Protein AF-0000000075958775 (afdb_homodimer)

Organism: Ladona fulva (NCBI:txid123851)

Sequence (1322 aa):
MHKRRKSFLSCTVRHQRRIANELAESYQHDDDTLDGTEEIIENVEMEERESSTVAEATAFSVNCISDFDSEESDDNCGDSSESIEEPSNLMEDLREWASSGVTLTKVSQLLKLLRSHHCFSEWPADARTLLSTPRETPIKMIAGGSYHHIGLKFKINQHLDSYRQLQLVDNLKLQCCVDGLPLSRSTNSQLWPILVSFDEFNEIKPFAVGIYHGNCKPKSAEEYLGDFKAELLEVLNLGIQHNGKSYKVHISGFILDTPAYSFVTQTVSHTAYYSCRRCVCKGKYEDSNVAFNELHCELRTDESFRNQQQEEHHKGHSPFQELTNIDMVRSFPYDYMHLACLGVMRKMLFLFTIGPLLVRLPSSLLAGLSETLESIAEHIPMEFARKPRTVRDLKRWKATEFRQFLLYTGPFALRKIVSDDVYLHFLCFNFAMRCFVGSRYTNHQNIAGKLLLYFVENFKNIYGKKSVSHNVHALIHLHHDVSFHGCLERISAFKFEDELQRLKRLVRKKDKPLQQIIRRQREMGLKATGVTQCSDLVKKNIETLPMGLLEPEFSRVTVKNVKVSVMKPDNYVFLRDGTLCQVLHIATLNGECHIYGQPFKDITDFYAAPARSSKVGIYLASKLGDPRVWPINDIASKAVVIPLKRVHGIQEYYVTDLIHLMHKRRKSFLSCTVRHQRRIANELAESYQHDDDTLDGTEEIIENVEMEERESSTVAEATAFSVNCISDFDSEESDDNCGDSSESIEEPSNLMEDLREWASSGVTLTKVSQLLKLLRSHHCFSEWPADARTLLSTPRETPIKMIAGGSYHHIGLKFKINQHLDSYRQLQLVDNLKLQCCVDGLPLSRSTNSQLWPILVSFDEFNEIKPFAVGIYHGNCKPKSAEEYLGDFKAELLEVLNLGIQHNGKSYKVHISGFILDTPAYSFVTQTVSHTAYYSCRRCVCKGKYEDSNVAFNELHCELRTDESFRNQQQEEHHKGHSPFQELTNIDMVRSFPYDYMHLACLGVMRKMLFLFTIGPLLVRLPSSLLAGLSETLESIAEHIPMEFARKPRTVRDLKRWKATEFRQFLLYTGPFALRKIVSDDVYLHFLCFNFAMRCFVGSRYTNHQNIAGKLLLYFVENFKNIYGKKSVSHNVHALIHLHHDVSFHGCLERISAFKFEDELQRLKRLVRKKDKPLQQIIRRQREMGLKATGVTQCSDLVKKNIETLPMGLLEPEFSRVTVKNVKVSVMKPDNYVFLRDGTLCQVLHIATLNGECHIYGQPFKDITDFYAAPARSSKVGIYLASKLGDPRVWPINDIASKAVVIPLKRVHGIQEYYVTDLIHL

Structure (mmCIF, N/CA/C/O backbone):
data_AF-0000000075958775-model_v1
#
loop_
_entity.id
_entity.type
_entity.pdbx_description
1 polymer 'Transposase domain-containing protein'
#
loop_
_atom_site.group_PDB
_atom_site.id
_atom_site.type_symbol
_atom_site.label_atom_id
_atom_site.label_alt_id
_atom_site.label_comp_id
_atom_site.la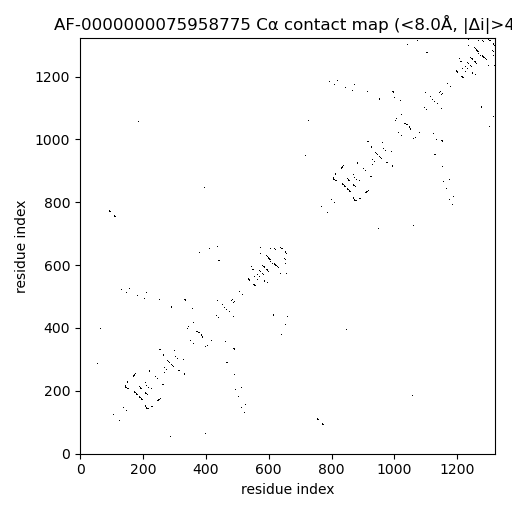bel_asym_id
_atom_site.label_entity_id
_atom_site.label_seq_id
_atom_site.pdbx_PDB_ins_code
_atom_site.Cartn_x
_atom_site.Cartn_y
_atom_site.Cartn_z
_atom_site.occupancy
_atom_site.B_iso_or_equiv
_atom_site.auth_seq_id
_atom_site.auth_comp_id
_atom_site.auth_asym_id
_atom_site.auth_atom_id
_atom_site.pdbx_PDB_model_num
ATOM 1 N N . MET A 1 1 ? -3.475 -25.641 -69.938 1 20.23 1 MET A N 1
ATOM 2 C CA . MET A 1 1 ? -2.705 -24.406 -69.812 1 20.23 1 MET A CA 1
ATOM 3 C C . MET A 1 1 ? -3.236 -23.562 -68.625 1 20.23 1 MET A C 1
ATOM 5 O O . MET A 1 1 ? -4.035 -22.656 -68.875 1 20.23 1 MET A O 1
ATOM 9 N N . HIS A 1 2 ? -3.539 -24.031 -67.5 1 20.39 2 HIS A N 1
ATOM 10 C CA . HIS A 1 2 ? -4.426 -23.781 -66.375 1 20.39 2 HIS A CA 1
ATOM 11 C C . HIS A 1 2 ? -3.906 -22.625 -65.562 1 20.39 2 HIS A C 1
ATOM 13 O O . HIS A 1 2 ? -2.756 -22.641 -65.125 1 20.39 2 HIS A O 1
ATOM 19 N N . LYS A 1 3 ? -4.418 -21.359 -65.875 1 24.48 3 LYS A N 1
ATOM 20 C CA . LYS A 1 3 ? -4.055 -20.016 -65.438 1 24.48 3 LYS A CA 1
ATOM 21 C C . LYS A 1 3 ? -3.912 -19.984 -63.906 1 24.48 3 LYS A C 1
ATOM 23 O O . LYS A 1 3 ? -4.867 -20.266 -63.188 1 24.48 3 LYS A O 1
ATOM 28 N N . ARG A 1 4 ? -2.691 -19.969 -63.438 1 24.16 4 ARG A N 1
ATOM 29 C CA . ARG A 1 4 ? -2.027 -20.016 -62.125 1 24.16 4 ARG A CA 1
ATOM 30 C C . ARG A 1 4 ? -2.5 -18.875 -61.219 1 24.16 4 ARG A C 1
ATOM 32 O O . ARG A 1 4 ? -2.85 -17.797 -61.719 1 24.16 4 ARG A O 1
ATOM 39 N N . ARG A 1 5 ? -2.777 -19.031 -59.875 1 26.8 5 ARG A N 1
ATOM 40 C CA . ARG A 1 5 ? -3.365 -18.516 -58.656 1 26.8 5 ARG A CA 1
ATOM 41 C C . ARG A 1 5 ? -2.676 -17.219 -58.219 1 26.8 5 ARG A C 1
ATOM 43 O O . ARG A 1 5 ? -1.506 -17.25 -57.812 1 26.8 5 ARG A O 1
ATOM 50 N N . LYS A 1 6 ? -2.85 -16.109 -58.938 1 30.03 6 LYS A N 1
ATOM 51 C CA . LYS A 1 6 ? -2.125 -14.875 -58.656 1 30.03 6 LYS A CA 1
ATOM 52 C C . LYS A 1 6 ? -2.291 -14.461 -57.188 1 30.03 6 LYS A C 1
ATOM 54 O O . LYS A 1 6 ? -3.41 -14.406 -56.688 1 30.03 6 LYS A O 1
ATOM 59 N N . SER A 1 7 ? -1.188 -14.594 -56.312 1 24.36 7 SER A N 1
ATOM 60 C CA . SER A 1 7 ? -1.054 -14.672 -54.844 1 24.36 7 SER A CA 1
ATOM 61 C C . SER A 1 7 ? -1.411 -13.344 -54.188 1 24.36 7 SER A C 1
ATOM 63 O O . SER A 1 7 ? -1.146 -12.273 -54.75 1 24.36 7 SER A O 1
ATOM 65 N N . PHE A 1 8 ? -2.387 -13.297 -53.25 1 29.2 8 PHE A N 1
ATOM 66 C CA . PHE A 1 8 ? -3.164 -12.273 -52.562 1 29.2 8 PHE A CA 1
ATOM 67 C C . PHE A 1 8 ? -2.248 -11.219 -51.938 1 29.2 8 PHE A C 1
ATOM 69 O O . PHE A 1 8 ? -2.719 -10.203 -51.438 1 29.2 8 PHE A O 1
ATOM 76 N N . LEU A 1 9 ? -0.92 -11.398 -51.938 1 31.73 9 LEU A N 1
ATOM 77 C CA . LEU A 1 9 ? 0.095 -10.508 -51.406 1 31.73 9 LEU A CA 1
ATOM 78 C C . LEU A 1 9 ? 0.124 -9.18 -52.125 1 31.73 9 LEU A C 1
ATOM 80 O O . LEU A 1 9 ? 0.795 -8.242 -51.719 1 31.73 9 LEU A O 1
ATOM 84 N N . SER A 1 10 ? -0.247 -9.148 -53.344 1 32.69 10 SER A N 1
ATOM 85 C CA . SER A 1 10 ? 0.036 -8.062 -54.281 1 32.69 10 SER A CA 1
ATOM 86 C C . SER A 1 10 ? -1.031 -6.973 -54.188 1 32.69 10 SER A C 1
ATOM 88 O O . SER A 1 10 ? -1.077 -6.074 -55.031 1 32.69 10 SER A O 1
ATOM 90 N N . CYS A 1 11 ? -2.219 -7.312 -53.5 1 29.8 11 CYS A N 1
ATOM 91 C CA . CYS A 1 11 ? -3.314 -6.371 -53.719 1 29.8 11 CYS A CA 1
ATOM 92 C C . CYS A 1 11 ? -3.098 -5.094 -52.906 1 29.8 11 CYS A C 1
ATOM 94 O O . CYS A 1 11 ? -2.465 -5.121 -51.844 1 29.8 11 CYS A O 1
ATOM 96 N N . THR A 1 12 ? -3.316 -3.918 -53.5 1 33.81 12 THR A N 1
ATOM 97 C CA . THR A 1 12 ? -3.051 -2.541 -53.094 1 33.81 12 THR A CA 1
ATOM 98 C C . THR A 1 12 ? -3.785 -2.207 -51.812 1 33.81 12 THR A C 1
ATOM 100 O O . THR A 1 12 ? -4.746 -2.883 -51.438 1 33.81 12 THR A O 1
ATOM 103 N N . VAL A 1 13 ? -3.299 -1.251 -51 1 35.41 13 VAL A N 1
ATOM 104 C CA . VAL A 1 13 ? -3.674 -0.783 -49.656 1 35.41 13 VAL A CA 1
ATOM 105 C C . VAL A 1 13 ? -5.172 -0.497 -49.625 1 35.41 13 VAL A C 1
ATOM 107 O O . VAL A 1 13 ? -5.848 -0.84 -48.656 1 35.41 13 VAL A O 1
ATOM 110 N N . ARG A 1 14 ? -5.652 0.161 -50.625 1 32.56 14 ARG A N 1
ATOM 111 C CA . ARG A 1 14 ? -7.008 0.683 -50.75 1 32.56 14 ARG A CA 1
ATOM 112 C C . ARG A 1 14 ? -8.031 -0.448 -50.812 1 32.56 14 ARG A C 1
ATOM 114 O O . ARG A 1 14 ? -9.102 -0.352 -50.219 1 32.56 14 ARG A O 1
ATOM 121 N N . HIS A 1 15 ? -7.719 -1.425 -51.625 1 33.19 15 HIS A N 1
ATOM 122 C CA . HIS A 1 15 ? -8.672 -2.473 -52 1 33.19 15 HIS A CA 1
ATOM 123 C C . HIS A 1 15 ? -8.969 -3.377 -50.812 1 33.19 15 HIS A C 1
ATOM 125 O O . HIS A 1 15 ? -10.094 -3.855 -50.656 1 33.19 15 HIS A O 1
ATOM 131 N N . GLN A 1 16 ? -7.91 -3.488 -49.938 1 32.62 16 GLN A N 1
ATOM 132 C CA . GLN A 1 16 ? -8.016 -4.406 -48.812 1 32.62 16 GLN A CA 1
ATOM 133 C C . GLN A 1 16 ? -9 -3.881 -47.75 1 32.62 16 GLN A C 1
ATOM 135 O O . GLN A 1 16 ? -9.734 -4.66 -47.125 1 32.62 16 GLN A O 1
ATOM 140 N N . ARG A 1 17 ? -9.18 -2.539 -47.625 1 34 17 ARG A N 1
ATOM 141 C CA . ARG A 1 17 ? -10.125 -1.869 -46.75 1 34 17 ARG A CA 1
ATOM 142 C C . ARG A 1 17 ? -11.562 -2.178 -47.156 1 34 17 ARG A C 1
ATOM 144 O O . ARG A 1 17 ? -12.43 -2.363 -46.281 1 34 17 ARG A O 1
ATOM 151 N N . ARG A 1 18 ? -11.859 -2.195 -48.438 1 33.78 18 ARG A N 1
ATOM 152 C CA . ARG A 1 18 ? -13.203 -2.305 -49.031 1 33.78 18 ARG A CA 1
ATOM 153 C C . ARG A 1 18 ? -13.828 -3.654 -48.688 1 33.78 18 ARG A C 1
ATOM 155 O O . ARG A 1 18 ? -15.016 -3.729 -48.375 1 33.78 18 ARG A O 1
ATOM 162 N N . ILE A 1 19 ? -12.992 -4.738 -48.75 1 33.62 19 ILE A N 1
ATOM 163 C CA . ILE A 1 19 ? -13.57 -6.074 -48.656 1 33.62 19 ILE A CA 1
ATOM 164 C C . ILE A 1 19 ? -14.039 -6.336 -47.25 1 33.62 19 ILE A C 1
ATOM 166 O O . ILE A 1 19 ? -15.094 -6.926 -47.031 1 33.62 19 ILE A O 1
ATOM 170 N N . ALA A 1 20 ? -13.312 -5.801 -46.188 1 29 20 ALA A N 1
ATOM 171 C CA . ALA A 1 20 ? -13.688 -6.07 -44.812 1 29 20 ALA A CA 1
ATOM 172 C C . ALA A 1 20 ? -15.047 -5.465 -44.5 1 29 20 ALA A C 1
ATOM 174 O O . ALA A 1 20 ? -15.852 -6.066 -43.781 1 29 20 ALA A O 1
ATOM 175 N N . ASN A 1 21 ? -15.477 -4.281 -45.031 1 29.56 21 ASN A N 1
ATOM 176 C CA . ASN A 1 21 ? -16.781 -3.639 -44.812 1 29.56 21 ASN A CA 1
ATOM 177 C C . ASN A 1 21 ? -17.922 -4.492 -45.375 1 29.56 21 ASN A C 1
ATOM 179 O O . ASN A 1 21 ? -19.016 -4.508 -44.812 1 29.56 21 ASN A O 1
ATOM 183 N N . GLU A 1 22 ? -17.703 -5.141 -46.5 1 30.78 22 GLU A N 1
ATOM 184 C CA . GLU A 1 22 ? -18.812 -5.77 -47.219 1 30.78 22 GLU A CA 1
ATOM 185 C C . GLU A 1 22 ? -19.344 -6.973 -46.438 1 30.78 22 GLU A C 1
ATOM 187 O O . GLU A 1 22 ? -20.547 -7.242 -46.469 1 30.78 22 GLU A O 1
ATOM 192 N N . LEU A 1 23 ? -18.422 -7.781 -45.812 1 27.94 23 LEU A N 1
ATOM 193 C CA . LEU A 1 23 ? -18.953 -9.047 -45.312 1 27.94 23 LEU A CA 1
ATOM 194 C C . LEU A 1 23 ? -19.828 -8.82 -44.094 1 27.94 23 LEU A C 1
ATOM 196 O O . LEU A 1 23 ? -20.609 -9.695 -43.688 1 27.94 23 LEU A O 1
ATOM 200 N N . ALA A 1 24 ? -19.734 -7.715 -43.25 1 24.86 24 ALA A N 1
ATOM 201 C CA . ALA A 1 24 ? -20.562 -7.398 -42.062 1 24.86 24 ALA A CA 1
ATOM 202 C C . ALA A 1 24 ? -22 -7.121 -42.5 1 24.86 24 ALA A C 1
ATOM 204 O O . ALA A 1 24 ? -22.891 -7.051 -41.625 1 24.86 24 ALA A O 1
ATOM 205 N N . GLU A 1 25 ? -22.344 -6.832 -43.781 1 24.83 25 GLU A N 1
ATOM 206 C CA . GLU A 1 25 ? -23.656 -6.383 -44.188 1 24.83 25 GLU A CA 1
ATOM 207 C C . GLU A 1 25 ? -24.688 -7.496 -44.031 1 24.83 25 GLU A C 1
ATOM 209 O O . GLU A 1 25 ? -25.891 -7.23 -43.938 1 24.83 25 GLU A O 1
ATOM 214 N N . SER A 1 26 ? -24.391 -8.758 -44.281 1 24.8 26 SER A N 1
ATOM 215 C CA . SER A 1 26 ? -25.531 -9.57 -44.688 1 24.8 26 SER A CA 1
ATOM 216 C C . SER A 1 26 ? -26.453 -9.852 -43.5 1 24.8 26 SER A C 1
ATOM 218 O O . SER A 1 26 ? -27.562 -10.344 -43.688 1 24.8 26 SER A O 1
ATOM 220 N N . TYR A 1 27 ? -26.078 -10.008 -42.219 1 20.88 27 TYR A N 1
ATOM 221 C CA . TYR A 1 27 ? -27.047 -10.703 -41.375 1 20.88 27 TYR A CA 1
ATOM 222 C C . TYR A 1 27 ? -28.141 -9.758 -40.906 1 20.88 27 TYR A C 1
ATOM 224 O O . TYR A 1 27 ? -28.188 -9.375 -39.75 1 20.88 27 TYR A O 1
ATOM 232 N N . GLN A 1 28 ? -28.516 -8.594 -41.625 1 21.55 28 GLN A N 1
ATOM 233 C CA . GLN A 1 28 ? -29.453 -7.559 -41.188 1 21.55 28 GLN A CA 1
ATOM 234 C C . GLN A 1 28 ? -30.891 -8.07 -41.219 1 21.55 28 GLN A C 1
ATOM 236 O O . GLN A 1 28 ? -31.812 -7.309 -41.5 1 21.55 28 GLN A O 1
ATOM 241 N N . HIS A 1 29 ? -31.203 -9.297 -41.406 1 20.41 29 HIS A N 1
ATOM 242 C CA . HIS A 1 29 ? -32.594 -9.383 -41.844 1 20.41 29 HIS A CA 1
ATOM 243 C C . HIS A 1 29 ? -33.562 -8.734 -40.875 1 20.41 29 HIS A C 1
ATOM 245 O O . HIS A 1 29 ? -34.375 -7.91 -41.25 1 20.41 29 HIS A O 1
ATOM 251 N N . ASP A 1 30 ? -34.219 -9.5 -39.938 1 20.3 30 ASP A N 1
ATOM 252 C CA . ASP A 1 30 ? -35.688 -9.531 -39.719 1 20.3 30 ASP A CA 1
ATOM 253 C C . ASP A 1 30 ? -36.125 -8.391 -38.812 1 20.3 30 ASP A C 1
ATOM 255 O O . ASP A 1 30 ? -35.625 -8.266 -37.688 1 20.3 30 ASP A O 1
ATOM 259 N N . ASP A 1 31 ? -36.781 -7.242 -39.281 1 20.11 31 ASP A N 1
ATOM 260 C CA . ASP A 1 31 ? -37.281 -5.875 -39.156 1 20.11 31 ASP A CA 1
ATOM 261 C C . ASP A 1 31 ? -38.469 -5.824 -38.188 1 20.11 31 ASP A C 1
ATOM 263 O O . ASP A 1 31 ? -39.219 -4.863 -38.188 1 20.11 31 ASP A O 1
ATOM 267 N N . ASP A 1 32 ? -38.875 -6.852 -37.375 1 20.48 32 ASP A N 1
ATOM 268 C CA . ASP A 1 32 ? -40.219 -6.586 -36.906 1 20.48 32 ASP A CA 1
ATOM 269 C C . ASP A 1 32 ? -40.312 -5.25 -36.188 1 20.48 32 ASP A C 1
ATOM 271 O O . ASP A 1 32 ? -39.312 -4.777 -35.625 1 20.48 32 ASP A O 1
ATOM 275 N N . THR A 1 33 ? -41.469 -4.469 -36.188 1 19.38 33 THR A N 1
ATOM 276 C CA . THR A 1 33 ? -42.125 -3.158 -36.094 1 19.38 33 THR A CA 1
ATOM 277 C C . THR A 1 33 ? -42.156 -2.689 -34.656 1 19.38 33 THR A C 1
ATOM 279 O O . THR A 1 33 ? -43.125 -2.979 -33.938 1 19.38 33 THR A O 1
ATOM 282 N N . LEU A 1 34 ? -41.031 -2.771 -33.844 1 17.69 34 LEU A N 1
ATOM 283 C CA . LEU A 1 34 ? -41.156 -2.23 -32.5 1 17.69 34 LEU A CA 1
ATOM 284 C C . LEU A 1 34 ? -41.562 -0.757 -32.531 1 17.69 34 LEU A C 1
ATOM 286 O O . LEU A 1 34 ? -40.812 0.068 -33.094 1 17.69 34 LEU A O 1
ATOM 290 N N . ASP A 1 35 ? -42.75 -0.312 -32.531 1 19.14 35 ASP A N 1
ATOM 291 C CA . ASP A 1 35 ? -43.406 0.993 -32.531 1 19.14 35 ASP A CA 1
ATOM 292 C C . ASP A 1 35 ? -42.938 1.83 -31.328 1 19.14 35 ASP A C 1
ATOM 294 O O . ASP A 1 35 ? -43.562 2.836 -30.984 1 19.14 35 ASP A O 1
ATOM 298 N N . GLY A 1 36 ? -41.812 1.421 -30.688 1 16.72 36 GLY A N 1
ATOM 299 C CA . GLY A 1 36 ? -41.594 2.139 -29.453 1 16.72 36 GLY A CA 1
ATOM 300 C C . GLY A 1 36 ? -41.531 3.645 -29.625 1 16.72 36 GLY A C 1
ATOM 301 O O . GLY A 1 36 ? -41.312 4.133 -30.75 1 16.72 36 GLY A O 1
ATOM 302 N N . THR A 1 37 ? -41.906 4.469 -28.625 1 18.47 37 THR A N 1
ATOM 303 C CA . THR A 1 37 ? -42.188 5.824 -28.172 1 18.47 37 THR A CA 1
ATOM 304 C C . THR A 1 37 ? -40.938 6.711 -28.266 1 18.47 37 THR A C 1
ATOM 306 O O . THR A 1 37 ? -39.812 6.23 -28.109 1 18.47 37 THR A O 1
ATOM 309 N N . GLU A 1 38 ? -40.938 8.008 -28.688 1 18.31 38 GLU A N 1
ATOM 310 C CA . GLU A 1 38 ? -40.25 9.172 -29.234 1 18.31 38 GLU A CA 1
ATOM 311 C C . GLU A 1 38 ? -39.344 9.805 -28.188 1 18.31 38 GLU A C 1
ATOM 313 O O . GLU A 1 38 ? -38.688 10.836 -28.453 1 18.31 38 GLU A O 1
ATOM 318 N N . GLU A 1 39 ? -39.031 9.227 -26.969 1 18.45 39 GLU A N 1
ATOM 319 C CA . GLU A 1 39 ? -38.625 10.258 -26.031 1 18.45 39 GLU A CA 1
ATOM 320 C C . GLU A 1 39 ? -37.344 10.93 -26.469 1 18.45 39 GLU A C 1
ATOM 322 O O . GLU A 1 39 ? -36.531 10.328 -27.172 1 18.45 39 GLU A O 1
ATOM 327 N N . ILE A 1 40 ? -37.062 12.266 -26.062 1 19.41 40 ILE A N 1
ATOM 328 C CA . ILE A 1 40 ? -36.281 13.461 -26.359 1 19.41 40 ILE A CA 1
ATOM 329 C C . ILE A 1 40 ? -34.812 13.188 -26.062 1 19.41 40 ILE A C 1
ATOM 331 O O . ILE A 1 40 ? -34.438 12.758 -24.953 1 19.41 40 ILE A O 1
ATOM 335 N N . ILE A 1 41 ? -33.875 13.117 -27.031 1 19.56 41 ILE A N 1
ATOM 336 C CA . ILE A 1 41 ? -32.469 12.852 -27.312 1 19.56 41 ILE A CA 1
ATOM 337 C C . ILE A 1 41 ? -31.594 13.953 -26.703 1 19.56 41 ILE A C 1
ATOM 339 O O . ILE A 1 41 ? -31.484 15.047 -27.266 1 19.56 41 ILE A O 1
ATOM 343 N N . GLU A 1 42 ? -31.828 14.32 -25.344 1 19.2 42 GLU A N 1
ATOM 344 C CA . GLU A 1 42 ? -31.047 15.492 -24.938 1 19.2 42 GLU A CA 1
ATOM 345 C C . GLU A 1 42 ? -29.562 15.32 -25.266 1 19.2 42 GLU A C 1
ATOM 347 O O . GLU A 1 42 ? -29.078 14.195 -25.375 1 19.2 42 GLU A O 1
ATOM 352 N N . ASN A 1 43 ? -28.812 16.516 -25.422 1 18.98 43 ASN A N 1
ATOM 353 C CA . ASN A 1 43 ? -27.531 16.984 -25.938 1 18.98 43 ASN A CA 1
ATOM 354 C C . ASN A 1 43 ? -26.359 16.375 -25.172 1 18.98 43 ASN A C 1
ATOM 356 O O . ASN A 1 43 ? -26.219 16.547 -23.969 1 18.98 43 ASN A O 1
ATOM 360 N N . VAL A 1 44 ? -25.828 15.211 -25.594 1 20.41 44 VAL A N 1
ATOM 361 C CA . VAL A 1 44 ? -24.719 14.391 -25.125 1 20.41 44 VAL A CA 1
ATOM 362 C C . VAL A 1 44 ? -23.422 15.188 -25.188 1 20.41 44 VAL A C 1
ATOM 364 O O . VAL A 1 44 ? -23 15.625 -26.266 1 20.41 44 VAL A O 1
ATOM 367 N N . GLU A 1 45 ? -23.141 16.062 -24.125 1 19.62 45 GLU A N 1
ATOM 368 C CA . GLU A 1 45 ? -21.906 16.812 -23.953 1 19.62 45 GLU A CA 1
ATOM 369 C C . GLU A 1 45 ? -20.688 15.977 -24.359 1 19.62 45 GLU A C 1
ATOM 371 O O . GLU A 1 45 ? -20.672 14.758 -24.125 1 19.62 45 GLU A O 1
ATOM 376 N N . MET A 1 46 ? -19.938 16.531 -25.344 1 19.2 46 MET A N 1
ATOM 377 C CA . MET A 1 46 ? -18.734 16.125 -26.062 1 19.2 46 MET A CA 1
ATOM 378 C C . MET A 1 46 ? -17.688 15.57 -25.109 1 19.2 46 MET A C 1
ATOM 380 O O . MET A 1 46 ? -17.297 16.234 -24.156 1 19.2 46 MET A O 1
ATOM 384 N N . GLU A 1 47 ? -17.562 14.289 -24.969 1 19.88 47 GLU A N 1
ATOM 385 C CA . GLU A 1 47 ? -16.609 13.398 -24.328 1 19.88 47 GLU A CA 1
ATOM 386 C C . GLU A 1 47 ? -15.18 13.734 -24.75 1 19.88 47 GLU A C 1
ATOM 388 O O . GLU A 1 47 ? -14.859 13.727 -25.938 1 19.88 47 GLU A O 1
ATOM 393 N N . GLU A 1 48 ? -14.523 14.758 -24.062 1 20.23 48 GLU A N 1
ATOM 394 C CA . GLU A 1 48 ? -13.109 15.125 -24.188 1 20.23 48 GLU A CA 1
ATOM 395 C C . GLU A 1 48 ? -12.234 13.891 -24.375 1 20.23 48 GLU A C 1
ATOM 397 O O . GLU A 1 48 ? -12.242 12.984 -23.531 1 20.23 48 GLU A O 1
ATOM 402 N N . ARG A 1 49 ? -11.992 13.508 -25.578 1 20.69 49 ARG A N 1
ATOM 403 C CA . ARG A 1 49 ? -11.195 12.422 -26.125 1 20.69 49 ARG A CA 1
ATOM 404 C C . ARG A 1 49 ? -9.758 12.477 -25.625 1 20.69 49 ARG A C 1
ATOM 406 O O . ARG A 1 49 ? -9.062 13.469 -25.859 1 20.69 49 ARG A O 1
ATOM 413 N N . GLU A 1 50 ? -9.492 11.883 -24.484 1 20.27 50 GLU A N 1
ATOM 414 C CA . GLU A 1 50 ? -8.227 11.617 -23.812 1 20.27 50 GLU A CA 1
ATOM 415 C C . GLU A 1 50 ? -7.227 10.961 -24.766 1 20.27 50 GLU A C 1
ATOM 417 O O . GLU A 1 50 ? -7.504 9.898 -25.328 1 20.27 50 GLU A O 1
ATOM 422 N N . SER A 1 51 ? -6.66 11.773 -25.734 1 19.75 51 SER A N 1
ATOM 423 C CA . SER A 1 51 ? -5.562 11.336 -26.594 1 19.75 51 SER A CA 1
ATOM 424 C C . SER A 1 51 ? -4.555 10.5 -25.812 1 19.75 51 SER A C 1
ATOM 426 O O . SER A 1 51 ? -4.125 10.891 -24.734 1 19.75 51 SER A O 1
ATOM 428 N N . SER A 1 52 ? -4.457 9.242 -26.109 1 20.31 52 SER A N 1
ATOM 429 C CA . SER A 1 52 ? -3.881 7.988 -25.641 1 20.31 52 SER A CA 1
ATOM 430 C C . SER A 1 52 ? -2.365 7.977 -25.812 1 20.31 52 SER A C 1
ATOM 432 O O . SER A 1 52 ? -1.743 6.91 -25.812 1 20.31 52 SER A O 1
ATOM 434 N N . THR A 1 53 ? -1.668 9.141 -26 1 19.98 53 THR A N 1
ATOM 435 C CA . THR A 1 53 ? -0.287 8.773 -26.297 1 19.98 53 THR A CA 1
ATOM 436 C C . THR A 1 53 ? 0.296 7.918 -25.172 1 19.98 53 THR A C 1
ATOM 438 O O . THR A 1 53 ? 0.191 8.273 -24 1 19.98 53 THR A O 1
ATOM 441 N N . VAL A 1 54 ? 0.409 6.688 -25.438 1 21.55 54 VAL A N 1
ATOM 442 C CA . VAL A 1 54 ? 0.976 5.578 -24.672 1 21.55 54 VAL A CA 1
ATOM 443 C C . VAL A 1 54 ? 2.432 5.879 -24.328 1 21.55 54 VAL A C 1
ATOM 445 O O . VAL A 1 54 ? 3.303 5.867 -25.203 1 21.55 54 VAL A O 1
ATOM 448 N N . ALA A 1 55 ? 2.816 7.055 -23.781 1 22.44 55 ALA A N 1
ATOM 449 C CA . ALA A 1 55 ? 4.195 7.172 -23.312 1 22.44 55 ALA A CA 1
ATOM 450 C C . ALA A 1 55 ? 4.66 5.875 -22.641 1 22.44 55 ALA A C 1
ATOM 452 O O . ALA A 1 55 ? 3.893 5.227 -21.938 1 22.44 55 ALA A O 1
ATOM 453 N N . GLU A 1 56 ? 5.707 5.285 -23.188 1 20.33 56 GLU A N 1
ATOM 454 C CA . GLU A 1 56 ? 6.41 4.07 -22.797 1 20.33 56 GLU A CA 1
ATOM 455 C C . GLU A 1 56 ? 6.715 4.066 -21.312 1 20.33 56 GLU A C 1
ATOM 457 O O . GLU A 1 56 ? 7.207 5.062 -20.766 1 20.33 56 GLU A O 1
ATOM 462 N N . ALA A 1 57 ? 6.012 3.301 -20.562 1 23.27 57 ALA A N 1
ATOM 463 C CA . ALA A 1 57 ? 6.168 2.863 -19.172 1 23.27 57 ALA A CA 1
ATOM 464 C C . ALA A 1 57 ? 7.633 2.615 -18.844 1 23.27 57 ALA A C 1
ATOM 466 O O . ALA A 1 57 ? 8.258 1.701 -19.391 1 23.27 57 ALA A O 1
ATOM 467 N N . THR A 1 58 ? 8.469 3.652 -18.797 1 22.42 58 THR A N 1
ATOM 468 C CA . THR A 1 58 ? 9.719 3.33 -18.125 1 22.42 58 THR A CA 1
ATOM 469 C C . THR A 1 58 ? 9.484 2.332 -16.984 1 22.42 58 THR A C 1
ATOM 471 O O . THR A 1 58 ? 8.523 2.463 -16.234 1 22.42 58 THR A O 1
ATOM 474 N N . ALA A 1 59 ? 10.102 1.235 -17.125 1 22.78 59 ALA A N 1
ATOM 475 C CA . ALA A 1 59 ? 10.141 0.046 -16.281 1 22.78 59 ALA A CA 1
ATOM 476 C C . ALA A 1 59 ? 10.367 0.421 -14.812 1 22.78 59 ALA A C 1
ATOM 478 O O . ALA A 1 59 ? 11.508 0.579 -14.375 1 22.78 59 ALA A O 1
ATOM 479 N N . PHE A 1 60 ? 9.891 1.569 -14.336 1 23.88 60 PHE A N 1
ATOM 480 C CA . PHE A 1 60 ? 9.992 1.395 -12.891 1 23.88 60 PHE A CA 1
ATOM 481 C C . PHE A 1 60 ? 9.602 -0.021 -12.492 1 23.88 60 PHE A C 1
ATOM 483 O O . PHE A 1 60 ? 8.727 -0.627 -13.109 1 23.88 60 PHE A O 1
ATOM 490 N N . SER A 1 61 ? 10.531 -0.773 -12.031 1 26.48 61 SER A N 1
ATOM 491 C CA . SER A 1 61 ? 10.203 -2.033 -11.367 1 26.48 61 SER A CA 1
ATOM 492 C C . SER A 1 61 ? 8.828 -1.975 -10.711 1 26.48 61 SER A C 1
ATOM 494 O O . SER A 1 61 ? 8.609 -1.189 -9.789 1 26.48 61 SER A O 1
ATOM 496 N N . VAL A 1 62 ? 7.824 -1.831 -11.531 1 28.69 62 VAL A N 1
ATOM 497 C CA . VAL A 1 62 ? 6.504 -2.133 -10.984 1 28.69 62 VAL A CA 1
ATOM 498 C C . VAL A 1 62 ? 6.629 -3.188 -9.883 1 28.69 62 VAL A C 1
ATOM 500 O O . VAL A 1 62 ? 7.074 -4.309 -10.141 1 28.69 62 VAL A O 1
ATOM 503 N N . ASN A 1 63 ? 7.031 -2.762 -8.805 1 29.39 63 ASN A N 1
ATOM 504 C CA . ASN A 1 63 ? 6.914 -3.65 -7.652 1 29.39 63 ASN A CA 1
ATOM 505 C C . ASN A 1 63 ? 5.691 -4.559 -7.766 1 29.39 63 ASN A C 1
ATOM 507 O O . ASN A 1 63 ? 4.562 -4.078 -7.871 1 29.39 63 ASN A O 1
ATOM 511 N N . CYS A 1 64 ? 5.875 -5.551 -8.539 1 29.17 64 CYS A N 1
ATOM 512 C CA . CYS A 1 64 ? 4.996 -6.711 -8.602 1 29.17 64 CYS A CA 1
ATOM 513 C C . CYS A 1 64 ? 4.262 -6.91 -7.281 1 29.17 64 CYS A C 1
ATOM 515 O O . CYS A 1 64 ? 4.879 -7.25 -6.27 1 29.17 64 CYS A O 1
ATOM 517 N N . ILE A 1 65 ? 3.363 -6.043 -7.113 1 33.44 65 ILE A N 1
ATOM 518 C CA . ILE A 1 65 ? 2.484 -6.32 -5.98 1 33.44 65 ILE A CA 1
ATOM 519 C C . ILE A 1 65 ? 1.972 -7.754 -6.066 1 33.44 65 ILE A C 1
ATOM 521 O O . ILE A 1 65 ? 1.229 -8.102 -6.988 1 33.44 65 ILE A O 1
ATOM 525 N N . SER A 1 66 ? 2.809 -8.633 -5.895 1 30.09 66 SER A N 1
ATOM 526 C CA . SER A 1 66 ? 2.387 -10.023 -5.742 1 30.09 66 SER A CA 1
ATOM 527 C C . SER A 1 66 ? 1.1 -10.117 -4.93 1 30.09 66 SER A C 1
ATOM 529 O O . SER A 1 66 ? 0.777 -9.219 -4.152 1 30.09 66 SER A O 1
ATOM 531 N N . ASP A 1 67 ? 0.227 -10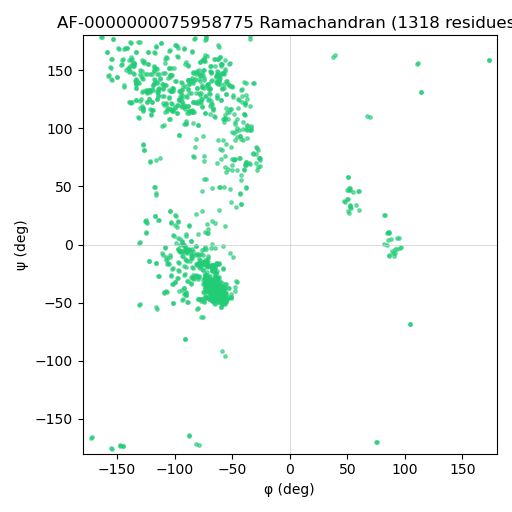.961 -5.34 1 32.19 67 ASP A N 1
ATOM 532 C CA . ASP A 1 67 ? -1.14 -11.383 -5.039 1 32.19 67 ASP A CA 1
ATOM 533 C C . ASP A 1 67 ? -1.328 -11.602 -3.541 1 32.19 67 ASP A C 1
ATOM 535 O O . ASP A 1 67 ? -2.447 -11.836 -3.078 1 32.19 67 ASP A O 1
ATOM 539 N N . PHE A 1 68 ? -0.274 -12.133 -2.854 1 28.16 68 PHE A N 1
ATOM 540 C CA . PHE A 1 68 ? -0.87 -12.984 -1.83 1 28.16 68 PHE A CA 1
ATOM 541 C C . PHE A 1 68 ? -1.506 -12.148 -0.729 1 28.16 68 PHE A C 1
ATOM 543 O O . PHE A 1 68 ? -0.803 -11.57 0.103 1 28.16 68 PHE A O 1
ATOM 550 N N . ASP A 1 69 ? -2.318 -11.375 -1.127 1 32.25 69 ASP A N 1
ATOM 551 C CA . ASP A 1 69 ? -3.137 -10.984 0.016 1 32.25 69 ASP A CA 1
ATOM 552 C C . ASP A 1 69 ? -3.609 -12.203 0.801 1 32.25 69 ASP A C 1
ATOM 554 O O . ASP A 1 69 ? -4.328 -13.055 0.267 1 32.25 69 ASP A O 1
ATOM 558 N N . SER A 1 70 ? -2.768 -12.828 1.502 1 30.47 70 SER A N 1
ATOM 559 C CA . SER A 1 70 ? -3.254 -13.938 2.314 1 30.47 70 SER A CA 1
ATOM 560 C C . SER A 1 70 ? -4.617 -13.625 2.92 1 30.47 70 SER A C 1
ATOM 562 O O . SER A 1 70 ? -4.742 -12.727 3.758 1 30.47 70 SER A O 1
ATOM 564 N N . GLU A 1 71 ? -5.613 -13.539 2.127 1 30.56 71 GLU A N 1
ATOM 565 C CA . GLU A 1 71 ? -6.883 -13.75 2.814 1 30.56 71 GLU A CA 1
ATOM 566 C C . GLU A 1 71 ? -6.789 -14.922 3.795 1 30.56 71 GLU A C 1
ATOM 568 O O . GLU A 1 71 ? -6.543 -16.062 3.389 1 30.56 71 GLU A O 1
ATOM 573 N N . GLU A 1 72 ? -6.195 -14.789 4.848 1 30.19 72 GLU A N 1
ATOM 574 C CA . GLU A 1 72 ? -6.57 -15.812 5.816 1 30.19 72 GLU A CA 1
ATOM 575 C C . GLU A 1 72 ? -8.039 -16.188 5.68 1 30.19 72 GLU A C 1
ATOM 577 O O . GLU A 1 72 ? -8.922 -15.367 5.898 1 30.19 72 GLU A O 1
ATOM 582 N N . SER A 1 73 ? -8.383 -16.844 4.598 1 29.59 73 SER A N 1
ATOM 583 C CA . SER A 1 73 ? -9.688 -17.5 4.648 1 29.59 73 SER A CA 1
ATOM 584 C C . SER A 1 73 ? -10.008 -18 6.051 1 29.59 73 SER A C 1
ATOM 586 O O . SER A 1 73 ? -9.188 -18.672 6.676 1 29.59 73 SER A O 1
ATOM 588 N N . ASP A 1 74 ? -10.742 -17.281 6.723 1 29.94 74 ASP A N 1
ATOM 589 C CA . ASP A 1 74 ? -11.438 -17.844 7.875 1 29.94 74 ASP A CA 1
ATOM 590 C C . ASP A 1 74 ? -12.008 -19.219 7.555 1 29.94 74 ASP A C 1
ATOM 592 O O . ASP A 1 74 ? -13.141 -19.328 7.078 1 29.94 74 ASP A O 1
ATOM 596 N N . ASP A 1 75 ? -11.352 -20.016 6.742 1 28.53 75 ASP A N 1
ATOM 597 C CA . ASP A 1 75 ? -11.922 -21.359 6.832 1 28.53 75 ASP A CA 1
ATOM 598 C C . ASP A 1 75 ? -12.203 -21.734 8.281 1 28.53 75 ASP A C 1
ATOM 600 O O . ASP A 1 75 ? -11.305 -21.703 9.125 1 28.53 75 ASP A O 1
ATOM 604 N N . ASN A 1 76 ? -13.383 -21.5 8.711 1 28.58 76 ASN A N 1
ATOM 605 C CA . ASN A 1 76 ? -13.961 -22.125 9.891 1 28.58 76 ASN A CA 1
ATOM 606 C C . ASN A 1 76 ? -13.547 -23.594 10 1 28.58 76 ASN A C 1
ATOM 608 O O . ASN A 1 76 ? -14.141 -24.453 9.352 1 28.58 76 ASN A O 1
ATOM 612 N N . CYS A 1 77 ? -12.336 -23.969 9.875 1 28.23 77 CYS A N 1
ATOM 613 C CA . CYS A 1 77 ? -12.039 -25.344 10.266 1 28.23 77 CYS A CA 1
ATOM 614 C C . CYS A 1 77 ? -12.852 -25.75 11.484 1 28.23 77 CYS A C 1
ATOM 616 O O . CYS A 1 77 ? -12.805 -25.078 12.516 1 28.23 77 CYS A O 1
ATOM 618 N N . GLY A 1 78 ? -13.945 -26.453 11.258 1 26.58 78 GLY A N 1
ATOM 619 C CA . GLY A 1 78 ? -14.773 -27.094 12.273 1 26.58 78 GLY A CA 1
ATOM 620 C C . GLY A 1 78 ? -13.969 -27.609 13.445 1 26.58 78 GLY A C 1
ATOM 621 O O . GLY A 1 78 ? -12.734 -27.641 13.406 1 26.58 78 GLY A O 1
ATOM 622 N N . ASP A 1 79 ? -14.742 -28.219 14.445 1 28.83 79 ASP A N 1
ATOM 623 C CA . ASP A 1 79 ? -14.508 -28.797 15.766 1 28.83 79 ASP A CA 1
ATOM 624 C C . ASP A 1 79 ? -13.453 -29.906 15.695 1 28.83 79 ASP A C 1
ATOM 626 O O . ASP A 1 79 ? -13.672 -30.938 15.062 1 28.83 79 ASP A O 1
ATOM 630 N N . SER A 1 80 ? -12.266 -29.688 15.414 1 28.8 80 SER A N 1
ATOM 631 C CA . SER A 1 80 ? -11.32 -30.781 15.602 1 28.8 80 SER A CA 1
ATOM 632 C C . SER A 1 80 ? -11.664 -31.594 16.844 1 28.8 80 SER A C 1
ATOM 634 O O . SER A 1 80 ? -12.227 -31.062 17.812 1 28.8 80 SER A O 1
ATOM 636 N N . SER A 1 81 ? -11.82 -32.906 16.672 1 29.67 81 SER A N 1
ATOM 637 C CA . SER A 1 81 ? -11.953 -33.906 17.719 1 29.67 81 SER A CA 1
ATOM 638 C C . SER A 1 81 ? -10.977 -33.656 18.859 1 29.67 81 SER A C 1
ATOM 640 O O . SER A 1 81 ? -9.898 -33.094 18.656 1 29.67 81 SER A O 1
ATOM 642 N N . GLU A 1 82 ? -11.477 -33.719 20.109 1 31.7 82 GLU A N 1
ATOM 643 C CA . GLU A 1 82 ? -10.93 -33.719 21.469 1 31.7 82 GLU A CA 1
ATOM 644 C C . GLU A 1 82 ? -9.711 -34.625 21.562 1 31.7 82 GLU A C 1
ATOM 646 O O . GLU A 1 82 ? -9.844 -35.844 21.734 1 31.7 82 GLU A O 1
ATOM 651 N N . SER A 1 83 ? -8.766 -34.656 20.703 1 32.09 83 SER A N 1
ATOM 652 C CA . SER A 1 83 ? -7.703 -35.562 21.141 1 32.09 83 SER A CA 1
ATOM 653 C C . SER A 1 83 ? -7.309 -35.25 22.594 1 32.09 83 SER A C 1
ATOM 655 O O . SER A 1 83 ? -7.406 -34.125 23.047 1 32.09 83 SER A O 1
ATOM 657 N N . ILE A 1 84 ? -7.277 -36.25 23.453 1 34.25 84 ILE A N 1
ATOM 658 C CA . ILE A 1 84 ? -6.82 -36.344 24.844 1 34.25 84 ILE A CA 1
ATOM 659 C C . ILE A 1 84 ? -5.508 -35.594 25.016 1 34.25 84 ILE A C 1
ATOM 661 O O . ILE A 1 84 ? -4.457 -36.031 24.531 1 34.25 84 ILE A O 1
ATOM 665 N N . GLU A 1 85 ? -5.465 -34.312 24.75 1 36.38 85 GLU A N 1
ATOM 666 C CA . GLU A 1 85 ? -4.258 -33.5 24.875 1 36.38 85 GLU A CA 1
ATOM 667 C C . GLU A 1 85 ? -3.66 -33.625 26.281 1 36.38 85 GLU A C 1
ATOM 669 O O . GLU A 1 85 ? -4.391 -33.688 27.266 1 36.38 85 GLU A O 1
ATOM 674 N N . GLU A 1 86 ? -2.529 -34.188 26.391 1 41.62 86 GLU A N 1
ATOM 675 C CA . GLU A 1 86 ? -1.643 -34.094 27.547 1 41.62 86 GLU A CA 1
ATOM 676 C C . GLU A 1 86 ? -1.772 -32.781 28.266 1 41.62 86 GLU A C 1
ATOM 678 O O . GLU A 1 86 ? -2.152 -31.766 27.656 1 41.62 86 GLU A O 1
ATOM 683 N N . PRO A 1 87 ? -1.787 -32.625 29.531 1 48.66 87 PRO A N 1
ATOM 684 C CA . PRO A 1 87 ? -1.878 -31.422 30.344 1 48.66 87 PRO A CA 1
ATOM 685 C C . PRO A 1 87 ? -1.087 -30.25 29.766 1 48.66 87 PRO A C 1
ATOM 687 O O . PRO A 1 87 ? 0.142 -30.312 29.688 1 48.66 87 PRO A O 1
ATOM 690 N N . SER A 1 88 ? -1.477 -29.656 28.703 1 56.31 88 SER A N 1
ATOM 691 C CA . SER A 1 88 ? -0.85 -28.641 27.875 1 56.31 88 SER A CA 1
ATOM 692 C C . SER A 1 88 ? -0.486 -27.406 28.688 1 56.31 88 SER A C 1
ATOM 694 O O . SER A 1 88 ? -1.248 -26.984 29.562 1 56.31 88 SER A O 1
ATOM 696 N N . ASN A 1 89 ? 0.856 -27.125 28.953 1 80.25 89 ASN A N 1
ATOM 697 C CA . ASN A 1 89 ? 1.431 -25.922 29.531 1 80.25 89 ASN A CA 1
ATOM 698 C C . ASN A 1 89 ? 0.901 -24.656 28.859 1 80.25 89 ASN A C 1
ATOM 700 O O . ASN A 1 89 ? 1.228 -24.375 27.703 1 80.25 89 ASN A O 1
ATOM 704 N N . LEU A 1 90 ? -0.13 -24.078 29.484 1 88 90 LEU A N 1
ATOM 705 C CA . LEU A 1 90 ? -0.822 -22.891 29 1 88 90 LEU A CA 1
ATOM 706 C C . LEU A 1 90 ? 0.174 -21.812 28.562 1 88 90 LEU A C 1
ATOM 708 O O . LEU A 1 90 ? -0.056 -21.109 27.578 1 88 90 LEU A O 1
ATOM 712 N N . MET A 1 91 ? 1.233 -21.844 29.266 1 88.31 91 MET A N 1
ATOM 713 C CA . MET A 1 91 ? 2.238 -20.828 28.953 1 88.31 91 MET A CA 1
ATOM 714 C C . MET A 1 91 ? 2.881 -21.109 27.594 1 88.31 91 MET A C 1
ATOM 716 O O . MET A 1 91 ? 3.119 -20.188 26.812 1 88.31 91 MET A O 1
ATOM 720 N N . GLU A 1 92 ? 3.109 -22.312 27.312 1 88.62 92 GLU A N 1
ATOM 721 C CA . GLU A 1 92 ? 3.697 -22.703 26.031 1 88.62 92 GLU A CA 1
ATOM 722 C C . GLU A 1 92 ? 2.721 -22.469 24.891 1 88.62 92 GLU A C 1
ATOM 724 O O . GLU A 1 92 ? 3.125 -22.047 23.797 1 88.62 92 GLU A O 1
ATOM 729 N N . ASP A 1 93 ? 1.513 -22.703 25.172 1 90.19 93 ASP A N 1
ATOM 730 C CA . ASP A 1 93 ? 0.493 -22.469 24.156 1 90.19 93 ASP A CA 1
ATOM 731 C C . ASP A 1 93 ? 0.332 -20.984 23.875 1 90.19 93 ASP A C 1
ATOM 733 O O . ASP A 1 93 ? 0.114 -20.578 22.734 1 90.19 93 ASP A O 1
ATOM 737 N N . LEU A 1 94 ? 0.4 -20.234 24.953 1 91.75 94 LEU A N 1
ATOM 738 C CA . LEU A 1 94 ? 0.305 -18.781 24.781 1 91.75 94 LEU A CA 1
ATOM 739 C C . LEU A 1 94 ? 1.503 -18.25 24.016 1 91.75 94 LEU A C 1
ATOM 741 O O . LEU A 1 94 ? 1.372 -17.297 23.25 1 91.75 94 LEU A O 1
ATOM 745 N N . ARG A 1 95 ? 2.623 -18.828 24.234 1 90 95 ARG A N 1
ATOM 746 C CA . ARG A 1 95 ? 3.824 -18.453 23.5 1 90 95 ARG A CA 1
ATOM 747 C C . ARG A 1 95 ? 3.645 -18.703 22 1 90 95 ARG A C 1
ATOM 749 O O . ARG A 1 95 ? 4.016 -17.859 21.188 1 90 95 ARG A O 1
ATOM 756 N N . GLU A 1 96 ? 3.105 -19.766 21.656 1 88 96 GLU A N 1
ATOM 757 C CA . GLU A 1 96 ? 2.85 -20.078 20.266 1 88 96 GLU A CA 1
ATOM 758 C C . GLU A 1 96 ? 1.836 -19.125 19.656 1 88 96 GLU A C 1
ATOM 760 O O . GLU A 1 96 ? 2.002 -18.688 18.516 1 88 96 GLU A O 1
ATOM 765 N N . TRP A 1 97 ? 0.86 -18.844 20.406 1 90.38 97 TRP A N 1
ATOM 766 C CA . TRP A 1 97 ? -0.161 -17.891 19.969 1 90.38 97 TRP A CA 1
ATOM 767 C C . TRP A 1 97 ? 0.448 -16.531 19.703 1 90.38 97 TRP A C 1
ATOM 769 O O . TRP A 1 97 ? 0.124 -15.875 18.719 1 90.38 97 TRP A O 1
ATOM 779 N N . ALA A 1 98 ? 1.322 -16.094 20.531 1 90.31 98 ALA A N 1
ATOM 780 C CA . ALA A 1 98 ? 1.897 -14.758 20.5 1 90.31 98 ALA A CA 1
ATOM 781 C C . ALA A 1 98 ? 2.969 -14.648 19.422 1 90.31 98 ALA A C 1
ATOM 783 O O . ALA A 1 98 ? 3.369 -13.547 19.047 1 90.31 98 ALA A O 1
ATOM 784 N N . SER A 1 99 ? 3.383 -15.727 18.906 1 84.19 99 SER A N 1
ATOM 785 C CA . SER A 1 99 ? 4.527 -15.75 18 1 84.19 99 SER A CA 1
ATOM 786 C C . SER A 1 99 ? 4.152 -15.203 16.625 1 84.19 99 SER A C 1
ATOM 788 O O . SER A 1 99 ? 5.031 -14.836 15.844 1 84.19 99 SER A O 1
ATOM 790 N N . SER A 1 100 ? 2.852 -15.117 16.359 1 81.5 100 SER A N 1
ATOM 791 C CA . SER A 1 100 ? 2.471 -14.617 15.031 1 81.5 100 SER A CA 1
ATOM 792 C C . SER A 1 100 ? 1.129 -13.898 15.086 1 81.5 100 SER A C 1
ATOM 794 O O . SER A 1 100 ? 0.241 -14.273 15.852 1 81.5 100 SER A O 1
ATOM 796 N N . GLY A 1 101 ? 1.081 -12.891 14.289 1 80.06 101 GLY A N 1
ATOM 797 C CA . GLY A 1 101 ? -0.213 -12.281 14.023 1 80.06 101 GLY A CA 1
ATOM 798 C C . GLY A 1 101 ? -0.604 -11.234 15.055 1 80.06 101 GLY A C 1
ATOM 799 O O . GLY A 1 101 ? -1.666 -10.617 14.945 1 80.06 101 GLY A O 1
ATOM 800 N N . VAL A 1 102 ? 0.083 -11.07 16.156 1 87.81 102 VAL A N 1
ATOM 801 C CA . VAL A 1 102 ? -0.217 -10.078 17.188 1 87.81 102 VAL A CA 1
ATOM 802 C C . VAL A 1 102 ? 1.031 -9.258 17.5 1 87.81 102 VAL A C 1
ATOM 804 O O . VAL A 1 102 ? 2.145 -9.789 17.516 1 87.81 102 VAL A O 1
ATOM 807 N N . THR A 1 103 ? 0.802 -8.031 17.75 1 87.44 103 THR A N 1
ATOM 808 C CA . THR A 1 103 ? 1.938 -7.16 18.016 1 87.44 103 THR A CA 1
ATOM 809 C C . THR A 1 103 ? 2.477 -7.402 19.422 1 87.44 103 THR A C 1
ATOM 811 O O . THR A 1 103 ? 1.749 -7.883 20.297 1 87.44 103 THR A O 1
ATOM 814 N N . LEU A 1 104 ? 3.768 -7.012 19.641 1 87.75 104 LEU A N 1
ATOM 815 C CA . LEU A 1 104 ? 4.391 -7.168 20.953 1 87.75 104 LEU A CA 1
ATOM 816 C C . LEU A 1 104 ? 3.691 -6.301 22 1 87.75 104 LEU A C 1
ATOM 818 O O . LEU A 1 104 ? 3.557 -6.703 23.156 1 87.75 104 LEU A O 1
ATOM 822 N N . THR A 1 105 ? 3.236 -5.176 21.562 1 88.62 105 THR A N 1
ATOM 823 C CA . THR A 1 105 ? 2.543 -4.262 22.469 1 88.62 105 THR A CA 1
ATOM 824 C C . THR A 1 105 ? 1.246 -4.887 22.969 1 88.62 105 THR A C 1
ATOM 826 O O . THR A 1 105 ? 0.955 -4.836 24.172 1 88.62 105 THR A O 1
ATOM 829 N N . LYS A 1 106 ? 0.482 -5.488 22.094 1 91.31 106 LYS A N 1
ATOM 830 C CA . LYS A 1 106 ? -0.788 -6.102 22.469 1 91.31 106 LYS A CA 1
ATOM 831 C C . LYS A 1 106 ? -0.566 -7.336 23.344 1 91.31 106 LYS A C 1
ATOM 833 O O . LYS A 1 106 ? -1.354 -7.617 24.25 1 91.31 106 LYS A O 1
ATOM 838 N N . VAL A 1 107 ? 0.537 -8.07 23 1 93.44 107 VAL A N 1
ATOM 839 C CA . VAL A 1 107 ? 0.856 -9.242 23.812 1 93.44 107 VAL A CA 1
ATOM 840 C C . VAL A 1 107 ? 1.243 -8.805 25.219 1 93.44 107 VAL A C 1
ATOM 842 O O . VAL A 1 107 ? 0.801 -9.398 26.203 1 93.44 107 VAL A O 1
ATOM 845 N N . SER A 1 108 ? 2.02 -7.785 25.328 1 93.25 108 SER A N 1
ATOM 846 C CA . SER A 1 108 ? 2.432 -7.281 26.625 1 93.25 108 SER A CA 1
ATOM 847 C C . SER A 1 108 ? 1.235 -6.77 27.422 1 93.25 108 SER A C 1
ATOM 849 O O . SER A 1 108 ? 1.153 -6.98 28.641 1 93.25 108 SER A O 1
ATOM 851 N N . GLN A 1 109 ? 0.316 -6.121 26.734 1 93 109 GLN A N 1
ATOM 852 C CA . GLN A 1 109 ? -0.901 -5.652 27.391 1 93 109 GLN A CA 1
ATOM 853 C C . GLN A 1 109 ? -1.725 -6.82 27.922 1 93 109 GLN A C 1
ATOM 855 O O . GLN A 1 109 ? -2.281 -6.746 29.016 1 93 109 GLN A O 1
ATOM 860 N N . LEU A 1 110 ? -1.798 -7.836 27.141 1 93.94 110 LEU A N 1
ATOM 861 C CA . LEU A 1 110 ? -2.537 -9.031 27.531 1 93.94 110 LEU A CA 1
ATOM 862 C C . LEU A 1 110 ? -1.898 -9.68 28.766 1 93.94 110 LEU A C 1
ATOM 864 O O . LEU A 1 110 ? -2.6 -10.078 29.688 1 93.94 110 LEU A O 1
ATOM 868 N N . LEU A 1 111 ? -0.565 -9.75 28.766 1 94.12 111 LEU A N 1
ATOM 869 C CA . LEU A 1 111 ? 0.15 -10.359 29.875 1 94.12 111 LEU A CA 1
ATOM 870 C C . LEU A 1 111 ? -0.08 -9.586 31.156 1 94.12 111 LEU A C 1
ATOM 872 O O . LEU A 1 111 ? -0.261 -10.18 32.219 1 94.12 111 LEU A O 1
ATOM 876 N N . LYS A 1 112 ? -0.065 -8.312 31.047 1 92.94 112 LYS A N 1
ATOM 877 C CA . LYS A 1 112 ? -0.336 -7.477 32.219 1 92.94 112 LYS A CA 1
ATOM 878 C C . LYS A 1 112 ? -1.75 -7.711 32.75 1 92.94 112 LYS A C 1
ATOM 880 O O . LYS A 1 112 ? -1.971 -7.738 33.938 1 92.94 112 LYS A O 1
ATOM 885 N N . LEU A 1 113 ? -2.688 -7.863 31.828 1 93.06 113 LEU A N 1
ATOM 886 C CA . LEU A 1 113 ? -4.066 -8.141 32.188 1 93.06 113 LEU A CA 1
ATOM 887 C C . LEU A 1 113 ? -4.18 -9.5 32.875 1 93.06 113 LEU A C 1
ATOM 889 O O . LEU A 1 113 ? -4.844 -9.625 33.906 1 93.06 113 LEU A O 1
ATOM 893 N N . LEU A 1 114 ? -3.541 -10.484 32.344 1 92.25 114 LEU A N 1
ATOM 894 C CA . LEU A 1 114 ? -3.615 -11.836 32.906 1 92.25 114 LEU A CA 1
ATOM 895 C C . LEU A 1 114 ? -2.926 -11.906 34.281 1 92.25 114 LEU A C 1
ATOM 897 O O . LEU A 1 114 ? -3.369 -12.641 35.156 1 92.25 114 LEU A O 1
ATOM 901 N N . ARG A 1 115 ? -1.928 -11.117 34.406 1 92.31 115 ARG A N 1
ATOM 902 C CA . ARG A 1 115 ? -1.164 -11.117 35.656 1 92.31 115 ARG A CA 1
ATOM 903 C C . ARG A 1 115 ? -2.004 -10.578 36.812 1 92.31 115 ARG A C 1
ATOM 905 O O . ARG A 1 115 ? -1.696 -10.836 37.969 1 92.31 115 ARG A O 1
ATOM 912 N N . SER A 1 116 ? -3 -9.836 36.469 1 90.75 116 SER A N 1
ATOM 913 C CA . SER A 1 116 ? -3.883 -9.328 37.5 1 90.75 116 SER A CA 1
ATOM 914 C C . SER A 1 116 ? -4.684 -10.453 38.156 1 90.75 116 SER A C 1
ATOM 916 O O . SER A 1 116 ? -5.203 -10.297 39.25 1 90.75 116 SER A O 1
ATOM 918 N N . HIS A 1 117 ? -4.809 -11.531 37.469 1 90.25 117 HIS A N 1
ATOM 919 C CA . HIS A 1 117 ? -5.453 -12.711 38 1 90.25 117 HIS A CA 1
ATOM 920 C C . HIS A 1 117 ? -4.488 -13.516 38.875 1 90.25 117 HIS A C 1
ATOM 922 O O . HIS A 1 117 ? -3.309 -13.641 38.531 1 90.25 117 HIS A O 1
ATOM 928 N N . HIS A 1 118 ? -4.965 -14.125 39.844 1 89.31 118 HIS A N 1
ATOM 929 C CA . HIS A 1 118 ? -4.137 -14.797 40.844 1 89.31 118 HIS A CA 1
ATOM 930 C C . HIS A 1 118 ? -3.43 -16 40.25 1 89.31 118 HIS A C 1
ATOM 932 O O . HIS A 1 118 ? -2.309 -16.344 40.625 1 89.31 118 HIS A O 1
ATOM 938 N N . CYS A 1 119 ? -3.994 -16.672 39.281 1 88.56 119 CYS A N 1
ATOM 939 C CA . CYS A 1 119 ? -3.416 -17.875 38.688 1 88.56 119 CYS A CA 1
ATOM 940 C C . CYS A 1 119 ? -2.209 -17.547 37.812 1 88.56 119 CYS A C 1
ATOM 942 O O . CYS A 1 119 ? -1.373 -18.406 37.531 1 88.56 119 CYS A O 1
ATOM 944 N N . PHE A 1 120 ? -2.105 -16.234 37.406 1 90.88 120 PHE A N 1
ATOM 945 C CA . PHE A 1 120 ? -1.094 -15.898 36.406 1 90.88 120 PHE A CA 1
ATOM 946 C C . PHE A 1 120 ? -0.196 -14.781 36.906 1 90.88 120 PHE A C 1
ATOM 948 O O . PHE A 1 120 ? 0.443 -14.086 36.125 1 90.88 120 PHE A O 1
ATOM 955 N N . SER A 1 121 ? -0.114 -14.555 38.062 1 90.31 121 SER A N 1
ATOM 956 C CA . SER A 1 121 ? 0.62 -13.453 38.688 1 90.31 121 SER A CA 1
ATOM 957 C C . SER A 1 121 ? 2.121 -13.594 38.438 1 90.31 121 SER A C 1
ATOM 959 O O . SER A 1 121 ? 2.842 -12.594 38.406 1 90.31 121 SER A O 1
ATOM 961 N N . GLU A 1 122 ? 2.609 -14.82 38.219 1 90.25 122 GLU A N 1
ATOM 962 C CA . GLU A 1 122 ? 4.043 -15.055 38.062 1 90.25 122 GLU A CA 1
ATOM 963 C C . GLU A 1 122 ? 4.438 -15.078 36.594 1 90.25 122 GLU A C 1
ATOM 965 O O . GLU A 1 122 ? 5.605 -15.289 36.25 1 90.25 122 GLU A O 1
ATOM 970 N N . TRP A 1 123 ? 3.488 -14.906 35.75 1 91.62 123 TRP A N 1
ATOM 971 C CA . TRP A 1 123 ? 3.783 -14.898 34.344 1 91.62 123 TRP A CA 1
ATOM 972 C C . TRP A 1 123 ? 4.605 -13.672 33.938 1 91.62 123 TRP A C 1
ATOM 974 O O . TRP A 1 123 ? 4.617 -12.672 34.688 1 91.62 123 TRP A O 1
ATOM 984 N N . PRO A 1 124 ? 5.387 -13.773 32.875 1 92.12 124 PRO A N 1
ATOM 985 C CA . PRO A 1 124 ? 6.133 -12.594 32.438 1 92.12 124 PRO A CA 1
ATOM 986 C C . PRO A 1 124 ? 5.227 -11.414 32.094 1 92.12 124 PRO A C 1
ATOM 988 O O . PRO A 1 124 ? 4.09 -11.602 31.656 1 92.12 124 PRO A O 1
ATOM 991 N N . ALA A 1 125 ? 5.66 -10.266 32.312 1 91 125 ALA A N 1
ATOM 992 C CA . ALA A 1 125 ? 4.895 -9.047 32.062 1 91 125 ALA A CA 1
ATOM 993 C C . ALA A 1 125 ? 5.145 -8.531 30.641 1 91 125 ALA A C 1
ATOM 995 O O . ALA A 1 125 ? 4.355 -7.742 30.109 1 91 125 ALA A O 1
ATOM 996 N N . ASP A 1 126 ? 6.289 -9.047 30.109 1 92.12 126 ASP A N 1
ATOM 997 C CA . ASP A 1 126 ? 6.711 -8.539 28.812 1 92.12 126 ASP A CA 1
ATOM 998 C C . ASP A 1 126 ? 6.676 -9.641 27.75 1 92.12 126 ASP A C 1
ATOM 1000 O O . ASP A 1 126 ? 7.047 -10.781 28.031 1 92.12 126 ASP A O 1
ATOM 1004 N N . ALA A 1 127 ? 6.215 -9.188 26.578 1 91.69 127 ALA A N 1
ATOM 1005 C CA . ALA A 1 127 ? 6.102 -10.133 25.469 1 91.69 127 ALA A CA 1
ATOM 1006 C C . ALA A 1 127 ? 7.461 -10.727 25.109 1 91.69 127 ALA A C 1
ATOM 1008 O O . ALA A 1 127 ? 7.551 -11.898 24.75 1 91.69 127 ALA A O 1
ATOM 1009 N N . ARG A 1 128 ? 8.617 -9.961 25.281 1 88.88 128 ARG A N 1
ATOM 1010 C CA . ARG A 1 128 ? 9.945 -10.422 24.906 1 88.88 128 ARG A CA 1
ATOM 1011 C C . ARG A 1 128 ? 10.398 -11.57 25.812 1 88.88 128 ARG A C 1
ATOM 1013 O O . ARG A 1 128 ? 11.07 -12.5 25.344 1 88.88 128 ARG A O 1
ATOM 1020 N N . THR A 1 129 ? 9.984 -11.461 26.969 1 90.12 129 THR A N 1
ATOM 1021 C CA . THR A 1 129 ? 10.336 -12.516 27.906 1 90.12 129 THR A CA 1
ATOM 1022 C C . THR A 1 129 ? 9.539 -13.789 27.625 1 90.12 129 THR A C 1
ATOM 1024 O O . THR A 1 129 ? 10.086 -14.891 27.656 1 90.12 129 THR A O 1
ATOM 1027 N N . LEU A 1 130 ? 8.281 -13.578 27.391 1 91 130 LEU A N 1
ATOM 1028 C CA . LEU A 1 130 ? 7.438 -14.719 27.062 1 91 130 LEU A CA 1
ATOM 1029 C C . LEU A 1 130 ? 7.977 -15.453 25.828 1 91 130 LEU A C 1
ATOM 1031 O O . LEU A 1 130 ? 8.031 -16.688 25.812 1 91 130 LEU A O 1
ATOM 1035 N N . LEU A 1 131 ? 8.43 -14.695 24.828 1 90.12 131 LEU A N 1
ATOM 1036 C CA . LEU A 1 131 ? 8.836 -15.242 23.547 1 90.12 131 LEU A CA 1
ATOM 1037 C C . LEU A 1 131 ? 10.328 -15.578 23.547 1 90.12 131 LEU A C 1
ATOM 1039 O O . LEU A 1 131 ? 10.844 -16.125 22.562 1 90.12 131 LEU A O 1
ATOM 1043 N N . SER A 1 132 ? 11.039 -15.289 24.594 1 86.56 132 SER A N 1
ATOM 1044 C CA . SER A 1 132 ? 12.484 -15.492 24.656 1 86.56 132 SER A CA 1
ATOM 1045 C C . SER A 1 132 ? 13.188 -14.852 23.469 1 86.56 132 SER A C 1
ATOM 1047 O O . SER A 1 132 ? 13.984 -15.508 22.797 1 86.56 132 SER A O 1
ATOM 1049 N N . THR A 1 133 ? 12.812 -13.586 23.234 1 87.12 133 THR A N 1
ATOM 1050 C CA . THR A 1 133 ? 13.367 -12.844 22.125 1 87.12 133 THR A CA 1
ATOM 1051 C C . THR A 1 133 ? 14.875 -12.656 22.297 1 87.12 133 THR A C 1
ATOM 1053 O O . THR A 1 133 ? 15.336 -12.227 23.344 1 87.12 133 THR A O 1
ATOM 1056 N N . PRO A 1 134 ? 15.625 -13.031 21.281 1 86.25 134 PRO A N 1
ATOM 1057 C CA . PRO A 1 134 ? 17.078 -12.859 21.375 1 86.25 134 PRO A CA 1
ATOM 1058 C C . PRO A 1 134 ? 17.484 -11.391 21.531 1 86.25 134 PRO A C 1
ATOM 1060 O O . PRO A 1 134 ? 16.875 -10.516 20.891 1 86.25 134 PRO A O 1
ATOM 1063 N N . ARG A 1 135 ? 18.391 -11.102 22.266 1 84.25 135 ARG A N 1
ATOM 1064 C CA . ARG A 1 135 ? 18.859 -9.734 22.516 1 84.25 135 ARG A CA 1
ATOM 1065 C C . ARG A 1 135 ? 19.875 -9.289 21.469 1 84.25 135 ARG A C 1
ATOM 1067 O O . ARG A 1 135 ? 19.953 -8.109 21.141 1 84.25 135 ARG A O 1
ATOM 1074 N N . GLU A 1 136 ? 20.578 -10.289 20.938 1 86.94 136 GLU A N 1
ATOM 1075 C CA . GLU A 1 136 ? 21.578 -9.961 19.938 1 86.94 136 GLU A CA 1
ATOM 1076 C C . GLU A 1 136 ? 21.203 -10.531 18.562 1 86.94 136 GLU A C 1
ATOM 1078 O O . GLU A 1 136 ? 20.719 -11.664 18.469 1 86.94 136 GLU A O 1
ATOM 1083 N N . THR A 1 137 ? 21.344 -9.688 17.609 1 89.88 137 THR A N 1
ATOM 1084 C CA . THR A 1 137 ? 21.078 -10.094 16.234 1 89.88 137 THR A CA 1
ATOM 1085 C C . THR A 1 137 ? 22.312 -9.914 15.375 1 89.88 137 THR A C 1
ATOM 1087 O O . THR A 1 137 ? 22.812 -8.797 15.203 1 89.88 137 THR A O 1
ATOM 1090 N N . PRO A 1 138 ? 22.875 -11.008 14.938 1 90.5 138 PRO A N 1
ATOM 1091 C CA . PRO A 1 138 ? 24.078 -10.93 14.109 1 90.5 138 PRO A CA 1
ATOM 1092 C C . PRO A 1 138 ? 23.828 -10.266 12.758 1 90.5 138 PRO A C 1
ATOM 1094 O O . PRO A 1 138 ? 23.141 -10.836 11.906 1 90.5 138 PRO A O 1
ATOM 1097 N N . ILE A 1 139 ? 24.375 -9.055 12.594 1 94.44 139 ILE A N 1
ATOM 1098 C CA . ILE A 1 139 ? 24.203 -8.297 11.352 1 94.44 139 ILE A CA 1
ATOM 1099 C C . ILE A 1 139 ? 25.562 -7.738 10.914 1 94.44 139 ILE A C 1
ATOM 1101 O O . ILE A 1 139 ? 26.391 -7.375 11.758 1 94.44 139 ILE A O 1
ATOM 1105 N N . LYS A 1 140 ? 25.859 -7.801 9.641 1 95.19 140 LYS A N 1
ATOM 1106 C CA . LYS A 1 140 ? 27.062 -7.18 9.086 1 95.19 140 LYS A CA 1
ATOM 1107 C C . LYS A 1 140 ? 26.703 -6.195 7.973 1 95.19 140 LYS A C 1
ATOM 1109 O O . LYS A 1 140 ? 25.656 -6.324 7.332 1 95.19 140 LYS A O 1
ATOM 1114 N N . MET A 1 141 ? 27.562 -5.242 7.738 1 95.25 141 MET A N 1
ATOM 1115 C CA . MET A 1 141 ? 27.359 -4.25 6.684 1 95.25 141 MET A CA 1
ATOM 1116 C C . MET A 1 141 ? 28.062 -4.688 5.398 1 95.25 141 MET A C 1
ATOM 1118 O O . MET A 1 141 ? 29.266 -4.934 5.391 1 95.25 141 MET A O 1
ATOM 1122 N N . ILE A 1 142 ? 27.234 -4.855 4.391 1 94.25 142 ILE A N 1
ATOM 1123 C CA . ILE A 1 142 ? 27.797 -5.223 3.096 1 94.25 142 ILE A CA 1
ATOM 1124 C C . ILE A 1 142 ? 27.078 -4.461 1.985 1 94.25 142 ILE A C 1
ATOM 1126 O O . ILE A 1 142 ? 25.875 -4.176 2.098 1 94.25 142 ILE A O 1
ATOM 1130 N N . ALA A 1 143 ? 27.812 -4.152 0.893 1 94 143 ALA A N 1
ATOM 1131 C CA . ALA A 1 143 ? 27.234 -3.65 -0.353 1 94 143 ALA A CA 1
ATOM 1132 C C . ALA A 1 143 ? 26.312 -2.465 -0.092 1 94 143 ALA A C 1
ATOM 1134 O O . ALA A 1 143 ? 25.25 -2.355 -0.704 1 94 143 ALA A O 1
ATOM 1135 N N . GLY A 1 144 ? 26.547 -1.759 0.921 1 91.69 144 GLY A N 1
ATOM 1136 C CA . GLY A 1 144 ? 25.812 -0.528 1.161 1 91.69 144 GLY A CA 1
ATOM 1137 C C . GLY A 1 144 ? 24.609 -0.717 2.07 1 91.69 144 GLY A C 1
ATOM 1138 O O . GLY A 1 144 ? 23.828 0.21 2.268 1 91.69 144 GLY A O 1
ATOM 1139 N N . GLY A 1 145 ? 24.422 -1.971 2.656 1 95.31 145 GLY A N 1
ATOM 1140 C CA . GLY A 1 145 ? 23.328 -2.264 3.559 1 95.31 145 GLY A CA 1
ATOM 1141 C C . GLY A 1 145 ? 23.672 -3.283 4.625 1 95.31 145 GLY A C 1
ATOM 1142 O O . GLY A 1 145 ? 24.859 -3.576 4.84 1 95.31 145 GLY A O 1
ATOM 1143 N N . SER A 1 146 ? 22.625 -3.662 5.359 1 97.06 146 SER A N 1
ATOM 1144 C CA . SER A 1 146 ? 22.797 -4.664 6.406 1 97.06 146 SER A CA 1
ATOM 1145 C C . SER A 1 146 ? 22.484 -6.062 5.887 1 97.06 146 SER A C 1
ATOM 1147 O O . SER A 1 146 ? 21.578 -6.238 5.07 1 97.06 146 SER A O 1
ATOM 1149 N N . TYR A 1 147 ? 23.297 -7.008 6.305 1 97.81 147 TYR A N 1
ATOM 1150 C CA . TYR A 1 147 ? 23.156 -8.375 5.828 1 97.81 147 TYR A CA 1
ATOM 1151 C C . TYR A 1 147 ? 23.219 -9.367 6.984 1 97.81 147 TYR A C 1
ATOM 1153 O O . TYR A 1 147 ? 24.016 -9.188 7.914 1 97.81 147 TYR A O 1
ATOM 1161 N N . HIS A 1 148 ? 22.328 -10.273 6.961 1 97.44 148 HIS A N 1
ATOM 1162 C CA . HIS A 1 148 ? 22.359 -11.398 7.887 1 97.44 148 HIS A CA 1
ATOM 1163 C C . HIS A 1 148 ? 22.453 -12.727 7.137 1 97.44 148 HIS A C 1
ATOM 1165 O O . HIS A 1 148 ? 21.547 -13.07 6.363 1 97.44 148 HIS A O 1
ATOM 1171 N N . HIS A 1 149 ? 23.531 -13.445 7.316 1 97.38 149 HIS A N 1
ATOM 1172 C CA . HIS A 1 149 ? 23.703 -14.758 6.719 1 97.38 149 HIS A CA 1
ATOM 1173 C C . HIS A 1 149 ? 23.188 -15.859 7.633 1 97.38 149 HIS A C 1
ATOM 1175 O O . HIS A 1 149 ? 23.797 -16.172 8.648 1 97.38 149 HIS A O 1
ATOM 1181 N N . ILE A 1 150 ? 22.094 -16.453 7.348 1 95.12 150 ILE A N 1
ATOM 1182 C CA . ILE A 1 150 ? 21.5 -17.531 8.133 1 95.12 150 ILE A CA 1
ATOM 1183 C C . ILE A 1 150 ? 22.297 -18.812 7.93 1 95.12 150 ILE A C 1
ATOM 1185 O O . ILE A 1 150 ? 22.672 -19.484 8.898 1 95.12 150 ILE A O 1
ATOM 1189 N N . GLY A 1 151 ? 22.594 -19.062 6.707 1 96.06 151 GLY A N 1
ATOM 1190 C CA . GLY A 1 151 ? 23.406 -20.219 6.395 1 96.06 151 GLY A CA 1
ATOM 1191 C C . GLY A 1 151 ? 22.656 -21.281 5.605 1 96.06 151 GLY A C 1
ATOM 1192 O O . GLY A 1 151 ? 21.562 -21.688 5.984 1 96.06 151 GLY A O 1
ATOM 1193 N N . LEU A 1 152 ? 23.25 -21.75 4.555 1 97.19 152 LEU A N 1
ATOM 1194 C CA . LEU A 1 152 ? 22.672 -22.781 3.707 1 97.19 152 LEU A CA 1
ATOM 1195 C C . LEU A 1 152 ? 22.75 -24.141 4.383 1 97.19 152 LEU A C 1
ATOM 1197 O O . LEU A 1 152 ? 21.75 -24.859 4.48 1 97.19 152 LEU A O 1
ATOM 1201 N N . LYS A 1 153 ? 23.922 -24.516 4.891 1 96.31 153 LYS A N 1
ATOM 1202 C CA . LYS A 1 153 ? 24.141 -25.797 5.555 1 96.31 153 LYS A CA 1
ATOM 1203 C C . LYS A 1 153 ? 23.25 -25.938 6.785 1 96.31 153 LYS A C 1
ATOM 1205 O O . LYS A 1 153 ? 22.641 -26.984 7.008 1 96.31 153 LYS A O 1
ATOM 1210 N N . PHE A 1 154 ? 23.203 -24.828 7.453 1 94.12 154 PHE A N 1
ATOM 1211 C CA . PHE A 1 154 ? 22.406 -24.812 8.672 1 94.12 154 PHE A CA 1
ATOM 1212 C C . PHE A 1 154 ? 20.938 -25.078 8.359 1 94.12 154 PHE A C 1
ATOM 1214 O O . PHE A 1 154 ? 20.297 -25.938 9 1 94.12 154 PHE A O 1
ATOM 1221 N N . LYS A 1 155 ? 20.391 -24.453 7.379 1 95.19 155 LYS A N 1
ATOM 1222 C CA . LYS A 1 155 ? 18.969 -24.578 7.035 1 95.19 155 LYS A CA 1
ATOM 1223 C C . LYS A 1 155 ? 18.656 -25.938 6.434 1 95.19 155 LYS A C 1
ATOM 1225 O O . LYS A 1 155 ? 17.594 -26.516 6.688 1 95.19 155 LYS A O 1
ATOM 1230 N N . ILE A 1 156 ? 19.547 -26.453 5.625 1 96.25 156 ILE A N 1
ATOM 1231 C CA . ILE A 1 156 ? 19.344 -27.781 5.051 1 96.25 156 ILE A CA 1
ATOM 1232 C C . ILE A 1 156 ? 19.281 -28.828 6.168 1 96.25 156 ILE A C 1
ATOM 1234 O O . ILE A 1 156 ? 18.391 -29.672 6.18 1 96.25 156 ILE A O 1
ATOM 1238 N N . ASN A 1 157 ? 20.219 -28.719 7.117 1 94.25 157 ASN A N 1
ATOM 1239 C CA . ASN A 1 157 ? 20.25 -29.656 8.234 1 94.25 157 ASN A CA 1
ATOM 1240 C C . ASN A 1 157 ? 18.969 -29.562 9.07 1 94.25 157 ASN A C 1
ATOM 1242 O O . ASN A 1 157 ? 18.438 -30.578 9.516 1 94.25 157 ASN A O 1
ATOM 1246 N N . GLN A 1 158 ? 18.547 -28.375 9.242 1 92.06 158 GLN A N 1
ATOM 1247 C CA . GLN A 1 158 ? 17.312 -28.156 9.984 1 92.06 158 GLN A CA 1
ATOM 1248 C C . GLN A 1 158 ? 16.125 -28.844 9.289 1 92.06 158 GLN A C 1
ATOM 1250 O O . GLN A 1 158 ? 15.273 -29.438 9.945 1 92.06 158 GLN A O 1
ATOM 1255 N N . HIS A 1 159 ? 16.062 -28.781 8 1 94 159 HIS A N 1
ATOM 1256 C CA . HIS A 1 159 ? 14.984 -29.391 7.238 1 94 159 HIS A CA 1
ATOM 1257 C C . HIS A 1 159 ? 15.109 -30.906 7.215 1 94 159 HIS A C 1
ATOM 1259 O O . HIS A 1 159 ? 14.109 -31.625 7.215 1 94 159 HIS A O 1
ATOM 1265 N N . LEU A 1 160 ? 16.359 -31.375 7.176 1 93.94 160 LEU A N 1
ATOM 1266 C CA . LEU A 1 160 ? 16.578 -32.812 7.23 1 93.94 160 LEU A CA 1
ATOM 1267 C C . LEU A 1 160 ? 16.109 -33.406 8.562 1 93.94 160 LEU A C 1
ATOM 1269 O O . LEU A 1 160 ? 15.602 -34.531 8.609 1 93.94 160 LEU A O 1
ATOM 1273 N N . ASP A 1 161 ? 16.172 -32.594 9.555 1 91.62 161 ASP A N 1
ATOM 1274 C CA . ASP A 1 161 ? 15.688 -33 10.867 1 91.62 161 ASP A CA 1
ATOM 1275 C C . ASP A 1 161 ? 14.156 -33 10.914 1 91.62 161 ASP A C 1
ATOM 1277 O O . ASP A 1 161 ? 13.555 -33.844 11.562 1 91.62 161 ASP A O 1
ATOM 1281 N N . SER A 1 162 ? 13.594 -32.094 10.203 1 89.19 162 SER A N 1
ATOM 1282 C CA . SER A 1 162 ? 12.164 -31.844 10.344 1 89.19 162 SER A CA 1
ATOM 1283 C C . SER A 1 162 ? 11.352 -32.688 9.367 1 89.19 162 SER A C 1
ATOM 1285 O O . SER A 1 162 ? 10.188 -33 9.625 1 89.19 162 SER A O 1
ATOM 1287 N N . TYR A 1 163 ? 11.984 -33.094 8.227 1 90.62 163 TYR A N 1
ATOM 1288 C CA . TYR A 1 163 ? 11.234 -33.781 7.188 1 90.62 163 TYR A CA 1
ATOM 1289 C C . TYR A 1 163 ? 11.82 -35.156 6.918 1 90.62 163 TYR A C 1
ATOM 1291 O O . TYR A 1 163 ? 12.883 -35.281 6.312 1 90.62 163 TYR A O 1
ATOM 1299 N N . ARG A 1 164 ? 11.039 -36.094 7.191 1 89.81 164 ARG A N 1
ATOM 1300 C CA . ARG A 1 164 ? 11.484 -37.469 7.039 1 89.81 164 ARG A CA 1
ATOM 1301 C C . ARG A 1 164 ? 11.664 -37.844 5.566 1 89.81 164 ARG A C 1
ATOM 1303 O O . ARG A 1 164 ? 12.539 -38.625 5.219 1 89.81 164 ARG A O 1
ATOM 1310 N N . GLN A 1 165 ? 10.906 -37.219 4.766 1 90.62 165 GLN A N 1
ATOM 1311 C CA . GLN A 1 165 ? 10.961 -37.531 3.342 1 90.62 165 GLN A CA 1
ATOM 1312 C C . GLN A 1 165 ? 12.32 -37.156 2.748 1 90.62 165 GLN A C 1
ATOM 1314 O O . GLN A 1 165 ? 12.781 -37.781 1.796 1 90.62 165 GLN A O 1
ATOM 1319 N N . LEU A 1 166 ? 12.945 -36.219 3.291 1 92.69 166 LEU A N 1
ATOM 1320 C CA . LEU A 1 166 ? 14.242 -35.781 2.807 1 92.69 166 LEU A CA 1
ATOM 1321 C C . LEU A 1 166 ? 15.336 -36.781 3.178 1 92.69 166 LEU A C 1
ATOM 1323 O O . LEU A 1 166 ? 16.344 -36.906 2.479 1 92.69 166 LEU A O 1
ATOM 1327 N N . GLN A 1 167 ? 15.102 -37.469 4.223 1 91.88 167 GLN A N 1
ATOM 1328 C CA . GLN A 1 167 ? 16.094 -38.406 4.719 1 91.88 167 GLN A CA 1
ATOM 1329 C C . GLN A 1 167 ? 16.125 -39.688 3.867 1 91.88 167 GLN A C 1
ATOM 1331 O O . GLN A 1 167 ? 17.094 -40.438 3.9 1 91.88 167 GLN A O 1
ATOM 1336 N N . LEU A 1 168 ? 15.102 -39.781 3.143 1 92 168 LEU A N 1
ATOM 1337 C CA . LEU A 1 168 ? 14.945 -41 2.365 1 92 168 LEU A CA 1
ATOM 1338 C C . LEU A 1 168 ? 15.688 -40.906 1.035 1 92 168 LEU A C 1
ATOM 1340 O O . LEU A 1 168 ? 15.906 -41.906 0.36 1 92 168 LEU A O 1
ATOM 1344 N N . VAL A 1 169 ? 16.172 -39.75 0.704 1 93.31 169 VAL A N 1
ATOM 1345 C CA . VAL A 1 169 ? 16.828 -39.562 -0.587 1 93.31 169 VAL A CA 1
ATOM 1346 C C . VAL A 1 169 ? 18.344 -39.438 -0.385 1 93.31 169 VAL A C 1
ATOM 1348 O O . VAL A 1 169 ? 18.797 -39.156 0.723 1 93.31 169 VAL A O 1
ATOM 1351 N N . ASP A 1 170 ? 19.031 -39.688 -1.543 1 93.31 170 ASP A N 1
ATOM 1352 C CA . ASP A 1 170 ? 20.484 -39.594 -1.488 1 93.31 170 ASP A CA 1
ATOM 1353 C C . ASP A 1 170 ? 20.969 -38.281 -2.111 1 93.31 170 ASP A C 1
ATOM 1355 O O . ASP A 1 170 ? 22.062 -37.781 -1.798 1 93.31 170 ASP A O 1
ATOM 1359 N N . ASN A 1 171 ? 20.156 -37.812 -3.004 1 95 171 ASN A N 1
ATOM 1360 C CA . ASN A 1 171 ? 20.484 -36.594 -3.717 1 95 171 ASN A CA 1
ATOM 1361 C C . ASN A 1 171 ? 19.5 -35.469 -3.412 1 95 171 ASN A C 1
ATOM 1363 O O . ASN A 1 171 ? 18.281 -35.656 -3.561 1 95 171 ASN A O 1
ATOM 1367 N N . LEU A 1 172 ? 20.047 -34.344 -2.967 1 95.81 172 LEU A N 1
ATOM 1368 C CA . LEU A 1 172 ? 19.219 -33.188 -2.721 1 95.81 172 LEU A CA 1
ATOM 1369 C C . LEU A 1 172 ? 19.328 -32.188 -3.865 1 95.81 172 LEU A C 1
ATOM 1371 O O . LEU A 1 172 ? 20.422 -31.672 -4.137 1 95.81 172 LEU A O 1
ATOM 1375 N N . LYS A 1 173 ? 18.266 -31.984 -4.539 1 95.94 173 LYS A N 1
ATOM 1376 C CA . LYS A 1 173 ? 18.219 -31 -5.609 1 95.94 173 LYS A CA 1
ATOM 1377 C C . LYS A 1 173 ? 17.656 -29.672 -5.109 1 95.94 173 LYS A C 1
ATOM 1379 O O . LYS A 1 173 ? 16.531 -29.609 -4.637 1 95.94 173 LYS A O 1
ATOM 1384 N N . LEU A 1 174 ? 18.438 -28.594 -5.305 1 96.62 174 LEU A N 1
ATOM 1385 C CA . LEU A 1 174 ? 18.047 -27.281 -4.762 1 96.62 174 LEU A CA 1
ATOM 1386 C C . LEU A 1 174 ? 17.766 -26.297 -5.879 1 96.62 174 LEU A C 1
ATOM 1388 O O . LEU A 1 174 ? 18.344 -26.375 -6.961 1 96.62 174 LEU A O 1
ATOM 1392 N N . GLN A 1 175 ? 16.859 -25.469 -5.617 1 97.38 175 GLN A N 1
ATOM 1393 C CA . GLN A 1 175 ? 16.594 -24.297 -6.434 1 97.38 175 GLN A CA 1
ATOM 1394 C C . GLN A 1 175 ? 16.828 -23.016 -5.645 1 97.38 175 GLN A C 1
ATOM 1396 O O . GLN A 1 175 ? 16.516 -22.938 -4.453 1 97.38 175 GLN A O 1
ATOM 1401 N N . CYS A 1 176 ? 17.391 -22.016 -6.312 1 97.62 176 CYS A N 1
ATOM 1402 C CA . CYS A 1 176 ? 17.719 -20.766 -5.641 1 97.62 176 CYS A CA 1
ATOM 1403 C C . CYS A 1 176 ? 16.984 -19.594 -6.277 1 97.62 176 CYS A C 1
ATOM 1405 O O . CYS A 1 176 ? 16.703 -19.609 -7.477 1 97.62 176 CYS A O 1
ATOM 1407 N N . CYS A 1 177 ? 16.641 -18.641 -5.461 1 97.94 177 CYS A N 1
ATOM 1408 C CA . CYS A 1 177 ? 15.945 -17.453 -5.941 1 97.94 177 CYS A CA 1
ATOM 1409 C C . CYS A 1 177 ? 16.406 -16.219 -5.176 1 97.94 177 CYS A C 1
ATOM 1411 O O . CYS A 1 177 ? 16.625 -16.266 -3.965 1 97.94 177 CYS A O 1
ATOM 1413 N N . VAL A 1 178 ? 16.656 -15.125 -5.875 1 96.75 178 VAL A N 1
ATOM 1414 C CA . VAL A 1 178 ? 16.953 -13.812 -5.305 1 96.75 178 VAL A CA 1
ATOM 1415 C C . VAL A 1 178 ? 15.953 -12.789 -5.828 1 96.75 178 VAL A C 1
ATOM 1417 O O . VAL A 1 178 ? 15.648 -12.758 -7.023 1 96.75 178 VAL A O 1
ATOM 1420 N N . ASP A 1 179 ? 15.43 -12.023 -4.922 1 94.12 179 ASP A N 1
ATOM 1421 C CA . ASP A 1 179 ? 14.461 -11.016 -5.359 1 94.12 179 ASP A CA 1
ATOM 1422 C C . ASP A 1 179 ? 14.391 -9.859 -4.367 1 94.12 179 ASP A C 1
ATOM 1424 O O . ASP A 1 179 ? 14.742 -10.016 -3.195 1 94.12 179 ASP A O 1
ATOM 1428 N N . GLY A 1 180 ? 14.016 -8.703 -4.914 1 93.69 180 GLY A N 1
ATOM 1429 C CA . GLY A 1 180 ? 13.797 -7.531 -4.078 1 93.69 180 GLY A CA 1
ATOM 1430 C C . GLY A 1 180 ? 12.383 -7.422 -3.553 1 93.69 180 GLY A C 1
ATOM 1431 O O . GLY A 1 180 ? 11.422 -7.738 -4.266 1 93.69 180 GLY A O 1
ATOM 1432 N N . LEU A 1 181 ? 12.266 -6.977 -2.277 1 93.56 181 LEU A N 1
ATOM 1433 C CA . LEU A 1 181 ? 10.969 -6.844 -1.613 1 93.56 181 LEU A CA 1
ATOM 1434 C C . LEU A 1 181 ? 10.844 -5.477 -0.945 1 93.56 181 LEU A C 1
ATOM 1436 O O . LEU A 1 181 ? 11.477 -5.223 0.082 1 93.56 181 LEU A O 1
ATOM 1440 N N . PRO A 1 182 ? 10.008 -4.59 -1.465 1 90.94 182 PRO A N 1
ATOM 1441 C CA . PRO A 1 182 ? 9.789 -3.307 -0.796 1 90.94 182 PRO A CA 1
ATOM 1442 C C . PRO A 1 182 ? 9.055 -3.449 0.533 1 90.94 182 PRO A C 1
ATOM 1444 O O . PRO A 1 182 ? 8.141 -4.266 0.649 1 90.94 182 PRO A O 1
ATOM 1447 N N . LEU A 1 183 ? 9.406 -2.734 1.506 1 89.19 183 LEU A N 1
ATOM 1448 C CA . LEU A 1 183 ? 8.82 -2.857 2.836 1 89.19 183 LEU A CA 1
ATOM 1449 C C . LEU A 1 183 ? 7.797 -1.753 3.084 1 89.19 183 LEU A C 1
ATOM 1451 O O . LEU A 1 183 ? 6.863 -1.931 3.873 1 89.19 183 LEU A O 1
ATOM 1455 N N . SER A 1 184 ? 8.039 -0.578 2.539 1 80.44 184 SER A N 1
ATOM 1456 C CA . SER A 1 184 ? 7.172 0.556 2.836 1 80.44 184 SER A CA 1
ATOM 1457 C C . SER A 1 184 ? 6.848 1.349 1.574 1 80.44 184 SER A C 1
ATOM 1459 O O . SER A 1 184 ? 7.594 1.297 0.593 1 80.44 184 SER A O 1
ATOM 1461 N N . ARG A 1 185 ? 5.738 1.969 1.688 1 72.81 185 ARG A N 1
ATOM 1462 C CA . ARG A 1 185 ? 5.352 2.852 0.591 1 72.81 185 ARG A CA 1
ATOM 1463 C C . ARG A 1 185 ? 5.996 4.227 0.742 1 72.81 185 ARG A C 1
ATOM 1465 O O . ARG A 1 185 ? 6.137 4.961 -0.237 1 72.81 185 ARG A O 1
ATOM 1472 N N . SER A 1 186 ? 6.398 4.492 1.952 1 75.56 186 SER A N 1
ATOM 1473 C CA . SER A 1 186 ? 6.828 5.852 2.262 1 75.56 186 SER A CA 1
ATOM 1474 C C . SER A 1 186 ? 8.344 5.988 2.164 1 75.56 186 SER A C 1
ATOM 1476 O O . SER A 1 186 ? 8.867 7.102 2.109 1 75.56 186 SER A O 1
ATOM 1478 N N . THR A 1 187 ? 9.031 4.848 2.148 1 78.75 187 THR A N 1
ATOM 1479 C CA . THR A 1 187 ? 10.492 4.863 2.051 1 78.75 187 THR A CA 1
ATOM 1480 C C . THR A 1 187 ? 10.969 3.861 1.005 1 78.75 187 THR A C 1
ATOM 1482 O O . THR A 1 187 ? 10.195 3.029 0.529 1 78.75 187 THR A O 1
ATOM 1485 N N . ASN A 1 188 ? 12.164 3.943 0.594 1 84.31 188 ASN A N 1
ATOM 1486 C CA . ASN A 1 188 ? 12.75 2.982 -0.33 1 84.31 188 ASN A CA 1
ATOM 1487 C C . ASN A 1 188 ? 13.352 1.791 0.41 1 84.31 188 ASN A C 1
ATOM 1489 O O . ASN A 1 188 ? 14.18 1.062 -0.145 1 84.31 188 ASN A O 1
ATOM 1493 N N . SER A 1 189 ? 12.953 1.656 1.658 1 89.88 189 SER A N 1
ATOM 1494 C CA . SER A 1 189 ? 13.398 0.51 2.443 1 89.88 189 SER A CA 1
ATOM 1495 C C . SER A 1 189 ? 12.961 -0.803 1.802 1 89.88 189 SER A C 1
ATOM 1497 O O . SER A 1 189 ? 11.789 -0.975 1.462 1 89.88 189 SER A O 1
ATOM 1499 N N . GLN A 1 190 ? 13.969 -1.716 1.523 1 93.69 190 GLN A N 1
ATOM 1500 C CA . GLN A 1 190 ? 13.625 -2.961 0.847 1 93.69 190 GLN A CA 1
ATOM 1501 C C . GLN A 1 190 ? 14.508 -4.109 1.33 1 93.69 190 GLN A C 1
ATOM 1503 O O . GLN A 1 190 ? 15.609 -3.887 1.832 1 93.69 190 GLN A O 1
ATOM 1508 N N . LEU A 1 191 ? 14.016 -5.289 1.209 1 96.12 191 LEU A N 1
ATOM 1509 C CA . LEU A 1 191 ? 14.734 -6.523 1.506 1 96.12 191 LEU A CA 1
ATOM 1510 C C . LEU A 1 191 ? 15.172 -7.219 0.222 1 96.12 191 LEU A C 1
ATOM 1512 O O . LEU A 1 191 ? 14.492 -7.129 -0.803 1 96.12 191 LEU A O 1
ATOM 1516 N N . TRP A 1 192 ? 16.312 -7.871 0.238 1 97.19 192 TRP A N 1
ATOM 1517 C CA . TRP A 1 192 ? 16.797 -8.766 -0.809 1 97.19 192 TRP A CA 1
ATOM 1518 C C . TRP A 1 192 ? 17.172 -10.125 -0.232 1 97.19 192 TRP A C 1
ATOM 1520 O O . TRP A 1 192 ? 18.344 -10.414 -0.002 1 97.19 192 TRP A O 1
ATOM 1530 N N . PRO A 1 193 ? 16.188 -10.953 -0.038 1 97.62 193 PRO A N 1
ATOM 1531 C CA . PRO A 1 193 ? 16.469 -12.281 0.511 1 97.62 193 PRO A CA 1
ATOM 1532 C C . PRO A 1 193 ? 17.016 -13.25 -0.533 1 97.62 193 PRO A C 1
ATOM 1534 O O . PRO A 1 193 ? 16.703 -13.125 -1.721 1 97.62 193 PRO A O 1
ATOM 1537 N N . ILE A 1 194 ? 17.875 -14.133 -0.116 1 98.38 194 ILE A N 1
ATOM 1538 C CA . ILE A 1 194 ? 18.297 -15.305 -0.875 1 98.38 194 ILE A CA 1
ATOM 1539 C C . ILE A 1 194 ? 17.516 -16.531 -0.426 1 98.38 194 ILE A C 1
ATOM 1541 O O . ILE A 1 194 ? 17.656 -17 0.708 1 98.38 194 ILE A O 1
ATOM 1545 N N . LEU A 1 195 ? 16.703 -17.031 -1.333 1 98.25 195 LEU A N 1
ATOM 1546 C CA . LEU A 1 195 ? 15.789 -18.109 -0.987 1 98.25 195 LEU A CA 1
ATOM 1547 C C . LEU A 1 195 ? 16.219 -19.422 -1.654 1 98.25 195 LEU A C 1
ATOM 1549 O O . LEU A 1 195 ? 16.797 -19.391 -2.744 1 98.25 195 LEU A O 1
ATOM 1553 N N . VAL A 1 196 ? 15.953 -20.484 -0.963 1 98.19 196 VAL A N 1
ATOM 1554 C CA . VAL A 1 196 ? 16.266 -21.812 -1.468 1 98.19 196 VAL A CA 1
ATOM 1555 C C . VAL A 1 196 ? 15.07 -22.734 -1.262 1 98.19 196 VAL A C 1
ATOM 1557 O O . VAL A 1 196 ? 14.305 -22.562 -0.312 1 98.19 196 VAL A O 1
ATOM 1560 N N . SER A 1 197 ? 14.836 -23.594 -2.207 1 97.5 197 SER A N 1
ATOM 1561 C CA . SER A 1 197 ? 13.781 -24.594 -2.111 1 97.5 197 SER A CA 1
ATOM 1562 C C . SER A 1 197 ? 14.266 -25.953 -2.578 1 97.5 197 SER A C 1
ATOM 1564 O O . SER A 1 197 ? 15.258 -26.062 -3.297 1 97.5 197 SER A O 1
ATOM 1566 N N . PHE A 1 198 ? 13.617 -26.984 -2.066 1 96.31 198 PHE A N 1
ATOM 1567 C CA . PHE A 1 198 ? 13.867 -28.328 -2.562 1 96.31 198 PHE A CA 1
ATOM 1568 C C . PHE A 1 198 ? 13.016 -28.625 -3.795 1 96.31 198 PHE A C 1
ATOM 1570 O O . PHE A 1 198 ? 11.781 -28.578 -3.729 1 96.31 198 PHE A O 1
ATOM 1577 N N . ASP A 1 199 ? 13.555 -28.828 -4.922 1 92.88 199 ASP A N 1
ATOM 1578 C CA . ASP A 1 199 ? 12.891 -28.969 -6.215 1 92.88 199 ASP A CA 1
ATOM 1579 C C . ASP A 1 199 ? 11.906 -30.141 -6.199 1 92.88 199 ASP A C 1
ATOM 1581 O O . ASP A 1 199 ? 10.812 -30.031 -6.762 1 92.88 199 ASP A O 1
ATOM 1585 N N . GLU A 1 200 ? 12.203 -31.266 -5.598 1 87.5 200 GLU A N 1
ATOM 1586 C CA . GLU A 1 200 ? 11.398 -32.5 -5.699 1 87.5 200 GLU A CA 1
ATOM 1587 C C . GLU A 1 200 ? 10.383 -32.562 -4.57 1 87.5 200 GLU A C 1
ATOM 1589 O O . GLU A 1 200 ? 9.562 -33.5 -4.531 1 87.5 200 GLU A O 1
ATOM 1594 N N . PHE A 1 201 ? 10.398 -31.578 -3.715 1 89.62 201 PHE A N 1
ATOM 1595 C CA . PHE A 1 201 ? 9.508 -31.594 -2.562 1 89.62 201 PHE A CA 1
ATOM 1596 C C . PHE A 1 201 ? 8.703 -30.312 -2.475 1 89.62 201 PHE A C 1
ATOM 1598 O O . PHE A 1 201 ? 9.023 -29.422 -1.683 1 89.62 201 PHE A O 1
ATOM 1605 N N . ASN A 1 202 ? 7.605 -30.297 -3.178 1 83.19 202 ASN A N 1
ATOM 1606 C CA . ASN A 1 202 ? 6.793 -29.078 -3.287 1 83.19 202 ASN A CA 1
ATOM 1607 C C . ASN A 1 202 ? 6.074 -28.766 -1.978 1 83.19 202 ASN A C 1
ATOM 1609 O O . ASN A 1 202 ? 5.625 -27.641 -1.766 1 83.19 202 ASN A O 1
ATOM 1613 N N . GLU A 1 203 ? 5.98 -29.719 -1.115 1 83.81 203 GLU A N 1
ATOM 1614 C CA . GLU A 1 203 ? 5.305 -29.516 0.163 1 83.81 203 GLU A CA 1
ATOM 1615 C C . GLU A 1 203 ? 6.172 -28.703 1.121 1 83.81 203 GLU A C 1
ATOM 1617 O O . GLU A 1 203 ? 5.668 -28.125 2.092 1 83.81 203 GLU A O 1
ATOM 1622 N N . ILE A 1 204 ? 7.461 -28.75 0.808 1 91.69 204 ILE A N 1
ATOM 1623 C CA . ILE A 1 204 ? 8.375 -27.984 1.655 1 91.69 204 ILE A CA 1
ATOM 1624 C C . ILE A 1 204 ? 8.508 -26.562 1.124 1 91.69 204 ILE A C 1
ATOM 1626 O O . ILE A 1 204 ? 8.93 -26.359 -0.018 1 91.69 204 ILE A O 1
ATOM 1630 N N . LYS A 1 205 ? 8.164 -25.625 1.87 1 92.38 205 LYS A N 1
ATOM 1631 C CA . LYS A 1 205 ? 8.203 -24.219 1.471 1 92.38 205 LYS A CA 1
ATOM 1632 C C . LYS A 1 205 ? 9.641 -23.734 1.326 1 92.38 205 LYS A C 1
ATOM 1634 O O . LYS A 1 205 ? 10.547 -24.219 2.008 1 92.38 205 LYS A O 1
ATOM 1639 N N . PRO A 1 206 ? 9.82 -22.781 0.425 1 96.62 206 PRO A N 1
ATOM 1640 C CA . PRO A 1 206 ? 11.148 -22.172 0.343 1 96.62 206 PRO A CA 1
ATOM 1641 C C . PRO A 1 206 ? 11.578 -21.516 1.65 1 96.62 206 PRO A C 1
ATOM 1643 O O . PRO A 1 206 ? 10.734 -21.172 2.484 1 96.62 206 PRO A O 1
ATOM 1646 N N . PHE A 1 207 ? 12.852 -21.406 1.827 1 95.81 207 PHE A N 1
ATOM 1647 C CA . PHE A 1 207 ? 13.383 -20.812 3.051 1 95.81 207 PHE A CA 1
ATOM 1648 C C . PHE A 1 207 ? 14.523 -19.844 2.742 1 95.81 207 PHE A C 1
ATOM 1650 O O . PHE A 1 207 ? 15.195 -19.984 1.723 1 95.81 207 PHE A O 1
ATOM 1657 N N . ALA A 1 208 ? 14.703 -18.906 3.619 1 96.69 208 ALA A N 1
ATOM 1658 C CA . ALA A 1 208 ? 15.734 -17.891 3.439 1 96.69 208 ALA A CA 1
ATOM 1659 C C . ALA A 1 208 ? 17.062 -18.359 4.008 1 96.69 208 ALA A C 1
ATOM 1661 O O . ALA A 1 208 ? 17.109 -18.969 5.074 1 96.69 208 ALA A O 1
ATOM 1662 N N . VAL A 1 209 ? 18.156 -18.094 3.291 1 97.88 209 VAL A N 1
ATOM 1663 C CA . VAL A 1 209 ? 19.484 -18.469 3.754 1 97.88 209 VAL A CA 1
ATOM 1664 C C . VAL A 1 209 ? 20.328 -17.203 3.984 1 97.88 209 VAL A C 1
ATOM 1666 O O . VAL A 1 209 ? 21.375 -17.266 4.629 1 97.88 209 VAL A O 1
ATOM 1669 N N . GLY A 1 210 ? 19.891 -16.172 3.467 1 97.56 210 GLY A N 1
ATOM 1670 C CA . GLY A 1 210 ? 20.469 -14.844 3.65 1 97.56 210 GLY A CA 1
ATOM 1671 C C . GLY A 1 210 ? 19.484 -13.727 3.373 1 97.56 210 GLY A C 1
ATOM 1672 O O . GLY A 1 210 ? 18.625 -13.852 2.494 1 97.56 210 GLY A O 1
ATOM 1673 N N . ILE A 1 211 ? 19.641 -12.656 4.152 1 97.75 211 ILE A N 1
ATOM 1674 C CA . ILE A 1 211 ? 18.719 -11.539 3.961 1 97.75 211 ILE A CA 1
ATOM 1675 C C . ILE A 1 211 ? 19.484 -10.227 3.998 1 97.75 211 ILE A C 1
ATOM 1677 O O . ILE A 1 211 ? 20.219 -9.953 4.957 1 97.75 211 ILE A O 1
ATOM 1681 N N . TYR A 1 212 ? 19.359 -9.484 2.926 1 98 212 TYR A N 1
ATOM 1682 C CA . TYR A 1 212 ? 19.938 -8.141 2.82 1 98 212 TYR A CA 1
ATOM 1683 C C . TYR A 1 212 ? 18.859 -7.082 3.02 1 98 212 TYR A C 1
ATOM 1685 O O . TYR A 1 212 ? 17.719 -7.238 2.549 1 98 212 TYR A O 1
ATOM 1693 N N . HIS A 1 213 ? 19.125 -6.047 3.812 1 97.19 213 HIS A N 1
ATOM 1694 C CA . HIS A 1 213 ? 18.234 -4.898 3.977 1 97.19 213 HIS A CA 1
ATOM 1695 C C . HIS A 1 213 ? 18.953 -3.596 3.646 1 97.19 213 HIS A C 1
ATOM 1697 O O . HIS A 1 213 ? 20.078 -3.377 4.086 1 97.19 213 HIS A O 1
ATOM 1703 N N . GLY A 1 214 ? 18.297 -2.807 2.824 1 94 214 GLY A N 1
ATOM 1704 C CA . GLY A 1 214 ? 18.828 -1.49 2.506 1 94 214 GLY A CA 1
ATOM 1705 C C . GLY A 1 214 ? 17.797 -0.568 1.883 1 94 214 GLY A C 1
ATOM 1706 O O . GLY A 1 214 ? 16.641 -0.954 1.7 1 94 214 GLY A O 1
ATOM 1707 N N . ASN A 1 215 ? 18.203 0.636 1.604 1 88.62 215 ASN A N 1
ATOM 1708 C CA . ASN A 1 215 ? 17.328 1.608 0.958 1 88.62 215 ASN A CA 1
ATOM 1709 C C . ASN A 1 215 ? 17.438 1.535 -0.563 1 88.62 215 ASN A C 1
ATOM 1711 O O . ASN A 1 215 ? 16.734 2.252 -1.274 1 88.62 215 ASN A O 1
ATOM 1715 N N . CYS A 1 216 ? 18.344 0.759 -1.029 1 88.75 216 CYS A N 1
ATOM 1716 C CA . CYS A 1 216 ? 18.516 0.461 -2.447 1 88.75 216 CYS A CA 1
ATOM 1717 C C . CYS A 1 216 ? 18.953 -0.982 -2.654 1 88.75 216 CYS A C 1
ATOM 1719 O O . CYS A 1 216 ? 19.234 -1.692 -1.688 1 88.75 216 CYS A O 1
ATOM 1721 N N . LYS A 1 217 ? 18.922 -1.436 -3.857 1 92.31 217 LYS A N 1
ATOM 1722 C CA . LYS A 1 217 ? 19.484 -2.744 -4.199 1 92.31 217 LYS A CA 1
ATOM 1723 C C . LYS A 1 217 ? 20.953 -2.834 -3.824 1 92.31 217 LYS A C 1
ATOM 1725 O O . LYS A 1 217 ? 21.656 -1.823 -3.82 1 92.31 217 LYS A O 1
ATOM 1730 N N . PRO A 1 218 ? 21.406 -4.078 -3.426 1 95.62 218 PRO A N 1
ATOM 1731 C CA . PRO A 1 218 ? 22.828 -4.199 -3.115 1 95.62 218 PRO A CA 1
ATOM 1732 C C . PRO A 1 218 ? 23.734 -3.637 -4.219 1 95.62 218 PRO A C 1
ATOM 1734 O O . PRO A 1 218 ? 23.5 -3.906 -5.398 1 95.62 218 PRO A O 1
ATOM 1737 N N . LYS A 1 219 ? 24.719 -2.916 -3.861 1 93.88 219 LYS A N 1
ATOM 1738 C CA . LYS A 1 219 ? 25.578 -2.223 -4.812 1 93.88 219 LYS A CA 1
ATOM 1739 C C . LYS A 1 219 ? 26.5 -3.201 -5.531 1 93.88 219 LYS A C 1
ATOM 1741 O O . LYS A 1 219 ? 26.922 -2.945 -6.66 1 93.88 219 LYS A O 1
ATOM 1746 N N . SER A 1 220 ? 26.781 -4.32 -4.855 1 96.06 220 SER A N 1
ATOM 1747 C CA . SER A 1 220 ? 27.703 -5.301 -5.414 1 96.06 220 SER A CA 1
ATOM 1748 C C . SER A 1 220 ? 27.141 -6.715 -5.301 1 96.06 220 SER A C 1
ATOM 1750 O O . SER A 1 220 ? 26.891 -7.203 -4.199 1 96.06 220 SER A O 1
ATOM 1752 N N . ALA A 1 221 ? 27.062 -7.383 -6.492 1 96.44 221 ALA A N 1
ATOM 1753 C CA . ALA A 1 221 ? 26.594 -8.766 -6.496 1 96.44 221 ALA A CA 1
ATOM 1754 C C . ALA A 1 221 ? 27.594 -9.688 -5.805 1 96.44 221 ALA A C 1
ATOM 1756 O O . ALA A 1 221 ? 27.219 -10.633 -5.117 1 96.44 221 ALA A O 1
ATOM 1757 N N . GLU A 1 222 ? 28.859 -9.367 -5.941 1 96.25 222 GLU A N 1
ATOM 1758 C CA . GLU A 1 222 ? 29.922 -10.172 -5.367 1 96.25 222 GLU A CA 1
ATOM 1759 C C . GLU A 1 222 ? 29.891 -10.141 -3.842 1 96.25 222 GLU A C 1
ATOM 1761 O O . GLU A 1 222 ? 30 -11.188 -3.193 1 96.25 222 GLU A O 1
ATOM 1766 N N . GLU A 1 223 ? 29.688 -8.992 -3.283 1 96.5 223 GLU A N 1
ATOM 1767 C CA . GLU A 1 223 ? 29.609 -8.852 -1.833 1 96.5 223 GLU A CA 1
ATOM 1768 C C . GLU A 1 223 ? 28.312 -9.453 -1.288 1 96.5 223 GLU A C 1
ATOM 1770 O O . GLU A 1 223 ? 28.328 -10.164 -0.281 1 96.5 223 GLU A O 1
ATOM 1775 N N . TYR A 1 224 ? 27.328 -9.211 -1.987 1 97.12 224 TYR A N 1
ATOM 1776 C CA . TYR A 1 224 ? 26 -9.648 -1.583 1 97.12 224 TYR A CA 1
ATOM 1777 C C . TYR A 1 224 ? 25.906 -11.172 -1.558 1 97.12 224 TYR A C 1
ATOM 1779 O O . TYR A 1 224 ? 25.391 -11.75 -0.598 1 97.12 224 TYR A O 1
ATOM 1787 N N . LEU A 1 225 ? 26.422 -11.859 -2.559 1 97.81 225 LEU A N 1
ATOM 1788 C CA . LEU A 1 225 ? 26.297 -13.305 -2.699 1 97.81 225 LEU A CA 1
ATOM 1789 C C . LEU A 1 225 ? 27.516 -14.016 -2.135 1 97.81 225 LEU A C 1
ATOM 1791 O O . LEU A 1 225 ? 27.609 -15.242 -2.197 1 97.81 225 LEU A O 1
ATOM 1795 N N . GLY A 1 226 ? 28.422 -13.281 -1.54 1 97 226 GLY A N 1
ATOM 1796 C CA . GLY A 1 226 ? 29.703 -13.828 -1.136 1 97 226 GLY A CA 1
ATOM 1797 C C . GLY A 1 226 ? 29.578 -14.984 -0.16 1 97 226 GLY A C 1
ATOM 1798 O O . GLY A 1 226 ? 30.078 -16.078 -0.419 1 97 226 GLY A O 1
ATOM 1799 N N . ASP A 1 227 ? 28.859 -14.773 0.965 1 96.94 227 ASP A N 1
ATOM 1800 C CA . ASP A 1 227 ? 28.703 -15.805 1.986 1 96.94 227 ASP A CA 1
ATOM 1801 C C . ASP A 1 227 ? 27.938 -17 1.437 1 96.94 227 ASP A C 1
ATOM 1803 O O . ASP A 1 227 ? 28.281 -18.156 1.72 1 96.94 227 ASP A O 1
ATOM 1807 N N . PHE A 1 228 ? 26.969 -16.75 0.741 1 97.44 228 PHE A N 1
ATOM 1808 C CA . PHE A 1 228 ? 26.156 -17.812 0.167 1 97.44 228 PHE A CA 1
ATOM 1809 C C . PHE A 1 228 ? 26.953 -18.641 -0.833 1 97.44 228 PHE A C 1
ATOM 1811 O O . PHE A 1 228 ? 26.891 -19.875 -0.804 1 97.44 228 PHE A O 1
ATOM 1818 N N . LYS A 1 229 ? 27.672 -17.938 -1.746 1 96.81 229 LYS A N 1
ATOM 1819 C CA . LYS A 1 229 ? 28.5 -18.594 -2.752 1 96.81 229 LYS A CA 1
ATOM 1820 C C . LYS A 1 229 ? 29.531 -19.516 -2.102 1 96.81 229 LYS A C 1
ATOM 1822 O O . LYS A 1 229 ? 29.734 -20.641 -2.553 1 96.81 229 LYS A O 1
ATOM 1827 N N . ALA A 1 230 ? 30.141 -19.031 -1.057 1 96.38 230 ALA A N 1
ATOM 1828 C CA . ALA A 1 230 ? 31.172 -19.812 -0.361 1 96.38 230 ALA A CA 1
ATOM 1829 C C . ALA A 1 230 ? 30.578 -21.094 0.212 1 96.38 230 ALA A C 1
ATOM 1831 O O . ALA A 1 230 ? 31.156 -22.172 0.06 1 96.38 230 ALA A O 1
ATOM 1832 N N . GLU A 1 231 ? 29.453 -21 0.771 1 96.56 231 GLU A N 1
ATOM 1833 C CA . GLU A 1 231 ? 28.797 -22.188 1.329 1 96.56 231 GLU A CA 1
ATOM 1834 C C . GLU A 1 231 ? 28.297 -23.109 0.226 1 96.56 231 GLU A C 1
ATOM 1836 O O . GLU A 1 231 ? 28.359 -24.344 0.366 1 96.56 231 GLU A O 1
ATOM 1841 N N . LEU A 1 232 ? 27.797 -22.516 -0.766 1 96.38 232 LEU A N 1
ATOM 1842 C CA . LEU A 1 232 ? 27.281 -23.297 -1.883 1 96.38 232 LEU A CA 1
ATOM 1843 C C . LEU A 1 232 ? 28.391 -24.125 -2.518 1 96.38 232 LEU A C 1
ATOM 1845 O O . LEU A 1 232 ? 28.203 -25.297 -2.832 1 96.38 232 LEU A O 1
ATOM 1849 N N . LEU A 1 233 ? 29.531 -23.516 -2.688 1 95.31 233 LEU A N 1
ATOM 1850 C CA . LEU A 1 233 ? 30.688 -24.203 -3.236 1 95.31 233 LEU A CA 1
ATOM 1851 C C . LEU A 1 233 ? 31.078 -25.391 -2.359 1 95.31 233 LEU A C 1
ATOM 1853 O O . LEU A 1 233 ? 31.391 -26.469 -2.867 1 95.31 233 LEU A O 1
ATOM 1857 N N . GLU A 1 234 ? 31.031 -25.203 -1.13 1 94.88 234 GLU A N 1
ATOM 1858 C CA . GLU A 1 234 ? 31.375 -26.25 -0.18 1 94.88 234 GLU A CA 1
ATOM 1859 C C . GLU A 1 234 ? 30.359 -27.391 -0.247 1 94.88 234 GLU A C 1
ATOM 1861 O O . GLU A 1 234 ? 30.75 -28.562 -0.318 1 94.88 234 GLU A O 1
ATOM 1866 N N . VAL A 1 235 ? 29.141 -27.016 -0.262 1 95.06 235 VAL A N 1
ATOM 1867 C CA . VAL A 1 235 ? 28.062 -28.016 -0.234 1 95.06 235 VAL A CA 1
ATOM 1868 C C . VAL A 1 235 ? 28.031 -28.781 -1.554 1 95.06 235 VAL A C 1
ATOM 1870 O O . VAL A 1 235 ? 27.766 -29.984 -1.574 1 95.06 235 VAL A O 1
ATOM 1873 N N . LEU A 1 236 ? 28.312 -28.156 -2.65 1 95.06 236 LEU A N 1
ATOM 1874 C CA . LEU A 1 236 ? 28.297 -28.797 -3.959 1 95.06 236 LEU A CA 1
ATOM 1875 C C . LEU A 1 236 ? 29.469 -29.766 -4.113 1 95.06 236 LEU A C 1
ATOM 1877 O O . LEU A 1 236 ? 29.344 -30.797 -4.762 1 95.06 236 LEU A O 1
ATOM 1881 N N . ASN A 1 237 ? 30.594 -29.531 -3.49 1 93.38 237 ASN A N 1
ATOM 1882 C CA . ASN A 1 237 ? 31.797 -30.344 -3.629 1 93.38 237 ASN A CA 1
ATOM 1883 C C . ASN A 1 237 ? 31.828 -31.469 -2.596 1 93.38 237 ASN A C 1
ATOM 1885 O O . ASN A 1 237 ? 32.188 -32.594 -2.918 1 93.38 237 ASN A O 1
ATOM 1889 N N . LEU A 1 238 ? 31.406 -31.125 -1.343 1 93.44 238 LEU A N 1
ATOM 1890 C CA . LEU A 1 238 ? 31.609 -32.062 -0.249 1 93.44 238 LEU A CA 1
ATOM 1891 C C . LEU A 1 238 ? 30.297 -32.719 0.141 1 93.44 238 LEU A C 1
ATOM 1893 O O . LEU A 1 238 ? 30.281 -33.781 0.812 1 93.44 238 LEU A O 1
ATOM 1897 N N . GLY A 1 239 ? 29.25 -32.125 -0.299 1 94.38 239 GLY A N 1
ATOM 1898 C CA . GLY A 1 239 ? 27.969 -32.625 0.162 1 94.38 239 GLY A CA 1
ATOM 1899 C C . GLY A 1 239 ? 27.656 -32.219 1.591 1 94.38 239 GLY A C 1
ATOM 1900 O O . GLY A 1 239 ? 28.266 -31.312 2.133 1 94.38 239 GLY A O 1
ATOM 1901 N N . ILE A 1 240 ? 26.594 -32.844 2.105 1 95.38 240 ILE A N 1
ATOM 1902 C CA . ILE A 1 240 ? 26.172 -32.562 3.471 1 95.38 240 ILE A CA 1
ATOM 1903 C C . ILE A 1 240 ? 26.156 -33.844 4.285 1 95.38 240 ILE A C 1
ATOM 1905 O O . ILE A 1 240 ? 25.734 -34.906 3.791 1 95.38 240 ILE A O 1
ATOM 1909 N N . GLN A 1 241 ? 26.734 -33.719 5.441 1 94.06 241 GLN A N 1
ATOM 1910 C CA . GLN A 1 241 ? 26.703 -34.844 6.379 1 94.06 241 GLN A CA 1
ATOM 1911 C C . GLN A 1 241 ? 25.672 -34.625 7.48 1 94.06 241 GLN A C 1
ATOM 1913 O O . GLN A 1 241 ? 25.703 -33.594 8.156 1 94.06 241 GLN A O 1
ATOM 1918 N N . HIS A 1 242 ? 24.734 -35.531 7.578 1 93.31 242 HIS A N 1
ATOM 1919 C CA . HIS A 1 242 ? 23.719 -35.438 8.609 1 93.31 242 HIS A CA 1
ATOM 1920 C C . HIS A 1 242 ? 23.406 -36.781 9.227 1 93.31 242 HIS A C 1
ATOM 1922 O O . HIS A 1 242 ? 23.016 -37.719 8.523 1 93.31 242 HIS A O 1
ATOM 1928 N N . ASN A 1 243 ? 23.562 -36.875 10.523 1 92.12 243 ASN A N 1
ATOM 1929 C CA . ASN A 1 243 ? 23.266 -38.094 11.297 1 92.12 243 ASN A CA 1
ATOM 1930 C C . ASN A 1 243 ? 23.938 -39.312 10.688 1 92.12 243 ASN A C 1
ATOM 1932 O O . ASN A 1 243 ? 23.297 -40.344 10.5 1 92.12 243 ASN A O 1
ATOM 1936 N N . GLY A 1 244 ? 25.156 -39.219 10.195 1 89.88 244 GLY A N 1
ATOM 1937 C CA . GLY A 1 244 ? 25.938 -40.344 9.695 1 89.88 244 GLY A CA 1
ATOM 1938 C C . GLY A 1 244 ? 25.734 -40.594 8.219 1 89.88 244 GLY A C 1
ATOM 1939 O O . GLY A 1 244 ? 26.391 -41.469 7.641 1 89.88 244 GLY A O 1
ATOM 1940 N N . LYS A 1 245 ? 24.797 -39.969 7.629 1 93.88 245 LYS A N 1
ATOM 1941 C CA . LYS A 1 245 ? 24.531 -40.156 6.203 1 93.88 245 LYS A CA 1
ATOM 1942 C C . LYS A 1 245 ? 25.047 -38.969 5.395 1 93.88 245 LYS A C 1
ATOM 1944 O O . LYS A 1 245 ? 24.969 -37.812 5.848 1 93.88 245 LYS A O 1
ATOM 1949 N N . SER A 1 246 ? 25.516 -39.375 4.238 1 94.62 246 SER A N 1
ATOM 1950 C CA . SER A 1 246 ? 26.031 -38.344 3.34 1 94.62 246 SER A CA 1
ATOM 1951 C C . SER A 1 246 ? 25.031 -38.031 2.219 1 94.62 246 SER A C 1
ATOM 1953 O O . SER A 1 246 ? 24.516 -38.969 1.583 1 94.62 246 SER A O 1
ATOM 1955 N N . TYR A 1 247 ? 24.781 -36.781 1.981 1 96.5 247 TYR A N 1
ATOM 1956 C CA . TYR A 1 247 ? 23.859 -36.344 0.936 1 96.5 247 TYR A CA 1
ATOM 1957 C C . TYR A 1 247 ? 24.594 -35.594 -0.15 1 96.5 247 TYR A C 1
ATOM 1959 O O . TYR A 1 247 ? 25.359 -34.656 0.145 1 96.5 247 TYR A O 1
ATOM 1967 N N . LYS A 1 248 ? 24.406 -35.969 -1.353 1 96.06 248 LYS A N 1
ATOM 1968 C CA . LYS A 1 248 ? 24.891 -35.156 -2.465 1 96.06 248 LYS A CA 1
ATOM 1969 C C . LYS A 1 248 ? 23.938 -34.031 -2.797 1 96.06 248 LYS A C 1
ATOM 1971 O O . LYS A 1 248 ? 22.719 -34.219 -2.725 1 96.06 248 LYS A O 1
ATOM 1976 N N . VAL A 1 249 ? 24.469 -32.906 -3.137 1 95.5 249 VAL A N 1
ATOM 1977 C CA . VAL A 1 249 ? 23.641 -31.75 -3.404 1 95.5 249 VAL A CA 1
ATOM 1978 C C . VAL A 1 249 ? 23.859 -31.281 -4.844 1 95.5 249 VAL A C 1
ATOM 1980 O O . VAL A 1 249 ? 24.984 -31.266 -5.336 1 95.5 249 VAL A O 1
ATOM 1983 N N . HIS A 1 250 ? 22.766 -31 -5.539 1 94.88 250 HIS A N 1
ATOM 1984 C CA . HIS A 1 250 ? 22.797 -30.469 -6.891 1 94.88 250 HIS A CA 1
ATOM 1985 C C . HIS A 1 250 ? 21.891 -29.234 -7.008 1 94.88 250 HIS A C 1
ATOM 1987 O O . HIS A 1 250 ? 20.906 -29.125 -6.285 1 94.88 250 HIS A O 1
ATOM 1993 N N . ILE A 1 251 ? 22.266 -28.344 -7.895 1 95.19 251 ILE A N 1
ATOM 1994 C CA . ILE A 1 251 ? 21.422 -27.188 -8.188 1 95.19 251 ILE A CA 1
ATOM 1995 C C . ILE A 1 251 ? 20.609 -27.453 -9.445 1 95.19 251 ILE A C 1
ATOM 1997 O O . ILE A 1 251 ? 21.156 -27.734 -10.508 1 95.19 251 ILE A O 1
ATOM 2001 N N . SER A 1 252 ? 19.328 -27.406 -9.234 1 94 252 SER A N 1
ATOM 2002 C CA . SER A 1 252 ? 18.438 -27.641 -10.359 1 94 252 SER A CA 1
ATOM 2003 C C . SER A 1 252 ? 18.219 -26.375 -11.188 1 94 252 SER A C 1
ATOM 2005 O O . SER A 1 252 ? 17.922 -26.453 -12.383 1 94 252 SER A O 1
ATOM 2007 N N . GLY A 1 253 ? 18.297 -25.312 -10.5 1 95.56 253 GLY A N 1
ATOM 2008 C CA . GLY A 1 253 ? 18.141 -24.078 -11.258 1 95.56 253 GLY A CA 1
ATOM 2009 C C . GLY A 1 253 ? 18.078 -22.844 -10.383 1 95.56 253 GLY A C 1
ATOM 2010 O O . GLY A 1 253 ? 17.797 -22.938 -9.188 1 95.56 253 GLY A O 1
ATOM 2011 N N . PHE A 1 254 ? 18.375 -21.703 -10.977 1 97.38 254 PHE A N 1
ATOM 2012 C CA . PHE A 1 254 ? 18.219 -20.375 -10.383 1 97.38 254 PHE A CA 1
ATOM 2013 C C . PHE A 1 254 ? 17 -19.672 -10.969 1 97.38 254 PHE A C 1
ATOM 2015 O O . PHE A 1 254 ? 17 -19.266 -12.133 1 97.38 254 PHE A O 1
ATOM 2022 N N . ILE A 1 255 ? 15.984 -19.562 -10.156 1 97.81 255 ILE A N 1
ATOM 2023 C CA . ILE A 1 255 ? 14.727 -18.953 -10.602 1 97.81 255 ILE A CA 1
ATOM 2024 C C . ILE A 1 255 ? 14.75 -17.453 -10.336 1 97.81 255 ILE A C 1
ATOM 2026 O O . ILE A 1 255 ? 14.508 -17.016 -9.203 1 97.81 255 ILE A O 1
ATOM 2030 N N . LEU A 1 256 ? 14.953 -16.672 -11.391 1 97.19 256 LEU A N 1
ATOM 2031 C CA . LEU A 1 256 ? 15.141 -15.234 -11.25 1 97.19 256 LEU A CA 1
ATOM 2032 C C . LEU A 1 256 ? 14.312 -14.477 -12.273 1 97.19 256 LEU A C 1
ATOM 2034 O O . LEU A 1 256 ? 14.188 -14.906 -13.422 1 97.19 256 LEU A O 1
ATOM 2038 N N . ASP A 1 257 ? 13.758 -13.391 -11.82 1 94.38 257 ASP A N 1
ATOM 2039 C CA . ASP A 1 257 ? 13.18 -12.508 -12.828 1 94.38 257 ASP A CA 1
ATOM 2040 C C . ASP A 1 257 ? 14.273 -11.789 -13.625 1 94.38 257 ASP A C 1
ATOM 2042 O O . ASP A 1 257 ? 15.461 -11.969 -13.352 1 94.38 257 ASP A O 1
ATOM 2046 N N . THR A 1 258 ? 13.922 -11.016 -14.531 1 94.38 258 THR A N 1
ATOM 2047 C CA . THR A 1 258 ? 14.891 -10.469 -15.477 1 94.38 258 THR A CA 1
ATOM 2048 C C . THR A 1 258 ? 15.836 -9.5 -14.773 1 94.38 258 THR A C 1
ATOM 2050 O O . THR A 1 258 ? 17.062 -9.602 -14.93 1 94.38 258 THR A O 1
ATOM 2053 N N . PRO A 1 259 ? 15.344 -8.578 -13.977 1 93.38 259 PRO A N 1
ATOM 2054 C CA . PRO A 1 259 ? 16.266 -7.68 -13.281 1 93.38 259 PRO A CA 1
ATOM 2055 C C . PRO A 1 259 ? 17.203 -8.414 -12.328 1 93.38 259 PRO A C 1
ATOM 2057 O O . PRO A 1 259 ? 18.391 -8.094 -12.258 1 93.38 259 PRO A O 1
ATOM 2060 N N . ALA A 1 260 ? 16.703 -9.352 -11.586 1 95.81 260 ALA A N 1
ATOM 2061 C CA . ALA A 1 260 ? 17.531 -10.133 -10.672 1 95.81 260 ALA A CA 1
ATOM 2062 C C . ALA A 1 260 ? 18.562 -10.953 -11.438 1 95.81 260 ALA A C 1
ATOM 2064 O O . ALA A 1 260 ? 19.703 -11.086 -11.008 1 95.81 260 ALA A O 1
ATOM 2065 N N . TYR A 1 261 ? 18.125 -11.531 -12.562 1 96.88 261 TYR A N 1
ATOM 2066 C CA . TYR A 1 261 ? 19.047 -12.273 -13.414 1 96.88 261 TYR A CA 1
ATOM 2067 C C . TYR A 1 261 ? 20.203 -11.391 -13.867 1 96.88 261 TYR A C 1
ATOM 2069 O O . TYR A 1 261 ? 21.375 -11.781 -13.75 1 96.88 261 TYR A O 1
ATOM 2077 N N . SER A 1 262 ? 19.828 -10.203 -14.383 1 96.44 262 SER A N 1
ATOM 2078 C CA . SER A 1 262 ? 20.844 -9.273 -14.852 1 96.44 262 SER A CA 1
ATOM 2079 C C . SER A 1 262 ? 21.812 -8.914 -13.727 1 96.44 262 SER A C 1
ATOM 2081 O O . SER A 1 262 ? 23.016 -8.836 -13.945 1 96.44 262 SER A O 1
ATOM 2083 N N . PHE A 1 263 ? 21.328 -8.781 -12.57 1 96.31 263 PHE A N 1
ATOM 2084 C CA . PHE A 1 263 ? 22.125 -8.398 -11.414 1 96.31 263 PHE A CA 1
ATOM 2085 C C . PHE A 1 263 ? 23.062 -9.531 -11.008 1 96.31 263 PHE A C 1
ATOM 2087 O O . PHE A 1 263 ? 24.266 -9.32 -10.844 1 96.31 263 PHE A O 1
ATOM 2094 N N . VAL A 1 264 ? 22.547 -10.742 -10.922 1 96.56 264 VAL A N 1
ATOM 2095 C CA . VAL A 1 264 ? 23.297 -11.898 -10.422 1 96.56 264 VAL A CA 1
ATOM 2096 C C . VAL A 1 264 ? 24.312 -12.344 -11.461 1 96.56 264 VAL A C 1
ATOM 2098 O O . VAL A 1 264 ? 25.422 -12.75 -11.109 1 96.56 264 VAL A O 1
ATOM 2101 N N . THR A 1 265 ? 23.969 -12.281 -12.742 1 97.06 265 THR A N 1
ATOM 2102 C CA . THR A 1 265 ? 24.844 -12.781 -13.797 1 97.06 265 THR A CA 1
ATOM 2103 C C . THR A 1 265 ? 25.688 -11.656 -14.383 1 97.06 265 THR A C 1
ATOM 2105 O O . THR A 1 265 ? 26.547 -11.898 -15.227 1 97.06 265 THR A O 1
ATOM 2108 N N . GLN A 1 266 ? 25.391 -10.414 -13.945 1 96.94 266 GLN A N 1
ATOM 2109 C CA . GLN A 1 266 ? 26.125 -9.242 -14.414 1 96.94 266 GLN A CA 1
ATOM 2110 C C . GLN A 1 266 ? 26 -9.078 -15.922 1 96.94 266 GLN A C 1
ATOM 2112 O O . GLN A 1 266 ? 27.016 -8.93 -16.625 1 96.94 266 GLN A O 1
ATOM 2117 N N . THR A 1 267 ? 24.828 -9.211 -16.422 1 97.19 267 THR A N 1
ATOM 2118 C CA . THR A 1 267 ? 24.5 -9.008 -17.828 1 97.19 267 THR A CA 1
ATOM 2119 C C . THR A 1 267 ? 23.625 -7.766 -18 1 97.19 267 THR A C 1
ATOM 2121 O O . THR A 1 267 ? 23.188 -7.164 -17.016 1 97.19 267 THR A O 1
ATOM 2124 N N . VAL A 1 268 ? 23.359 -7.395 -19.203 1 95.62 268 VAL A N 1
ATOM 2125 C CA . VAL A 1 268 ? 22.578 -6.191 -19.484 1 95.62 268 VAL A CA 1
ATOM 2126 C C . VAL A 1 268 ? 21.109 -6.441 -19.172 1 95.62 268 VAL A C 1
ATOM 2128 O O . VAL A 1 268 ? 20.672 -7.59 -19.109 1 95.62 268 VAL A O 1
ATOM 2131 N N . SER A 1 269 ? 20.422 -5.422 -19 1 92.31 269 SER A N 1
ATOM 2132 C CA . SER A 1 269 ? 19.016 -5.496 -18.609 1 92.31 269 SER A CA 1
ATOM 2133 C C . SER A 1 269 ? 18.125 -5.727 -19.812 1 92.31 269 SER A C 1
ATOM 2135 O O . SER A 1 269 ? 18.594 -5.727 -20.953 1 92.31 269 SER A O 1
ATOM 2137 N N . HIS A 1 270 ? 16.859 -5.855 -19.562 1 89.38 270 HIS A N 1
ATOM 2138 C CA . HIS A 1 270 ? 15.859 -6.25 -20.547 1 89.38 270 HIS A CA 1
ATOM 2139 C C . HIS A 1 270 ? 15.68 -5.172 -21.609 1 89.38 270 HIS A C 1
ATOM 2141 O O . HIS A 1 270 ? 15.148 -5.441 -22.688 1 89.38 270 HIS A O 1
ATOM 2147 N N . THR A 1 271 ? 16.094 -3.959 -21.344 1 89.69 271 THR A N 1
ATOM 2148 C CA . THR A 1 271 ? 15.891 -2.861 -22.281 1 89.69 271 THR A CA 1
ATOM 2149 C C . THR A 1 271 ? 17.094 -2.715 -23.219 1 89.69 271 THR A C 1
ATOM 2151 O O . THR A 1 271 ? 17.062 -1.898 -24.141 1 89.69 271 THR A O 1
ATOM 2154 N N . ALA A 1 272 ? 18.078 -3.559 -23.031 1 92.31 272 ALA A N 1
ATOM 2155 C CA . ALA A 1 272 ? 19.297 -3.467 -23.828 1 92.31 272 ALA A CA 1
ATOM 2156 C C . ALA A 1 272 ? 19.141 -4.207 -25.156 1 92.31 272 ALA A C 1
ATOM 2158 O O . ALA A 1 272 ? 18.25 -5.047 -25.297 1 92.31 272 ALA A O 1
ATOM 2159 N N . TYR A 1 273 ? 20.016 -4.012 -26.109 1 94.19 273 TYR A N 1
ATOM 2160 C CA . TYR A 1 273 ? 19.984 -4.59 -27.453 1 94.19 273 TYR A CA 1
ATOM 2161 C C . TYR A 1 273 ? 20.359 -6.066 -27.406 1 94.19 273 TYR A C 1
ATOM 2163 O O . TYR A 1 273 ? 19.938 -6.84 -28.281 1 94.19 273 TYR A O 1
ATOM 2171 N N . TYR A 1 274 ? 21.156 -6.441 -26.484 1 95.88 274 TYR A N 1
ATOM 2172 C CA . TYR A 1 274 ? 21.641 -7.816 -26.375 1 95.88 274 TYR A CA 1
ATOM 2173 C C . TYR A 1 274 ? 21.188 -8.438 -25.062 1 95.88 274 TYR A C 1
ATOM 2175 O O . TYR A 1 274 ? 21.984 -9.062 -24.344 1 95.88 274 TYR A O 1
ATOM 2183 N N . SER A 1 275 ? 19.875 -8.312 -24.781 1 95.06 275 SER A N 1
ATOM 2184 C CA . SER A 1 275 ? 19.359 -8.609 -23.453 1 95.06 275 SER A CA 1
ATOM 2185 C C . SER A 1 275 ? 18.938 -10.07 -23.328 1 95.06 275 SER A C 1
ATOM 2187 O O . SER A 1 275 ? 18.734 -10.578 -22.234 1 95.06 275 SER A O 1
ATOM 2189 N N . CYS A 1 276 ? 18.812 -10.844 -24.453 1 95.81 276 CYS A N 1
ATOM 2190 C CA . CYS A 1 276 ? 18.312 -12.211 -24.375 1 95.81 276 CYS A CA 1
ATOM 2191 C C . CYS A 1 276 ? 19.328 -13.117 -23.688 1 95.81 276 CYS A C 1
ATOM 2193 O O . CYS A 1 276 ? 20.5 -13.141 -24.062 1 95.81 276 CYS A O 1
ATOM 2195 N N . ARG A 1 277 ? 18.938 -13.859 -22.734 1 95.12 277 ARG A N 1
ATOM 2196 C CA . ARG A 1 277 ? 19.875 -14.672 -21.969 1 95.12 277 ARG A CA 1
ATOM 2197 C C . ARG A 1 277 ? 20.156 -16 -22.672 1 95.12 277 ARG A C 1
ATOM 2199 O O . ARG A 1 277 ? 21.109 -16.703 -22.328 1 95.12 277 ARG A O 1
ATOM 2206 N N . ARG A 1 278 ? 19.469 -16.312 -23.797 1 96.12 278 ARG A N 1
ATOM 2207 C CA . ARG A 1 278 ? 19.578 -17.625 -24.406 1 96.12 278 ARG A CA 1
ATOM 2208 C C . ARG A 1 278 ? 20.25 -17.547 -25.781 1 96.12 278 ARG A C 1
ATOM 2210 O O . ARG A 1 278 ? 20.797 -18.547 -26.281 1 96.12 278 ARG A O 1
ATOM 2217 N N . CYS A 1 279 ? 20.156 -16.453 -26.453 1 96.06 279 CYS A N 1
ATOM 2218 C CA . CYS A 1 279 ? 20.719 -16.344 -27.797 1 96.06 279 CYS A CA 1
ATOM 2219 C C . CYS A 1 279 ? 21.422 -15.016 -28 1 96.06 279 CYS A C 1
ATOM 2221 O O . CYS A 1 279 ? 21.375 -14.148 -27.125 1 96.06 279 CYS A O 1
ATOM 2223 N N . VAL A 1 280 ? 22.078 -14.852 -29.125 1 96.12 280 VAL A N 1
ATOM 2224 C CA . VAL A 1 280 ? 22.906 -13.688 -29.375 1 96.12 280 VAL A CA 1
ATOM 2225 C C . VAL A 1 280 ? 22.141 -12.664 -30.203 1 96.12 280 VAL A C 1
ATOM 2227 O O . VAL A 1 280 ? 22.75 -11.758 -30.797 1 96.12 280 VAL A O 1
ATOM 2230 N N . CYS A 1 281 ? 20.844 -12.828 -30.281 1 95.12 281 CYS A N 1
ATOM 2231 C CA . CYS A 1 281 ? 20.016 -11.953 -31.109 1 95.12 281 CYS A CA 1
ATOM 2232 C C . CYS A 1 281 ? 20.156 -10.5 -30.688 1 95.12 281 CYS A C 1
ATOM 2234 O O . CYS A 1 281 ? 20.156 -10.195 -29.484 1 95.12 281 CYS A O 1
ATOM 2236 N N . LYS A 1 282 ? 20.328 -9.617 -31.641 1 95.06 282 LYS A N 1
ATOM 2237 C CA . LYS A 1 282 ? 20.406 -8.18 -31.391 1 95.06 282 LYS A CA 1
ATOM 2238 C C . LYS A 1 282 ? 19.031 -7.52 -31.578 1 95.06 282 LYS A C 1
ATOM 2240 O O . LYS A 1 282 ? 18.422 -7.664 -32.656 1 95.06 282 LYS A O 1
ATOM 2245 N N . GLY A 1 283 ? 18.641 -6.832 -30.531 1 92.88 283 GLY A N 1
ATOM 2246 C CA . GLY A 1 283 ? 17.406 -6.059 -30.656 1 92.88 283 GLY A CA 1
ATOM 2247 C C . GLY A 1 283 ? 17.578 -4.797 -31.484 1 92.88 283 GLY A C 1
ATOM 2248 O O . GLY A 1 283 ? 18.703 -4.34 -31.688 1 92.88 283 GLY A O 1
ATOM 2249 N N . LYS A 1 284 ? 16.484 -4.25 -32.031 1 92.31 284 LYS A N 1
ATOM 2250 C CA . LYS A 1 284 ? 16.469 -2.99 -32.75 1 92.31 284 LYS A CA 1
ATOM 2251 C C . LYS A 1 284 ? 15.57 -1.964 -32.062 1 92.31 284 LYS A C 1
ATOM 2253 O O . LYS A 1 284 ? 14.516 -2.312 -31.531 1 92.31 284 LYS A O 1
ATOM 2258 N N . TYR A 1 285 ? 16.078 -0.854 -32.062 1 89.88 285 TYR A N 1
ATOM 2259 C CA . TYR A 1 285 ? 15.297 0.222 -31.469 1 89.88 285 TYR A CA 1
ATOM 2260 C C . TYR A 1 285 ? 14.148 0.627 -32.375 1 89.88 285 TYR A C 1
ATOM 2262 O O . TYR A 1 285 ? 14.359 1.03 -33.531 1 89.88 285 TYR A O 1
ATOM 2270 N N . GLU A 1 286 ? 12.984 0.392 -31.969 1 83.75 286 GLU A N 1
ATOM 2271 C CA . GLU A 1 286 ? 11.773 0.74 -32.688 1 83.75 286 GLU A CA 1
ATOM 2272 C C . GLU A 1 286 ? 10.805 1.525 -31.828 1 83.75 286 GLU A C 1
ATOM 2274 O O . GLU A 1 286 ? 10.203 0.971 -30.906 1 83.75 286 GLU A O 1
ATOM 2279 N N . ASP A 1 287 ? 10.438 2.842 -32.094 1 79.88 287 ASP A N 1
ATOM 2280 C CA . ASP A 1 287 ? 9.43 3.676 -31.438 1 79.88 287 ASP A CA 1
ATOM 2281 C C . ASP A 1 287 ? 9.586 3.654 -29.922 1 79.88 287 ASP A C 1
ATOM 2283 O O . ASP A 1 287 ? 8.656 3.303 -29.203 1 79.88 287 ASP A O 1
ATOM 2287 N N . SER A 1 288 ? 10.68 3.812 -29.453 1 79.69 288 SER A N 1
ATOM 2288 C CA . SER A 1 288 ? 10.977 4.035 -28.031 1 79.69 288 SER A CA 1
ATOM 2289 C C . SER A 1 288 ? 11.117 2.713 -27.281 1 79.69 288 SER A C 1
ATOM 2291 O O . SER A 1 288 ? 11.055 2.684 -26.062 1 79.69 288 SER A O 1
ATOM 2293 N N . ASN A 1 289 ? 11.156 1.593 -28.031 1 86.5 289 ASN A N 1
ATOM 2294 C CA . ASN A 1 289 ? 11.375 0.281 -27.422 1 86.5 289 ASN A CA 1
ATOM 2295 C C . ASN A 1 289 ? 12.391 -0.538 -28.219 1 86.5 289 ASN A C 1
ATOM 2297 O O . ASN A 1 289 ? 12.641 -0.264 -29.391 1 86.5 289 ASN A O 1
ATOM 2301 N N . VAL A 1 290 ? 12.984 -1.44 -27.578 1 91.56 290 VAL A N 1
ATOM 2302 C CA . VAL A 1 290 ? 13.844 -2.406 -28.25 1 91.56 290 VAL A CA 1
ATOM 2303 C C . VAL A 1 290 ? 13.031 -3.635 -28.641 1 91.56 290 VAL A C 1
ATOM 2305 O O . VAL A 1 290 ? 12.375 -4.254 -27.797 1 91.56 290 VAL A O 1
ATOM 2308 N N . ALA A 1 291 ? 12.977 -3.918 -29.906 1 93.06 291 ALA A N 1
ATOM 2309 C CA . ALA A 1 291 ? 12.211 -5.043 -30.438 1 93.06 291 ALA A CA 1
ATOM 2310 C C . ALA A 1 291 ? 13.133 -6.105 -31.016 1 93.06 291 ALA A C 1
ATOM 2312 O O . ALA A 1 291 ? 14.164 -5.785 -31.625 1 93.06 291 ALA A O 1
ATOM 2313 N N . PHE A 1 292 ? 12.805 -7.367 -30.844 1 93 292 PHE A N 1
ATOM 2314 C CA . PHE A 1 292 ? 13.562 -8.508 -31.344 1 93 292 PHE A CA 1
ATOM 2315 C C . PHE A 1 292 ? 12.812 -9.195 -32.5 1 93 292 PHE A C 1
ATOM 2317 O O . PHE A 1 292 ? 11.938 -10.023 -32.25 1 93 292 PHE A O 1
ATOM 2324 N N . ASN A 1 293 ? 13.227 -8.961 -33.688 1 86.62 293 ASN A N 1
ATOM 2325 C CA . ASN A 1 293 ? 12.484 -9.438 -34.844 1 86.62 293 ASN A CA 1
ATOM 2326 C C . ASN A 1 293 ? 13.156 -10.648 -35.469 1 86.62 293 ASN A C 1
ATOM 2328 O O . ASN A 1 293 ? 12.547 -11.344 -36.281 1 86.62 293 ASN A O 1
ATOM 2332 N N . GLU A 1 294 ? 14.336 -10.938 -35.062 1 87.5 294 GLU A N 1
ATOM 2333 C CA . GLU A 1 294 ? 15.023 -12.133 -35.531 1 87.5 294 GLU A CA 1
ATOM 2334 C C . GLU A 1 294 ? 14.805 -13.32 -34.594 1 87.5 294 GLU A C 1
ATOM 2336 O O . GLU A 1 294 ? 15.023 -13.211 -33.406 1 87.5 294 GLU A O 1
ATOM 2341 N N . LEU A 1 295 ? 14.336 -14.445 -35.156 1 87.06 295 LEU A N 1
ATOM 2342 C CA . LEU A 1 295 ? 13.938 -15.562 -34.312 1 87.06 295 LEU A CA 1
ATOM 2343 C C . LEU A 1 295 ? 14.953 -16.703 -34.406 1 87.06 295 LEU A C 1
ATOM 2345 O O . LEU A 1 295 ? 14.945 -17.609 -33.562 1 87.06 295 LEU A O 1
ATOM 2349 N N . HIS A 1 296 ? 15.797 -16.656 -35.344 1 88.81 296 HIS A N 1
ATOM 2350 C CA . HIS A 1 296 ? 16.734 -17.75 -35.531 1 88.81 296 HIS A CA 1
ATOM 2351 C C . HIS A 1 296 ? 18.172 -17.297 -35.312 1 88.81 296 HIS A C 1
ATOM 2353 O O . HIS A 1 296 ? 18.938 -17.156 -36.281 1 88.81 296 HIS A O 1
ATOM 2359 N N . CYS A 1 297 ? 18.469 -17.078 -34.125 1 92.25 297 CYS A N 1
ATOM 2360 C CA . CYS A 1 297 ? 19.812 -16.672 -33.781 1 92.25 297 CYS A CA 1
ATOM 2361 C C . CYS A 1 297 ? 20.562 -17.797 -33.062 1 92.25 297 CYS A C 1
ATOM 2363 O O . CYS A 1 297 ? 19.938 -18.75 -32.594 1 92.25 297 CYS A O 1
ATOM 2365 N N . GLU A 1 298 ? 21.844 -17.688 -33.094 1 95.44 298 GLU A N 1
ATOM 2366 C CA . GLU A 1 298 ? 22.672 -18.672 -32.438 1 95.44 298 GLU A CA 1
ATOM 2367 C C . GLU A 1 298 ? 22.422 -18.688 -30.922 1 95.44 298 GLU A C 1
ATOM 2369 O O . GLU A 1 298 ? 22.266 -17.625 -30.312 1 95.44 298 GLU A O 1
ATOM 2374 N N . LEU A 1 299 ? 22.375 -19.891 -30.406 1 96.25 299 LEU A N 1
ATOM 2375 C CA . LEU A 1 299 ? 22.109 -20.031 -28.984 1 96.25 299 LEU A CA 1
ATOM 2376 C C . LEU A 1 299 ? 23.391 -19.875 -28.172 1 96.25 299 LEU A C 1
ATOM 2378 O O . LEU A 1 299 ? 24.484 -20.234 -28.641 1 96.25 299 LEU A O 1
ATOM 2382 N N . ARG A 1 300 ? 23.234 -19.359 -27.047 1 96.19 300 ARG A N 1
ATOM 2383 C CA . ARG A 1 300 ? 24.359 -19.25 -26.125 1 96.19 300 ARG A CA 1
ATOM 2384 C C . ARG A 1 300 ? 24.656 -20.594 -25.453 1 96.19 300 ARG A C 1
ATOM 2386 O O . ARG A 1 300 ? 23.734 -21.391 -25.234 1 96.19 300 ARG A O 1
ATOM 2393 N N . THR A 1 301 ? 25.922 -20.844 -25.188 1 96.12 301 THR A N 1
ATOM 2394 C CA . THR A 1 301 ? 26.375 -22.016 -24.438 1 96.12 301 THR A CA 1
ATOM 2395 C C . THR A 1 301 ? 27.078 -21.609 -23.156 1 96.12 301 THR A C 1
ATOM 2397 O O . THR A 1 301 ? 27.406 -20.422 -22.969 1 96.12 301 THR A O 1
ATOM 2400 N N . ASP A 1 302 ? 27.25 -22.578 -22.297 1 96.25 302 ASP A N 1
ATOM 2401 C CA . ASP A 1 302 ? 27.984 -22.312 -21.062 1 96.25 302 ASP A CA 1
ATOM 2402 C C . ASP A 1 302 ? 29.375 -21.75 -21.359 1 96.25 302 ASP A C 1
ATOM 2404 O O . ASP A 1 302 ? 29.797 -20.766 -20.734 1 96.25 302 ASP A O 1
ATOM 2408 N N . GLU A 1 303 ? 30.047 -22.281 -22.359 1 95.81 303 GLU A N 1
ATOM 2409 C CA . GLU A 1 303 ? 31.391 -21.844 -22.734 1 95.81 303 GLU A CA 1
ATOM 2410 C C . GLU A 1 303 ? 31.375 -20.422 -23.281 1 95.81 303 GLU A C 1
ATOM 2412 O O . GLU A 1 303 ? 32.219 -19.609 -22.922 1 95.81 303 GLU A O 1
ATOM 2417 N N . SER A 1 304 ? 30.438 -20.219 -24.172 1 96.44 304 SER A N 1
ATOM 2418 C CA . SER A 1 304 ? 30.391 -18.891 -24.766 1 96.44 304 SER A CA 1
ATOM 2419 C C . SER A 1 304 ? 30.078 -17.828 -23.719 1 96.44 304 SER A C 1
ATOM 2421 O O . SER A 1 304 ? 30.562 -16.703 -23.812 1 96.44 304 SER A O 1
ATOM 2423 N N . PHE A 1 305 ? 29.234 -18.188 -22.734 1 97 305 PHE A N 1
ATOM 2424 C CA . PHE A 1 305 ? 28.891 -17.25 -21.672 1 97 305 PHE A CA 1
ATOM 2425 C C . PHE A 1 305 ? 30.109 -16.969 -20.797 1 97 305 PHE A C 1
ATOM 2427 O O . PHE A 1 305 ? 30.422 -15.805 -20.516 1 97 305 PHE A O 1
ATOM 2434 N N . ARG A 1 306 ? 30.828 -18.016 -20.375 1 95.94 306 ARG A N 1
ATOM 2435 C CA . ARG A 1 306 ? 31.984 -17.875 -19.484 1 95.94 306 ARG A CA 1
ATOM 2436 C C . ARG A 1 306 ? 33.094 -17.094 -20.156 1 95.94 306 ARG A C 1
ATOM 2438 O O . ARG A 1 306 ? 33.812 -16.344 -19.484 1 95.94 306 ARG A O 1
ATOM 2445 N N . ASN A 1 307 ? 33.156 -17.219 -21.469 1 95.38 307 ASN A N 1
ATOM 2446 C CA . ASN A 1 307 ? 34.188 -16.531 -22.219 1 95.38 307 ASN A CA 1
ATOM 2447 C C . ASN A 1 307 ? 33.719 -15.141 -22.656 1 95.38 307 ASN A C 1
ATOM 2449 O O . ASN A 1 307 ? 34.5 -14.391 -23.266 1 95.38 307 ASN A O 1
ATOM 2453 N N . GLN A 1 308 ? 32.5 -14.836 -22.391 1 96.38 308 GLN A N 1
ATOM 2454 C CA . GLN A 1 308 ? 31.922 -13.555 -22.75 1 96.38 308 GLN A CA 1
ATOM 2455 C C . GLN A 1 308 ? 32.094 -13.273 -24.25 1 96.38 308 GLN A C 1
ATOM 2457 O O . GLN A 1 308 ? 32.562 -12.195 -24.625 1 96.38 308 GLN A O 1
ATOM 2462 N N . GLN A 1 309 ? 31.828 -14.234 -25.031 1 95.19 309 GLN A N 1
ATOM 2463 C CA . GLN A 1 309 ? 32.031 -14.141 -26.469 1 95.19 309 GLN A CA 1
ATOM 2464 C C . GLN A 1 309 ? 31.266 -12.945 -27.047 1 95.19 309 GLN A C 1
ATOM 2466 O O . GLN A 1 309 ? 31.766 -12.281 -27.969 1 95.19 309 GLN A O 1
ATOM 2471 N N . GLN A 1 310 ? 30.016 -12.703 -26.594 1 95.94 310 GLN A N 1
ATOM 2472 C CA . GLN A 1 310 ? 29.312 -11.469 -26.922 1 95.94 310 GLN A CA 1
ATOM 2473 C C . GLN A 1 310 ? 29.469 -10.438 -25.812 1 95.94 310 GLN A C 1
ATOM 2475 O O . GLN A 1 310 ? 28.641 -10.344 -24.906 1 95.94 310 GLN A O 1
ATOM 2480 N N . GLU A 1 311 ? 30.391 -9.641 -25.953 1 95.62 311 GLU A N 1
ATOM 2481 C CA . GLU A 1 311 ? 30.797 -8.711 -24.906 1 95.62 311 GLU A CA 1
ATOM 2482 C C . GLU A 1 311 ? 29.672 -7.73 -24.547 1 95.62 311 GLU A C 1
ATOM 2484 O O . GLU A 1 311 ? 29.547 -7.312 -23.406 1 95.62 311 GLU A O 1
ATOM 2489 N N . GLU A 1 312 ? 28.906 -7.391 -25.531 1 95.62 312 GLU A N 1
ATOM 2490 C CA . GLU A 1 312 ? 27.859 -6.391 -25.344 1 95.62 312 GLU A CA 1
ATOM 2491 C C . GLU A 1 312 ? 26.766 -6.902 -24.406 1 95.62 312 GLU A C 1
ATOM 2493 O O . GLU A 1 312 ? 26 -6.113 -23.844 1 95.62 312 GLU A O 1
ATOM 2498 N N . HIS A 1 313 ? 26.719 -8.211 -24.297 1 96.94 313 HIS A N 1
ATOM 2499 C CA . HIS A 1 313 ? 25.734 -8.836 -23.422 1 96.94 313 HIS A CA 1
ATOM 2500 C C . HIS A 1 313 ? 26.156 -8.758 -21.953 1 96.94 313 HIS A C 1
ATOM 2502 O O . HIS A 1 313 ? 25.312 -8.836 -21.062 1 96.94 313 HIS A O 1
ATOM 2508 N N . HIS A 1 314 ? 27.422 -8.547 -21.703 1 97 314 HIS A N 1
ATOM 2509 C CA . HIS A 1 314 ? 27.969 -8.664 -20.359 1 97 314 HIS A CA 1
ATOM 2510 C C . HIS A 1 314 ? 28.359 -7.305 -19.797 1 97 314 HIS A C 1
ATOM 2512 O O . HIS A 1 314 ? 28.844 -6.441 -20.531 1 97 314 HIS A O 1
ATOM 2518 N N . LYS A 1 315 ? 28.047 -7.078 -18.516 1 95.06 315 LYS A N 1
ATOM 2519 C CA . LYS A 1 315 ? 28.484 -5.891 -17.781 1 95.06 315 LYS A CA 1
ATOM 2520 C C . LYS A 1 315 ? 29.719 -6.188 -16.938 1 95.06 315 LYS A C 1
ATOM 2522 O O . LYS A 1 315 ? 30.469 -5.277 -16.578 1 95.06 315 LYS A O 1
ATOM 2527 N N . GLY A 1 316 ? 29.844 -7.43 -16.516 1 94.62 316 GLY A N 1
ATOM 2528 C CA . GLY A 1 316 ? 30.922 -7.914 -15.68 1 94.62 316 GLY A CA 1
ATOM 2529 C C . GLY A 1 316 ? 30.922 -9.422 -15.516 1 94.62 316 GLY A C 1
ATOM 2530 O O . GLY A 1 316 ? 30.344 -10.141 -16.328 1 94.62 316 GLY A O 1
ATOM 2531 N N . HIS A 1 317 ? 31.672 -9.875 -14.555 1 94.75 317 HIS A N 1
ATOM 2532 C CA . HIS A 1 317 ? 31.734 -11.305 -14.281 1 94.75 317 HIS A CA 1
ATOM 2533 C C . HIS A 1 317 ? 30.781 -11.695 -13.156 1 94.75 317 HIS A C 1
ATOM 2535 O O . HIS A 1 317 ? 30.766 -11.039 -12.109 1 94.75 317 HIS A O 1
ATOM 2541 N N . SER A 1 318 ? 30.047 -12.703 -13.414 1 95.62 318 SER A N 1
ATOM 2542 C CA . SER A 1 318 ? 29.125 -13.211 -12.406 1 95.62 318 SER A CA 1
ATOM 2543 C C . SER A 1 318 ? 29.875 -13.914 -11.281 1 95.62 318 SER A C 1
ATOM 2545 O O . SER A 1 318 ? 30.844 -14.641 -11.523 1 95.62 318 SER A O 1
ATOM 2547 N N . PRO A 1 319 ? 29.453 -13.648 -10.008 1 94.88 319 PRO A N 1
ATOM 2548 C CA . PRO A 1 319 ? 30.031 -14.414 -8.898 1 94.88 319 PRO A CA 1
ATOM 2549 C C . PRO A 1 319 ? 29.828 -15.914 -9.047 1 94.88 319 PRO A C 1
ATOM 2551 O O . PRO A 1 319 ? 30.594 -16.703 -8.5 1 94.88 319 PRO A O 1
ATOM 2554 N N . PHE A 1 320 ? 28.844 -16.344 -9.859 1 94.94 320 PHE A N 1
ATOM 2555 C CA . PHE A 1 320 ? 28.5 -17.766 -9.953 1 94.94 320 PHE A CA 1
ATOM 2556 C C . PHE A 1 320 ? 29.312 -18.453 -11.039 1 94.94 320 PHE A C 1
ATOM 2558 O O . PHE A 1 320 ? 29.266 -19.672 -11.172 1 94.94 320 PHE A O 1
ATOM 2565 N N . GLN A 1 321 ? 30.109 -17.703 -11.797 1 94.25 321 GLN A N 1
ATOM 2566 C CA . GLN A 1 321 ? 30.969 -18.312 -12.805 1 94.25 321 GLN A CA 1
ATOM 2567 C C . GLN A 1 321 ? 32.031 -19.203 -12.164 1 94.25 321 GLN A C 1
ATOM 2569 O O . GLN A 1 321 ? 32.594 -20.078 -12.82 1 94.25 321 GLN A O 1
ATOM 2574 N N . GLU A 1 322 ? 32.219 -18.984 -10.891 1 91.06 322 GLU A N 1
ATOM 2575 C CA . GLU A 1 322 ? 33.219 -19.766 -10.148 1 91.06 322 GLU A CA 1
ATOM 2576 C C . GLU A 1 322 ? 32.656 -21.141 -9.789 1 91.06 322 GLU A C 1
ATOM 2578 O O . GLU A 1 322 ? 33.438 -22.047 -9.438 1 91.06 322 GLU A O 1
ATOM 2583 N N . LEU A 1 323 ? 31.391 -21.25 -9.875 1 91.25 323 LEU A N 1
ATOM 2584 C CA . LEU A 1 323 ? 30.766 -22.531 -9.602 1 91.25 323 LEU A CA 1
ATOM 2585 C C . LEU A 1 323 ? 30.891 -23.469 -10.805 1 91.25 323 LEU A C 1
ATOM 2587 O O . LEU A 1 323 ? 30.094 -23.375 -11.742 1 91.25 323 LEU A O 1
ATOM 2591 N N . THR A 1 324 ? 31.734 -24.391 -10.805 1 84.81 324 THR A N 1
ATOM 2592 C CA . THR A 1 324 ? 32.062 -25.234 -11.953 1 84.81 324 THR A CA 1
ATOM 2593 C C . THR A 1 324 ? 30.953 -26.266 -12.188 1 84.81 324 THR A C 1
ATOM 2595 O O . THR A 1 324 ? 30.844 -26.828 -13.281 1 84.81 324 THR A O 1
ATOM 2598 N N . ASN A 1 325 ? 30.141 -26.453 -11.297 1 87.12 325 ASN A N 1
ATOM 2599 C CA . ASN A 1 325 ? 29.094 -27.484 -11.391 1 87.12 325 ASN A CA 1
ATOM 2600 C C . ASN A 1 325 ? 27.797 -26.906 -11.945 1 87.12 325 ASN A C 1
ATOM 2602 O O . ASN A 1 325 ? 26.812 -27.625 -12.109 1 87.12 325 ASN A O 1
ATOM 2606 N N . ILE A 1 326 ? 27.812 -25.656 -12.281 1 92 326 ILE A N 1
ATOM 2607 C CA . ILE A 1 326 ? 26.578 -25.031 -12.742 1 92 326 ILE A CA 1
ATOM 2608 C C . ILE A 1 326 ? 26.766 -24.531 -14.18 1 92 326 ILE A C 1
ATOM 2610 O O . ILE A 1 326 ? 27.828 -24.031 -14.539 1 92 326 ILE A O 1
ATOM 2614 N N . ASP A 1 327 ? 25.75 -24.766 -15.008 1 95.12 327 ASP A N 1
ATOM 2615 C CA . ASP A 1 327 ? 25.703 -24.219 -16.359 1 95.12 327 ASP A CA 1
ATOM 2616 C C . ASP A 1 327 ? 25.141 -22.797 -16.359 1 95.12 327 ASP A C 1
ATOM 2618 O O . ASP A 1 327 ? 24.016 -22.562 -15.914 1 95.12 327 ASP A O 1
ATOM 2622 N N . MET A 1 328 ? 25.891 -21.891 -16.859 1 96.56 328 MET A N 1
ATOM 2623 C CA . MET A 1 328 ? 25.531 -20.469 -16.75 1 96.56 328 MET A CA 1
ATOM 2624 C C . MET A 1 328 ? 24.391 -20.125 -17.688 1 96.56 328 MET A C 1
ATOM 2626 O O . MET A 1 328 ? 23.875 -19 -17.656 1 96.56 328 MET A O 1
ATOM 2630 N N . VAL A 1 329 ? 23.922 -21.047 -18.469 1 96.06 329 VAL A N 1
ATOM 2631 C CA . VAL A 1 329 ? 22.812 -20.797 -19.391 1 96.06 329 VAL A CA 1
ATOM 2632 C C . VAL A 1 329 ? 21.609 -21.656 -18.984 1 96.06 329 VAL A C 1
ATOM 2634 O O . VAL A 1 329 ? 20.609 -21.156 -18.5 1 96.06 329 VAL A O 1
ATOM 2637 N N . ARG A 1 330 ? 21.828 -22.938 -18.891 1 94.31 330 ARG A N 1
ATOM 2638 C CA . ARG A 1 330 ? 20.766 -23.891 -18.672 1 94.31 330 ARG A CA 1
ATOM 2639 C C . ARG A 1 330 ? 20.266 -23.828 -17.234 1 94.31 330 ARG A C 1
ATOM 2641 O O . ARG A 1 330 ? 19.109 -24.156 -16.953 1 94.31 330 ARG A O 1
ATOM 2648 N N . SER A 1 331 ? 21.094 -23.453 -16.297 1 96.12 331 SER A N 1
ATOM 2649 C CA . SER A 1 331 ? 20.719 -23.422 -14.891 1 96.12 331 SER A CA 1
ATOM 2650 C C . SER A 1 331 ? 19.938 -22.156 -14.555 1 96.12 331 SER A C 1
ATOM 2652 O O . SER A 1 331 ? 19.5 -21.969 -13.414 1 96.12 331 SER A O 1
ATOM 2654 N N . PHE A 1 332 ? 19.75 -21.297 -15.523 1 97.19 332 PHE A N 1
ATOM 2655 C CA . PHE A 1 332 ? 19.031 -20.047 -15.336 1 97.19 332 PHE A CA 1
ATOM 2656 C C . PHE A 1 332 ? 17.828 -19.969 -16.266 1 97.19 332 PHE A C 1
ATOM 2658 O O . PHE A 1 332 ? 17.766 -19.109 -17.156 1 97.19 332 PHE A O 1
ATOM 2665 N N . PRO A 1 333 ? 16.812 -20.75 -15.969 1 96.94 333 PRO A N 1
ATOM 2666 C CA . PRO A 1 333 ? 15.641 -20.781 -16.844 1 96.94 333 PRO A CA 1
ATOM 2667 C C . PRO A 1 333 ? 14.781 -19.531 -16.734 1 96.94 333 PRO A C 1
ATOM 2669 O O . PRO A 1 333 ? 14.961 -18.734 -15.797 1 96.94 333 PRO A O 1
ATOM 2672 N N . TYR A 1 334 ? 13.922 -19.328 -17.734 1 96.81 334 TYR A N 1
ATOM 2673 C CA . TYR A 1 334 ? 12.898 -18.297 -17.656 1 96.81 334 TYR A CA 1
ATOM 2674 C C . TYR A 1 334 ? 11.742 -18.734 -16.766 1 96.81 334 TYR A C 1
ATOM 2676 O O . TYR A 1 334 ? 11.195 -19.828 -16.953 1 96.81 334 TYR A O 1
ATOM 2684 N N . ASP A 1 335 ? 11.414 -17.984 -15.797 1 95.06 335 ASP A N 1
ATOM 2685 C CA . ASP A 1 335 ? 10.219 -18.281 -15.016 1 95.06 335 ASP A CA 1
ATOM 2686 C C . ASP A 1 335 ? 8.961 -17.797 -15.734 1 95.06 335 ASP A C 1
ATOM 2688 O O . ASP A 1 335 ? 8.922 -16.688 -16.25 1 95.06 335 ASP A O 1
ATOM 2692 N N . TYR A 1 336 ? 7.961 -18.625 -15.773 1 96.44 336 TYR A N 1
ATOM 2693 C CA . TYR A 1 336 ? 6.816 -18.281 -16.609 1 96.44 336 TYR A CA 1
ATOM 2694 C C . TYR A 1 336 ? 5.902 -17.281 -15.891 1 96.44 336 TYR A C 1
ATOM 2696 O O . TYR A 1 336 ? 5.043 -16.656 -16.516 1 96.44 336 TYR A O 1
ATOM 2704 N N . MET A 1 337 ? 6.031 -17.141 -14.516 1 97.25 337 MET A N 1
ATOM 2705 C CA . MET A 1 337 ? 5.242 -16.125 -13.812 1 97.25 337 MET A CA 1
ATOM 2706 C C . MET A 1 337 ? 5.527 -14.734 -14.359 1 97.25 337 MET A C 1
ATOM 2708 O O . MET A 1 337 ? 4.602 -13.984 -14.68 1 97.25 337 MET A O 1
ATOM 2712 N N . HIS A 1 338 ? 6.785 -14.43 -14.5 1 97.06 338 HIS A N 1
ATOM 2713 C CA . HIS A 1 338 ? 7.184 -13.102 -14.945 1 97.06 338 HIS A CA 1
ATOM 2714 C C . HIS A 1 338 ? 7.191 -13.008 -16.469 1 97.06 338 HIS A C 1
ATOM 2716 O O . HIS A 1 338 ? 6.898 -11.945 -17.031 1 97.06 338 HIS A O 1
ATOM 2722 N N . LEU A 1 339 ? 7.5 -14.039 -17.125 1 97.62 339 LEU A N 1
ATOM 2723 C CA . LEU A 1 339 ? 7.645 -14.008 -18.578 1 97.62 339 LEU A CA 1
ATOM 2724 C C . LEU A 1 339 ? 6.281 -14.078 -19.266 1 97.62 339 LEU A C 1
ATOM 2726 O O . LEU A 1 339 ? 5.922 -13.18 -20.031 1 97.62 339 LEU A O 1
ATOM 2730 N N . ALA A 1 340 ? 5.531 -15.117 -18.922 1 98.12 340 ALA A N 1
ATOM 2731 C CA . ALA A 1 340 ? 4.285 -15.383 -19.625 1 98.12 340 ALA A CA 1
ATOM 2732 C C . ALA A 1 340 ? 3.119 -14.641 -19 1 98.12 340 ALA A C 1
ATOM 2734 O O . ALA A 1 340 ? 2.377 -13.93 -19.688 1 98.12 340 ALA A O 1
ATOM 2735 N N . CYS A 1 341 ? 2.977 -14.742 -17.672 1 98.12 341 CYS A N 1
ATOM 2736 C CA . CYS A 1 341 ? 1.809 -14.195 -17 1 98.12 341 CYS A CA 1
ATOM 2737 C C . CYS A 1 341 ? 1.915 -12.68 -16.875 1 98.12 341 CYS A C 1
ATOM 2739 O O . CYS A 1 341 ? 1.199 -11.945 -17.547 1 98.12 341 CYS A O 1
ATOM 2741 N N . LEU A 1 342 ? 2.879 -12.211 -16.188 1 97.38 342 LEU A N 1
ATOM 2742 C CA . LEU A 1 342 ? 3.025 -10.781 -15.945 1 97.38 342 LEU A CA 1
ATOM 2743 C C . LEU A 1 342 ? 3.658 -10.086 -17.141 1 97.38 342 LEU A C 1
ATOM 2745 O O . LEU A 1 342 ? 3.621 -8.852 -17.25 1 97.38 342 LEU A O 1
ATOM 2749 N N . GLY A 1 343 ? 4.266 -10.867 -18.016 1 97.19 343 GLY A N 1
ATOM 2750 C CA . GLY A 1 343 ? 4.91 -10.312 -19.188 1 97.19 343 GLY A CA 1
ATOM 2751 C C . GLY A 1 343 ? 3.994 -10.242 -20.391 1 97.19 343 GLY A C 1
ATOM 2752 O O . GLY A 1 343 ? 3.311 -9.242 -20.609 1 97.19 343 GLY A O 1
ATOM 2753 N N . VAL A 1 344 ? 3.857 -11.336 -21.062 1 97.88 344 VAL A N 1
ATOM 2754 C CA . VAL A 1 344 ? 3.244 -11.344 -22.391 1 97.88 344 VAL A CA 1
ATOM 2755 C C . VAL A 1 344 ? 1.724 -11.297 -22.25 1 97.88 344 VAL A C 1
ATOM 2757 O O . VAL A 1 344 ? 1.055 -10.531 -22.953 1 97.88 344 VAL A O 1
ATOM 2760 N N . MET A 1 345 ? 1.147 -12.109 -21.391 1 98.12 345 MET A N 1
ATOM 2761 C CA . MET A 1 345 ? -0.303 -12.109 -21.234 1 98.12 345 MET A CA 1
ATOM 2762 C C . MET A 1 345 ? -0.803 -10.734 -20.812 1 98.12 345 MET A C 1
ATOM 2764 O O . MET A 1 345 ? -1.801 -10.242 -21.328 1 98.12 345 MET A O 1
ATOM 2768 N N . ARG A 1 346 ? -0.179 -10.227 -19.812 1 97.75 346 ARG A N 1
ATOM 2769 C CA . ARG A 1 346 ? -0.52 -8.875 -19.375 1 97.75 346 ARG A CA 1
ATOM 2770 C C . ARG A 1 346 ? -0.419 -7.891 -20.531 1 97.75 346 ARG A C 1
ATOM 2772 O O . ARG A 1 346 ? -1.323 -7.078 -20.75 1 97.75 346 ARG A O 1
ATOM 2779 N N . LYS A 1 347 ? 0.639 -7.938 -21.281 1 96.19 347 LYS A N 1
ATOM 2780 C CA . LYS A 1 347 ? 0.844 -7.059 -22.438 1 96.19 347 LYS A CA 1
ATOM 2781 C C . LYS A 1 347 ? -0.31 -7.172 -23.422 1 96.19 347 LYS A C 1
ATOM 2783 O O . LYS A 1 347 ? -0.833 -6.16 -23.891 1 96.19 347 LYS A O 1
ATOM 2788 N N . MET A 1 348 ? -0.708 -8.367 -23.734 1 96.12 348 MET A N 1
ATOM 2789 C CA . MET A 1 348 ? -1.783 -8.602 -24.688 1 96.12 348 MET A CA 1
ATOM 2790 C C . MET A 1 348 ? -3.086 -7.973 -24.219 1 96.12 348 MET A C 1
ATOM 2792 O O . MET A 1 348 ? -3.756 -7.27 -24.969 1 96.12 348 MET A O 1
ATOM 2796 N N . LEU A 1 349 ? -3.391 -8.18 -22.969 1 96.56 349 LEU A N 1
ATOM 2797 C CA . LEU A 1 349 ? -4.637 -7.625 -22.453 1 96.56 349 LEU A CA 1
ATOM 2798 C C . LEU A 1 349 ? -4.586 -6.102 -22.438 1 96.56 349 LEU A C 1
ATOM 2800 O O . LEU A 1 349 ? -5.602 -5.438 -22.656 1 96.56 349 LEU A O 1
ATOM 2804 N N . PHE A 1 350 ? -3.471 -5.598 -22.125 1 94.5 350 PHE A N 1
ATOM 2805 C CA . PHE A 1 350 ? -3.32 -4.148 -22.141 1 94.5 350 PHE A CA 1
ATOM 2806 C C . PHE A 1 350 ? -3.475 -3.605 -23.562 1 94.5 350 PHE A C 1
ATOM 2808 O O . PHE A 1 350 ? -4.055 -2.537 -23.766 1 94.5 350 PHE A O 1
ATOM 2815 N N . LEU A 1 351 ? -2.949 -4.328 -24.531 1 93.19 351 LEU A N 1
ATOM 2816 C CA . LEU A 1 351 ? -3.109 -3.93 -25.922 1 93.19 351 LEU A CA 1
ATOM 2817 C C . LEU A 1 351 ? -4.582 -3.936 -26.328 1 93.19 351 LEU A C 1
ATOM 2819 O O . LEU A 1 351 ? -5.027 -3.064 -27.078 1 93.19 351 LEU A O 1
ATOM 2823 N N . PHE A 1 352 ? -5.352 -4.891 -25.766 1 93.62 352 PHE A N 1
ATOM 2824 C CA . PHE A 1 352 ? -6.777 -4.984 -26.062 1 93.62 352 PHE A CA 1
ATOM 2825 C C . PHE A 1 352 ? -7.539 -3.822 -25.438 1 93.62 352 PHE A C 1
ATOM 2827 O O . PHE A 1 352 ? -8.578 -3.404 -25.953 1 93.62 352 PHE A O 1
ATOM 2834 N N . THR A 1 353 ? -7.051 -3.271 -24.312 1 91.06 353 THR A N 1
ATOM 2835 C CA . THR A 1 353 ? -7.832 -2.311 -23.547 1 91.06 353 THR A CA 1
ATOM 2836 C C . THR A 1 353 ? -7.367 -0.885 -23.828 1 91.06 353 THR A C 1
ATOM 2838 O O . THR A 1 353 ? -8.188 0.01 -24.047 1 91.06 353 THR A O 1
ATOM 2841 N N . ILE A 1 354 ? -6.02 -0.589 -23.734 1 84.56 354 ILE A N 1
ATOM 2842 C CA . ILE A 1 354 ? -5.523 0.779 -23.844 1 84.56 354 ILE A CA 1
ATOM 2843 C C . ILE A 1 354 ? -4.477 0.862 -24.938 1 84.56 354 ILE A C 1
ATOM 2845 O O . ILE A 1 354 ? -3.789 1.878 -25.078 1 84.56 354 ILE A O 1
ATOM 2849 N N . GLY A 1 355 ? -4.332 -0.103 -25.672 1 77.62 355 GLY A N 1
ATOM 2850 C CA . GLY A 1 355 ? -3.312 -0.122 -26.719 1 77.62 355 GLY A CA 1
ATOM 2851 C C . GLY A 1 355 ? -3.709 0.649 -27.953 1 77.62 355 GLY A C 1
ATOM 2852 O O . GLY A 1 355 ? -4.652 1.442 -27.922 1 77.62 355 GLY A O 1
ATOM 2853 N N . PRO A 1 356 ? -2.867 0.489 -28.922 1 75.81 356 PRO A N 1
ATOM 2854 C CA . PRO A 1 356 ? -3.16 1.152 -30.203 1 75.81 356 PRO A CA 1
ATOM 2855 C C . PRO A 1 356 ? -4.477 0.687 -30.812 1 75.81 356 PRO A C 1
ATOM 2857 O O . PRO A 1 356 ? -4.977 -0.386 -30.469 1 75.81 356 PRO A O 1
ATOM 2860 N N . LEU A 1 357 ? -4.957 1.424 -31.672 1 71.94 357 LEU A N 1
ATOM 2861 C CA . LEU A 1 357 ? -6.273 1.222 -32.25 1 71.94 357 LEU A CA 1
ATOM 2862 C C . LEU A 1 357 ? -6.324 -0.081 -33.062 1 71.94 357 LEU A C 1
ATOM 2864 O O . LEU A 1 357 ? -7.398 -0.655 -33.25 1 71.94 357 LEU A O 1
ATOM 2868 N N . LEU A 1 358 ? -5.195 -0.566 -33.469 1 69.44 358 LEU A N 1
ATOM 2869 C CA . LEU A 1 358 ? -5.133 -1.764 -34.312 1 69.44 358 LEU A CA 1
ATOM 2870 C C . LEU A 1 358 ? -5.785 -2.947 -33.594 1 69.44 358 LEU A C 1
ATOM 2872 O O . LEU A 1 358 ? -6.48 -3.744 -34.219 1 69.44 358 LEU A O 1
ATOM 2876 N N . VAL A 1 359 ? -5.668 -3.055 -32.375 1 80.5 359 VAL A N 1
ATOM 2877 C CA . VAL A 1 359 ? -6.152 -4.25 -31.672 1 80.5 359 VAL A CA 1
ATOM 2878 C C . VAL A 1 359 ? -6.996 -3.848 -30.469 1 80.5 359 VAL A C 1
ATOM 2880 O O . VAL A 1 359 ? -7.574 -4.703 -29.797 1 80.5 359 VAL A O 1
ATOM 2883 N N . ARG A 1 360 ? -7.156 -2.574 -30.312 1 88.81 360 ARG A N 1
ATOM 2884 C CA . ARG A 1 360 ? -7.938 -2.098 -29.172 1 88.81 360 ARG A CA 1
ATOM 2885 C C . ARG A 1 360 ? -9.414 -2.436 -29.344 1 88.81 360 ARG A C 1
ATOM 2887 O O . ARG A 1 360 ? -9.984 -2.23 -30.406 1 88.81 360 ARG A O 1
ATOM 2894 N N . LEU A 1 361 ? -9.945 -2.908 -28.312 1 92.69 361 LEU A N 1
ATOM 2895 C CA . LEU A 1 361 ? -11.352 -3.301 -28.359 1 92.69 361 LEU A CA 1
ATOM 2896 C C . LEU A 1 361 ? -12.258 -2.121 -28.016 1 92.69 361 LEU A C 1
ATOM 2898 O O . LEU A 1 361 ? -11.922 -1.302 -27.156 1 92.69 361 LEU A O 1
ATOM 2902 N N . PRO A 1 362 ? -13.32 -2.045 -28.688 1 92.12 362 PRO A N 1
ATOM 2903 C CA . PRO A 1 362 ? -14.297 -1.021 -28.312 1 92.12 362 PRO A CA 1
ATOM 2904 C C . PRO A 1 362 ? -14.852 -1.214 -26.906 1 92.12 362 PRO A C 1
ATOM 2906 O O . PRO A 1 362 ? -14.797 -2.322 -26.359 1 92.12 362 PRO A O 1
ATOM 2909 N N . SER A 1 363 ? -15.375 -0.223 -26.359 1 90.62 363 SER A N 1
ATOM 2910 C CA . SER A 1 363 ? -15.859 -0.211 -24.984 1 90.62 363 SER A CA 1
ATOM 2911 C C . SER A 1 363 ? -16.969 -1.239 -24.781 1 90.62 363 SER A C 1
ATOM 2913 O O . SER A 1 363 ? -17.078 -1.83 -23.703 1 90.62 363 SER A O 1
ATOM 2915 N N . SER A 1 364 ? -17.734 -1.46 -25.719 1 93.56 364 SER A N 1
ATOM 2916 C CA . SER A 1 364 ? -18.844 -2.418 -25.625 1 93.56 364 SER A CA 1
ATOM 2917 C C . SER A 1 364 ? -18.312 -3.844 -25.484 1 93.56 364 SER A C 1
ATOM 2919 O O . SER A 1 364 ? -18.828 -4.621 -24.688 1 93.56 364 SER A O 1
ATOM 2921 N N . LEU A 1 365 ? -17.312 -4.125 -26.281 1 94.19 365 LEU A N 1
ATOM 2922 C CA . LEU A 1 365 ? -16.719 -5.457 -26.219 1 94.19 365 LEU A CA 1
ATOM 2923 C C . LEU A 1 365 ? -15.969 -5.66 -24.906 1 94.19 365 LEU A C 1
ATOM 2925 O O . LEU A 1 365 ? -15.969 -6.758 -24.359 1 94.19 365 LEU A O 1
ATOM 2929 N N . LEU A 1 366 ? -15.414 -4.59 -24.516 1 94.88 366 LEU A N 1
ATOM 2930 C CA . LEU A 1 366 ? -14.734 -4.66 -23.234 1 94.88 366 LEU A CA 1
ATOM 2931 C C . LEU A 1 366 ? -15.734 -4.895 -22.094 1 94.88 366 LEU A C 1
ATOM 2933 O O . LEU A 1 366 ? -15.453 -5.652 -21.172 1 94.88 366 LEU A O 1
ATOM 2937 N N . ALA A 1 367 ? -16.797 -4.223 -22.156 1 94.62 367 ALA A N 1
ATOM 2938 C CA . ALA A 1 367 ? -17.859 -4.445 -21.188 1 94.62 367 ALA A CA 1
ATOM 2939 C C . ALA A 1 367 ? -18.375 -5.887 -21.25 1 94.62 367 ALA A C 1
ATOM 2941 O O . ALA A 1 367 ? -18.641 -6.5 -20.219 1 94.62 367 ALA A O 1
ATOM 2942 N N . GLY A 1 368 ? -18.5 -6.371 -22.422 1 95.12 368 GLY A N 1
ATOM 2943 C CA . GLY A 1 368 ? -18.891 -7.758 -22.609 1 95.12 368 GLY A CA 1
ATOM 2944 C C . GLY A 1 368 ? -17.906 -8.742 -22.016 1 95.12 368 GLY A C 1
ATOM 2945 O O . GLY A 1 368 ? -18.297 -9.727 -21.391 1 95.12 368 GLY A O 1
ATOM 2946 N N . LEU A 1 369 ? -16.672 -8.477 -22.297 1 96.31 369 LEU A N 1
ATOM 2947 C CA . LEU A 1 369 ? -15.609 -9.312 -21.734 1 96.31 369 LEU A CA 1
ATOM 2948 C C . LEU A 1 369 ? -15.664 -9.297 -20.203 1 96.31 369 LEU A C 1
ATOM 2950 O O . LEU A 1 369 ? -15.555 -10.344 -19.562 1 96.31 369 LEU A O 1
ATOM 2954 N N . SER A 1 370 ? -15.836 -8.148 -19.672 1 95.62 370 SER A N 1
ATOM 2955 C CA . SER A 1 370 ? -15.914 -7.988 -18.219 1 95.62 370 SER A CA 1
ATOM 2956 C C . SER A 1 370 ? -17.109 -8.742 -17.656 1 95.62 370 SER A C 1
ATOM 2958 O O . SER A 1 370 ? -16.984 -9.43 -16.641 1 95.62 370 SER A O 1
ATOM 2960 N N . GLU A 1 371 ? -18.203 -8.617 -18.234 1 95.62 371 GLU A N 1
ATOM 2961 C CA . GLU A 1 371 ? -19.406 -9.305 -17.797 1 95.62 371 GLU A CA 1
ATOM 2962 C C . GLU A 1 371 ? -19.234 -10.82 -17.859 1 95.62 371 GLU A C 1
ATOM 2964 O O . GLU A 1 371 ? -19.672 -11.531 -16.953 1 95.62 371 GLU A O 1
ATOM 2969 N N . THR A 1 372 ? -18.625 -11.258 -18.906 1 95.75 372 THR A N 1
ATOM 2970 C CA . THR A 1 372 ? -18.344 -12.688 -19.047 1 95.75 372 THR A CA 1
ATOM 2971 C C . THR A 1 372 ? -17.469 -13.188 -17.906 1 95.75 372 THR A C 1
ATOM 2973 O O . THR A 1 372 ? -17.766 -14.211 -17.297 1 95.75 372 THR A O 1
ATOM 2976 N N . LEU A 1 373 ? -16.438 -12.508 -17.656 1 96.88 373 LEU A N 1
ATOM 2977 C CA . LEU A 1 373 ? -15.516 -12.898 -16.609 1 96.88 373 LEU A CA 1
ATOM 2978 C C . LEU A 1 373 ? -16.203 -12.914 -15.25 1 96.88 373 LEU A C 1
ATOM 2980 O O . LEU A 1 373 ? -16.031 -13.852 -14.469 1 96.88 373 LEU A O 1
ATOM 2984 N N . GLU A 1 374 ? -16.984 -11.93 -14.984 1 95.12 374 GLU A N 1
ATOM 2985 C CA . GLU A 1 374 ? -17.688 -11.836 -13.703 1 95.12 374 GLU A CA 1
ATOM 2986 C C . GLU A 1 374 ? -18.719 -12.945 -13.57 1 95.12 374 GLU A C 1
ATOM 2988 O O . GLU A 1 374 ? -18.938 -13.469 -12.477 1 95.12 374 GLU A O 1
ATOM 2993 N N . SER A 1 375 ? -19.312 -13.312 -14.641 1 94.94 375 SER A N 1
ATOM 2994 C CA . SER A 1 375 ? -20.359 -14.336 -14.617 1 94.94 375 SER A CA 1
ATOM 2995 C C . SER A 1 375 ? -19.781 -15.719 -14.328 1 94.94 375 SER A C 1
ATOM 2997 O O . SER A 1 375 ? -20.453 -16.578 -13.766 1 94.94 375 SER A O 1
ATOM 2999 N N . ILE A 1 376 ? -18.547 -15.953 -14.664 1 96.44 376 ILE A N 1
ATOM 3000 C CA . ILE A 1 376 ? -18 -17.297 -14.523 1 96.44 376 ILE A CA 1
ATOM 3001 C C . ILE A 1 376 ? -17.25 -17.406 -13.203 1 96.44 376 ILE A C 1
ATOM 3003 O O . ILE A 1 376 ? -16.766 -18.469 -12.836 1 96.44 376 ILE A O 1
ATOM 3007 N N . ALA A 1 377 ? -17.109 -16.328 -12.484 1 96.31 377 ALA A N 1
ATOM 3008 C CA . ALA A 1 377 ? -16.375 -16.281 -11.219 1 96.31 377 ALA A CA 1
ATOM 3009 C C . ALA A 1 377 ? -16.875 -17.359 -10.258 1 96.31 377 ALA A C 1
ATOM 3011 O O . ALA A 1 377 ? -16.094 -17.984 -9.547 1 96.31 377 ALA A O 1
ATOM 3012 N N . GLU A 1 378 ? -18.172 -17.641 -10.219 1 95.31 378 GLU A N 1
ATOM 3013 C CA . GLU A 1 378 ? -18.781 -18.578 -9.281 1 95.31 378 GLU A CA 1
ATOM 3014 C C . GLU A 1 378 ? -18.438 -20.016 -9.656 1 95.31 378 GLU A C 1
ATOM 3016 O O . GLU A 1 378 ? -18.594 -20.938 -8.844 1 95.31 378 GLU A O 1
ATOM 3021 N N . HIS A 1 379 ? -17.953 -20.203 -10.867 1 97.12 379 HIS A N 1
ATOM 3022 C CA . HIS A 1 379 ? -17.688 -21.562 -11.359 1 97.12 379 HIS A CA 1
ATOM 3023 C C . HIS A 1 379 ? -16.203 -21.891 -11.266 1 97.12 379 HIS A C 1
ATOM 3025 O O . HIS A 1 379 ? -15.766 -22.938 -11.766 1 97.12 379 HIS A O 1
ATOM 3031 N N . ILE A 1 380 ? -15.414 -21.047 -10.641 1 97.44 380 ILE A N 1
ATOM 3032 C CA . ILE A 1 380 ? -13.969 -21.25 -10.516 1 97.44 380 ILE A CA 1
ATOM 3033 C C . ILE A 1 380 ? -13.664 -21.938 -9.188 1 97.44 380 ILE A C 1
ATOM 3035 O O . ILE A 1 380 ? -14.094 -21.469 -8.125 1 97.44 380 ILE A O 1
ATOM 3039 N N . PRO A 1 381 ? -12.93 -22.969 -9.242 1 96.44 381 PRO A N 1
ATOM 3040 C CA . PRO A 1 381 ? -12.633 -23.75 -8.039 1 96.44 381 PRO A CA 1
ATOM 3041 C C . PRO A 1 381 ? -11.859 -22.938 -6.996 1 96.44 381 PRO A C 1
ATOM 3043 O O . PRO A 1 381 ? -11.344 -21.859 -7.305 1 96.44 381 PRO A O 1
ATOM 3046 N N . MET A 1 382 ? -11.703 -23.5 -5.836 1 94.31 382 MET A N 1
ATOM 3047 C CA . MET A 1 382 ? -11.18 -22.781 -4.672 1 94.31 382 MET A CA 1
ATOM 3048 C C . MET A 1 382 ? -9.664 -22.672 -4.73 1 94.31 382 MET A C 1
ATOM 3050 O O . MET A 1 382 ? -9.062 -21.891 -3.994 1 94.31 382 MET A O 1
ATOM 3054 N N . GLU A 1 383 ? -9.023 -23.5 -5.613 1 93.31 383 GLU A N 1
ATOM 3055 C CA . GLU A 1 383 ? -7.566 -23.438 -5.742 1 93.31 383 GLU A CA 1
ATOM 3056 C C . GLU A 1 383 ? -7.113 -22.094 -6.305 1 93.31 383 GLU A C 1
ATOM 3058 O O . GLU A 1 383 ? -5.926 -21.766 -6.246 1 93.31 383 GLU A O 1
ATOM 3063 N N . PHE A 1 384 ? -8.062 -21.406 -6.922 1 94.06 384 PHE A N 1
ATOM 3064 C CA . PHE A 1 384 ? -7.766 -20.078 -7.414 1 94.06 384 PHE A CA 1
ATOM 3065 C C . PHE A 1 384 ? -8.039 -19.031 -6.34 1 94.06 384 PHE A C 1
ATOM 3067 O O . PHE A 1 384 ? -9.188 -18.781 -5.977 1 94.06 384 PHE A O 1
ATOM 3074 N N . ALA A 1 385 ? -6.984 -18.422 -5.895 1 86.62 385 ALA A N 1
ATOM 3075 C CA . ALA A 1 385 ? -7.105 -17.438 -4.82 1 86.62 385 ALA A CA 1
ATOM 3076 C C . ALA A 1 385 ? -7.941 -16.25 -5.262 1 86.62 385 ALA A C 1
ATOM 3078 O O . ALA A 1 385 ? -8.656 -15.648 -4.457 1 86.62 385 ALA A O 1
ATOM 3079 N N . ARG A 1 386 ? -7.895 -15.922 -6.504 1 90.06 386 ARG A N 1
ATOM 3080 C CA . ARG A 1 386 ? -8.648 -14.797 -7.059 1 90.06 386 ARG A CA 1
ATOM 3081 C C . ARG A 1 386 ? -9.586 -15.266 -8.172 1 90.06 386 ARG A C 1
ATOM 3083 O O . ARG A 1 386 ? -9.18 -16.016 -9.062 1 90.06 386 ARG A O 1
ATOM 3090 N N . LYS A 1 387 ? -10.727 -14.812 -8.031 1 94.06 387 LYS A N 1
ATOM 3091 C CA . LYS A 1 387 ? -11.719 -15.125 -9.047 1 94.06 387 LYS A CA 1
ATOM 3092 C C . LYS A 1 387 ? -11.703 -14.102 -10.172 1 94.06 387 LYS A C 1
ATOM 3094 O O . LYS A 1 387 ? -11.227 -12.977 -9.984 1 94.06 387 LYS A O 1
ATOM 3099 N N . PRO A 1 388 ? -12.141 -14.555 -11.328 1 95.88 388 PRO A N 1
ATOM 3100 C CA . PRO A 1 388 ? -12.18 -13.609 -12.453 1 95.88 388 PRO A CA 1
ATOM 3101 C C . PRO A 1 388 ? -12.984 -12.352 -12.133 1 95.88 388 PRO A C 1
ATOM 3103 O O . PRO A 1 388 ? -14.023 -12.43 -11.484 1 95.88 388 PRO A O 1
ATOM 3106 N N . ARG A 1 389 ? -12.516 -11.25 -12.578 1 92.94 389 ARG A N 1
ATOM 3107 C CA . ARG A 1 389 ? -13.18 -9.969 -12.352 1 92.94 389 ARG A CA 1
ATOM 3108 C C . ARG A 1 389 ? -13.023 -9.047 -13.555 1 92.94 389 ARG A C 1
ATOM 3110 O O . ARG A 1 389 ? -12.453 -9.445 -14.578 1 92.94 389 ARG A O 1
ATOM 3117 N N . THR A 1 390 ? -13.445 -7.855 -13.445 1 92.69 390 THR A N 1
ATOM 3118 C CA . THR A 1 390 ? -13.555 -6.922 -14.555 1 92.69 390 THR A CA 1
ATOM 3119 C C . THR A 1 390 ? -12.172 -6.535 -15.07 1 92.69 390 THR A C 1
ATOM 3121 O O . THR A 1 390 ? -11.211 -6.457 -14.305 1 92.69 390 THR A O 1
ATOM 3124 N N . VAL A 1 391 ? -12.07 -6.277 -16.375 1 93.44 391 VAL A N 1
ATOM 3125 C CA . VAL A 1 391 ? -10.82 -5.867 -17.016 1 93.44 391 VAL A CA 1
ATOM 3126 C C . VAL A 1 391 ? -10.57 -4.383 -16.75 1 93.44 391 VAL A C 1
ATOM 3128 O O . VAL A 1 391 ? -9.477 -3.879 -17 1 93.44 391 VAL A O 1
ATOM 3131 N N . ARG A 1 392 ? -11.516 -3.74 -16.203 1 87.25 392 ARG A N 1
ATOM 3132 C CA . ARG A 1 392 ? -11.32 -2.35 -15.812 1 87.25 392 ARG A CA 1
ATOM 3133 C C . ARG A 1 392 ? -10.258 -2.234 -14.719 1 87.25 392 ARG A C 1
ATOM 3135 O O . ARG A 1 392 ? -9.602 -1.201 -14.594 1 87.25 392 ARG A O 1
ATOM 3142 N N . ASP A 1 393 ? -10.117 -3.355 -14 1 88.94 393 ASP A N 1
ATOM 3143 C CA . ASP A 1 393 ? -9.117 -3.393 -12.938 1 88.94 393 ASP A CA 1
ATOM 3144 C C . ASP A 1 393 ? -7.844 -4.09 -13.398 1 88.94 393 ASP A C 1
ATOM 3146 O O . ASP A 1 393 ? -7.074 -4.605 -12.578 1 88.94 393 ASP A O 1
ATOM 3150 N N . LEU A 1 394 ? -7.652 -4.062 -14.633 1 93.25 394 LEU A N 1
ATOM 3151 C CA . LEU A 1 394 ? -6.555 -4.824 -15.219 1 93.25 394 LEU A CA 1
ATOM 3152 C C . LEU A 1 394 ? -5.219 -4.41 -14.609 1 93.25 394 LEU A C 1
ATOM 3154 O O . LEU A 1 394 ? -4.348 -5.254 -14.375 1 93.25 394 LEU A O 1
ATOM 3158 N N . LYS A 1 395 ? -5.09 -3.146 -14.359 1 90.38 395 LYS A N 1
ATOM 3159 C CA . LYS A 1 395 ? -3.85 -2.623 -13.797 1 90.38 395 LYS A CA 1
ATOM 3160 C C . LYS A 1 395 ? -3.58 -3.215 -12.414 1 90.38 395 LYS A C 1
ATOM 3162 O O . LYS A 1 395 ? -2.438 -3.225 -11.953 1 90.38 395 LYS A O 1
ATOM 3167 N N . ARG A 1 396 ? -4.555 -3.773 -11.836 1 90.69 396 ARG A N 1
ATOM 3168 C CA . ARG A 1 396 ? -4.43 -4.273 -10.477 1 90.69 396 ARG A CA 1
ATOM 3169 C C . ARG A 1 396 ? -4.406 -5.801 -10.445 1 90.69 396 ARG A C 1
ATOM 3171 O O . ARG A 1 396 ? -4.277 -6.406 -9.383 1 90.69 396 ARG A O 1
ATOM 3178 N N . TRP A 1 397 ? -4.551 -6.402 -11.562 1 94.56 397 TRP A N 1
ATOM 3179 C CA . TRP A 1 397 ? -4.504 -7.859 -11.617 1 94.56 397 TRP A CA 1
ATOM 3180 C C . TRP A 1 397 ? -3.156 -8.383 -11.141 1 94.56 397 TRP A C 1
ATOM 3182 O O . TRP A 1 397 ? -2.115 -7.785 -11.422 1 94.56 397 TRP A O 1
ATOM 3192 N N . LYS A 1 398 ? -3.174 -9.445 -10.492 1 93.44 398 LYS A N 1
ATOM 3193 C CA . LYS A 1 398 ? -1.955 -10.102 -10.023 1 93.44 398 LYS A CA 1
ATOM 3194 C C . LYS A 1 398 ? -1.545 -11.234 -10.953 1 93.44 398 LYS A C 1
ATOM 3196 O O . LYS A 1 398 ? -2.271 -11.57 -11.891 1 93.44 398 LYS A O 1
ATOM 3201 N N . ALA A 1 399 ? -0.363 -11.812 -10.734 1 96.19 399 ALA A N 1
ATOM 3202 C CA . ALA A 1 399 ? 0.186 -12.875 -11.578 1 96.19 399 ALA A CA 1
ATOM 3203 C C . ALA A 1 399 ? -0.771 -14.055 -11.656 1 96.19 399 ALA A C 1
ATOM 3205 O O . ALA A 1 399 ? -0.948 -14.648 -12.727 1 96.19 399 ALA A O 1
ATOM 3206 N N . THR A 1 400 ? -1.443 -14.367 -10.57 1 96.06 400 THR A N 1
ATOM 3207 C CA . THR A 1 400 ? -2.338 -15.523 -10.516 1 96.06 400 THR A CA 1
ATOM 3208 C C . THR A 1 400 ? -3.568 -15.289 -11.391 1 96.06 400 THR A C 1
ATOM 3210 O O . THR A 1 400 ? -4.129 -16.234 -11.945 1 96.06 400 THR A O 1
ATOM 3213 N N . GLU A 1 401 ? -3.975 -14.055 -11.484 1 96.62 401 GLU A N 1
ATOM 3214 C CA . GLU A 1 401 ? -5.125 -13.734 -12.328 1 96.62 401 GLU A CA 1
ATOM 3215 C C . GLU A 1 401 ? -4.77 -13.859 -13.812 1 96.62 401 GLU A C 1
ATOM 3217 O O . GLU A 1 401 ? -5.562 -14.383 -14.602 1 96.62 401 GLU A O 1
ATOM 3222 N N . PHE A 1 402 ? -3.57 -13.453 -14.148 1 98 402 PHE A N 1
ATOM 3223 C CA . PHE A 1 402 ? -3.119 -13.602 -15.531 1 98 402 PHE A CA 1
ATOM 3224 C C . PHE A 1 402 ? -2.924 -15.07 -15.875 1 98 402 PHE A C 1
ATOM 3226 O O . PHE A 1 402 ? -3.186 -15.492 -17 1 98 402 PHE A O 1
ATOM 3233 N N . ARG A 1 403 ? -2.467 -15.789 -14.922 1 97.88 403 ARG A N 1
ATOM 3234 C CA . ARG A 1 403 ? -2.326 -17.234 -15.125 1 97.88 403 ARG A CA 1
ATOM 3235 C C . ARG A 1 403 ? -3.684 -17.875 -15.359 1 97.88 403 ARG A C 1
ATOM 3237 O O . ARG A 1 403 ? -3.834 -18.703 -16.266 1 97.88 403 ARG A O 1
ATOM 3244 N N . GLN A 1 404 ? -4.625 -17.5 -14.5 1 97.81 404 GLN A N 1
ATOM 3245 C CA . GLN A 1 404 ? -5.973 -18.047 -14.641 1 97.81 404 GLN A CA 1
ATOM 3246 C C . GLN A 1 404 ? -6.559 -17.719 -16.016 1 97.81 404 GLN A C 1
ATOM 3248 O O . GLN A 1 404 ? -7.152 -18.578 -16.656 1 97.81 404 GLN A O 1
ATOM 3253 N N . PHE A 1 405 ? -6.355 -16.562 -16.516 1 98.12 405 PHE A N 1
ATOM 3254 C CA . PHE A 1 405 ? -6.875 -16.141 -17.812 1 98.12 405 PHE A CA 1
ATOM 3255 C C . PHE A 1 405 ? -6.18 -16.891 -18.938 1 98.12 405 PHE A C 1
ATOM 3257 O O . PHE A 1 405 ? -6.84 -17.406 -19.844 1 98.12 405 PHE A O 1
ATOM 3264 N N . LEU A 1 406 ? -4.91 -17 -18.828 1 98.5 406 LEU A N 1
ATOM 3265 C CA . LEU A 1 406 ? -4.094 -17.594 -19.875 1 98.5 406 LEU A CA 1
ATOM 3266 C C . LEU A 1 406 ? -4.391 -19.094 -20.016 1 98.5 406 LEU A C 1
ATOM 3268 O O . LEU A 1 406 ? -4.613 -19.578 -21.109 1 98.5 406 LEU A O 1
ATOM 3272 N N . LEU A 1 407 ? -4.496 -19.75 -18.922 1 98.06 407 LEU A N 1
ATOM 3273 C CA . LEU A 1 407 ? -4.5 -21.203 -18.953 1 98.06 407 LEU A CA 1
ATOM 3274 C C . LEU A 1 407 ? -5.926 -21.734 -18.953 1 98.06 407 LEU A C 1
ATOM 3276 O O . LEU A 1 407 ? -6.176 -22.859 -19.391 1 98.06 407 LEU A O 1
ATOM 3280 N N . TYR A 1 408 ? -6.875 -20.953 -18.469 1 98.06 408 TYR A N 1
ATOM 3281 C CA . TYR A 1 408 ? -8.148 -21.594 -18.172 1 98.06 408 TYR A CA 1
ATOM 3282 C C . TYR A 1 408 ? -9.312 -20.828 -18.781 1 98.06 408 TYR A C 1
ATOM 3284 O O . TYR A 1 408 ? -10.094 -21.391 -19.547 1 98.06 408 TYR A O 1
ATOM 3292 N N . THR A 1 409 ? -9.406 -19.547 -18.562 1 97.94 409 THR A N 1
ATOM 3293 C CA . THR A 1 409 ? -10.641 -18.859 -18.891 1 97.94 409 THR A CA 1
ATOM 3294 C C . THR A 1 409 ? -10.5 -18.094 -20.203 1 97.94 409 THR A C 1
ATOM 3296 O O . THR A 1 409 ? -11.5 -17.781 -20.859 1 97.94 409 THR A O 1
ATOM 3299 N N . GLY A 1 410 ? -9.32 -17.797 -20.609 1 97.88 410 GLY A N 1
ATOM 3300 C CA . GLY A 1 410 ? -9.078 -16.984 -21.797 1 97.88 410 GLY A CA 1
ATOM 3301 C C . GLY A 1 410 ? -9.711 -17.562 -23.047 1 97.88 410 GLY A C 1
ATOM 3302 O O . GLY A 1 410 ? -10.375 -16.828 -23.797 1 97.88 410 GLY A O 1
ATOM 3303 N N . PRO A 1 411 ? -9.492 -18.859 -23.344 1 97.88 411 PRO A N 1
ATOM 3304 C CA . PRO A 1 411 ? -10.086 -19.453 -24.547 1 97.88 411 PRO A CA 1
ATOM 3305 C C . PRO A 1 411 ? -11.602 -19.297 -24.594 1 97.88 411 PRO A C 1
ATOM 3307 O O . PRO A 1 411 ? -12.164 -19.078 -25.672 1 97.88 411 PRO A O 1
ATOM 3310 N N . PHE A 1 412 ? -12.188 -19.344 -23.438 1 96.31 412 PHE A N 1
ATOM 3311 C CA . PHE A 1 412 ? -13.633 -19.188 -23.328 1 96.31 412 PHE A CA 1
ATOM 3312 C C . PHE A 1 412 ? -14.039 -17.719 -23.469 1 96.31 412 PHE A C 1
ATOM 3314 O O . PHE A 1 412 ? -14.93 -17.391 -24.25 1 96.31 412 PHE A O 1
ATOM 3321 N N . ALA A 1 413 ? -13.398 -16.891 -22.781 1 96.88 413 ALA A N 1
ATOM 3322 C CA . ALA A 1 413 ? -13.805 -15.5 -22.625 1 96.88 413 ALA A CA 1
ATOM 3323 C C . ALA A 1 413 ? -13.539 -14.695 -23.891 1 96.88 413 ALA A C 1
ATOM 3325 O O . ALA A 1 413 ? -14.273 -13.758 -24.203 1 96.88 413 ALA A O 1
ATOM 3326 N N . LEU A 1 414 ? -12.523 -15.062 -24.609 1 96.56 414 LEU A N 1
ATOM 3327 C CA . LEU A 1 414 ? -12.109 -14.266 -25.75 1 96.56 414 LEU A CA 1
ATOM 3328 C C . LEU A 1 414 ? -12.852 -14.703 -27.016 1 96.56 414 LEU A C 1
ATOM 3330 O O . LEU A 1 414 ? -12.82 -14 -28.031 1 96.56 414 LEU A O 1
ATOM 3334 N N . ARG A 1 415 ? -13.609 -15.773 -26.766 1 92.56 415 ARG A N 1
ATOM 3335 C CA . ARG A 1 415 ? -14.312 -16.297 -27.922 1 92.56 415 ARG A CA 1
ATOM 3336 C C . ARG A 1 415 ? -15.375 -15.32 -28.422 1 92.56 415 ARG A C 1
ATOM 3338 O O . ARG A 1 415 ? -16.25 -14.914 -27.656 1 92.56 415 ARG A O 1
ATOM 3345 N N . LYS A 1 416 ? -15.359 -14.758 -29.516 1 89.56 416 LYS A N 1
ATOM 3346 C CA . LYS A 1 416 ? -16.312 -13.852 -30.172 1 89.56 416 LYS A CA 1
ATOM 3347 C C . LYS A 1 416 ? -16.094 -12.414 -29.719 1 89.56 416 LYS A C 1
ATOM 3349 O O . LYS A 1 416 ? -16.953 -11.555 -29.938 1 89.56 416 LYS A O 1
ATOM 3354 N N . ILE A 1 417 ? -15.188 -12.211 -28.891 1 93.44 417 ILE A N 1
ATOM 3355 C CA . ILE A 1 417 ? -14.867 -10.859 -28.438 1 93.44 417 ILE A CA 1
ATOM 3356 C C . ILE A 1 417 ? -13.789 -10.258 -29.328 1 93.44 417 ILE A C 1
ATOM 3358 O O . ILE A 1 417 ? -13.891 -9.102 -29.75 1 93.44 417 ILE A O 1
ATOM 3362 N N . VAL A 1 418 ? -12.812 -11.094 -29.641 1 93.81 418 VAL A N 1
ATOM 3363 C CA . VAL A 1 418 ? -11.734 -10.641 -30.5 1 93.81 418 VAL A CA 1
ATOM 3364 C C . VAL A 1 418 ? -11.914 -11.227 -31.906 1 93.81 418 VAL A C 1
ATOM 3366 O O . VAL A 1 418 ? -12.75 -12.109 -32.094 1 93.81 418 VAL A O 1
ATOM 3369 N N . SER A 1 419 ? -11.164 -10.695 -32.906 1 92.56 419 SER A N 1
ATOM 3370 C CA . SER A 1 419 ? -11.219 -11.203 -34.281 1 92.56 419 SER A CA 1
ATOM 3371 C C . SER A 1 419 ? -10.703 -12.641 -34.344 1 92.56 419 SER A C 1
ATOM 3373 O O . SER A 1 419 ? -9.977 -13.094 -33.469 1 92.56 419 SER A O 1
ATOM 3375 N N . ASP A 1 420 ? -11.016 -13.367 -35.312 1 94.12 420 ASP A N 1
ATOM 3376 C CA . ASP A 1 420 ? -10.641 -14.773 -35.469 1 94.12 420 ASP A CA 1
ATOM 3377 C C . ASP A 1 420 ? -9.125 -14.938 -35.531 1 94.12 420 ASP A C 1
ATOM 3379 O O . ASP A 1 420 ? -8.578 -15.891 -34.969 1 94.12 420 ASP A O 1
ATOM 3383 N N . ASP A 1 421 ? -8.508 -14.039 -36.156 1 93.56 421 ASP A N 1
ATOM 3384 C CA . ASP A 1 421 ? -7.051 -14.117 -36.281 1 93.56 421 ASP A CA 1
ATOM 3385 C C . ASP A 1 421 ? -6.398 -13.93 -34.906 1 93.56 421 ASP A C 1
ATOM 3387 O O . ASP A 1 421 ? -5.465 -14.656 -34.531 1 93.56 421 ASP A O 1
ATOM 3391 N N . VAL A 1 422 ? -6.906 -12.961 -34.219 1 95 422 VAL A N 1
ATOM 3392 C CA . VAL A 1 422 ? -6.371 -12.672 -32.875 1 95 422 VAL A CA 1
ATOM 3393 C C . VAL A 1 422 ? -6.691 -13.82 -31.938 1 95 422 VAL A C 1
ATOM 3395 O O . VAL A 1 422 ? -5.867 -14.195 -31.094 1 95 422 VAL A O 1
ATOM 3398 N N . TYR A 1 423 ? -7.867 -14.328 -32.094 1 96.62 423 TYR A N 1
ATOM 3399 C CA . TYR A 1 423 ? -8.273 -15.453 -31.266 1 96.62 423 TYR A CA 1
ATOM 3400 C C . TYR A 1 423 ? -7.383 -16.672 -31.516 1 96.62 423 TYR A C 1
ATOM 3402 O O . TYR A 1 423 ? -6.895 -17.297 -30.578 1 96.62 423 TYR A O 1
ATOM 3410 N N . LEU A 1 424 ? -7.16 -16.953 -32.75 1 97.31 424 LEU A N 1
ATOM 3411 C CA . LEU A 1 424 ? -6.289 -18.078 -33.094 1 97.31 424 LEU A CA 1
ATOM 3412 C C . LEU A 1 424 ? -4.875 -17.844 -32.562 1 97.31 424 LEU A C 1
ATOM 3414 O O . LEU A 1 424 ? -4.234 -18.781 -32.094 1 97.31 424 LEU A O 1
ATOM 3418 N N . HIS A 1 425 ? -4.445 -16.656 -32.781 1 97.44 425 HIS A N 1
ATOM 3419 C CA . HIS A 1 425 ? -3.127 -16.297 -32.281 1 97.44 425 HIS A CA 1
ATOM 3420 C C . HIS A 1 425 ? -3.02 -16.531 -30.797 1 97.44 425 HIS A C 1
ATOM 3422 O O . HIS A 1 425 ? -2.037 -17.109 -30.312 1 97.44 425 HIS A O 1
ATOM 3428 N N . PHE A 1 426 ? -4.07 -16.141 -30.062 1 97.81 426 PHE A N 1
ATOM 3429 C CA . PHE A 1 426 ? -4.109 -16.359 -28.609 1 97.81 426 PHE A CA 1
ATOM 3430 C C . PHE A 1 426 ? -4.141 -17.844 -28.297 1 97.81 426 PHE A C 1
ATOM 3432 O O . PHE A 1 426 ? -3.473 -18.297 -27.359 1 97.81 426 PHE A O 1
ATOM 3439 N N . LEU A 1 427 ? -4.879 -18.562 -29 1 98.5 427 LEU A N 1
ATOM 3440 C CA . LEU A 1 427 ? -5.008 -20 -28.734 1 98.5 427 LEU A CA 1
ATOM 3441 C C . LEU A 1 427 ? -3.668 -20.703 -28.922 1 98.5 427 LEU A C 1
ATOM 3443 O O . LEU A 1 427 ? -3.387 -21.703 -28.25 1 98.5 427 LEU A O 1
ATOM 3447 N N . CYS A 1 428 ? -2.814 -20.219 -29.859 1 98.44 428 CYS A N 1
ATOM 3448 C CA . CYS A 1 428 ? -1.47 -20.781 -30 1 98.44 428 CYS A CA 1
ATOM 3449 C C . CYS A 1 428 ? -0.673 -20.609 -28.703 1 98.44 428 CYS A C 1
ATOM 3451 O O . CYS A 1 428 ? 0.024 -21.531 -28.281 1 98.44 428 CYS A O 1
ATOM 3453 N N . PHE A 1 429 ? -0.817 -19.484 -28.172 1 98.56 429 PHE A N 1
ATOM 3454 C CA . PHE A 1 429 ? -0.152 -19.172 -26.906 1 98.56 429 PHE A CA 1
ATOM 3455 C C . PHE A 1 429 ? -0.708 -20.031 -25.781 1 98.56 429 PHE A C 1
ATOM 3457 O O . PHE A 1 429 ? 0.051 -20.656 -25.031 1 98.56 429 PHE A O 1
ATOM 3464 N N . ASN A 1 430 ? -2.027 -20.047 -25.672 1 98.19 430 ASN A N 1
ATOM 3465 C CA . ASN A 1 430 ? -2.701 -20.859 -24.672 1 98.19 430 ASN A CA 1
ATOM 3466 C C . ASN A 1 430 ? -2.305 -22.328 -24.766 1 98.19 430 ASN A C 1
ATOM 3468 O O . ASN A 1 430 ? -1.929 -22.938 -23.766 1 98.19 430 ASN A O 1
ATOM 3472 N N . PHE A 1 431 ? -2.342 -22.875 -25.969 1 98.06 431 PHE A N 1
ATOM 3473 C CA . PHE A 1 431 ? -2.027 -24.266 -26.203 1 98.06 431 PHE A CA 1
ATOM 3474 C C . PHE A 1 431 ? -0.599 -24.578 -25.766 1 98.06 431 PHE A C 1
ATOM 3476 O O . PHE A 1 431 ? -0.364 -25.547 -25.031 1 98.06 431 PHE A O 1
ATOM 3483 N N . ALA A 1 432 ? 0.28 -23.797 -26.203 1 98.12 432 ALA A N 1
ATOM 3484 C CA . ALA A 1 432 ? 1.689 -24.031 -25.906 1 98.12 432 ALA A CA 1
ATOM 3485 C C . ALA A 1 432 ? 1.945 -23.953 -24.406 1 98.12 432 ALA A C 1
ATOM 3487 O O . ALA A 1 432 ? 2.621 -24.828 -23.844 1 98.12 432 ALA A O 1
ATOM 3488 N N . MET A 1 433 ? 1.398 -22.969 -23.75 1 98.06 433 MET A N 1
ATOM 3489 C CA . MET A 1 433 ? 1.639 -22.797 -22.312 1 98.06 433 MET A CA 1
ATOM 3490 C C . MET A 1 433 ? 1.016 -23.938 -21.516 1 98.06 433 MET A C 1
ATOM 3492 O O . MET A 1 433 ? 1.588 -24.391 -20.531 1 98.06 433 MET A O 1
ATOM 3496 N N . ARG A 1 434 ? -0.136 -24.406 -21.906 1 97.38 434 ARG A N 1
ATOM 3497 C CA . ARG A 1 434 ? -0.754 -25.531 -21.203 1 97.38 434 ARG A CA 1
ATOM 3498 C C . ARG A 1 434 ? 0.077 -26.797 -21.359 1 97.38 434 ARG A C 1
ATOM 3500 O O . ARG A 1 434 ? 0.129 -27.625 -20.453 1 97.38 434 ARG A O 1
ATOM 3507 N N . CYS A 1 435 ? 0.755 -26.891 -22.469 1 96.44 435 CYS A N 1
ATOM 3508 C CA . CYS A 1 435 ? 1.647 -28.031 -22.688 1 96.44 435 CYS A CA 1
ATOM 3509 C C . CYS A 1 435 ? 2.883 -27.938 -21.797 1 96.44 435 CYS A C 1
ATOM 3511 O O . CYS A 1 435 ? 3.387 -28.953 -21.312 1 96.44 435 CYS A O 1
ATOM 3513 N N . PHE A 1 436 ? 3.268 -26.75 -21.641 1 96.81 436 PHE A N 1
ATOM 3514 C CA . PHE A 1 436 ? 4.555 -26.547 -20.984 1 96.81 436 PHE A CA 1
ATOM 3515 C C . PHE A 1 436 ? 4.391 -26.469 -19.469 1 96.81 436 PHE A C 1
ATOM 3517 O O . PHE A 1 436 ? 5.309 -26.812 -18.734 1 96.81 436 PHE A O 1
ATOM 3524 N N . VAL A 1 437 ? 3.293 -25.984 -18.922 1 95.5 437 VAL A N 1
ATOM 3525 C CA . VAL A 1 437 ? 3.145 -25.656 -17.5 1 95.5 437 VAL A CA 1
ATOM 3526 C C . VAL A 1 437 ? 2.963 -26.922 -16.688 1 95.5 437 VAL A C 1
ATOM 3528 O O . VAL A 1 437 ? 3.641 -27.125 -15.68 1 95.5 437 VAL A O 1
ATOM 3531 N N . GLY A 1 438 ? 2.094 -27.797 -17.156 1 88.19 438 GLY A N 1
ATOM 3532 C CA . GLY A 1 438 ? 1.836 -29.016 -16.422 1 88.19 438 GLY A CA 1
ATOM 3533 C C . GLY A 1 438 ? 2.635 -30.203 -16.938 1 88.19 438 GLY A C 1
ATOM 3534 O O . GLY A 1 438 ? 3.107 -30.203 -18.078 1 88.19 438 GLY A O 1
ATOM 3535 N N . SER A 1 439 ? 2.756 -31.219 -16.109 1 86.44 439 SER A N 1
ATOM 3536 C CA . SER A 1 439 ? 3.508 -32.406 -16.484 1 86.44 439 SER A CA 1
ATOM 3537 C C . SER A 1 439 ? 2.639 -33.375 -17.281 1 86.44 439 SER A C 1
ATOM 3539 O O . SER A 1 439 ? 3.152 -34.219 -18.016 1 86.44 439 SER A O 1
ATOM 3541 N N . ARG A 1 440 ? 1.436 -33.156 -17.297 1 87.06 440 ARG A N 1
ATOM 3542 C CA . ARG A 1 440 ? 0.509 -34.156 -17.859 1 87.06 440 ARG A CA 1
ATOM 3543 C C . ARG A 1 440 ? 0.483 -34.062 -19.391 1 87.06 440 ARG A C 1
ATOM 3545 O O . ARG A 1 440 ? 0.26 -35.062 -20.062 1 87.06 440 ARG A O 1
ATOM 3552 N N . TYR A 1 441 ? 0.75 -32.906 -19.891 1 90.94 441 TYR A N 1
ATOM 3553 C CA . TYR A 1 441 ? 0.547 -32.688 -21.328 1 90.94 441 TYR A CA 1
ATOM 3554 C C . TYR A 1 441 ? 1.863 -32.375 -22.031 1 90.94 441 TYR A C 1
ATOM 3556 O O . TYR A 1 441 ? 1.869 -31.828 -23.125 1 90.94 441 TYR A O 1
ATOM 3564 N N . THR A 1 442 ? 2.91 -32.781 -21.5 1 88.38 442 THR A N 1
ATOM 3565 C CA . THR A 1 442 ? 4.23 -32.438 -22.016 1 88.38 442 THR A CA 1
ATOM 3566 C C . THR A 1 442 ? 4.547 -33.281 -23.266 1 88.38 442 THR A C 1
ATOM 3568 O O . THR A 1 442 ? 5.488 -32.969 -24 1 88.38 442 THR A O 1
ATOM 3571 N N . ASN A 1 443 ? 3.732 -34.219 -23.562 1 88.12 443 ASN A N 1
ATOM 3572 C CA . ASN A 1 443 ? 3.975 -35.062 -24.719 1 88.12 443 ASN A CA 1
ATOM 3573 C C . ASN A 1 443 ? 3.842 -34.281 -26.031 1 88.12 443 ASN A C 1
ATOM 3575 O O . ASN A 1 443 ? 4.363 -34.719 -27.062 1 88.12 443 ASN A O 1
ATOM 3579 N N . HIS A 1 444 ? 3.244 -33.188 -26.016 1 90.81 444 HIS A N 1
ATOM 3580 C CA . HIS A 1 444 ? 3.027 -32.375 -27.203 1 90.81 444 HIS A CA 1
ATOM 3581 C C . HIS A 1 444 ? 3.971 -31.188 -27.234 1 90.81 444 HIS A C 1
ATOM 3583 O O . HIS A 1 444 ? 3.637 -30.141 -27.797 1 90.81 444 HIS A O 1
ATOM 3589 N N . GLN A 1 445 ? 5.102 -31.359 -26.641 1 92 445 GLN A N 1
ATOM 3590 C CA . GLN A 1 445 ? 6 -30.234 -26.453 1 92 445 GLN A CA 1
ATOM 3591 C C . GLN A 1 445 ? 6.551 -29.75 -27.797 1 92 445 GLN A C 1
ATOM 3593 O O . GLN A 1 445 ? 6.801 -28.547 -27.969 1 92 445 GLN A O 1
ATOM 3598 N N . ASN A 1 446 ? 6.695 -30.656 -28.75 1 92.94 446 ASN A N 1
ATOM 3599 C CA . ASN A 1 446 ? 7.223 -30.25 -30.047 1 92.94 446 ASN A CA 1
ATOM 3600 C C . ASN A 1 446 ? 6.242 -29.359 -30.797 1 92.94 446 ASN A C 1
ATOM 3602 O O . ASN A 1 446 ? 6.633 -28.344 -31.375 1 92.94 446 ASN A O 1
ATOM 3606 N N . ILE A 1 447 ? 5.039 -29.797 -30.781 1 95 447 ILE A N 1
ATOM 3607 C CA . ILE A 1 447 ? 3.998 -28.969 -31.391 1 95 447 ILE A CA 1
ATOM 3608 C C . ILE A 1 447 ? 3.914 -27.625 -30.672 1 95 447 ILE A C 1
ATOM 3610 O O . ILE A 1 447 ? 3.781 -26.578 -31.312 1 95 447 ILE A O 1
ATOM 3614 N N . ALA A 1 448 ? 4.035 -27.688 -29.344 1 96.88 448 ALA A N 1
ATOM 3615 C CA . ALA A 1 448 ? 3.969 -26.469 -28.547 1 96.88 448 ALA A CA 1
ATOM 3616 C C . ALA A 1 448 ? 5.098 -25.516 -28.906 1 96.88 448 ALA A C 1
ATOM 3618 O O . ALA A 1 448 ? 4.883 -24.297 -29.031 1 96.88 448 ALA A O 1
ATOM 3619 N N . GLY A 1 449 ? 6.281 -26.062 -29.094 1 96.12 449 GLY A N 1
ATOM 3620 C CA . GLY A 1 449 ? 7.41 -25.234 -29.5 1 96.12 449 GLY A CA 1
ATOM 3621 C C . GLY A 1 449 ? 7.195 -24.531 -30.828 1 96.12 449 GLY A C 1
ATOM 3622 O O . GLY A 1 449 ? 7.504 -23.359 -30.969 1 96.12 449 GLY A O 1
ATOM 3623 N N . LYS A 1 450 ? 6.629 -25.219 -31.766 1 96.25 450 LYS A N 1
ATOM 3624 C CA . LYS A 1 450 ? 6.348 -24.656 -33.094 1 96.25 450 LYS A CA 1
ATOM 3625 C C . LYS A 1 450 ? 5.273 -23.578 -33 1 96.25 450 LYS A C 1
ATOM 3627 O O . LYS A 1 450 ? 5.359 -22.562 -33.688 1 96.25 450 LYS A O 1
ATOM 3632 N N . LEU A 1 451 ? 4.336 -23.859 -32.188 1 97.06 451 LEU A N 1
ATOM 3633 C CA . LEU A 1 451 ? 3.252 -22.891 -32.062 1 97.06 451 LEU A CA 1
ATOM 3634 C C . LEU A 1 451 ? 3.756 -21.609 -31.422 1 97.06 451 LEU A C 1
ATOM 3636 O O . LEU A 1 451 ? 3.301 -20.516 -31.766 1 97.06 451 LEU A O 1
ATOM 3640 N N . LEU A 1 452 ? 4.688 -21.734 -30.422 1 96.69 452 LEU A N 1
ATOM 3641 C CA . LEU A 1 452 ? 5.246 -20.531 -29.812 1 96.69 452 LEU A CA 1
ATOM 3642 C C . LEU A 1 452 ? 6.07 -19.734 -30.812 1 96.69 452 LEU A C 1
ATOM 3644 O O . LEU A 1 452 ? 6.066 -18.5 -30.797 1 96.69 452 LEU A O 1
ATOM 3648 N N . LEU A 1 453 ? 6.762 -20.438 -31.672 1 95.75 453 LEU A N 1
ATOM 3649 C CA . LEU A 1 453 ? 7.504 -19.766 -32.719 1 95.75 453 LEU A CA 1
ATOM 3650 C C . LEU A 1 453 ? 6.559 -19 -33.656 1 95.75 453 LEU A C 1
ATOM 3652 O O . LEU A 1 453 ? 6.82 -17.844 -34 1 95.75 453 LEU A O 1
ATOM 3656 N N . TYR A 1 454 ? 5.523 -19.672 -34.031 1 96.19 454 TYR A N 1
ATOM 3657 C CA . TYR A 1 454 ? 4.492 -19.031 -34.844 1 96.19 454 TYR A CA 1
ATOM 3658 C C . TYR A 1 454 ? 3.922 -17.812 -34.125 1 96.19 454 TYR A C 1
ATOM 3660 O O . TYR A 1 454 ? 3.736 -16.766 -34.75 1 96.19 454 TYR A O 1
ATOM 3668 N N . PHE A 1 455 ? 3.613 -18.016 -32.906 1 97.62 455 PHE A N 1
ATOM 3669 C CA . PHE A 1 455 ? 3.043 -16.938 -32.094 1 97.62 455 PHE A CA 1
ATOM 3670 C C . PHE A 1 455 ? 3.941 -15.711 -32.094 1 97.62 455 PHE A C 1
ATOM 3672 O O . PHE A 1 455 ? 3.475 -14.602 -32.344 1 97.62 455 PHE A O 1
ATOM 3679 N N . VAL A 1 456 ? 5.234 -15.852 -31.828 1 96.62 456 VAL A N 1
ATOM 3680 C CA . VAL A 1 456 ? 6.172 -14.742 -31.75 1 96.62 456 VAL A CA 1
ATOM 3681 C C . VAL A 1 456 ? 6.355 -14.109 -33.125 1 96.62 456 VAL A C 1
ATOM 3683 O O . VAL A 1 456 ? 6.391 -12.883 -33.25 1 96.62 456 VAL A O 1
ATOM 3686 N N . GLU A 1 457 ? 6.418 -14.906 -34.125 1 94.44 457 GLU A N 1
ATOM 3687 C CA . GLU A 1 457 ? 6.59 -14.43 -35.5 1 94.44 457 GLU A CA 1
ATOM 3688 C C . GLU A 1 457 ? 5.426 -13.531 -35.938 1 94.44 457 GLU A C 1
ATOM 3690 O O . GLU A 1 457 ? 5.625 -12.523 -36.625 1 94.44 457 GLU A O 1
ATOM 3695 N N . ASN A 1 458 ? 4.266 -13.945 -35.5 1 95 458 ASN A N 1
ATOM 3696 C CA . ASN A 1 458 ? 3.078 -13.227 -35.969 1 95 458 ASN A CA 1
ATOM 3697 C C . ASN A 1 458 ? 2.688 -12.125 -34.969 1 95 458 ASN A C 1
ATOM 3699 O O . ASN A 1 458 ? 1.761 -11.352 -35.219 1 95 458 ASN A O 1
ATOM 3703 N N . PHE A 1 459 ? 3.346 -12.07 -33.875 1 94.75 459 PHE A N 1
ATOM 3704 C CA . PHE A 1 459 ? 3.043 -11.023 -32.906 1 94.75 459 PHE A CA 1
ATOM 3705 C C . PHE A 1 459 ? 3.219 -9.641 -33.531 1 94.75 459 PHE A C 1
ATOM 3707 O O . PHE A 1 459 ? 2.383 -8.758 -33.312 1 94.75 459 PHE A O 1
ATOM 3714 N N . LYS A 1 460 ? 4.266 -9.453 -34.312 1 88.56 460 LYS A N 1
ATOM 3715 C CA . LYS A 1 460 ? 4.562 -8.172 -34.938 1 88.56 460 LYS A CA 1
ATOM 3716 C C . LYS A 1 460 ? 3.494 -7.812 -35.969 1 88.56 460 LYS A C 1
ATOM 3718 O O . LYS A 1 460 ? 3.156 -6.641 -36.125 1 88.56 460 LYS A O 1
ATOM 3723 N N . ASN A 1 461 ? 2.998 -8.859 -36.594 1 88.94 461 ASN A N 1
ATOM 3724 C CA . ASN A 1 461 ? 2.002 -8.625 -37.625 1 88.94 461 ASN A CA 1
ATOM 3725 C C . ASN A 1 461 ? 0.658 -8.211 -37.031 1 88.94 461 ASN A C 1
ATOM 3727 O O . ASN A 1 461 ? -0.053 -7.391 -37.625 1 88.94 461 ASN A O 1
ATOM 3731 N N . ILE A 1 462 ? 0.388 -8.719 -35.938 1 91 462 ILE A N 1
ATOM 3732 C CA . ILE A 1 462 ? -0.928 -8.508 -35.344 1 91 462 ILE A CA 1
ATOM 3733 C C . ILE A 1 462 ? -0.901 -7.254 -34.469 1 91 462 ILE A C 1
ATOM 3735 O O . ILE A 1 462 ? -1.824 -6.438 -34.531 1 91 462 ILE A O 1
ATOM 3739 N N . TYR A 1 463 ? 0.159 -7.141 -33.719 1 90.31 463 TYR A N 1
ATOM 3740 C CA . TYR A 1 463 ? 0.168 -6.09 -32.719 1 90.31 463 TYR A CA 1
ATOM 3741 C C . TYR A 1 463 ? 1.16 -4.992 -33.062 1 90.31 463 TYR A C 1
ATOM 3743 O O . TYR A 1 463 ? 1.229 -3.959 -32.406 1 90.31 463 TYR A O 1
ATOM 3751 N N . GLY A 1 464 ? 1.966 -5.113 -34.031 1 84.38 464 GLY A N 1
ATOM 3752 C CA . GLY A 1 464 ? 2.939 -4.125 -34.469 1 84.38 464 GLY A CA 1
ATOM 3753 C C . GLY A 1 464 ? 4.375 -4.543 -34.219 1 84.38 464 GLY A C 1
ATOM 3754 O O . GLY A 1 464 ? 4.648 -5.254 -33.25 1 84.38 464 GLY A O 1
ATOM 3755 N N . LYS A 1 465 ? 5.273 -4.031 -34.938 1 78 465 LYS A N 1
ATOM 3756 C CA . LYS A 1 465 ? 6.684 -4.41 -34.875 1 78 465 LYS A CA 1
ATOM 3757 C C . LYS A 1 465 ? 7.309 -4 -33.531 1 78 465 LYS A C 1
ATOM 3759 O O . LYS A 1 465 ? 8.18 -4.699 -33.031 1 78 465 LYS A O 1
ATOM 3764 N N . LYS A 1 466 ? 6.863 -2.98 -33.031 1 82.94 466 LYS A N 1
ATOM 3765 C CA . LYS A 1 466 ? 7.449 -2.447 -31.797 1 82.94 466 LYS A CA 1
ATOM 3766 C C . LYS A 1 466 ? 7.039 -3.281 -30.594 1 82.94 466 LYS A C 1
ATOM 3768 O O . LYS A 1 466 ? 7.617 -3.143 -29.516 1 82.94 466 LYS A O 1
ATOM 3773 N N . SER A 1 467 ? 6.211 -4.219 -30.859 1 84.69 467 SER A N 1
ATOM 3774 C CA . SER A 1 467 ? 5.598 -4.898 -29.734 1 84.69 467 SER A CA 1
ATOM 3775 C C . SER A 1 467 ? 6.383 -6.145 -29.344 1 84.69 467 SER A C 1
ATOM 3777 O O . SER A 1 467 ? 6.125 -6.746 -28.297 1 84.69 467 SER A O 1
ATOM 3779 N N . VAL A 1 468 ? 7.355 -6.547 -30.156 1 92.06 468 VAL A N 1
ATOM 3780 C CA . VAL A 1 468 ? 8.117 -7.754 -29.859 1 92.06 468 VAL A CA 1
ATOM 3781 C C . VAL A 1 468 ? 9.234 -7.426 -28.875 1 92.06 468 VAL A C 1
ATOM 3783 O O . VAL A 1 468 ? 10.414 -7.43 -29.25 1 92.06 468 VAL A O 1
ATOM 3786 N N . SER A 1 469 ? 8.844 -7.258 -27.688 1 93.31 469 SER A N 1
ATOM 3787 C CA . SER A 1 469 ? 9.758 -6.918 -26.609 1 93.31 469 SER A CA 1
ATOM 3788 C C . SER A 1 469 ? 10.617 -8.117 -26.203 1 93.31 469 SER A C 1
ATOM 3790 O O . SER A 1 469 ? 10.453 -9.211 -26.766 1 93.31 469 SER A O 1
ATOM 3792 N N . HIS A 1 470 ? 11.516 -7.926 -25.312 1 94.31 470 HIS A N 1
ATOM 3793 C CA . HIS A 1 470 ? 12.375 -8.961 -24.75 1 94.31 470 HIS A CA 1
ATOM 3794 C C . HIS A 1 470 ? 11.562 -10.156 -24.266 1 94.31 470 HIS A C 1
ATOM 3796 O O . HIS A 1 470 ? 11.898 -11.305 -24.562 1 94.31 470 HIS A O 1
ATOM 3802 N N . ASN A 1 471 ? 10.477 -9.93 -23.562 1 95.06 471 ASN A N 1
ATOM 3803 C CA . ASN A 1 471 ? 9.648 -11 -23 1 95.06 471 ASN A CA 1
ATOM 3804 C C . ASN A 1 471 ? 8.969 -11.805 -24.109 1 95.06 471 ASN A C 1
ATOM 3806 O O . ASN A 1 471 ? 8.852 -13.023 -24 1 95.06 471 ASN A O 1
ATOM 3810 N N . VAL A 1 472 ? 8.5 -11.109 -25.156 1 96.69 472 VAL A N 1
ATOM 3811 C CA . VAL A 1 472 ? 7.848 -11.797 -26.266 1 96.69 472 VAL A CA 1
ATOM 3812 C C . VAL A 1 472 ? 8.852 -12.703 -26.969 1 96.69 472 VAL A C 1
ATOM 3814 O O . VAL A 1 472 ? 8.578 -13.891 -27.203 1 96.69 472 VAL A O 1
ATOM 3817 N N . HIS A 1 473 ? 9.977 -12.188 -27.203 1 95.81 473 HIS A N 1
ATOM 3818 C CA . HIS A 1 473 ? 11.031 -12.953 -27.859 1 95.81 473 HIS A CA 1
ATOM 3819 C C . HIS A 1 473 ? 11.43 -14.164 -27.016 1 95.81 473 HIS A C 1
ATOM 3821 O O . HIS A 1 473 ? 11.633 -15.25 -27.562 1 95.81 473 HIS A O 1
ATOM 3827 N N . ALA A 1 474 ? 11.516 -13.953 -25.75 1 96.69 474 ALA A N 1
ATOM 3828 C CA . ALA A 1 474 ? 12.016 -14.969 -24.812 1 96.69 474 ALA A CA 1
ATOM 3829 C C . ALA A 1 474 ? 11.109 -16.188 -24.797 1 96.69 474 ALA A C 1
ATOM 3831 O O . ALA A 1 474 ? 11.523 -17.281 -24.375 1 96.69 474 ALA A O 1
ATOM 3832 N N . LEU A 1 475 ? 9.906 -16.109 -25.312 1 97.44 475 LEU A N 1
ATOM 3833 C CA . LEU A 1 475 ? 8.961 -17.219 -25.328 1 97.44 475 LEU A CA 1
ATOM 3834 C C . LEU A 1 475 ? 9.492 -18.375 -26.172 1 97.44 475 LEU A C 1
ATOM 3836 O O . LEU A 1 475 ? 9.195 -19.547 -25.891 1 97.44 475 LEU A O 1
ATOM 3840 N N . ILE A 1 476 ? 10.297 -18.094 -27.172 1 95.75 476 ILE A N 1
ATOM 3841 C CA . ILE A 1 476 ? 10.734 -19.125 -28.109 1 95.75 476 ILE A CA 1
ATOM 3842 C C . ILE A 1 476 ? 11.727 -20.062 -27.422 1 95.75 476 ILE A C 1
ATOM 3844 O O . ILE A 1 476 ? 12.023 -21.141 -27.938 1 95.75 476 ILE A O 1
ATOM 3848 N N . HIS A 1 477 ? 12.188 -19.625 -26.297 1 96.06 477 HIS A N 1
ATOM 3849 C CA . HIS A 1 477 ? 13.211 -20.406 -25.609 1 96.06 477 HIS A CA 1
ATOM 3850 C C . HIS A 1 477 ? 12.602 -21.297 -24.531 1 96.06 477 HIS A C 1
ATOM 3852 O O . HIS A 1 477 ? 13.305 -22.094 -23.906 1 96.06 477 HIS A O 1
ATOM 3858 N N . LEU A 1 478 ? 11.297 -21.203 -24.297 1 96.81 478 LEU A N 1
ATOM 3859 C CA . LEU A 1 478 ? 10.641 -21.969 -23.234 1 96.81 478 LEU A CA 1
ATOM 3860 C C . LEU A 1 478 ? 10.703 -23.469 -23.516 1 96.81 478 LEU A C 1
ATOM 3862 O O . LEU A 1 478 ? 10.797 -24.266 -22.594 1 96.81 478 LEU A O 1
ATOM 3866 N N . HIS A 1 479 ? 10.672 -23.812 -24.812 1 95.69 479 HIS A N 1
ATOM 3867 C CA . HIS A 1 479 ? 10.727 -25.219 -25.188 1 95.69 479 HIS A CA 1
ATOM 3868 C C . HIS A 1 479 ? 12 -25.875 -24.656 1 95.69 479 HIS A C 1
ATOM 3870 O O . HIS A 1 479 ? 11.953 -27 -24.125 1 95.69 479 HIS A O 1
ATOM 3876 N N . HIS A 1 480 ? 13.039 -25.188 -24.766 1 94.56 480 HIS A N 1
ATOM 3877 C CA . HIS A 1 480 ? 14.32 -25.703 -24.281 1 94.56 480 HIS A CA 1
ATOM 3878 C C . HIS A 1 480 ? 14.312 -25.844 -22.766 1 94.56 480 HIS A C 1
ATOM 3880 O O . HIS A 1 480 ? 14.82 -26.844 -22.234 1 94.56 480 HIS A O 1
ATOM 3886 N N . ASP A 1 481 ? 13.773 -24.938 -22.078 1 95.25 481 ASP A N 1
ATOM 3887 C CA . ASP A 1 481 ? 13.703 -25 -20.625 1 95.25 481 ASP A CA 1
ATOM 3888 C C . ASP A 1 481 ? 12.859 -26.188 -20.172 1 95.25 481 ASP A C 1
ATOM 3890 O O . ASP A 1 481 ? 13.219 -26.891 -19.219 1 95.25 481 ASP A O 1
ATOM 3894 N N . VAL A 1 482 ? 11.781 -26.406 -20.859 1 95.44 482 VAL A N 1
ATOM 3895 C CA . VAL A 1 482 ? 10.891 -27.5 -20.516 1 95.44 482 VAL A CA 1
ATOM 3896 C C . VAL A 1 482 ? 11.594 -28.844 -20.766 1 95.44 482 VAL A C 1
ATOM 3898 O O . VAL A 1 482 ? 11.453 -29.781 -19.984 1 95.44 482 VAL A O 1
ATOM 3901 N N . SER A 1 483 ? 12.328 -28.891 -21.828 1 93.56 483 SER A N 1
ATOM 3902 C CA . SER A 1 483 ? 13.047 -30.125 -22.156 1 93.56 483 SER A CA 1
ATOM 3903 C C . SER A 1 483 ? 14.086 -30.453 -21.094 1 93.56 483 SER A C 1
ATOM 3905 O O . SER A 1 483 ? 14.328 -31.625 -20.797 1 93.56 483 SER A O 1
ATOM 3907 N N . PHE A 1 484 ? 14.578 -29.469 -20.531 1 92.69 484 PHE A N 1
ATOM 3908 C CA . PHE A 1 484 ? 15.664 -29.656 -19.578 1 92.69 484 PHE A CA 1
ATOM 3909 C C . PHE A 1 484 ? 15.117 -29.812 -18.156 1 92.69 484 PHE A C 1
ATOM 3911 O O . PHE A 1 484 ? 15.625 -30.625 -17.375 1 92.69 484 PHE A O 1
ATOM 3918 N N . HIS A 1 485 ? 14.117 -29.125 -17.812 1 93.25 485 HIS A N 1
ATOM 3919 C CA . HIS A 1 485 ? 13.672 -29.062 -16.422 1 93.25 485 HIS A CA 1
ATOM 3920 C C . HIS A 1 485 ? 12.375 -29.844 -16.219 1 93.25 485 HIS A C 1
ATOM 3922 O O . HIS A 1 485 ? 11.945 -30.047 -15.086 1 93.25 485 HIS A O 1
ATOM 3928 N N . GLY A 1 486 ? 11.727 -30.266 -17.281 1 91.69 486 GLY A N 1
ATOM 3929 C CA . GLY A 1 486 ? 10.516 -31.062 -17.203 1 91.69 486 GLY A CA 1
ATOM 3930 C C . GLY A 1 486 ? 9.258 -30.266 -17.516 1 91.69 486 GLY A C 1
ATOM 3931 O O . GLY A 1 486 ? 8.602 -30.516 -18.531 1 91.69 486 GLY A O 1
ATOM 3932 N N . CYS A 1 487 ? 8.883 -29.344 -16.672 1 93.81 487 CYS A N 1
ATOM 3933 C CA . CYS A 1 487 ? 7.742 -28.469 -16.922 1 93.81 487 CYS A CA 1
ATOM 3934 C C . CYS A 1 487 ? 7.957 -27.094 -16.266 1 93.81 487 CYS A C 1
ATOM 3936 O O . CYS A 1 487 ? 8.867 -26.938 -15.453 1 93.81 487 CYS A O 1
ATOM 3938 N N . LEU A 1 488 ? 7.141 -26.219 -16.609 1 95.56 488 LEU A N 1
ATOM 3939 C CA . LEU A 1 488 ? 7.375 -24.828 -16.188 1 95.56 488 LEU A CA 1
ATOM 3940 C C . LEU A 1 488 ? 6.953 -24.625 -14.742 1 95.56 488 LEU A C 1
ATOM 3942 O O . LEU A 1 488 ? 7.465 -23.734 -14.062 1 95.56 488 LEU A O 1
ATOM 3946 N N . GLU A 1 489 ? 6.02 -25.375 -14.234 1 93.06 489 GLU A N 1
ATOM 3947 C CA . GLU A 1 489 ? 5.59 -25.234 -12.852 1 93.06 489 GLU A CA 1
ATOM 3948 C C . GLU A 1 489 ? 6.73 -25.547 -11.883 1 93.06 489 GLU A C 1
ATOM 3950 O O . GLU A 1 489 ? 6.777 -25.016 -10.773 1 93.06 489 GLU A O 1
ATOM 3955 N N . ARG A 1 490 ? 7.625 -26.375 -12.336 1 91.69 490 ARG A N 1
ATOM 3956 C CA . ARG A 1 490 ? 8.766 -26.766 -11.516 1 91.69 490 ARG A CA 1
ATOM 3957 C C . ARG A 1 490 ? 9.773 -25.625 -11.391 1 91.69 490 ARG A C 1
ATOM 3959 O O . ARG A 1 490 ? 10.547 -25.578 -10.43 1 91.69 490 ARG A O 1
ATOM 3966 N N . ILE A 1 491 ? 9.766 -24.766 -12.375 1 93.56 491 ILE A N 1
ATOM 3967 C CA . ILE A 1 491 ? 10.727 -23.672 -12.375 1 93.56 491 ILE A CA 1
ATOM 3968 C C . ILE A 1 491 ? 9.992 -22.344 -12.281 1 93.56 491 ILE A C 1
ATOM 3970 O O . ILE A 1 491 ? 10.312 -21.391 -13 1 93.56 491 ILE A O 1
ATOM 3974 N N . SER A 1 492 ? 9.047 -22.297 -11.438 1 93.62 492 SER A N 1
ATOM 3975 C CA . SER A 1 492 ? 8.219 -21.094 -11.328 1 93.62 492 SER A CA 1
ATOM 3976 C C . SER A 1 492 ? 8.594 -20.266 -10.109 1 93.62 492 SER A C 1
ATOM 3978 O O . SER A 1 492 ? 8.992 -20.812 -9.078 1 93.62 492 SER A O 1
ATOM 3980 N N . ALA A 1 493 ? 8.375 -18.969 -10.188 1 96.25 493 ALA A N 1
ATOM 3981 C CA . ALA A 1 493 ? 8.695 -18.047 -9.102 1 96.25 493 ALA A CA 1
ATOM 3982 C C . ALA A 1 493 ? 7.531 -17.938 -8.117 1 96.25 493 ALA A C 1
ATOM 3984 O O . ALA A 1 493 ? 7.652 -17.281 -7.078 1 96.25 493 ALA A O 1
ATOM 3985 N N . PHE A 1 494 ? 6.375 -18.547 -8.328 1 95.19 494 PHE A N 1
ATOM 3986 C CA . PHE A 1 494 ? 5.18 -18.422 -7.504 1 95.19 494 PHE A CA 1
ATOM 3987 C C . PHE A 1 494 ? 5.465 -18.828 -6.066 1 95.19 494 PHE A C 1
ATOM 3989 O O . PHE A 1 494 ? 5.086 -18.141 -5.125 1 95.19 494 PHE A O 1
ATOM 3996 N N . LYS A 1 495 ? 6.176 -19.969 -5.863 1 93.88 495 LYS A N 1
ATOM 3997 C CA . LYS A 1 495 ? 6.457 -20.453 -4.516 1 93.88 495 LYS A CA 1
ATOM 3998 C C . LYS A 1 495 ? 7.379 -19.5 -3.766 1 93.88 495 LYS A C 1
ATOM 4000 O O . LYS A 1 495 ? 7.238 -19.312 -2.557 1 93.88 495 LYS A O 1
ATOM 4005 N N . PHE A 1 496 ? 8.281 -18.891 -4.473 1 96.75 496 PHE A N 1
ATOM 4006 C CA . PHE A 1 496 ? 9.227 -17.969 -3.842 1 96.75 496 PHE A CA 1
ATOM 4007 C C . PHE A 1 496 ? 8.539 -16.656 -3.473 1 96.75 496 PHE A C 1
ATOM 4009 O O . PHE A 1 496 ? 8.852 -16.062 -2.449 1 96.75 496 PHE A O 1
ATOM 4016 N N . GLU A 1 497 ? 7.578 -16.25 -4.336 1 94.44 497 GLU A N 1
ATOM 4017 C CA . GLU A 1 497 ? 6.812 -15.039 -4.035 1 94.44 497 GLU A CA 1
ATOM 4018 C C . GLU A 1 497 ? 6.02 -15.195 -2.744 1 94.44 497 GLU A C 1
ATOM 4020 O O . GLU A 1 497 ? 5.891 -14.242 -1.968 1 94.44 497 GLU A O 1
ATOM 4025 N N . ASP A 1 498 ? 5.531 -16.344 -2.539 1 92.56 498 ASP A N 1
ATOM 4026 C CA . ASP A 1 498 ? 4.793 -16.625 -1.312 1 92.56 498 ASP A CA 1
ATOM 4027 C C . ASP A 1 498 ? 5.691 -16.469 -0.085 1 92.56 498 ASP A C 1
ATOM 4029 O O . ASP A 1 498 ? 5.262 -15.938 0.941 1 92.56 498 ASP A O 1
ATOM 4033 N N . GLU A 1 499 ? 6.852 -16.953 -0.183 1 94.25 499 GLU A N 1
ATOM 4034 C CA . GLU A 1 499 ? 7.797 -16.859 0.926 1 94.25 499 GLU A CA 1
ATOM 4035 C C . GLU A 1 499 ? 8.211 -15.406 1.166 1 94.25 499 GLU A C 1
ATOM 4037 O O . GLU A 1 499 ? 8.414 -14.992 2.311 1 94.25 499 GLU A O 1
ATOM 4042 N N . LEU A 1 500 ? 8.336 -14.672 0.09 1 95.44 500 LEU A N 1
ATOM 4043 C CA . LEU A 1 500 ? 8.656 -13.258 0.219 1 95.44 500 LEU A CA 1
ATOM 4044 C C . LEU A 1 500 ? 7.578 -12.531 1.014 1 95.44 500 LEU A C 1
ATOM 4046 O O . LEU A 1 500 ? 7.887 -11.711 1.882 1 95.44 500 LEU A O 1
ATOM 4050 N N . GLN A 1 501 ? 6.414 -12.812 0.754 1 92.25 501 GLN A N 1
ATOM 4051 C CA . GLN A 1 501 ? 5.301 -12.188 1.468 1 92.25 501 GLN A CA 1
ATOM 4052 C C . GLN A 1 501 ? 5.305 -12.586 2.941 1 92.25 501 GLN A C 1
ATOM 4054 O O . GLN A 1 501 ? 4.965 -11.773 3.809 1 92.25 501 GLN A O 1
ATOM 4059 N N . ARG A 1 502 ? 5.621 -13.789 3.158 1 91.06 502 ARG A N 1
ATOM 4060 C CA . ARG A 1 502 ? 5.727 -14.25 4.539 1 91.06 502 ARG A CA 1
ATOM 4061 C C . ARG A 1 502 ? 6.785 -13.453 5.301 1 91.06 502 ARG A C 1
ATOM 4063 O O . ARG A 1 502 ? 6.559 -13.047 6.441 1 91.06 502 ARG A O 1
ATOM 4070 N N . LEU A 1 503 ? 7.906 -13.258 4.668 1 93.06 503 LEU A N 1
ATOM 4071 C CA . LEU A 1 503 ? 8.984 -12.484 5.277 1 93.06 503 LEU A CA 1
ATOM 4072 C C . LEU A 1 503 ? 8.539 -11.062 5.57 1 93.06 503 LEU A C 1
ATOM 4074 O O . LEU A 1 503 ? 8.867 -10.5 6.621 1 93.06 503 LEU A O 1
ATOM 4078 N N . LYS A 1 504 ? 7.809 -10.523 4.699 1 92.62 504 LYS A N 1
ATOM 4079 C CA . LYS A 1 504 ? 7.32 -9.156 4.863 1 92.62 504 LYS A CA 1
ATOM 4080 C C . LYS A 1 504 ? 6.398 -9.047 6.074 1 92.62 504 LYS A C 1
ATOM 4082 O O . LYS A 1 504 ? 6.43 -8.047 6.793 1 92.62 504 LYS A O 1
ATOM 4087 N N . ARG A 1 505 ? 5.613 -10.055 6.348 1 88.88 505 ARG A N 1
ATOM 4088 C CA . ARG A 1 505 ? 4.645 -10.055 7.438 1 88.88 505 ARG A CA 1
ATOM 4089 C C . ARG A 1 505 ? 5.344 -10.109 8.789 1 88.88 505 ARG A C 1
ATOM 4091 O O . ARG A 1 505 ? 4.746 -9.789 9.82 1 88.88 505 ARG A O 1
ATOM 4098 N N . LEU A 1 506 ? 6.586 -10.516 8.75 1 90.25 506 LEU A N 1
ATOM 4099 C CA . LEU A 1 506 ? 7.34 -10.594 10 1 90.25 506 LEU A CA 1
ATOM 4100 C C . LEU A 1 506 ? 7.789 -9.211 10.453 1 90.25 506 LEU A C 1
ATOM 4102 O O . LEU A 1 506 ? 8.18 -9.023 11.602 1 90.25 506 LEU A O 1
ATOM 4106 N N . VAL A 1 507 ? 7.766 -8.297 9.547 1 89.44 507 VAL A N 1
ATOM 4107 C CA . VAL A 1 507 ? 8.148 -6.926 9.867 1 89.44 507 VAL A CA 1
ATOM 4108 C C . VAL A 1 507 ? 6.93 -6.156 10.367 1 89.44 507 VAL A C 1
ATOM 4110 O O . VAL A 1 507 ? 5.984 -5.914 9.609 1 89.44 507 VAL A O 1
ATOM 4113 N N . ARG A 1 508 ? 6.969 -5.77 11.57 1 81.88 508 ARG A N 1
ATOM 4114 C CA . ARG A 1 508 ? 5.812 -5.121 12.18 1 81.88 508 ARG A CA 1
ATOM 4115 C C . ARG A 1 508 ? 5.98 -3.607 12.203 1 81.88 508 ARG A C 1
ATOM 4117 O O . ARG A 1 508 ? 4.992 -2.869 12.211 1 81.88 508 ARG A O 1
ATOM 4124 N N . LYS A 1 509 ? 7.207 -3.154 12.328 1 81.75 509 LYS A N 1
ATOM 4125 C CA . LYS A 1 509 ? 7.516 -1.728 12.32 1 81.75 509 LYS A CA 1
ATOM 4126 C C . LYS A 1 509 ? 8.586 -1.399 11.289 1 81.75 509 LYS A C 1
ATOM 4128 O O . LYS A 1 509 ? 9.336 -2.281 10.859 1 81.75 509 LYS A O 1
ATOM 4133 N N . LYS A 1 510 ? 8.617 -0.199 10.906 1 80.75 510 LYS A N 1
ATOM 4134 C CA . LYS A 1 510 ? 9.516 0.21 9.836 1 80.75 510 LYS A CA 1
ATOM 4135 C C . LYS A 1 510 ? 10.969 0.233 10.312 1 80.75 510 LYS A C 1
ATOM 4137 O O . LYS A 1 510 ? 11.891 0.158 9.5 1 80.75 510 LYS A O 1
ATOM 4142 N N . ASP A 1 511 ? 11.07 0.195 11.609 1 84.69 511 ASP A N 1
ATOM 4143 C CA . ASP A 1 511 ? 12.414 0.31 12.164 1 84.69 511 ASP A CA 1
ATOM 4144 C C . ASP A 1 511 ? 13.078 -1.059 12.273 1 84.69 511 ASP A C 1
ATOM 4146 O O . ASP A 1 511 ? 12.453 -2.029 12.703 1 84.69 511 ASP A O 1
ATOM 4150 N N . LYS A 1 512 ? 14.312 -1.142 11.852 1 90.75 512 LYS A N 1
ATOM 4151 C CA . LYS A 1 512 ? 15.164 -2.32 11.984 1 90.75 512 LYS A CA 1
ATOM 4152 C C . LYS A 1 512 ? 14.453 -3.572 11.477 1 90.75 512 LYS A C 1
ATOM 4154 O O . LYS A 1 512 ? 14.352 -4.57 12.195 1 90.75 512 LYS A O 1
ATOM 4159 N N . PRO A 1 513 ? 14.055 -3.52 10.227 1 93.19 513 PRO A N 1
ATOM 4160 C CA . PRO A 1 513 ? 13.289 -4.645 9.672 1 93.19 513 PRO A CA 1
ATOM 4161 C C . PRO A 1 513 ? 14.078 -5.957 9.703 1 93.19 513 PRO A C 1
ATOM 4163 O O . PRO A 1 513 ? 13.516 -7.004 10.031 1 93.19 513 PRO A O 1
ATOM 4166 N N . LEU A 1 514 ? 15.398 -5.922 9.414 1 95.5 514 LEU A N 1
ATOM 4167 C CA . LEU A 1 514 ? 16.203 -7.137 9.383 1 95.5 514 LEU A CA 1
ATOM 4168 C C . LEU A 1 514 ? 16.281 -7.777 10.766 1 95.5 514 LEU A C 1
ATOM 4170 O O . LEU A 1 514 ? 16.109 -8.992 10.906 1 95.5 514 LEU A O 1
ATOM 4174 N N . GLN A 1 515 ? 16.5 -6.977 11.758 1 94.06 515 GLN A N 1
ATOM 4175 C CA . GLN A 1 515 ? 16.578 -7.473 13.125 1 94.06 515 GLN A CA 1
ATOM 4176 C C . GLN A 1 515 ? 15.258 -8.094 13.562 1 94.06 515 GLN A C 1
ATOM 4178 O O . GLN A 1 515 ? 15.242 -9.094 14.273 1 94.06 515 GLN A O 1
ATOM 4183 N N . GLN A 1 516 ? 14.195 -7.449 13.18 1 92 516 GLN A N 1
ATOM 4184 C CA . GLN A 1 516 ? 12.875 -7.988 13.508 1 92 516 GLN A CA 1
ATOM 4185 C C . GLN A 1 516 ? 12.688 -9.383 12.922 1 92 516 GLN A C 1
ATOM 4187 O O . GLN A 1 516 ? 12.211 -10.289 13.602 1 92 516 GLN A O 1
ATOM 4192 N N . ILE A 1 517 ? 13.055 -9.547 11.672 1 93.12 517 ILE A N 1
ATOM 4193 C CA . ILE A 1 517 ? 12.898 -10.828 10.992 1 93.12 517 ILE A CA 1
ATOM 4194 C C . ILE A 1 517 ? 13.719 -11.898 11.703 1 93.12 517 ILE A C 1
ATOM 4196 O O . ILE A 1 517 ? 13.234 -13.008 11.945 1 93.12 517 ILE A O 1
ATOM 4200 N N . ILE A 1 518 ? 14.977 -11.555 12.07 1 92.12 518 ILE A N 1
ATOM 4201 C CA . ILE A 1 518 ? 15.867 -12.492 12.766 1 92.12 518 ILE A CA 1
ATOM 4202 C C . ILE A 1 518 ? 15.242 -12.906 14.094 1 92.12 518 ILE A C 1
ATOM 4204 O O . ILE A 1 518 ? 15.18 -14.102 14.406 1 92.12 518 ILE A O 1
ATOM 4208 N N . ARG A 1 519 ? 14.734 -11.945 14.766 1 90.56 519 ARG A N 1
ATOM 4209 C CA . ARG A 1 519 ? 14.141 -12.211 16.078 1 90.56 519 ARG A CA 1
ATOM 4210 C C . ARG A 1 519 ? 12.883 -13.055 15.938 1 90.56 519 ARG A C 1
ATOM 4212 O O . ARG A 1 519 ? 12.688 -14.016 16.688 1 90.56 519 ARG A O 1
ATOM 4219 N N . ARG A 1 520 ? 12.023 -12.703 15.008 1 89.5 520 ARG A N 1
ATOM 4220 C CA . ARG A 1 520 ? 10.773 -13.422 14.828 1 89.5 520 ARG A CA 1
ATOM 4221 C C . ARG A 1 520 ? 11.031 -14.867 14.398 1 89.5 520 ARG A C 1
ATOM 4223 O O . ARG A 1 520 ? 10.336 -15.781 14.836 1 89.5 520 ARG A O 1
ATOM 4230 N N . GLN A 1 521 ? 11.945 -15.039 13.523 1 86.75 521 GLN A N 1
ATOM 4231 C CA . GLN A 1 521 ? 12.289 -16.391 13.086 1 86.75 521 GLN A CA 1
ATOM 4232 C C . GLN A 1 521 ? 12.789 -17.234 14.258 1 86.75 521 GLN A C 1
ATOM 4234 O O . GLN A 1 521 ? 12.469 -18.422 14.352 1 86.75 521 GLN A O 1
ATOM 4239 N N . ARG A 1 522 ? 13.539 -16.641 15.141 1 84.88 522 ARG A N 1
ATOM 4240 C CA . ARG A 1 522 ? 14.047 -17.344 16.312 1 84.88 522 ARG A CA 1
ATOM 4241 C C . ARG A 1 522 ? 12.922 -17.672 17.281 1 84.88 522 ARG A C 1
ATOM 4243 O O . ARG A 1 522 ? 12.938 -18.719 17.922 1 84.88 522 ARG A O 1
ATOM 4250 N N . GLU A 1 523 ? 12.047 -16.688 17.406 1 86.06 523 GLU A N 1
ATOM 4251 C CA . GLU A 1 523 ? 10.891 -16.906 18.281 1 86.06 523 GLU A CA 1
ATOM 4252 C C . GLU A 1 523 ? 10.039 -18.078 17.781 1 86.06 523 GLU A C 1
ATOM 4254 O O . GLU A 1 523 ? 9.531 -18.859 18.594 1 86.06 523 GLU A O 1
ATOM 4259 N N . MET A 1 524 ? 9.75 -18.172 16.5 1 79 524 MET A N 1
ATOM 4260 C CA . MET A 1 524 ? 8.906 -19.219 15.906 1 79 524 MET A CA 1
ATOM 4261 C C . MET A 1 524 ? 9.586 -20.578 15.984 1 79 524 MET A C 1
ATOM 4263 O O . MET A 1 524 ? 8.914 -21.609 16.016 1 79 524 MET A O 1
ATOM 4267 N N . GLY A 1 525 ? 10.742 -20.578 16.547 1 63.91 525 GLY A N 1
ATOM 4268 C CA . GLY A 1 525 ? 11.414 -21.875 16.578 1 63.91 525 GLY A CA 1
ATOM 4269 C C . GLY A 1 525 ? 11.195 -22.688 15.32 1 63.91 525 GLY A C 1
ATOM 4270 O O . GLY A 1 525 ? 10.539 -22.234 14.383 1 63.91 525 GLY A O 1
ATOM 4271 N N . LEU A 1 526 ? 11.953 -23.703 14.953 1 53.16 526 LEU A N 1
ATOM 4272 C CA . LEU A 1 526 ? 11.789 -24.625 13.828 1 53.16 526 LEU A CA 1
ATOM 4273 C C . LEU A 1 526 ? 10.539 -25.469 14 1 53.16 526 LEU A C 1
ATOM 4275 O O . LEU A 1 526 ? 10.633 -26.672 14.25 1 53.16 526 LEU A O 1
ATOM 4279 N N . LYS A 1 527 ? 9.617 -24.953 14.914 1 51.25 527 LYS A N 1
ATOM 4280 C CA . LYS A 1 527 ? 8.602 -26 14.875 1 51.25 527 LYS A CA 1
ATOM 4281 C C . LYS A 1 527 ? 8.078 -26.219 13.461 1 51.25 527 LYS A C 1
ATOM 4283 O O . LYS A 1 527 ? 7.891 -25.266 12.711 1 51.25 527 LYS A O 1
ATOM 4288 N N . ALA A 1 528 ? 8.484 -27.328 12.945 1 46.28 528 ALA A N 1
ATOM 4289 C CA . ALA A 1 528 ? 7.949 -27.844 11.68 1 46.28 528 ALA A CA 1
ATOM 4290 C C . ALA A 1 528 ? 6.527 -27.344 11.445 1 46.28 528 ALA A C 1
ATOM 4292 O O . ALA A 1 528 ? 5.648 -27.531 12.289 1 46.28 528 ALA A O 1
ATOM 4293 N N . THR A 1 529 ? 6.367 -26.125 11.094 1 47.22 529 THR A N 1
ATOM 4294 C CA . THR A 1 529 ? 5.012 -25.734 10.719 1 47.22 529 THR A CA 1
ATOM 4295 C C . THR A 1 529 ? 4.242 -26.953 10.188 1 47.22 529 THR A C 1
ATOM 4297 O O . THR A 1 529 ? 4.566 -27.469 9.117 1 47.22 529 THR A O 1
ATOM 4300 N N . GLY A 1 530 ? 3.988 -27.859 11.016 1 42.88 530 GLY A N 1
ATOM 4301 C CA . GLY A 1 530 ? 3.166 -28.938 10.492 1 42.88 530 GLY A CA 1
ATOM 4302 C C . GLY A 1 530 ? 2.15 -28.469 9.469 1 42.88 530 GLY A C 1
ATOM 4303 O O . GLY A 1 530 ? 1.553 -27.391 9.617 1 42.88 530 GLY A O 1
ATOM 4304 N N . VAL A 1 531 ? 2.51 -28.719 8.242 1 44.66 531 VAL A N 1
ATOM 4305 C CA . VAL A 1 531 ? 1.494 -28.516 7.211 1 44.66 531 VAL A CA 1
ATOM 4306 C C . VAL A 1 531 ? 0.107 -28.75 7.805 1 44.66 531 VAL A C 1
ATOM 4308 O O . VAL A 1 531 ? -0.185 -29.844 8.305 1 44.66 531 VAL A O 1
ATOM 4311 N N . THR A 1 532 ? -0.49 -27.891 8.398 1 44.03 532 THR A N 1
ATOM 4312 C CA . THR A 1 532 ? -1.886 -28.094 8.766 1 44.03 532 THR A CA 1
ATOM 4313 C C . THR A 1 532 ? -2.645 -28.797 7.645 1 44.03 532 THR A C 1
ATOM 4315 O O . THR A 1 532 ? -2.922 -28.203 6.605 1 44.03 532 THR A O 1
ATOM 4318 N N . GLN A 1 533 ? -2.291 -30.016 7.352 1 47.12 533 GLN A N 1
ATOM 4319 C CA . GLN A 1 533 ? -3.166 -30.766 6.453 1 47.12 533 GLN A CA 1
ATOM 4320 C C . GLN A 1 533 ? -4.633 -30.531 6.805 1 47.12 533 GLN A C 1
ATOM 4322 O O . GLN A 1 533 ? -5.043 -30.734 7.949 1 47.12 533 GLN A O 1
ATOM 4327 N N . CYS A 1 534 ? -5.172 -29.547 6.191 1 49.28 534 CYS A N 1
ATOM 4328 C CA . CYS A 1 534 ? -6.613 -29.406 6.355 1 49.28 534 CYS A CA 1
ATOM 4329 C C . CYS A 1 534 ? -7.293 -30.781 6.387 1 49.28 534 CYS A C 1
ATOM 4331 O O . CYS A 1 534 ? -7.164 -31.562 5.441 1 49.28 534 CYS A O 1
ATOM 4333 N N . SER A 1 535 ? -7.652 -31.234 7.496 1 58.41 535 SER A N 1
ATOM 4334 C CA . SER A 1 535 ? -8.336 -32.5 7.703 1 58.41 535 SER A CA 1
ATOM 4335 C C . SER A 1 535 ? -9.594 -32.594 6.848 1 58.41 535 SER A C 1
ATOM 4337 O O . SER A 1 535 ? -10.188 -31.578 6.492 1 58.41 535 SER A O 1
ATOM 4339 N N . ASP A 1 536 ? -9.828 -33.781 6.25 1 69.56 536 ASP A N 1
ATOM 4340 C CA . ASP A 1 536 ? -11.062 -34.156 5.574 1 69.56 536 ASP A CA 1
ATOM 4341 C C . ASP A 1 536 ? -12.281 -33.75 6.402 1 69.56 536 ASP A C 1
ATOM 4343 O O . ASP A 1 536 ? -12.258 -33.844 7.633 1 69.56 536 ASP A O 1
ATOM 4347 N N . LEU A 1 537 ? -13.172 -33 5.789 1 69.06 537 LEU A N 1
ATOM 4348 C CA . LEU A 1 537 ? -14.367 -32.5 6.473 1 69.06 537 LEU A CA 1
ATOM 4349 C C . LEU A 1 537 ? -15.469 -33.562 6.43 1 69.06 537 LEU A C 1
ATOM 4351 O O . LEU A 1 537 ? -15.922 -33.969 5.352 1 69.06 537 LEU A O 1
ATOM 4355 N N . VAL A 1 538 ? -15.852 -34.125 7.633 1 69.94 538 VAL A N 1
ATOM 4356 C CA . VAL A 1 538 ? -16.891 -35.125 7.754 1 69.94 538 VAL A CA 1
ATOM 4357 C C . VAL A 1 538 ? -18.266 -34.469 7.707 1 69.94 538 VAL A C 1
ATOM 4359 O O . VAL A 1 538 ? -18.469 -33.406 8.312 1 69.94 538 VAL A O 1
ATOM 4362 N N . LYS A 1 539 ? -19.047 -34.875 6.77 1 72.31 539 LYS A N 1
ATOM 4363 C CA . LYS A 1 539 ? -20.438 -34.406 6.684 1 72.31 539 LYS A CA 1
ATOM 4364 C C . LYS A 1 539 ? -21.266 -34.906 7.855 1 72.31 539 LYS A C 1
ATOM 4366 O O . LYS A 1 539 ? -21.234 -36.094 8.172 1 72.31 539 LYS A O 1
ATOM 4371 N N . LYS A 1 540 ? -21.797 -34.062 8.688 1 60.19 540 LYS A N 1
ATOM 4372 C CA . LYS A 1 540 ? -22.547 -34.438 9.875 1 60.19 540 LYS A CA 1
ATOM 4373 C C . LYS A 1 540 ? -23.875 -35.094 9.508 1 60.19 540 LYS A C 1
ATOM 4375 O O . LYS A 1 540 ? -24.375 -35.969 10.227 1 60.19 540 LYS A O 1
ATOM 4380 N N . ASN A 1 541 ? -24.594 -34.562 8.469 1 59.53 541 ASN A N 1
ATOM 4381 C CA . ASN A 1 541 ? -25.953 -35.031 8.266 1 59.53 541 ASN A CA 1
ATOM 4382 C C . ASN A 1 541 ? -25.984 -36.281 7.402 1 59.53 541 ASN A C 1
ATOM 4384 O O . ASN A 1 541 ? -25.406 -36.312 6.316 1 59.53 541 ASN A O 1
ATOM 4388 N N . ILE A 1 542 ? -26.422 -37.375 8.039 1 57.53 542 ILE A N 1
ATOM 4389 C CA . ILE A 1 542 ? -26.422 -38.75 7.566 1 57.53 542 ILE A CA 1
ATOM 4390 C C . ILE A 1 542 ? -27.531 -38.938 6.527 1 57.53 542 ILE A C 1
ATOM 4392 O O . ILE A 1 542 ? -28.719 -38.75 6.828 1 57.53 542 ILE A O 1
ATOM 4396 N N . GLU A 1 543 ? -27.328 -38.469 5.324 1 63.03 543 GLU A N 1
ATOM 4397 C CA . GLU A 1 543 ? -28.281 -38.906 4.312 1 63.03 543 GLU A CA 1
ATOM 4398 C C . GLU A 1 543 ? -28 -40.344 3.861 1 63.03 543 GLU A C 1
ATOM 4400 O O . GLU A 1 543 ? -26.906 -40.844 4.074 1 63.03 543 GLU A O 1
ATOM 4405 N N . THR A 1 544 ? -29.031 -41.062 3.508 1 76.25 544 THR A N 1
ATOM 4406 C CA . THR A 1 544 ? -28.891 -42.375 2.943 1 76.25 544 THR A CA 1
ATOM 4407 C C . THR A 1 544 ? -27.938 -42.375 1.75 1 76.25 544 THR A C 1
ATOM 4409 O O . THR A 1 544 ? -28.141 -41.594 0.798 1 76.25 544 THR A O 1
ATOM 4412 N N . LEU A 1 545 ? -26.844 -43.031 1.896 1 82.94 545 LEU A N 1
ATOM 4413 C CA . LEU A 1 545 ? -25.797 -43.031 0.876 1 82.94 545 LEU A CA 1
ATOM 4414 C C . LEU A 1 545 ? -26.094 -44.094 -0.181 1 82.94 545 LEU A C 1
ATOM 4416 O O . LEU A 1 545 ? -26.641 -45.156 0.132 1 82.94 545 LEU A O 1
ATOM 4420 N N . PRO A 1 546 ? -25.875 -43.812 -1.384 1 84.06 546 PRO A N 1
ATOM 4421 C CA . PRO A 1 546 ? -26.156 -44.719 -2.482 1 84.06 546 PRO A CA 1
ATOM 4422 C C . PRO A 1 546 ? -25.078 -45.812 -2.627 1 84.06 546 PRO A C 1
ATOM 4424 O O . PRO A 1 546 ? -23.969 -45.656 -2.109 1 84.06 546 PRO A O 1
ATOM 4427 N N . MET A 1 547 ? -25.516 -47 -3.312 1 85.81 547 MET A N 1
ATOM 4428 C CA . MET A 1 547 ? -24.656 -48.062 -3.85 1 85.81 547 MET A CA 1
ATOM 4429 C C . MET A 1 547 ? -23.797 -48.656 -2.75 1 85.81 547 MET A C 1
ATOM 4431 O O . MET A 1 547 ? -22.594 -48.875 -2.943 1 85.81 547 MET A O 1
ATOM 4435 N N . GLY A 1 548 ? -24.266 -48.75 -1.509 1 81.88 548 GLY A N 1
ATOM 4436 C CA . GLY A 1 548 ? -23.562 -49.438 -0.446 1 81.88 548 GLY A CA 1
ATOM 4437 C C . GLY A 1 548 ? -22.547 -48.594 0.271 1 81.88 548 GLY A C 1
ATOM 4438 O O . GLY A 1 548 ? -21.781 -49.094 1.103 1 81.88 548 GLY A O 1
ATOM 4439 N N . LEU A 1 549 ? -22.453 -47.344 -0.067 1 87.56 549 LEU A N 1
ATOM 4440 C CA . LEU A 1 549 ? -21.531 -46.469 0.625 1 87.56 549 LEU A CA 1
ATOM 4441 C C . LEU A 1 549 ? -21.906 -46.312 2.098 1 87.56 549 LEU A C 1
ATOM 4443 O O . LEU A 1 549 ? -23.078 -46.375 2.447 1 87.56 549 LEU A O 1
ATOM 4447 N N . LEU A 1 550 ? -20.891 -46.312 2.867 1 83.62 550 LEU A N 1
ATOM 4448 C CA . LEU A 1 550 ? -21.094 -46.281 4.309 1 83.62 550 LEU A CA 1
ATOM 4449 C C . LEU A 1 550 ? -20.516 -45 4.895 1 83.62 550 LEU A C 1
ATOM 4451 O O . LEU A 1 550 ? -19.75 -44.281 4.227 1 83.62 550 LEU A O 1
ATOM 4455 N N . GLU A 1 551 ? -20.797 -44.812 6.023 1 81.19 551 GLU A N 1
ATOM 4456 C CA . GLU A 1 551 ? -20.203 -43.719 6.781 1 81.19 551 GLU A CA 1
ATOM 4457 C C . GLU A 1 551 ? -18.766 -44 7.156 1 81.19 551 GLU A C 1
ATOM 4459 O O . GLU A 1 551 ? -18.359 -45.156 7.234 1 81.19 551 GLU A O 1
ATOM 4464 N N . PRO A 1 552 ? -18.016 -42.875 7.262 1 83.19 552 PRO A N 1
ATOM 4465 C CA . PRO A 1 552 ? -18.312 -41.438 7.266 1 83.19 552 PRO A CA 1
ATOM 4466 C C . PRO A 1 552 ? -18.406 -40.875 5.859 1 83.19 552 PRO A C 1
ATOM 4468 O O . PRO A 1 552 ? -17.703 -41.312 4.949 1 83.19 552 PRO A O 1
ATOM 4471 N N . GLU A 1 553 ? -19.328 -39.969 5.75 1 86.56 553 GLU A N 1
ATOM 4472 C CA . GLU A 1 553 ? -19.438 -39.156 4.547 1 86.56 553 GLU A CA 1
ATOM 4473 C C . GLU A 1 553 ? -18.641 -37.844 4.68 1 86.56 553 GLU A C 1
ATOM 4475 O O . GLU A 1 553 ? -18.641 -37.219 5.738 1 86.56 553 GLU A O 1
ATOM 4480 N N . PHE A 1 554 ? -17.984 -37.656 3.578 1 88.88 554 PHE A N 1
ATOM 4481 C CA . PHE A 1 554 ? -17.109 -36.469 3.605 1 88.88 554 PHE A CA 1
ATOM 4482 C C . PHE A 1 554 ? -17.688 -35.344 2.738 1 88.88 554 PHE A C 1
ATOM 4484 O O . PHE A 1 554 ? -18.219 -35.625 1.655 1 88.88 554 PHE A O 1
ATOM 4491 N N . SER A 1 555 ? -17.625 -34.156 3.248 1 90.25 555 SER A N 1
ATOM 4492 C CA . SER A 1 555 ? -18.031 -33 2.439 1 90.25 555 SER A CA 1
ATOM 4493 C C . SER A 1 555 ? -16.891 -32.531 1.542 1 90.25 555 SER A C 1
ATOM 4495 O O . SER A 1 555 ? -17.109 -31.938 0.49 1 90.25 555 SER A O 1
ATOM 4497 N N . ARG A 1 556 ? -15.703 -32.812 1.973 1 91.88 556 ARG A N 1
ATOM 4498 C CA . ARG A 1 556 ? -14.508 -32.406 1.229 1 91.88 556 ARG A CA 1
ATOM 4499 C C . ARG A 1 556 ? -13.328 -33.312 1.561 1 91.88 556 ARG A C 1
ATOM 4501 O O . ARG A 1 556 ? -13.148 -33.688 2.713 1 91.88 556 ARG A O 1
ATOM 4508 N N . VAL A 1 557 ? -12.609 -33.562 0.574 1 90.56 557 VAL A N 1
ATOM 4509 C CA . VAL A 1 557 ? -11.414 -34.375 0.77 1 90.56 557 VAL A CA 1
ATOM 4510 C C . VAL A 1 557 ? -10.242 -33.75 0.009 1 90.56 557 VAL A C 1
ATOM 4512 O O . VAL A 1 557 ? -10.438 -33.094 -1.012 1 90.56 557 VAL A O 1
ATOM 4515 N N . THR A 1 558 ? -9.086 -33.906 0.56 1 89.06 558 THR A N 1
ATOM 4516 C CA . THR A 1 558 ? -7.875 -33.438 -0.104 1 89.06 558 THR A CA 1
ATOM 4517 C C . THR A 1 558 ? -7.156 -34.594 -0.796 1 89.06 558 THR A C 1
ATOM 4519 O O . THR A 1 558 ? -6.812 -35.562 -0.158 1 89.06 558 THR A O 1
ATOM 4522 N N . VAL A 1 559 ? -7.074 -34.406 -2.115 1 85.5 559 VAL A N 1
ATOM 4523 C CA . VAL A 1 559 ? -6.379 -35.406 -2.914 1 85.5 559 VAL A CA 1
ATOM 4524 C C . VAL A 1 559 ? -5.23 -34.75 -3.682 1 85.5 559 VAL A C 1
ATOM 4526 O O . VAL A 1 559 ? -5.457 -33.875 -4.504 1 85.5 559 VAL A O 1
ATOM 4529 N N . LYS A 1 560 ? -3.984 -35.219 -3.576 1 77.81 560 LYS A N 1
ATOM 4530 C CA . LYS A 1 560 ? -2.82 -34.719 -4.297 1 77.81 560 LYS A CA 1
ATOM 4531 C C . LYS A 1 560 ? -2.746 -33.188 -4.227 1 77.81 560 LYS A C 1
ATOM 4533 O O . LYS A 1 560 ? -2.611 -32.531 -5.25 1 77.81 560 LYS A O 1
ATOM 4538 N N . ASN A 1 561 ? -3.043 -32.531 -3.258 1 78.31 561 ASN A N 1
ATOM 4539 C CA . ASN A 1 561 ? -2.916 -31.094 -2.971 1 78.31 561 ASN A CA 1
ATOM 4540 C C . ASN A 1 561 ? -4.098 -30.312 -3.527 1 78.31 561 ASN A C 1
ATOM 4542 O O . ASN A 1 561 ? -4.008 -29.094 -3.697 1 78.31 561 ASN A O 1
ATOM 4546 N N . VAL A 1 562 ? -5.133 -31.047 -3.979 1 89 562 VAL A N 1
ATOM 4547 C CA . VAL A 1 562 ? -6.344 -30.375 -4.438 1 89 562 VAL A CA 1
ATOM 4548 C C . VAL A 1 562 ? -7.512 -30.734 -3.525 1 89 562 VAL A C 1
ATOM 4550 O O . VAL A 1 562 ? -7.562 -31.828 -2.969 1 89 562 VAL A O 1
ATOM 4553 N N . LYS A 1 563 ? -8.406 -29.859 -3.42 1 92.25 563 LYS A N 1
ATOM 4554 C CA . LYS A 1 563 ? -9.578 -30.062 -2.576 1 92.25 563 LYS A CA 1
ATOM 4555 C C . LYS A 1 563 ? -10.805 -30.406 -3.416 1 92.25 563 LYS A C 1
ATOM 4557 O O . LYS A 1 563 ? -11.234 -29.609 -4.25 1 92.25 563 LYS A O 1
ATOM 4562 N N . VAL A 1 564 ? -11.266 -31.594 -3.172 1 94.38 564 VAL A N 1
ATOM 4563 C CA . VAL A 1 564 ? -12.461 -32.062 -3.875 1 94.38 564 VAL A CA 1
ATOM 4564 C C . VAL A 1 564 ? -13.664 -32.031 -2.932 1 94.38 564 VAL A C 1
ATOM 4566 O O . VAL A 1 564 ? -13.594 -32.531 -1.813 1 94.38 564 VAL A O 1
ATOM 4569 N N . SER A 1 565 ? -14.703 -31.375 -3.355 1 94.56 565 SER A N 1
ATOM 4570 C CA . SER A 1 565 ? -15.906 -31.234 -2.547 1 94.56 565 SER A CA 1
ATOM 4571 C C . SER A 1 565 ? -17.125 -31.766 -3.277 1 94.56 565 SER A C 1
ATOM 4573 O O . SER A 1 565 ? -17.047 -32.125 -4.461 1 94.56 565 SER A O 1
ATOM 4575 N N . VAL A 1 566 ? -18.172 -31.938 -2.486 1 93.31 566 VAL A N 1
ATOM 4576 C CA . VAL A 1 566 ? -19.438 -32.406 -3.076 1 93.31 566 VAL A CA 1
ATOM 4577 C C . VAL A 1 566 ? -20.203 -31.188 -3.615 1 93.31 566 VAL A C 1
ATOM 4579 O O . VAL A 1 566 ? -21.156 -31.359 -4.387 1 93.31 566 VAL A O 1
ATOM 4582 N N . MET A 1 567 ? -19.766 -30.078 -3.316 1 94.62 567 MET A N 1
ATOM 4583 C CA . MET A 1 567 ? -20.453 -28.859 -3.738 1 94.62 567 MET A CA 1
ATOM 4584 C C . MET A 1 567 ? -19.75 -28.219 -4.926 1 94.62 567 MET A C 1
ATOM 4586 O O . MET A 1 567 ? -18.516 -28.219 -4.996 1 94.62 567 MET A O 1
ATOM 4590 N N . LYS A 1 568 ? -20.484 -27.625 -5.801 1 93.44 568 LYS A N 1
ATOM 4591 C CA . LYS A 1 568 ? -19.938 -26.812 -6.887 1 93.44 568 LYS A CA 1
ATOM 4592 C C . LYS A 1 568 ? -19.203 -25.578 -6.34 1 93.44 568 LYS A C 1
ATOM 4594 O O . LYS A 1 568 ? -19.625 -25 -5.332 1 93.44 568 LYS A O 1
ATOM 4599 N N . PRO A 1 569 ? -18.172 -25.172 -6.918 1 96.5 569 PRO A N 1
ATOM 4600 C CA . PRO A 1 569 ? -17.562 -25.641 -8.164 1 96.5 569 PRO A CA 1
ATOM 4601 C C . PRO A 1 569 ? -16.422 -26.625 -7.922 1 96.5 569 PRO A C 1
ATOM 4603 O O . PRO A 1 569 ? -15.609 -26.859 -8.82 1 96.5 569 PRO A O 1
ATOM 4606 N N . ASP A 1 570 ? -16.344 -27.219 -6.824 1 96.75 570 ASP A N 1
ATOM 4607 C CA . ASP A 1 570 ? -15.195 -28.047 -6.449 1 96.75 570 ASP A CA 1
ATOM 4608 C C . ASP A 1 570 ? -15.523 -29.531 -6.578 1 96.75 570 ASP A C 1
ATOM 4610 O O . ASP A 1 570 ? -14.844 -30.375 -5.988 1 96.75 570 ASP A O 1
ATOM 4614 N N . ASN A 1 571 ? -16.578 -29.938 -7.34 1 97.31 571 ASN A N 1
ATOM 4615 C CA . ASN A 1 571 ? -17.031 -31.328 -7.375 1 97.31 571 ASN A CA 1
ATOM 4616 C C . ASN A 1 571 ? -16.812 -31.953 -8.742 1 97.31 571 ASN A C 1
ATOM 4618 O O . ASN A 1 571 ? -17.5 -32.906 -9.117 1 97.31 571 ASN A O 1
ATOM 4622 N N . TYR A 1 572 ? -15.938 -31.438 -9.555 1 97.81 572 TYR A N 1
ATOM 4623 C CA . TYR A 1 572 ? -15.648 -32.031 -10.859 1 97.81 572 TYR A CA 1
ATOM 4624 C C . TYR A 1 572 ? -14.211 -32.531 -10.914 1 97.81 572 TYR A C 1
ATOM 4626 O O . TYR A 1 572 ? -13.273 -31.812 -10.57 1 97.81 572 TYR A O 1
ATOM 4634 N N . VAL A 1 573 ? -14.039 -33.781 -11.375 1 97.31 573 VAL A N 1
ATOM 4635 C CA . VAL A 1 573 ? -12.711 -34.375 -11.375 1 97.31 573 VAL A CA 1
ATOM 4636 C C . VAL A 1 573 ? -12.516 -35.188 -12.641 1 97.31 573 VAL A C 1
ATOM 4638 O O . VAL A 1 573 ? -13.484 -35.656 -13.242 1 97.31 573 VAL A O 1
ATOM 4641 N N . PHE A 1 574 ? -11.289 -35.281 -13.055 1 95.94 574 PHE A N 1
ATOM 4642 C CA . PHE A 1 574 ? -10.875 -36.219 -14.07 1 95.94 574 PHE A CA 1
ATOM 4643 C C . PHE A 1 574 ? -10.344 -37.5 -13.43 1 95.94 574 PHE A C 1
ATOM 4645 O O . PHE A 1 574 ? -9.547 -37.438 -12.484 1 95.94 574 PHE A O 1
ATOM 4652 N N . LEU A 1 575 ? -10.781 -38.562 -13.906 1 95.38 575 LEU A N 1
ATOM 4653 C CA . LEU A 1 575 ? -10.266 -39.875 -13.438 1 95.38 575 LEU A CA 1
ATOM 4654 C C . LEU A 1 575 ? -9.109 -40.312 -14.305 1 95.38 575 LEU A C 1
ATOM 4656 O O . LEU A 1 575 ? -8.852 -39.75 -15.375 1 95.38 575 LEU A O 1
ATOM 4660 N N . ARG A 1 576 ? -8.422 -41.312 -13.914 1 93.12 576 ARG A N 1
ATOM 4661 C CA . ARG A 1 576 ? -7.234 -41.812 -14.594 1 93.12 576 ARG A CA 1
ATOM 4662 C C . ARG A 1 576 ? -7.582 -42.344 -15.977 1 93.12 576 ARG A C 1
ATOM 4664 O O . ARG A 1 576 ? -6.766 -42.281 -16.891 1 93.12 576 ARG A O 1
ATOM 4671 N N . ASP A 1 577 ? -8.805 -42.812 -16.141 1 91.31 577 ASP A N 1
ATOM 4672 C CA . ASP A 1 577 ? -9.211 -43.375 -17.422 1 91.31 577 ASP A CA 1
ATOM 4673 C C . ASP A 1 577 ? -9.711 -42.312 -18.375 1 91.31 577 ASP A C 1
ATOM 4675 O O . ASP A 1 577 ? -10.156 -42.594 -19.484 1 91.31 577 ASP A O 1
ATOM 4679 N N . GLY A 1 578 ? -9.641 -41.062 -17.922 1 90.31 578 GLY A N 1
ATOM 4680 C CA . GLY A 1 578 ? -10.031 -39.969 -18.781 1 90.31 578 GLY A CA 1
ATOM 4681 C C . GLY A 1 578 ? -11.461 -39.5 -18.578 1 90.31 578 GLY A C 1
ATOM 4682 O O . GLY A 1 578 ? -11.906 -38.531 -19.156 1 90.31 578 GLY A O 1
ATOM 4683 N N . THR A 1 579 ? -12.125 -40.219 -17.688 1 94.75 579 THR A N 1
ATOM 4684 C CA . THR A 1 579 ? -13.523 -39.906 -17.422 1 94.75 579 THR A CA 1
ATOM 4685 C C . THR A 1 579 ? -13.656 -38.625 -16.625 1 94.75 579 THR A C 1
ATOM 4687 O O . THR A 1 579 ? -12.945 -38.406 -15.641 1 94.75 579 THR A O 1
ATOM 4690 N N . LEU A 1 580 ? -14.477 -37.75 -17.156 1 97 580 LEU A N 1
ATOM 4691 C CA . LEU A 1 580 ? -14.883 -36.562 -16.406 1 97 580 LEU A CA 1
ATOM 4692 C C . LEU A 1 580 ? -16.141 -36.844 -15.594 1 97 580 LEU A C 1
ATOM 4694 O O . LEU A 1 580 ? -17.156 -37.281 -16.125 1 97 580 LEU A O 1
ATOM 4698 N N . CYS A 1 581 ? -16.031 -36.531 -14.281 1 96.31 581 CYS A N 1
ATOM 4699 C CA . CYS A 1 581 ? -17.125 -36.938 -13.391 1 96.31 581 CYS A CA 1
ATOM 4700 C C . CYS A 1 581 ? -17.516 -35.781 -12.477 1 96.31 581 CYS A C 1
ATOM 4702 O O . CYS A 1 581 ? -16.656 -35.062 -11.969 1 96.31 581 CYS A O 1
ATOM 4704 N N . GLN A 1 582 ? -18.828 -35.625 -12.273 1 97.44 582 GLN A N 1
ATOM 4705 C CA . GLN A 1 582 ? -19.359 -34.75 -11.234 1 97.44 582 GLN A CA 1
ATOM 4706 C C . GLN A 1 582 ? -19.562 -35.5 -9.93 1 97.44 582 GLN A C 1
ATOM 4708 O O . GLN A 1 582 ? -20.375 -36.438 -9.859 1 97.44 582 GLN A O 1
ATOM 4713 N N . VAL A 1 583 ? -18.875 -35.125 -8.922 1 96.69 583 VAL A N 1
ATOM 4714 C CA . VAL A 1 583 ? -18.922 -35.812 -7.637 1 96.69 583 VAL A CA 1
ATOM 4715 C C . VAL A 1 583 ? -20.172 -35.406 -6.863 1 96.69 583 VAL A C 1
ATOM 4717 O O . VAL A 1 583 ? -20.422 -34.219 -6.664 1 96.69 583 VAL A O 1
ATOM 4720 N N . LEU A 1 584 ? -20.859 -36.344 -6.387 1 94.81 584 LEU A N 1
ATOM 4721 C CA . LEU A 1 584 ? -22.094 -36.094 -5.641 1 94.81 584 LEU A CA 1
ATOM 4722 C C . LEU A 1 584 ? -21.906 -36.406 -4.16 1 94.81 584 LEU A C 1
ATOM 4724 O O . LEU A 1 584 ? -22.406 -35.688 -3.295 1 94.81 584 LEU A O 1
ATOM 4728 N N . HIS A 1 585 ? -21.188 -37.531 -3.947 1 93.06 585 HIS A N 1
ATOM 4729 C CA . HIS A 1 585 ? -20.906 -37.969 -2.578 1 93.06 585 HIS A CA 1
ATOM 4730 C C . HIS A 1 585 ? -19.484 -38.5 -2.432 1 93.06 585 HIS A C 1
ATOM 4732 O O . HIS A 1 585 ? -18.891 -38.969 -3.398 1 93.06 585 HIS A O 1
ATOM 4738 N N . ILE A 1 586 ? -18.984 -38.375 -1.292 1 93.31 586 ILE A N 1
ATOM 4739 C CA . ILE A 1 586 ? -17.703 -38.969 -0.89 1 93.31 586 ILE A CA 1
ATOM 4740 C C . ILE A 1 586 ? -17.891 -39.75 0.4 1 93.31 586 ILE A C 1
ATOM 4742 O O . ILE A 1 586 ? -18.25 -39.188 1.437 1 93.31 586 ILE A O 1
ATOM 4746 N N . ALA A 1 587 ? -17.625 -40.969 0.297 1 92 587 ALA A N 1
ATOM 4747 C CA . ALA A 1 587 ? -17.859 -41.844 1.456 1 92 587 ALA A CA 1
ATOM 4748 C C . ALA A 1 587 ? -16.969 -43.062 1.407 1 92 587 ALA A C 1
ATOM 4750 O O . ALA A 1 587 ? -16.031 -43.125 0.6 1 92 587 ALA A O 1
ATOM 4751 N N . THR A 1 588 ? -17.219 -43.938 2.387 1 89.06 588 THR A N 1
ATOM 4752 C CA . THR A 1 588 ? -16.344 -45.094 2.514 1 89.06 588 THR A CA 1
ATOM 4753 C C . THR A 1 588 ? -17.047 -46.344 1.996 1 89.06 588 THR A C 1
ATOM 4755 O O . THR A 1 588 ? -18.25 -46.531 2.213 1 89.06 588 THR A O 1
ATOM 4758 N N . LEU A 1 589 ? -16.281 -47.094 1.169 1 88.38 589 LEU A N 1
ATOM 4759 C CA . LEU A 1 589 ? -16.703 -48.406 0.703 1 88.38 589 LEU A CA 1
ATOM 4760 C C . LEU A 1 589 ? -15.602 -49.438 0.946 1 88.38 589 LEU A C 1
ATOM 4762 O O . LEU A 1 589 ? -14.461 -49.281 0.508 1 88.38 589 LEU A O 1
ATOM 4766 N N . ASN A 1 590 ? -15.875 -50.531 1.625 1 84.75 590 ASN A N 1
ATOM 4767 C CA . ASN A 1 590 ? -14.922 -51.594 1.948 1 84.75 590 ASN A CA 1
ATOM 4768 C C . ASN A 1 590 ? -13.672 -51.031 2.623 1 84.75 590 ASN A C 1
ATOM 4770 O O . ASN A 1 590 ? -12.547 -51.406 2.275 1 84.75 590 ASN A O 1
ATOM 4774 N N . GLY A 1 591 ? -13.766 -49.938 3.426 1 81.62 591 GLY A N 1
ATOM 4775 C CA . GLY A 1 591 ? -12.68 -49.406 4.23 1 81.62 591 GLY A CA 1
ATOM 4776 C C . GLY A 1 591 ? -11.867 -48.344 3.514 1 81.62 591 GLY A C 1
ATOM 4777 O O . GLY A 1 591 ? -10.961 -47.75 4.094 1 81.62 591 GLY A O 1
ATOM 4778 N N . GLU A 1 592 ? -12.242 -48.156 2.25 1 88.25 592 GLU A N 1
ATOM 4779 C CA . GLU A 1 592 ? -11.516 -47.156 1.478 1 88.25 592 GLU A CA 1
ATOM 4780 C C . GLU A 1 592 ? -12.445 -46.031 1.033 1 88.25 592 GLU A C 1
ATOM 4782 O O . GLU A 1 592 ? -13.648 -46.219 0.884 1 88.25 592 GLU A O 1
ATOM 4787 N N . CYS A 1 593 ? -11.891 -44.969 0.864 1 91.06 593 CYS A N 1
ATOM 4788 C CA . CYS A 1 593 ? -12.68 -43.812 0.445 1 91.06 593 CYS A CA 1
ATOM 4789 C C . CYS A 1 593 ? -13.023 -43.875 -1.037 1 91.06 593 CYS A C 1
ATOM 4791 O O . CYS A 1 593 ? -12.172 -44.219 -1.86 1 91.06 593 CYS A O 1
ATOM 4793 N N . HIS A 1 594 ? -14.266 -43.688 -1.308 1 93.62 594 HIS A N 1
ATOM 4794 C CA . HIS A 1 594 ? -14.766 -43.719 -2.678 1 93.62 594 HIS A CA 1
ATOM 4795 C C . HIS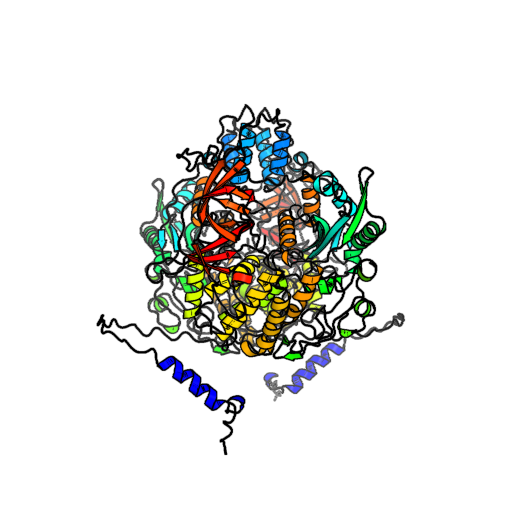 A 1 594 ? -15.562 -42.469 -3.014 1 93.62 594 HIS A C 1
ATOM 4797 O O . HIS A 1 594 ? -16.047 -41.781 -2.113 1 93.62 594 HIS A O 1
ATOM 4803 N N . ILE A 1 595 ? -15.633 -42.188 -4.297 1 94.12 595 ILE A N 1
ATOM 4804 C CA . ILE A 1 595 ? -16.484 -41.094 -4.766 1 94.12 595 ILE A CA 1
ATOM 4805 C C . ILE A 1 595 ? -17.672 -41.688 -5.535 1 94.12 595 ILE A C 1
ATOM 4807 O O . ILE A 1 595 ? -17.531 -42.656 -6.262 1 94.12 595 ILE A O 1
ATOM 4811 N N . TYR A 1 596 ? -18.812 -41.188 -5.242 1 94.44 596 TYR A N 1
ATOM 4812 C CA . TYR A 1 596 ? -20.047 -41.406 -5.996 1 94.44 596 TYR A CA 1
ATOM 4813 C C . TYR A 1 596 ? -20.375 -40.219 -6.875 1 94.44 596 TYR A C 1
ATOM 4815 O O . TYR A 1 596 ? -20.594 -39.125 -6.375 1 94.44 596 TYR A O 1
ATOM 4823 N N . GLY A 1 597 ? -20.344 -40.469 -8.211 1 95.88 597 GLY A N 1
ATOM 4824 C CA . GLY A 1 597 ? -20.578 -39.344 -9.086 1 95.88 597 GLY A CA 1
ATOM 4825 C C . GLY A 1 597 ? -21.156 -39.719 -10.438 1 95.88 597 GLY A C 1
ATOM 4826 O O . GLY A 1 597 ? -21.406 -40.906 -10.688 1 95.88 597 GLY A O 1
ATOM 4827 N N . GLN A 1 598 ? -21.438 -38.719 -11.242 1 97 598 GLN A N 1
ATOM 4828 C CA . GLN A 1 598 ? -22 -38.875 -12.578 1 97 598 GLN A CA 1
ATOM 4829 C C . GLN A 1 598 ? -20.984 -38.531 -13.656 1 97 598 GLN A C 1
ATOM 4831 O O . GLN A 1 598 ? -20.484 -37.406 -13.703 1 97 598 GLN A O 1
ATOM 4836 N N . PRO A 1 599 ? -20.656 -39.5 -14.547 1 97.25 599 PRO A N 1
ATOM 4837 C CA . PRO A 1 599 ? -19.734 -39.188 -15.641 1 97.25 599 PRO A CA 1
ATOM 4838 C C . PRO A 1 599 ? -20.406 -38.438 -16.797 1 97.25 599 PRO A C 1
ATOM 4840 O O . PRO A 1 599 ? -21.609 -38.625 -17.016 1 97.25 599 PRO A O 1
ATOM 4843 N N . PHE A 1 600 ? -19.672 -37.656 -17.438 1 96.69 600 PHE A N 1
ATOM 4844 C CA . PHE A 1 600 ? -20.156 -37.062 -18.672 1 96.69 600 PHE A CA 1
ATOM 4845 C C . PHE A 1 600 ? -20.047 -38.062 -19.828 1 96.69 600 PHE A C 1
ATOM 4847 O O . PHE A 1 600 ? -19.047 -38.75 -19.969 1 96.69 600 PHE A O 1
ATOM 4854 N N . LYS A 1 601 ? -20.984 -38.031 -20.656 1 94.94 601 LYS A N 1
ATOM 4855 C CA . LYS A 1 601 ? -21.031 -39.031 -21.734 1 94.94 601 LYS A CA 1
ATOM 4856 C C . LYS A 1 601 ? -20.406 -38.469 -23 1 94.94 601 LYS A C 1
ATOM 4858 O O . LYS A 1 601 ? -19.719 -39.188 -23.734 1 94.94 601 LYS A O 1
ATOM 4863 N N . ASP A 1 602 ? -20.703 -37.219 -23.219 1 93.62 602 ASP A N 1
ATOM 4864 C CA . ASP A 1 602 ? -20.188 -36.594 -24.438 1 93.62 602 ASP A CA 1
ATOM 4865 C C . ASP A 1 602 ? -19.062 -35.625 -24.125 1 93.62 602 ASP A C 1
ATOM 4867 O O . ASP A 1 602 ? -19.266 -34.625 -23.453 1 93.62 602 ASP A O 1
ATOM 4871 N N . ILE A 1 603 ? -17.891 -35.938 -24.578 1 95.25 603 ILE A N 1
ATOM 4872 C CA . ILE A 1 603 ? -16.719 -35.094 -24.422 1 95.25 603 ILE A CA 1
ATOM 4873 C C . ILE A 1 603 ? -16.062 -34.875 -25.781 1 95.25 603 ILE A C 1
ATOM 4875 O O . ILE A 1 603 ? -15.695 -35.844 -26.453 1 95.25 603 ILE A O 1
ATOM 4879 N N . THR A 1 604 ? -16 -33.625 -26.25 1 95.38 604 THR A N 1
ATOM 4880 C CA . THR A 1 604 ? -15.406 -33.281 -27.531 1 95.38 604 THR A CA 1
ATOM 4881 C C . THR A 1 604 ? -14.422 -32.094 -27.391 1 95.38 604 THR A C 1
ATOM 4883 O O . THR A 1 604 ? -14.211 -31.609 -26.281 1 95.38 604 THR A O 1
ATOM 4886 N N . ASP A 1 605 ? -13.758 -31.828 -28.516 1 97.19 605 ASP A N 1
ATOM 4887 C CA . ASP A 1 605 ? -12.82 -30.703 -28.531 1 97.19 605 ASP A CA 1
ATOM 4888 C C . ASP A 1 605 ? -13.562 -29.375 -28.484 1 97.19 605 ASP A C 1
ATOM 4890 O O . ASP A 1 605 ? -14.602 -29.219 -29.141 1 97.19 605 ASP A O 1
ATOM 4894 N N . PHE A 1 606 ? -13.086 -28.453 -27.719 1 96.81 606 PHE A N 1
ATOM 4895 C CA . PHE A 1 606 ? -13.648 -27.109 -27.688 1 96.81 606 PHE A CA 1
ATOM 4896 C C . PHE A 1 606 ? -13.25 -26.328 -28.938 1 96.81 606 PHE A C 1
ATOM 4898 O O . PHE A 1 606 ? -14.055 -25.562 -29.469 1 96.81 606 PHE A O 1
ATOM 4905 N N . TYR A 1 607 ? -12.023 -26.469 -29.359 1 96.12 607 TYR A N 1
ATOM 4906 C CA . TYR A 1 607 ? -11.555 -25.906 -30.609 1 96.12 607 TYR A CA 1
ATOM 4907 C C . TYR A 1 607 ? -10.68 -26.891 -31.359 1 96.12 607 TYR A C 1
ATOM 4909 O O . TYR A 1 607 ? -10.094 -27.797 -30.766 1 96.12 607 TYR A O 1
ATOM 4917 N N . ALA A 1 608 ? -10.531 -26.688 -32.625 1 95.56 608 ALA A N 1
ATOM 4918 C CA . ALA A 1 608 ? -9.773 -27.609 -33.469 1 95.56 608 ALA A CA 1
ATOM 4919 C C . ALA A 1 608 ? -8.43 -27 -33.875 1 95.56 608 ALA A C 1
ATOM 4921 O O . ALA A 1 608 ? -7.434 -27.719 -34.031 1 95.56 608 ALA A O 1
ATOM 4922 N N . ALA A 1 609 ? -8.508 -25.766 -34.156 1 93.88 609 ALA A N 1
ATOM 4923 C CA . ALA A 1 609 ? -7.289 -25.031 -34.469 1 93.88 609 ALA A CA 1
ATOM 4924 C C . ALA A 1 609 ? -6.777 -24.25 -33.281 1 93.88 609 ALA A C 1
ATOM 4926 O O . ALA A 1 609 ? -7.562 -23.688 -32.5 1 93.88 609 ALA A O 1
ATOM 4927 N N . PRO A 1 610 ? -5.508 -24.219 -33.094 1 94.75 610 PRO A N 1
ATOM 4928 C CA . PRO A 1 610 ? -4.355 -24.656 -33.906 1 94.75 610 PRO A CA 1
ATOM 4929 C C . PRO A 1 610 ? -4.098 -26.156 -33.781 1 94.75 610 PRO A C 1
ATOM 4931 O O . PRO A 1 610 ? -3.463 -26.734 -34.688 1 94.75 610 PRO A O 1
ATOM 4934 N N . ALA A 1 611 ? -4.484 -26.719 -32.719 1 95.06 611 ALA A N 1
ATOM 4935 C CA . ALA A 1 611 ? -4.535 -28.156 -32.469 1 95.06 611 ALA A CA 1
ATOM 4936 C C . ALA A 1 611 ? -5.727 -28.516 -31.594 1 95.06 611 ALA A C 1
ATOM 4938 O O . ALA A 1 611 ? -6.273 -27.672 -30.906 1 95.06 611 ALA A O 1
ATOM 4939 N N . ARG A 1 612 ? -6.062 -29.797 -31.688 1 95.94 612 ARG A N 1
ATOM 4940 C CA . ARG A 1 612 ? -7.23 -30.219 -30.922 1 95.94 612 ARG A CA 1
ATOM 4941 C C . ARG A 1 612 ? -7.062 -29.875 -29.453 1 95.94 612 ARG A C 1
ATOM 4943 O O . ARG A 1 612 ? -6.043 -30.219 -28.844 1 95.94 612 ARG A O 1
ATOM 4950 N N . SER A 1 613 ? -8.102 -29.219 -28.922 1 96.81 613 SER A N 1
ATOM 4951 C CA . SER A 1 613 ? -8 -28.719 -27.562 1 96.81 613 SER A CA 1
ATOM 4952 C C . SER A 1 613 ? -7.926 -29.859 -26.562 1 96.81 613 SER A C 1
ATOM 4954 O O . SER A 1 613 ? -7.41 -29.688 -25.453 1 96.81 613 SER A O 1
ATOM 4956 N N . SER A 1 614 ? -8.367 -31.078 -26.891 1 95.06 614 SER A N 1
ATOM 4957 C CA . SER A 1 614 ? -8.32 -32.219 -26 1 95.06 614 SER A CA 1
ATOM 4958 C C . SER A 1 614 ? -6.883 -32.625 -25.688 1 95.06 614 SER A C 1
ATOM 4960 O O . SER A 1 614 ? -6.613 -33.219 -24.656 1 95.06 614 SER A O 1
ATOM 4962 N N . LYS A 1 615 ? -5.965 -32.25 -26.531 1 94.94 615 LYS A N 1
ATOM 4963 C CA . LYS A 1 615 ? -4.555 -32.562 -26.359 1 94.94 615 LYS A CA 1
ATOM 4964 C C . LYS A 1 615 ? -3.957 -31.812 -25.172 1 94.94 615 LYS A C 1
ATOM 4966 O O . LYS A 1 615 ? -2.906 -32.188 -24.656 1 94.94 615 LYS A O 1
ATOM 4971 N N . VAL A 1 616 ? -4.664 -30.766 -24.812 1 95.94 616 VAL A N 1
ATOM 4972 C CA . VAL A 1 616 ? -4.121 -29.969 -23.719 1 95.94 616 VAL A CA 1
ATOM 4973 C C . VAL A 1 616 ? -5.156 -29.859 -22.609 1 95.94 616 VAL A C 1
ATOM 4975 O O . VAL A 1 616 ? -5.133 -28.906 -21.828 1 95.94 616 VAL A O 1
ATOM 4978 N N . GLY A 1 617 ? -6.141 -30.688 -22.547 1 95.88 617 GLY A N 1
ATOM 4979 C CA . GLY A 1 617 ? -7.066 -30.812 -21.438 1 95.88 617 GLY A CA 1
ATOM 4980 C C . GLY A 1 617 ? -8.188 -29.797 -21.484 1 95.88 617 GLY A C 1
ATOM 4981 O O . GLY A 1 617 ? -8.656 -29.344 -20.438 1 95.88 617 GLY A O 1
ATOM 4982 N N . ILE A 1 618 ? -8.57 -29.266 -22.641 1 97.62 618 ILE A N 1
ATOM 4983 C CA . ILE A 1 618 ? -9.727 -28.391 -22.812 1 97.62 618 ILE A CA 1
ATOM 4984 C C . ILE A 1 618 ? -10.812 -29.109 -23.609 1 97.62 618 ILE A C 1
ATOM 4986 O O . ILE A 1 618 ? -10.555 -29.609 -24.703 1 97.62 618 ILE A O 1
ATOM 4990 N N . TYR A 1 619 ? -12.023 -29.109 -23.031 1 97.69 619 TYR A N 1
ATOM 4991 C CA . TYR A 1 619 ? -13.07 -29.953 -23.609 1 97.69 619 TYR A CA 1
ATOM 4992 C C . TYR A 1 619 ? -14.406 -29.219 -23.641 1 97.69 619 TYR A C 1
ATOM 4994 O O . TYR A 1 619 ? -14.562 -28.172 -22.984 1 97.69 619 TYR A O 1
ATOM 5002 N N . LEU A 1 620 ? -15.219 -29.703 -24.484 1 96.5 620 LEU A N 1
ATOM 5003 C CA . LEU A 1 620 ? -16.656 -29.469 -24.453 1 96.5 620 LEU A CA 1
ATOM 5004 C C . LEU A 1 620 ? -17.406 -30.719 -23.984 1 96.5 620 LEU A C 1
ATOM 5006 O O . LEU A 1 620 ? -17.266 -31.781 -24.594 1 96.5 620 LEU A O 1
ATOM 5010 N N . ALA A 1 621 ? -18.062 -30.578 -22.875 1 96.5 621 ALA A N 1
ATOM 5011 C CA . ALA A 1 621 ? -18.734 -31.75 -22.312 1 96.5 621 ALA A CA 1
ATOM 5012 C C . ALA A 1 621 ? -20.25 -31.531 -22.234 1 96.5 621 ALA A C 1
ATOM 5014 O O . ALA A 1 621 ? -20.703 -30.391 -22.125 1 96.5 621 ALA A O 1
ATOM 5015 N N . SER A 1 622 ? -20.969 -32.625 -22.359 1 94.38 622 SER A N 1
ATOM 5016 C CA . SER A 1 622 ? -22.422 -32.594 -22.219 1 94.38 622 SER A CA 1
ATOM 5017 C C . SER A 1 622 ? -23 -33.906 -21.781 1 94.38 622 SER A C 1
ATOM 5019 O O . SER A 1 622 ? -22.297 -34.938 -21.781 1 94.38 622 SER A O 1
ATOM 5021 N N . LYS A 1 623 ? -24.156 -33.875 -21.25 1 91.25 623 LYS A N 1
ATOM 5022 C CA . LYS A 1 623 ? -24.953 -35.062 -20.891 1 91.25 623 LYS A CA 1
ATOM 5023 C C . LYS A 1 623 ? -24.312 -35.844 -19.75 1 91.25 623 LYS A C 1
ATOM 5025 O O . LYS A 1 623 ? -23.25 -36.438 -19.906 1 91.25 623 LYS A O 1
ATOM 5030 N N . LEU A 1 624 ? -24.922 -35.812 -18.672 1 92.94 624 LEU A N 1
ATOM 5031 C CA . LEU A 1 624 ? -24.5 -36.594 -17.516 1 92.94 624 LEU A CA 1
ATOM 5032 C C . LEU A 1 624 ? -25.078 -38 -17.562 1 92.94 624 LEU A C 1
ATOM 5034 O O . LEU A 1 624 ? -26.266 -38.188 -17.859 1 92.94 624 LEU A O 1
ATOM 5038 N N . GLY A 1 625 ? -24.234 -38.969 -17.375 1 93.75 625 GLY A N 1
ATOM 5039 C CA . GLY A 1 625 ? -24.672 -40.344 -17.375 1 93.75 625 GLY A CA 1
ATOM 5040 C C . GLY A 1 625 ? -25.141 -40.844 -16 1 93.75 625 GLY A C 1
ATOM 5041 O O . GLY A 1 625 ? -25.422 -40.031 -15.117 1 93.75 625 GLY A O 1
ATOM 5042 N N . ASP A 1 626 ? -25.219 -42.219 -15.93 1 94.19 626 ASP A N 1
ATOM 5043 C CA . ASP A 1 626 ? -25.656 -42.812 -14.68 1 94.19 626 ASP A CA 1
ATOM 5044 C C . ASP A 1 626 ? -24.562 -42.75 -13.625 1 94.19 626 ASP A C 1
ATOM 5046 O O . ASP A 1 626 ? -23.375 -42.906 -13.938 1 94.19 626 ASP A O 1
ATOM 5050 N N . PRO A 1 627 ? -24.969 -42.5 -12.461 1 94.81 627 PRO A N 1
ATOM 5051 C CA . PRO A 1 627 ? -23.969 -42.406 -11.391 1 94.81 627 PRO A CA 1
ATOM 5052 C C . PRO A 1 627 ? -23.219 -43.719 -11.164 1 94.81 627 PRO A C 1
ATOM 5054 O O . PRO A 1 627 ? -23.781 -44.781 -11.352 1 94.81 627 PRO A O 1
ATOM 5057 N N . ARG A 1 628 ? -22 -43.594 -10.812 1 94.44 628 ARG A N 1
ATOM 5058 C CA . ARG A 1 628 ? -21.109 -44.719 -10.523 1 94.44 628 ARG A CA 1
ATOM 5059 C C . ARG A 1 628 ? -20.203 -44.375 -9.336 1 94.44 628 ARG A C 1
ATOM 5061 O O . ARG A 1 628 ? -20.219 -43.281 -8.82 1 94.44 628 ARG A O 1
ATOM 5068 N N . VAL A 1 629 ? -19.531 -45.469 -8.898 1 94.75 629 VAL A N 1
ATOM 5069 C CA . VAL A 1 629 ? -18.625 -45.344 -7.766 1 94.75 629 VAL A CA 1
ATOM 5070 C C . VAL A 1 629 ? -17.188 -45.594 -8.211 1 94.75 629 VAL A C 1
ATOM 5072 O O . VAL A 1 629 ? -16.938 -46.5 -9 1 94.75 629 VAL A O 1
ATOM 5075 N N . TRP A 1 630 ? -16.312 -44.781 -7.859 1 94.81 630 TRP A N 1
ATOM 5076 C CA . TRP A 1 630 ? -14.883 -44.938 -8.125 1 94.81 630 TRP A CA 1
ATOM 5077 C C . TRP A 1 630 ? -14.062 -44.75 -6.852 1 94.81 630 TRP A C 1
ATOM 5079 O O . TRP A 1 630 ? -14.438 -43.969 -5.973 1 94.81 630 TRP A O 1
ATOM 5089 N N . PRO A 1 631 ? -12.969 -45.5 -6.73 1 93.69 631 PRO A N 1
ATOM 5090 C CA . PRO A 1 631 ? -12.062 -45.219 -5.617 1 93.69 631 PRO A CA 1
ATOM 5091 C C . PRO A 1 631 ? -11.453 -43.812 -5.703 1 93.69 631 PRO A C 1
ATOM 5093 O O . PRO A 1 631 ? -11.18 -43.312 -6.801 1 93.69 631 PRO A O 1
ATOM 5096 N N . ILE A 1 632 ? -11.211 -43.281 -4.637 1 92.19 632 ILE A N 1
ATOM 5097 C CA . ILE A 1 632 ? -10.695 -41.906 -4.566 1 92.19 632 ILE A CA 1
ATOM 5098 C C . ILE A 1 632 ? -9.328 -41.844 -5.25 1 92.19 632 ILE A C 1
ATOM 5100 O O . ILE A 1 632 ? -8.977 -40.812 -5.828 1 92.19 632 ILE A O 1
ATOM 5104 N N . ASN A 1 633 ? -8.562 -42.812 -5.262 1 91.06 633 ASN A N 1
ATOM 5105 C CA . ASN A 1 633 ? -7.215 -42.875 -5.824 1 91.06 633 ASN A CA 1
ATOM 5106 C C . ASN A 1 633 ? -7.25 -42.844 -7.352 1 91.06 633 ASN A C 1
ATOM 5108 O O . ASN A 1 633 ? -6.223 -42.625 -7.992 1 91.06 633 ASN A O 1
ATOM 5112 N N . ASP A 1 634 ? -8.414 -43 -7.895 1 93.69 634 ASP A N 1
ATOM 5113 C CA . ASP A 1 634 ? -8.562 -42.969 -9.344 1 93.69 634 ASP A CA 1
ATOM 5114 C C . ASP A 1 634 ? -8.617 -41.531 -9.859 1 93.69 634 ASP A C 1
ATOM 5116 O O . ASP A 1 634 ? -8.516 -41.281 -11.062 1 93.69 634 ASP A O 1
ATOM 5120 N N . ILE A 1 635 ? -8.711 -40.656 -8.945 1 94.31 635 ILE A N 1
ATOM 5121 C CA . ILE A 1 635 ? -8.773 -39.25 -9.359 1 94.31 635 ILE A CA 1
ATOM 5122 C C . ILE A 1 635 ? -7.414 -38.812 -9.898 1 94.31 635 ILE A C 1
ATOM 5124 O O . ILE A 1 635 ? -6.395 -38.938 -9.219 1 94.31 635 ILE A O 1
ATOM 5128 N N . ALA A 1 636 ? -7.469 -38.312 -11.094 1 92.81 636 ALA A N 1
ATOM 5129 C CA . ALA A 1 636 ? -6.242 -37.844 -11.727 1 92.81 636 ALA A CA 1
ATOM 5130 C C . ALA A 1 636 ? -6.031 -36.375 -11.484 1 92.81 636 ALA A C 1
ATOM 5132 O O . ALA A 1 636 ? -4.918 -35.938 -11.18 1 92.81 636 ALA A O 1
ATOM 5133 N N . SER A 1 637 ? -7.039 -35.625 -11.695 1 93.81 637 SER A N 1
ATOM 5134 C CA . SER A 1 637 ? -6.949 -34.188 -11.523 1 93.81 637 SER A CA 1
ATOM 5135 C C . SER A 1 637 ? -8.328 -33.562 -11.312 1 93.81 637 SER A C 1
ATOM 5137 O O . SER A 1 637 ? -9.344 -34.25 -11.438 1 93.81 637 SER A O 1
ATOM 5139 N N . LYS A 1 638 ? -8.328 -32.375 -10.883 1 95.69 638 LYS A N 1
ATOM 5140 C CA . LYS A 1 638 ? -9.555 -31.578 -10.734 1 95.69 638 LYS A CA 1
ATOM 5141 C C . LYS A 1 638 ? -9.852 -30.781 -12 1 95.69 638 LYS A C 1
ATOM 5143 O O . LYS A 1 638 ? -8.961 -30.562 -12.828 1 95.69 638 LYS A O 1
ATOM 5148 N N . ALA A 1 639 ? -11.125 -30.438 -12.211 1 97.12 639 ALA A N 1
ATOM 5149 C CA . ALA A 1 639 ? -11.508 -29.766 -13.445 1 97.12 639 ALA A CA 1
ATOM 5150 C C . ALA A 1 639 ? -12.203 -28.438 -13.156 1 97.12 639 ALA A C 1
ATOM 5152 O O . ALA A 1 639 ? -12.859 -28.297 -12.117 1 97.12 639 ALA A O 1
ATOM 5153 N N . VAL A 1 640 ? -12.016 -27.5 -14 1 97.56 640 VAL A N 1
ATOM 5154 C CA . VAL A 1 640 ? -12.805 -26.281 -14.047 1 97.56 640 VAL A CA 1
ATOM 5155 C C . VAL A 1 640 ? -13.961 -26.453 -15.031 1 97.56 640 VAL A C 1
ATOM 5157 O O . VAL A 1 640 ? -13.734 -26.719 -16.219 1 97.56 640 VAL A O 1
ATOM 5160 N N . VAL A 1 641 ? -15.141 -26.281 -14.586 1 97.94 641 VAL A N 1
ATOM 5161 C CA . VAL A 1 641 ? -16.312 -26.484 -15.43 1 97.94 641 VAL A CA 1
ATOM 5162 C C . VAL A 1 641 ? -17.172 -25.234 -15.453 1 97.94 641 VAL A C 1
ATOM 5164 O O . VAL A 1 641 ? -17.625 -24.766 -14.414 1 97.94 641 VAL A O 1
ATOM 5167 N N . ILE A 1 642 ? -17.406 -24.703 -16.625 1 97.19 642 ILE A N 1
ATOM 5168 C CA . ILE A 1 642 ? -18.203 -23.5 -16.844 1 97.19 642 ILE A CA 1
ATOM 5169 C C . ILE A 1 642 ? -19.406 -23.844 -17.734 1 97.19 642 ILE A C 1
ATOM 5171 O O . ILE A 1 642 ? -19.234 -24.312 -18.859 1 97.19 642 ILE A O 1
ATOM 5175 N N . PRO A 1 643 ? -20.578 -23.594 -17.266 1 94.94 643 PRO A N 1
ATOM 5176 C CA . PRO A 1 643 ? -21.75 -23.859 -18.094 1 94.94 643 PRO A CA 1
ATOM 5177 C C . PRO A 1 643 ? -21.875 -22.906 -19.266 1 94.94 643 PRO A C 1
ATOM 5179 O O . PRO A 1 643 ? -21.641 -21.703 -19.125 1 94.94 643 PRO A O 1
ATOM 5182 N N . LEU A 1 644 ? -22.141 -23.469 -20.391 1 92.5 644 LEU A N 1
ATOM 5183 C CA . LEU A 1 644 ? -22.406 -22.688 -21.609 1 92.5 644 LEU A CA 1
ATOM 5184 C C . LEU A 1 644 ? -23.891 -22.531 -21.844 1 92.5 644 LEU A C 1
ATOM 5186 O O . LEU A 1 644 ? -24.719 -23.016 -21.047 1 92.5 644 LEU A O 1
ATOM 5190 N N . LYS A 1 645 ? -24.219 -21.672 -22.781 1 81.62 645 LYS A N 1
ATOM 5191 C CA . LYS A 1 645 ? -25.625 -21.516 -23.156 1 81.62 645 LYS A CA 1
ATOM 5192 C C . LYS A 1 645 ? -26.203 -22.828 -23.688 1 81.62 645 LYS A C 1
ATOM 5194 O O . LYS A 1 645 ? -25.484 -23.625 -24.281 1 81.62 645 LYS A O 1
ATOM 5199 N N . ARG A 1 646 ? -27.453 -23.047 -23.406 1 83.94 646 ARG A N 1
ATOM 5200 C CA . ARG A 1 646 ? -28.141 -24.25 -23.859 1 83.94 646 ARG A CA 1
ATOM 5201 C C . ARG A 1 646 ? -28.297 -24.234 -25.375 1 83.94 646 ARG A C 1
ATOM 5203 O O . ARG A 1 646 ? -28.656 -23.219 -25.969 1 83.94 646 ARG A O 1
ATOM 5210 N N . VAL A 1 647 ? -27.75 -25.234 -26.016 1 74.44 647 VAL A N 1
ATOM 5211 C CA . VAL A 1 647 ? -27.891 -25.422 -27.453 1 74.44 647 VAL A CA 1
ATOM 5212 C C . VAL A 1 647 ? -28.828 -26.594 -27.719 1 74.44 647 VAL A C 1
ATOM 5214 O O . VAL A 1 647 ? -28.547 -27.734 -27.344 1 74.44 647 VAL A O 1
ATOM 5217 N N . HIS A 1 648 ? -29.922 -26.375 -28.422 1 84 648 HIS A N 1
ATOM 5218 C CA . HIS A 1 648 ? -30.906 -27.375 -28.797 1 84 648 HIS A CA 1
ATOM 5219 C C . HIS A 1 648 ? -31.375 -28.156 -27.562 1 84 648 HIS A C 1
ATOM 5221 O O . HIS A 1 648 ? -31.453 -29.375 -27.594 1 84 648 HIS A O 1
ATOM 5227 N N . GLY A 1 649 ? -31.453 -27.516 -26.391 1 81.75 649 GLY A N 1
ATOM 5228 C CA . GLY A 1 649 ? -32 -28.094 -25.172 1 81.75 649 GLY A CA 1
ATOM 5229 C C . GLY A 1 649 ? -30.969 -28.828 -24.328 1 81.75 649 GLY A C 1
ATOM 5230 O O . GLY A 1 649 ? -31.266 -29.281 -23.234 1 81.75 649 GLY A O 1
ATOM 5231 N N . ILE A 1 650 ? -29.781 -28.906 -24.922 1 88.12 650 ILE A N 1
ATOM 5232 C CA . ILE A 1 650 ? -28.719 -29.625 -24.188 1 88.12 650 ILE A CA 1
ATOM 5233 C C . ILE A 1 650 ? -27.766 -28.609 -23.562 1 88.12 650 ILE A C 1
ATOM 5235 O O . ILE A 1 650 ? -27.312 -27.672 -24.234 1 88.12 650 ILE A O 1
ATOM 5239 N N . GLN A 1 651 ? -27.547 -28.922 -22.281 1 91.56 651 GLN A N 1
ATOM 5240 C CA . GLN A 1 651 ? -26.578 -28.062 -21.594 1 91.56 651 GLN A CA 1
ATOM 5241 C C . GLN A 1 651 ? -25.156 -28.5 -21.875 1 91.56 651 GLN A C 1
ATOM 5243 O O . GLN A 1 651 ? -24.781 -29.641 -21.625 1 91.56 651 GLN A O 1
ATOM 5248 N N . GLU A 1 652 ? -24.406 -27.578 -22.406 1 94.06 652 GLU A N 1
ATOM 5249 C CA . GLU A 1 652 ? -22.984 -27.844 -22.656 1 94.06 652 GLU A CA 1
ATOM 5250 C C . GLU A 1 652 ? -22.109 -27.125 -21.625 1 94.06 652 GLU A C 1
ATOM 5252 O O . GLU A 1 652 ? -22.531 -26.141 -21.016 1 94.06 652 GLU A O 1
ATOM 5257 N N . TYR A 1 653 ? -20.953 -27.781 -21.422 1 97.06 653 TYR A N 1
ATOM 5258 C CA . TYR A 1 653 ? -20.031 -27.219 -20.438 1 97.06 653 TYR A CA 1
ATOM 5259 C C . TYR A 1 653 ? -18.641 -27.047 -21.031 1 97.06 653 TYR A C 1
ATOM 5261 O O . TYR A 1 653 ? -18.172 -27.906 -21.781 1 97.06 653 TYR A O 1
ATOM 5269 N N . TYR A 1 654 ? -18.062 -25.859 -20.828 1 97.75 654 TYR A N 1
ATOM 5270 C CA . TYR A 1 654 ? -16.641 -25.656 -21.078 1 97.75 654 TYR A CA 1
ATOM 5271 C C . TYR A 1 654 ? -15.805 -26.25 -19.938 1 97.75 654 TYR A C 1
ATOM 5273 O O . TYR A 1 654 ? -15.992 -25.891 -18.766 1 97.75 654 TYR A O 1
ATOM 5281 N N . VAL A 1 655 ? -14.906 -27.172 -20.25 1 98.19 655 VAL A N 1
ATOM 5282 C CA . VAL A 1 655 ? -14.18 -27.891 -19.219 1 98.19 655 VAL A CA 1
ATOM 5283 C C . VAL A 1 655 ? -12.672 -27.75 -19.453 1 98.19 655 VAL A C 1
ATOM 5285 O O . VAL A 1 655 ? -12.195 -27.906 -20.594 1 98.19 655 VAL A O 1
ATOM 5288 N N . THR A 1 656 ? -11.969 -27.438 -18.422 1 97.62 656 THR A N 1
ATOM 5289 C CA . THR A 1 656 ? -10.508 -27.375 -18.5 1 97.62 656 THR A CA 1
ATOM 5290 C C . THR A 1 656 ? -9.883 -28.141 -17.328 1 97.62 656 THR A C 1
ATOM 5292 O O . THR A 1 656 ? -10.383 -28.078 -16.203 1 97.62 656 THR A O 1
ATOM 5295 N N . ASP A 1 657 ? -8.844 -28.828 -17.641 1 96.31 657 ASP A N 1
ATOM 5296 C CA . ASP A 1 657 ? -8.078 -29.562 -16.641 1 96.31 657 ASP A CA 1
ATOM 5297 C C . ASP A 1 657 ? -7.207 -28.609 -15.82 1 96.31 657 ASP A C 1
ATOM 5299 O O . ASP A 1 657 ? -6.578 -27.703 -16.359 1 96.31 657 ASP A O 1
ATOM 5303 N N . LEU A 1 658 ? -7.23 -28.828 -14.523 1 95.19 658 LEU A N 1
ATOM 5304 C CA . LEU A 1 658 ? -6.359 -28.047 -13.656 1 95.19 658 LEU A CA 1
ATOM 5305 C C . LEU A 1 658 ? -4.918 -28.547 -13.742 1 95.19 658 LEU A C 1
ATOM 5307 O O . LEU A 1 658 ? -4.613 -29.656 -13.297 1 95.19 658 LEU A O 1
ATOM 5311 N N . ILE A 1 659 ? -4 -27.688 -14.18 1 93.06 659 ILE A N 1
ATOM 5312 C CA . ILE A 1 659 ? -2.701 -28.234 -14.547 1 93.06 659 ILE A CA 1
ATOM 5313 C C . ILE A 1 659 ? -1.602 -27.562 -13.734 1 93.06 659 ILE A C 1
ATOM 5315 O O . ILE A 1 659 ? -0.465 -28.031 -13.695 1 93.06 659 ILE A O 1
ATOM 5319 N N . HIS A 1 660 ? -1.815 -26.422 -13.039 1 87.19 660 HIS A N 1
ATOM 5320 C CA . HIS A 1 660 ? -0.726 -25.672 -12.422 1 87.19 660 HIS A CA 1
ATOM 5321 C C . HIS A 1 660 ? -0.475 -26.156 -10.992 1 87.19 660 HIS A C 1
ATOM 5323 O O . HIS A 1 660 ? 0.304 -25.531 -10.258 1 87.19 660 HIS A O 1
ATOM 5329 N N . LEU A 1 661 ? -1.035 -27.172 -10.555 1 78.25 661 LEU A N 1
ATOM 5330 C CA . LEU A 1 661 ? -0.852 -27.656 -9.195 1 78.25 661 LEU A CA 1
ATOM 5331 C C . LEU A 1 661 ? 0.025 -28.906 -9.172 1 78.25 661 LEU A C 1
ATOM 5333 O O . LEU A 1 661 ? 0.04 -29.672 -10.141 1 78.25 661 LEU A O 1
ATOM 5337 N N . MET B 1 1 ? 23.031 69.312 -21.422 1 20.72 1 MET B N 1
ATOM 5338 C CA . MET B 1 1 ? 22.438 68.562 -22.547 1 20.72 1 MET B CA 1
ATOM 5339 C C . MET B 1 1 ? 22.531 67.062 -22.328 1 20.72 1 MET B C 1
ATOM 5341 O O . MET B 1 1 ? 23.547 66.438 -22.672 1 20.72 1 MET B O 1
ATOM 5345 N N . HIS B 1 2 ? 22.156 66.5 -21.266 1 18.94 2 HIS B N 1
ATOM 5346 C CA . HIS B 1 2 ? 22.453 65.438 -20.359 1 18.94 2 HIS B CA 1
ATOM 5347 C C . HIS B 1 2 ? 21.906 64.125 -20.891 1 18.94 2 HIS B C 1
ATOM 5349 O O . HIS B 1 2 ? 20.719 64 -21.172 1 18.94 2 HIS B O 1
ATOM 5355 N N . LYS B 1 3 ? 22.781 63.406 -21.688 1 22.38 3 LYS B N 1
ATOM 5356 C CA . LYS B 1 3 ? 22.641 62.156 -22.438 1 22.38 3 LYS B CA 1
ATOM 5357 C C . LYS B 1 3 ? 21.844 61.125 -21.641 1 22.38 3 LYS B C 1
ATOM 5359 O O . LYS B 1 3 ? 22.203 60.781 -20.516 1 22.38 3 LYS B O 1
ATOM 5364 N N . ARG B 1 4 ? 20.562 60.969 -21.922 1 22.58 4 ARG B N 1
ATOM 5365 C CA . ARG B 1 4 ? 19.422 60.219 -21.406 1 22.58 4 ARG B CA 1
ATOM 5366 C C . ARG B 1 4 ? 19.719 58.719 -21.359 1 22.58 4 ARG B C 1
ATOM 5368 O O . ARG B 1 4 ? 19.938 58.094 -22.391 1 22.58 4 ARG B O 1
ATOM 5375 N N . ARG B 1 5 ? 20.516 58.188 -20.391 1 24.75 5 ARG B N 1
ATOM 5376 C CA . ARG B 1 5 ? 21.016 56.844 -20.219 1 24.75 5 ARG B CA 1
ATOM 5377 C C . ARG B 1 5 ? 19.891 55.812 -20.391 1 24.75 5 ARG B C 1
ATOM 5379 O O . ARG B 1 5 ? 18.891 55.875 -19.656 1 24.75 5 ARG B O 1
ATOM 5386 N N . LYS B 1 6 ? 19.672 55.344 -21.625 1 28.61 6 LYS B N 1
ATOM 5387 C CA . LYS B 1 6 ? 18.703 54.438 -22.219 1 28.61 6 LYS B CA 1
ATOM 5388 C C . LYS B 1 6 ? 18.531 53.188 -21.375 1 28.61 6 LYS B C 1
ATOM 5390 O O . LYS B 1 6 ? 19.531 52.562 -20.969 1 28.61 6 LYS B O 1
ATOM 5395 N N . SER B 1 7 ? 17.406 52.969 -20.641 1 24.62 7 SER B N 1
ATOM 5396 C CA . SER B 1 7 ? 17.016 52.094 -19.531 1 24.62 7 SER B CA 1
ATOM 5397 C C . SER B 1 7 ? 17.094 50.625 -19.938 1 24.62 7 SER B C 1
ATOM 5399 O O . SER B 1 7 ? 16.906 50.281 -21.109 1 24.62 7 SER B O 1
ATOM 5401 N N . PHE B 1 8 ? 17.781 49.719 -19.172 1 28.73 8 PHE B N 1
ATOM 5402 C CA . PHE B 1 8 ? 18.281 48.375 -19.266 1 28.73 8 PHE B CA 1
ATOM 5403 C C . PHE B 1 8 ? 17.188 47.438 -19.781 1 28.73 8 PHE B C 1
ATOM 5405 O O . PHE B 1 8 ? 17.453 46.25 -20.094 1 28.73 8 PHE B O 1
ATOM 5412 N N . LEU B 1 9 ? 15.891 47.781 -19.906 1 30.89 9 LEU B N 1
ATOM 5413 C CA . LEU B 1 9 ? 14.719 47.062 -20.391 1 30.89 9 LEU B CA 1
ATOM 5414 C C . LEU B 1 9 ? 14.875 46.719 -21.859 1 30.89 9 LEU B C 1
ATOM 5416 O O . LEU B 1 9 ? 14.086 45.938 -22.406 1 30.89 9 LEU B O 1
ATOM 5420 N N . SER B 1 10 ? 15.578 47.469 -22.594 1 32.22 10 SER B N 1
ATOM 5421 C CA . SER B 1 10 ? 15.602 47.5 -24.062 1 32.22 10 SER B CA 1
ATOM 5422 C C . SER B 1 10 ? 16.641 46.531 -24.625 1 32.22 10 SER B C 1
ATOM 5424 O O . SER B 1 10 ? 16.953 46.562 -25.812 1 32.22 10 SER B O 1
ATOM 5426 N N . CYS B 1 11 ? 17.594 46.031 -23.703 1 29.86 11 CYS B N 1
ATOM 5427 C CA . CYS B 1 11 ? 18.719 45.344 -24.328 1 29.86 11 CYS B CA 1
ATOM 5428 C C . CYS B 1 11 ? 18.328 43.969 -24.797 1 29.86 11 CYS B C 1
ATOM 5430 O O . CYS B 1 11 ? 17.438 43.344 -24.234 1 29.86 11 CYS B O 1
ATOM 5432 N N . THR B 1 12 ? 18.734 43.531 -26 1 33.19 12 THR B N 1
ATOM 5433 C CA . THR B 1 12 ? 18.406 42.375 -26.812 1 33.19 12 THR B CA 1
ATOM 5434 C C . THR B 1 12 ? 18.734 41.094 -26.062 1 33.19 12 THR B C 1
ATOM 5436 O O . THR B 1 12 ? 19.516 41.094 -25.109 1 33.19 12 THR B O 1
ATOM 5439 N N . VAL B 1 13 ? 18.062 39.938 -26.391 1 33.88 13 VAL B N 1
ATOM 5440 C CA . VAL B 1 13 ? 18.031 38.594 -25.797 1 33.88 13 VAL B CA 1
ATOM 5441 C C . VAL B 1 13 ? 19.469 38.094 -25.625 1 33.88 13 VAL B C 1
ATOM 5443 O O . VAL B 1 13 ? 19.781 37.469 -24.609 1 33.88 13 VAL B O 1
ATOM 5446 N N . ARG B 1 14 ? 20.281 38.312 -26.594 1 31.98 14 ARG B N 1
ATOM 5447 C CA . ARG B 1 14 ? 21.656 37.844 -26.734 1 31.98 14 ARG B CA 1
ATOM 5448 C C . ARG B 1 14 ? 22.547 38.406 -25.641 1 31.98 14 ARG B C 1
ATOM 5450 O O . ARG B 1 14 ? 23.375 37.719 -25.078 1 31.98 14 ARG B O 1
ATOM 5457 N N . HIS B 1 15 ? 22.453 39.719 -25.469 1 32.38 15 HIS B N 1
ATOM 5458 C CA . HIS B 1 15 ? 23.375 40.5 -24.641 1 32.38 15 HIS B CA 1
ATOM 5459 C C . HIS B 1 15 ? 23.188 40.156 -23.156 1 32.38 15 HIS B C 1
ATOM 5461 O O . HIS B 1 15 ? 24.156 40.125 -22.406 1 32.38 15 HIS B O 1
ATOM 5467 N N . GLN B 1 16 ? 21.906 39.781 -22.859 1 32.28 16 GLN B N 1
ATOM 5468 C CA . GLN B 1 16 ? 21.578 39.531 -21.453 1 32.28 16 GLN B CA 1
ATOM 5469 C C . GLN B 1 16 ? 22.219 38.25 -20.969 1 32.28 16 GLN B C 1
ATOM 5471 O O . GLN B 1 16 ? 22.641 38.156 -19.797 1 32.28 16 GLN B O 1
ATOM 5476 N N . ARG B 1 17 ? 22.469 37.219 -21.828 1 33.31 17 ARG B N 1
ATOM 5477 C CA . ARG B 1 17 ? 23.156 35.969 -21.562 1 33.31 17 ARG B CA 1
ATOM 5478 C C . ARG B 1 17 ? 24.609 36.188 -21.188 1 33.31 17 ARG B C 1
ATOM 5480 O O . ARG B 1 17 ? 25.141 35.531 -20.297 1 33.31 17 ARG B O 1
ATOM 5487 N N . ARG B 1 18 ? 25.312 37.125 -21.859 1 33.66 18 ARG B N 1
ATOM 5488 C CA . ARG B 1 18 ? 26.75 37.375 -21.734 1 33.66 18 ARG B CA 1
ATOM 5489 C C . ARG B 1 18 ? 27.094 37.906 -20.344 1 33.66 18 ARG B C 1
ATOM 5491 O O . ARG B 1 18 ? 28.094 37.5 -19.75 1 33.66 18 ARG B O 1
ATOM 5498 N N . ILE B 1 19 ? 26.219 38.812 -19.781 1 33.38 19 ILE B N 1
ATOM 5499 C CA . ILE B 1 19 ? 26.578 39.5 -18.547 1 33.38 19 ILE B CA 1
ATOM 5500 C C . ILE B 1 19 ? 26.531 38.531 -17.375 1 33.38 19 ILE B C 1
ATOM 5502 O O . ILE B 1 19 ? 27.422 38.531 -16.516 1 33.38 19 ILE B O 1
ATOM 5506 N N . ALA B 1 20 ? 25.547 37.562 -17.391 1 29.34 20 ALA B N 1
ATOM 5507 C CA . ALA B 1 20 ? 25.422 36.688 -16.234 1 29.34 20 ALA B CA 1
ATOM 5508 C C . ALA B 1 20 ? 26.625 35.75 -16.109 1 29.34 20 ALA B C 1
ATOM 5510 O O . ALA B 1 20 ? 27.078 35.469 -15 1 29.34 20 ALA B O 1
ATOM 5511 N N . ASN B 1 21 ? 27.281 35.281 -17.172 1 29.5 21 ASN B N 1
ATOM 5512 C CA . ASN B 1 21 ? 28.5 34.469 -17.172 1 29.5 21 ASN B CA 1
ATOM 5513 C C . ASN B 1 21 ? 29.672 35.219 -16.531 1 29.5 21 ASN B C 1
ATOM 5515 O O . ASN B 1 21 ? 30.516 34.594 -15.867 1 29.5 21 ASN B O 1
ATOM 5519 N N . GLU B 1 22 ? 29.75 36.531 -16.766 1 30.36 22 GLU B N 1
ATOM 5520 C CA . GLU B 1 22 ? 30.938 37.281 -16.391 1 30.36 22 GLU B CA 1
ATOM 5521 C C . GLU B 1 22 ? 31.062 37.406 -14.875 1 30.36 22 GLU B C 1
ATOM 5523 O O . GLU B 1 22 ? 32.188 37.375 -14.336 1 30.36 22 GLU B O 1
ATOM 5528 N N . LEU B 1 23 ? 29.875 37.594 -14.164 1 27.7 23 LEU B N 1
ATOM 5529 C CA . LEU B 1 23 ? 30.062 37.938 -12.75 1 27.7 23 LEU B CA 1
ATOM 5530 C C . LEU B 1 23 ? 30.531 36.719 -11.961 1 27.7 23 LEU B C 1
ATOM 5532 O O . LEU B 1 23 ? 31.094 36.875 -10.867 1 27.7 23 LEU B O 1
ATOM 5536 N N . ALA B 1 24 ? 30.203 35.406 -12.289 1 24.77 24 ALA B N 1
ATOM 5537 C CA . ALA B 1 24 ? 30.672 34.188 -11.609 1 24.77 24 ALA B CA 1
ATOM 5538 C C . ALA B 1 24 ? 32.188 34.062 -11.695 1 24.77 24 ALA B C 1
ATOM 5540 O O . ALA B 1 24 ? 32.781 33.25 -10.992 1 24.77 24 ALA B O 1
ATOM 5541 N N . GLU B 1 25 ? 32.844 34.812 -12.602 1 24.73 25 GLU B N 1
ATOM 5542 C CA . GLU B 1 25 ? 34.281 34.625 -12.812 1 24.73 25 GLU B CA 1
ATOM 5543 C C . GLU B 1 25 ? 35.094 35.125 -11.617 1 24.73 25 GLU B C 1
ATOM 5545 O O . GLU B 1 25 ? 36.25 34.719 -11.43 1 24.73 25 GLU B O 1
ATOM 5550 N N . SER B 1 26 ? 34.625 36.188 -10.906 1 23.73 26 SER B N 1
ATOM 5551 C CA . SER B 1 26 ? 35.719 36.844 -10.203 1 23.73 26 SER B CA 1
ATOM 5552 C C . SER B 1 26 ? 36.219 36 -9.016 1 23.73 26 SER B C 1
ATOM 5554 O O . SER B 1 26 ? 37.25 36.281 -8.438 1 23.73 26 SER B O 1
ATOM 5556 N N . TYR B 1 27 ? 35.375 35.281 -8.234 1 20.3 27 TYR B N 1
ATOM 5557 C CA . TYR B 1 27 ? 35.906 34.969 -6.922 1 20.3 27 TYR B CA 1
ATOM 5558 C C . TYR B 1 27 ? 36.938 33.844 -7.016 1 20.3 27 TYR B C 1
ATOM 5560 O O . TYR B 1 27 ? 36.625 32.719 -6.648 1 20.3 27 TYR B O 1
ATOM 5568 N N . GLN B 1 28 ? 37.656 33.688 -8.164 1 21.47 28 GLN B N 1
ATOM 5569 C CA . GLN B 1 28 ? 38.625 32.625 -8.453 1 21.47 28 GLN B CA 1
ATOM 5570 C C . GLN B 1 28 ? 39.844 32.719 -7.523 1 21.47 28 GLN B C 1
ATOM 5572 O O . GLN B 1 28 ? 40.812 32 -7.707 1 21.47 28 GLN B O 1
ATOM 5577 N N . HIS B 1 29 ? 39.938 33.719 -6.652 1 20.09 29 HIS B N 1
ATOM 5578 C CA . HIS B 1 29 ? 41.375 33.906 -6.453 1 20.09 29 HIS B CA 1
ATOM 5579 C C . HIS B 1 29 ? 42.031 32.625 -5.922 1 20.09 29 HIS B C 1
ATOM 5581 O O . HIS B 1 29 ? 43.031 32.188 -6.449 1 20.09 29 HIS B O 1
ATOM 5587 N N . ASP B 1 30 ? 42.125 32.469 -4.551 1 19.33 30 ASP B N 1
ATOM 5588 C CA . ASP B 1 30 ? 43.375 32.125 -3.889 1 19.33 30 ASP B CA 1
ATOM 5589 C C . ASP B 1 30 ? 43.656 30.625 -3.932 1 19.33 30 ASP B C 1
ATOM 5591 O O . ASP B 1 30 ? 42.906 29.844 -3.344 1 19.33 30 ASP B O 1
ATOM 5595 N N . ASP B 1 31 ? 44.25 30.047 -5.008 1 19.61 31 ASP B N 1
ATOM 5596 C CA . ASP B 1 31 ? 44.688 28.766 -5.559 1 19.61 31 ASP B CA 1
ATOM 5597 C C . ASP B 1 31 ? 45.75 28.125 -4.664 1 19.61 31 ASP B C 1
ATOM 5599 O O . ASP B 1 31 ? 46.75 27.578 -5.16 1 19.61 31 ASP B O 1
ATOM 5603 N N . ASP B 1 32 ? 45.844 28.297 -3.305 1 19.53 32 ASP B N 1
ATOM 5604 C CA . ASP B 1 32 ? 47.094 27.734 -2.824 1 19.53 32 ASP B CA 1
ATOM 5605 C C . ASP B 1 32 ? 47.25 26.281 -3.285 1 19.53 32 ASP B C 1
ATOM 5607 O O . ASP B 1 32 ? 46.25 25.609 -3.58 1 19.53 32 ASP B O 1
ATOM 5611 N N . THR B 1 33 ? 48.562 25.688 -3.406 1 18.39 33 THR B N 1
ATOM 5612 C CA . THR B 1 33 ? 49.406 24.734 -4.109 1 18.39 33 THR B CA 1
ATOM 5613 C C . THR B 1 33 ? 49.156 23.312 -3.615 1 18.39 33 THR B C 1
ATOM 5615 O O . THR B 1 33 ? 49.906 22.391 -3.951 1 18.39 33 THR B O 1
ATOM 5618 N N . LEU B 1 34 ? 48.125 22.984 -2.76 1 18 34 LEU B N 1
ATOM 5619 C CA . LEU B 1 34 ? 48.406 21.672 -2.197 1 18 34 LEU B CA 1
ATOM 5620 C C . LEU B 1 34 ? 48.562 20.625 -3.299 1 18 34 LEU B C 1
ATOM 5622 O O . LEU B 1 34 ? 47.719 20.531 -4.191 1 18 34 LEU B O 1
ATOM 5626 N N . ASP B 1 35 ? 49.719 20.047 -3.676 1 18.17 35 ASP B N 1
ATOM 5627 C CA . ASP B 1 35 ? 50.375 19.188 -4.637 1 18.17 35 ASP B CA 1
ATOM 5628 C C . ASP B 1 35 ? 49.719 17.812 -4.688 1 18.17 35 ASP B C 1
ATOM 5630 O O . ASP B 1 35 ? 50.25 16.891 -5.324 1 18.17 35 ASP B O 1
ATOM 5634 N N . GLY B 1 36 ? 48.688 17.516 -3.891 1 18.05 36 GLY B N 1
ATOM 5635 C CA . GLY B 1 36 ? 48.562 16.062 -3.785 1 18.05 36 GLY B CA 1
ATOM 5636 C C . GLY B 1 36 ? 48.406 15.383 -5.129 1 18.05 36 GLY B C 1
ATOM 5637 O O . GLY B 1 36 ? 48.125 16.031 -6.133 1 18.05 36 GLY B O 1
ATOM 5638 N N . THR B 1 37 ? 48.719 14.039 -5.254 1 18.73 37 THR B N 1
ATOM 5639 C CA . THR B 1 37 ? 49.031 12.961 -6.191 1 18.73 37 THR B CA 1
ATOM 5640 C C . THR B 1 37 ? 47.875 12.688 -7.125 1 18.73 37 THR B C 1
ATOM 5642 O O . THR B 1 37 ? 46.719 12.883 -6.754 1 18.73 37 THR B O 1
ATOM 5645 N N . GLU B 1 38 ? 48.094 12.391 -8.461 1 18.38 38 GLU B N 1
ATOM 5646 C CA . GLU B 1 38 ? 47.594 12.297 -9.836 1 18.38 38 GLU B CA 1
ATOM 5647 C C . GLU B 1 38 ? 46.625 11.141 -10 1 18.38 38 GLU B C 1
ATOM 5649 O O . GLU B 1 38 ? 46.219 10.828 -11.117 1 18.38 38 GLU B O 1
ATOM 5654 N N . GLU B 1 39 ? 46.094 10.484 -8.906 1 18.75 39 GLU B N 1
ATOM 5655 C CA . GLU B 1 39 ? 45.625 9.172 -9.328 1 18.75 39 GLU B CA 1
ATOM 5656 C C . GLU B 1 39 ? 44.562 9.289 -10.422 1 18.75 39 GLU B C 1
ATOM 5658 O O . GLU B 1 39 ? 43.781 10.25 -10.445 1 18.75 39 GLU B O 1
ATOM 5663 N N . ILE B 1 40 ? 44.656 8.453 -11.531 1 19.14 40 ILE B N 1
ATOM 5664 C CA . ILE B 1 40 ? 44.125 8.219 -12.859 1 19.14 40 ILE B CA 1
ATOM 5665 C C . ILE B 1 40 ? 42.594 7.973 -12.758 1 19.14 40 ILE B C 1
ATOM 5667 O O . ILE B 1 40 ? 42.156 6.992 -12.156 1 19.14 40 ILE B O 1
ATOM 5671 N N . ILE B 1 41 ? 41.812 9.023 -12.5 1 19.47 41 ILE B N 1
ATOM 5672 C CA . ILE B 1 41 ? 40.344 8.922 -12.422 1 19.47 41 ILE B CA 1
ATOM 5673 C C . ILE B 1 41 ? 39.812 8.391 -13.75 1 19.47 41 ILE B C 1
ATOM 5675 O O . ILE B 1 41 ? 39.969 9.039 -14.789 1 19.47 41 ILE B O 1
ATOM 5679 N N . GLU B 1 42 ? 39.875 6.977 -13.938 1 18.98 42 GLU B N 1
ATOM 5680 C CA . GLU B 1 42 ? 39.312 6.293 -15.109 1 18.98 42 GLU B CA 1
ATOM 5681 C C . GLU B 1 42 ? 37.969 6.871 -15.484 1 18.98 42 GLU B C 1
ATOM 5683 O O . GLU B 1 42 ? 37.156 7.215 -14.617 1 18.98 42 GLU B O 1
ATOM 5688 N N . ASN B 1 43 ? 37.812 7.352 -16.719 1 18.94 43 ASN B N 1
ATOM 5689 C CA . ASN B 1 43 ? 36.812 7.992 -17.562 1 18.94 43 ASN B CA 1
ATOM 5690 C C . ASN B 1 43 ? 35.5 7.215 -17.578 1 18.94 43 ASN B C 1
ATOM 5692 O O . ASN B 1 43 ? 35.375 6.211 -18.281 1 18.94 43 ASN B O 1
ATOM 5696 N N . VAL B 1 44 ? 34.938 6.781 -16.422 1 19.91 44 VAL B N 1
ATOM 5697 C CA . VAL B 1 44 ? 33.75 5.961 -16.578 1 19.91 44 VAL B CA 1
ATOM 5698 C C . VAL B 1 44 ? 32.75 6.668 -17.484 1 19.91 44 VAL B C 1
ATOM 5700 O O . VAL B 1 44 ? 32.688 7.898 -17.516 1 19.91 44 VAL B O 1
ATOM 5703 N N . GLU B 1 45 ? 32.125 5.852 -18.453 1 18.73 45 GLU B N 1
ATOM 5704 C CA . GLU B 1 45 ? 31.172 5.918 -19.578 1 18.73 45 GLU B CA 1
ATOM 5705 C C . GLU B 1 45 ? 29.953 6.766 -19.219 1 18.73 45 GLU B C 1
ATOM 5707 O O . GLU B 1 45 ? 29.438 6.688 -18.094 1 18.73 45 GLU B O 1
ATOM 5712 N N . MET B 1 46 ? 29.766 7.883 -19.969 1 19.7 46 MET B N 1
ATOM 5713 C CA . MET B 1 46 ? 28.797 8.961 -20.109 1 19.7 46 MET B CA 1
ATOM 5714 C C . MET B 1 46 ? 27.375 8.414 -20.125 1 19.7 46 MET B C 1
ATOM 5716 O O . MET B 1 46 ? 27.031 7.578 -20.969 1 19.7 46 MET B O 1
ATOM 5720 N N . GLU B 1 47 ? 26.719 8.344 -18.984 1 19.77 47 GLU B N 1
ATOM 5721 C CA . GLU B 1 47 ? 25.328 8.062 -18.656 1 19.77 47 GLU B CA 1
ATOM 5722 C C . GLU B 1 47 ? 24.375 8.844 -19.547 1 19.77 47 GLU B C 1
ATOM 5724 O O . GLU B 1 47 ? 24.5 10.062 -19.688 1 19.77 47 GLU B O 1
ATOM 5729 N N . GLU B 1 48 ? 23.781 8.18 -20.625 1 19.19 48 GLU B N 1
ATOM 5730 C CA . GLU B 1 48 ? 22.766 8.586 -21.594 1 19.19 48 GLU B CA 1
ATOM 5731 C C . GLU B 1 48 ? 21.656 9.398 -20.922 1 19.19 48 GLU B C 1
ATOM 5733 O O . GLU B 1 48 ? 21.047 8.938 -19.969 1 19.19 48 GLU B O 1
ATOM 5738 N N . ARG B 1 49 ? 21.609 10.672 -21.109 1 22.47 49 ARG B N 1
ATOM 5739 C CA . ARG B 1 49 ? 20.719 11.773 -20.75 1 22.47 49 ARG B CA 1
ATOM 5740 C C . ARG B 1 49 ? 19.328 11.578 -21.344 1 22.47 49 ARG B C 1
ATOM 5742 O O . ARG B 1 49 ? 19.125 11.812 -22.531 1 22.47 49 ARG B O 1
ATOM 5749 N N . GLU B 1 50 ? 18.688 10.438 -21.203 1 19.39 50 GLU B N 1
ATOM 5750 C CA . GLU B 1 50 ? 17.328 10.336 -21.719 1 19.39 50 GLU B CA 1
ATOM 5751 C C . GLU B 1 50 ? 16.5 11.547 -21.312 1 19.39 50 GLU B C 1
ATOM 5753 O O . GLU B 1 50 ? 16.453 11.914 -20.141 1 19.39 50 GLU B O 1
ATOM 5758 N N . SER B 1 51 ? 16.406 12.5 -22.25 1 19.89 51 SER B N 1
ATOM 5759 C CA . SER B 1 51 ? 15.609 13.711 -22.281 1 19.89 51 SER B CA 1
ATOM 5760 C C . SER B 1 51 ? 14.156 13.43 -21.891 1 19.89 51 SER B C 1
ATOM 5762 O O . SER B 1 51 ? 13.469 12.68 -22.594 1 19.89 51 SER B O 1
ATOM 5764 N N . SER B 1 52 ? 13.906 13.203 -20.641 1 20.97 52 SER B N 1
ATOM 5765 C CA . SER B 1 52 ? 12.648 12.953 -19.922 1 20.97 52 SER B CA 1
ATOM 5766 C C . SER B 1 52 ? 11.648 14.078 -20.156 1 20.97 52 SER B C 1
ATOM 5768 O O . SER B 1 52 ? 11.844 15.203 -19.688 1 20.97 52 SER B O 1
ATOM 5770 N N . THR B 1 53 ? 11.227 14.266 -21.453 1 19.53 53 THR B N 1
ATOM 5771 C CA . THR B 1 53 ? 10.125 15.219 -21.594 1 19.53 53 THR B CA 1
ATOM 5772 C C . THR B 1 53 ? 9.023 14.898 -20.594 1 19.53 53 THR B C 1
ATOM 5774 O O . THR B 1 53 ? 8.641 13.734 -20.422 1 19.53 53 THR B O 1
ATOM 5777 N N . VAL B 1 54 ? 8.852 15.727 -19.688 1 21.59 54 VAL B N 1
ATOM 5778 C CA . VAL B 1 54 ? 7.934 15.797 -18.547 1 21.59 54 VAL B CA 1
ATOM 5779 C C . VAL B 1 54 ? 6.488 15.797 -19.047 1 21.59 54 VAL B C 1
ATOM 5781 O O . VAL B 1 54 ? 6.012 16.797 -19.578 1 21.59 54 VAL B O 1
ATOM 5784 N N . ALA B 1 55 ? 6.035 14.828 -20 1 21.59 55 ALA B N 1
ATOM 5785 C CA . ALA B 1 55 ? 4.602 14.852 -20.281 1 21.59 55 ALA B CA 1
ATOM 5786 C C . ALA B 1 55 ? 3.805 15.047 -18.984 1 21.59 55 ALA B C 1
ATOM 5788 O O . ALA B 1 55 ? 4.172 14.516 -17.938 1 21.59 55 ALA B O 1
ATOM 5789 N N . GLU B 1 56 ? 2.936 16 -18.953 1 20.2 56 GLU B N 1
ATOM 5790 C CA . GLU B 1 56 ? 1.992 16.562 -18 1 20.2 56 GLU B CA 1
ATOM 5791 C C . GLU B 1 56 ? 1.112 15.477 -17.391 1 20.2 56 GLU B C 1
ATOM 5793 O O . GLU B 1 56 ? 0.618 14.602 -18.109 1 20.2 56 GLU B O 1
ATOM 5798 N N . ALA B 1 57 ? 1.181 15.25 -16.094 1 22.83 57 ALA B N 1
ATOM 5799 C CA . ALA B 1 57 ? 0.601 14.484 -14.992 1 22.83 57 ALA B CA 1
ATOM 5800 C C . ALA B 1 57 ? -0.924 14.523 -15.039 1 22.83 57 ALA B C 1
ATOM 5802 O O . ALA B 1 57 ? -1.53 15.586 -14.867 1 22.83 57 ALA B O 1
ATOM 5803 N N . THR B 1 58 ? -1.539 13.984 -16.062 1 22.58 58 THR B N 1
ATOM 5804 C CA . THR B 1 58 ? -2.955 13.82 -15.75 1 22.58 58 THR B CA 1
ATOM 5805 C C . THR B 1 58 ? -3.143 13.391 -14.297 1 22.58 58 THR B C 1
ATOM 5807 O O . THR B 1 58 ? -2.422 12.523 -13.805 1 22.58 58 THR B O 1
ATOM 5810 N N . ALA B 1 59 ? -3.863 14.164 -13.594 1 22.62 59 ALA B N 1
ATOM 5811 C CA . ALA B 1 59 ? -4.266 14.148 -12.195 1 22.62 59 ALA B CA 1
ATOM 5812 C C . ALA B 1 59 ? -4.855 12.797 -11.805 1 22.62 59 ALA B C 1
ATOM 5814 O O . ALA B 1 59 ? -6.035 12.539 -12.031 1 22.62 59 ALA B O 1
ATOM 5815 N N . PHE B 1 60 ? -4.391 11.656 -12.281 1 22.89 60 PHE B N 1
ATOM 5816 C CA . PHE B 1 60 ? -4.926 10.633 -11.391 1 22.89 60 PHE B CA 1
ATOM 5817 C C . PHE B 1 60 ? -4.914 11.109 -9.945 1 22.89 60 PHE B C 1
ATOM 5819 O O . PHE B 1 60 ? -4.012 11.844 -9.531 1 22.89 60 PHE B O 1
ATOM 5826 N N . SER B 1 61 ? -6.059 11.328 -9.375 1 26.02 61 SER B N 1
ATOM 5827 C CA . SER B 1 61 ? -6.156 11.531 -7.93 1 26.02 61 SER B CA 1
ATOM 5828 C C . SER B 1 61 ? -5.047 10.789 -7.195 1 26.02 61 SER B C 1
ATOM 5830 O O . SER B 1 61 ? -4.949 9.562 -7.27 1 26.02 61 SER B O 1
ATOM 5832 N N . VAL B 1 62 ? -3.836 11.242 -7.328 1 28.27 62 VAL B N 1
ATOM 5833 C CA . VAL B 1 62 ? -2.779 10.844 -6.398 1 28.27 62 VAL B CA 1
ATOM 5834 C C . VAL B 1 62 ? -3.387 10.5 -5.043 1 28.27 62 VAL B C 1
ATOM 5836 O O . VAL B 1 62 ? -4.031 11.336 -4.41 1 28.27 62 VAL B O 1
ATOM 5839 N N . ASN B 1 63 ? -3.861 9.344 -4.973 1 29.52 63 ASN B N 1
ATOM 5840 C CA . ASN B 1 63 ? -4.172 8.852 -3.637 1 29.52 63 ASN B CA 1
ATOM 5841 C C . ASN B 1 63 ? -3.221 9.43 -2.592 1 29.52 63 ASN B C 1
ATOM 5843 O O . ASN B 1 63 ? -2.004 9.25 -2.689 1 29.52 63 ASN B O 1
ATOM 5847 N N . CYS B 1 64 ? -3.504 10.609 -2.266 1 29.05 64 CYS B N 1
ATOM 5848 C CA . CYS B 1 64 ? -2.918 11.258 -1.102 1 29.05 64 CYS B CA 1
ATOM 5849 C C . CYS B 1 64 ? -2.502 10.242 -0.05 1 29.05 64 CYS B C 1
ATOM 5851 O O . CYS B 1 64 ? -3.354 9.586 0.554 1 29.05 64 CYS B O 1
ATOM 5853 N N . ILE B 1 65 ? -1.451 9.617 -0.388 1 33.31 65 ILE B N 1
ATOM 5854 C CA . ILE B 1 65 ? -0.876 8.797 0.672 1 33.31 65 ILE B CA 1
ATOM 5855 C C . ILE B 1 65 ? -0.73 9.625 1.945 1 33.31 65 ILE B C 1
ATOM 5857 O O . ILE B 1 65 ? 0.065 10.57 1.992 1 33.31 65 ILE B O 1
ATOM 5861 N N . SER B 1 66 ? -1.759 10.031 2.445 1 29.75 66 SER B N 1
ATOM 5862 C CA . SER B 1 66 ? -1.703 10.633 3.771 1 29.75 66 SER B CA 1
ATOM 5863 C C . SER B 1 66 ? -0.735 9.883 4.68 1 29.75 66 SER B C 1
ATOM 5865 O O . SER B 1 66 ? -0.446 8.703 4.449 1 29.75 66 SER B O 1
ATOM 5867 N N . ASP B 1 67 ? -0.002 10.586 5.449 1 32.41 67 ASP B N 1
ATOM 5868 C CA . ASP B 1 67 ? 1.107 10.422 6.387 1 32.41 67 ASP B CA 1
ATOM 5869 C C . ASP B 1 67 ? 0.85 9.266 7.348 1 32.41 67 ASP B C 1
ATOM 5871 O O . ASP B 1 67 ? 1.751 8.844 8.078 1 32.41 67 ASP B O 1
ATOM 5875 N N . PHE B 1 68 ? -0.439 9.125 7.824 1 27.91 68 PHE B N 1
ATOM 5876 C CA . PHE B 1 68 ? -0.299 8.742 9.219 1 27.91 68 PHE B CA 1
ATOM 5877 C C . PHE B 1 68 ? 0.146 7.285 9.344 1 27.91 68 PHE B C 1
ATOM 5879 O O . PHE B 1 68 ? -0.645 6.367 9.117 1 27.91 68 PHE B O 1
ATOM 5886 N N . ASP B 1 69 ? 1.158 7.047 8.758 1 31.98 69 ASP B N 1
ATOM 5887 C CA . ASP B 1 69 ? 1.673 5.801 9.32 1 31.98 69 ASP B CA 1
ATOM 5888 C C . ASP B 1 69 ?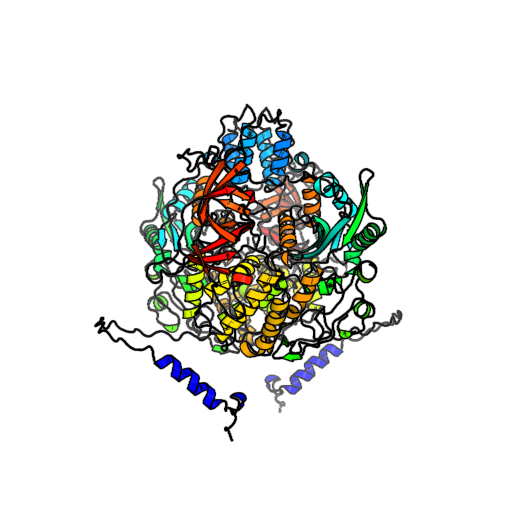 1.671 5.84 10.844 1 31.98 69 ASP B C 1
ATOM 5890 O O . ASP B 1 69 ? 2.346 6.676 11.445 1 31.98 69 ASP B O 1
ATOM 5894 N N . SER B 1 70 ? 0.563 5.746 11.43 1 30.27 70 SER B N 1
ATOM 5895 C CA . SER B 1 70 ? 0.566 5.711 12.891 1 30.27 70 SER B CA 1
ATOM 5896 C C . SER B 1 70 ? 1.729 4.879 13.422 1 30.27 70 SER B C 1
ATOM 5898 O O . SER B 1 70 ? 1.779 3.666 13.211 1 30.27 70 SER B O 1
ATOM 5900 N N . GLU B 1 71 ? 2.906 5.344 13.266 1 30.16 71 GLU B N 1
ATOM 5901 C CA . GLU B 1 71 ? 3.854 4.773 14.219 1 30.16 71 GLU B CA 1
ATOM 5902 C C . GLU B 1 71 ? 3.258 4.719 15.625 1 30.16 71 GLU B C 1
ATOM 5904 O O . GLU B 1 71 ? 2.938 5.758 16.203 1 30.16 71 GLU B O 1
ATOM 5909 N N . GLU B 1 72 ? 2.416 3.889 15.898 1 30.06 72 GLU B N 1
ATOM 5910 C CA . GLU B 1 72 ? 2.311 3.699 17.344 1 30.06 72 GLU B CA 1
ATOM 5911 C C . GLU B 1 72 ? 3.672 3.836 18.016 1 30.06 72 GLU B C 1
ATOM 5913 O O . GLU B 1 72 ? 4.578 3.041 17.766 1 30.06 72 GLU B O 1
ATOM 5918 N N . SER B 1 73 ? 4.191 5.023 18.047 1 29.78 73 SER B N 1
ATOM 5919 C CA . SER B 1 73 ? 5.305 5.195 18.969 1 29.78 73 SER B CA 1
ATOM 5920 C C . SER B 1 73 ? 5.113 4.348 20.219 1 29.78 73 SER B C 1
ATOM 5922 O O . SER B 1 73 ? 4.051 4.387 20.859 1 29.78 73 SER B O 1
ATOM 5924 N N . ASP B 1 74 ? 5.707 3.289 20.25 1 30.14 74 ASP B N 1
ATOM 5925 C CA . ASP B 1 74 ? 5.945 2.617 21.531 1 30.14 74 ASP B CA 1
ATOM 5926 C C . ASP B 1 74 ? 6.371 3.615 22.609 1 30.14 74 ASP B C 1
ATOM 5928 O O . ASP B 1 74 ? 7.562 3.896 22.766 1 30.14 74 ASP B O 1
ATOM 5932 N N . ASP B 1 75 ? 5.863 4.816 22.594 1 28.58 75 ASP B N 1
ATOM 5933 C CA . ASP B 1 75 ? 6.18 5.465 23.859 1 28.58 75 ASP B CA 1
ATOM 5934 C C . ASP B 1 75 ? 5.969 4.504 25.031 1 28.58 75 ASP B C 1
ATOM 5936 O O . ASP B 1 75 ? 4.875 3.967 25.219 1 28.58 75 ASP B O 1
ATOM 5940 N N . ASN B 1 76 ? 7 3.852 25.406 1 28.75 76 ASN B N 1
ATOM 5941 C CA . ASN B 1 76 ? 7.113 3.215 26.719 1 28.75 76 ASN B CA 1
ATOM 5942 C C . ASN B 1 76 ? 6.484 4.07 27.812 1 28.75 76 ASN B C 1
ATOM 5944 O O . ASN B 1 76 ? 7.105 5.012 28.312 1 28.75 76 ASN B O 1
ATOM 5948 N N . CYS B 1 77 ? 5.312 4.559 27.719 1 28.2 77 CYS B N 1
ATOM 5949 C CA . CYS B 1 77 ? 4.723 5.121 28.938 1 28.2 77 CYS B CA 1
ATOM 5950 C C . CYS B 1 77 ? 5.09 4.285 30.156 1 28.2 77 CYS B C 1
ATOM 5952 O O . CYS B 1 77 ? 4.863 3.074 30.172 1 28.2 77 CYS B O 1
ATOM 5954 N N . GLY B 1 78 ? 6.074 4.73 30.906 1 26.91 78 GLY B N 1
ATOM 5955 C CA . GLY B 1 78 ? 6.469 4.215 32.188 1 26.91 78 GLY B CA 1
ATOM 5956 C C . GLY B 1 78 ? 5.297 3.711 33.031 1 26.91 78 GLY B C 1
ATOM 5957 O O . GLY B 1 78 ? 4.137 3.939 32.656 1 26.91 78 GLY B O 1
ATOM 5958 N N . ASP B 1 79 ? 5.668 3.143 34.25 1 29.33 79 ASP B N 1
ATOM 5959 C CA . ASP B 1 79 ? 4.988 2.486 35.375 1 29.33 79 ASP B CA 1
ATOM 5960 C C . ASP B 1 79 ? 3.865 3.361 35.906 1 29.33 79 ASP B C 1
ATOM 5962 O O . ASP B 1 79 ? 4.121 4.438 36.469 1 29.33 79 ASP B O 1
ATOM 5966 N N . SER B 1 80 ? 2.85 3.658 35.25 1 28.89 80 SER B N 1
ATOM 5967 C CA . SER B 1 80 ? 1.762 4.316 35.969 1 28.89 80 SER B CA 1
ATOM 5968 C C . SER B 1 80 ? 1.594 3.744 37.375 1 28.89 80 SER B C 1
ATOM 5970 O O . SER B 1 80 ? 1.918 2.58 37.625 1 28.89 80 SER B O 1
ATOM 5972 N N . SER B 1 81 ? 1.568 4.617 38.375 1 30.05 81 SER B N 1
ATOM 5973 C CA . SER B 1 81 ? 1.226 4.383 39.781 1 30.05 81 SER B CA 1
ATOM 5974 C C . SER B 1 81 ? 0.022 3.453 39.906 1 30.05 81 SER B C 1
ATOM 5976 O O . SER B 1 81 ? -0.835 3.418 39 1 30.05 81 SER B O 1
ATOM 5978 N N . GLU B 1 82 ? 0.107 2.451 40.781 1 32.09 82 GLU B N 1
ATOM 5979 C CA . GLU B 1 82 ? -0.809 1.473 41.375 1 32.09 82 GLU B CA 1
ATOM 5980 C C . GLU B 1 82 ? -2.131 2.121 41.781 1 32.09 82 GLU B C 1
ATOM 5982 O O . GLU B 1 82 ? -2.242 2.703 42.844 1 32.09 82 GLU B O 1
ATOM 5987 N N . SER B 1 83 ? -2.754 2.961 41.031 1 32.31 83 SER B N 1
ATOM 5988 C CA . SER B 1 83 ? -4.023 3.312 41.656 1 32.31 83 SER B CA 1
ATOM 5989 C C . SER B 1 83 ? -4.789 2.066 42.094 1 32.31 83 SER B C 1
ATOM 5991 O O . SER B 1 83 ? -4.676 1.012 41.469 1 32.31 83 SER B O 1
ATOM 5993 N N . ILE B 1 84 ? -5.207 1.978 43.312 1 34.84 84 ILE B N 1
ATOM 5994 C CA . ILE B 1 84 ? -6.066 1.036 44.031 1 34.84 84 ILE B CA 1
ATOM 5995 C C . ILE B 1 84 ? -7.262 0.671 43.156 1 34.84 84 ILE B C 1
ATOM 5997 O O . ILE B 1 84 ? -8.195 1.464 43 1 34.84 84 ILE B O 1
ATOM 6001 N N . GLU B 1 85 ? -7.082 0.185 41.969 1 36.56 85 GLU B N 1
ATOM 6002 C CA . GLU B 1 85 ? -8.18 -0.162 41.062 1 36.56 85 GLU B CA 1
ATOM 6003 C C . GLU B 1 85 ? -9.141 -1.147 41.719 1 36.56 85 GLU B C 1
ATOM 6005 O O . GLU B 1 85 ? -8.719 -2.021 42.469 1 36.56 85 GLU B O 1
ATOM 6010 N N . GLU B 1 86 ? -10.336 -0.766 41.906 1 41.78 86 GLU B N 1
ATOM 6011 C CA . GLU B 1 86 ? -11.492 -1.6 42.219 1 41.78 86 GLU B CA 1
ATOM 6012 C C . GLU B 1 86 ? -11.367 -2.979 41.562 1 41.78 86 GLU B C 1
ATOM 6014 O O . GLU B 1 86 ? -10.688 -3.137 40.562 1 41.78 86 GLU B O 1
ATOM 6019 N N . PRO B 1 87 ? -11.688 -4.055 42.156 1 48.66 87 PRO B N 1
ATOM 6020 C CA . PRO B 1 87 ? -11.648 -5.434 41.656 1 48.66 87 PRO B CA 1
ATOM 6021 C C . PRO B 1 87 ? -12.055 -5.547 40.188 1 48.66 87 PRO B C 1
ATOM 6023 O O . PRO B 1 87 ? -13.203 -5.27 39.844 1 48.66 87 PRO B O 1
ATOM 6026 N N . SER B 1 88 ? -11.297 -5.113 39.25 1 56.5 88 SER B N 1
ATOM 6027 C CA . SER B 1 88 ? -11.508 -4.973 37.812 1 56.5 88 SER B CA 1
ATOM 6028 C C . SER B 1 88 ? -11.906 -6.305 37.188 1 56.5 88 SER B C 1
ATOM 6030 O O . SER B 1 88 ? -11.375 -7.355 37.562 1 56.5 88 SER B O 1
ATOM 6032 N N . ASN B 1 89 ? -13.211 -6.477 36.688 1 80.38 89 ASN B N 1
ATOM 6033 C CA . ASN B 1 89 ? -13.742 -7.582 35.906 1 80.38 89 ASN B CA 1
ATOM 6034 C C . ASN B 1 89 ? -12.852 -7.891 34.719 1 80.38 89 ASN B C 1
ATOM 6036 O O . ASN B 1 89 ? -12.773 -7.102 33.781 1 80.38 89 ASN B O 1
ATOM 6040 N N . LEU B 1 90 ? -11.977 -8.891 34.906 1 88.12 90 LEU B N 1
ATOM 6041 C CA . LEU B 1 90 ? -11 -9.328 33.906 1 88.12 90 LEU B CA 1
ATOM 6042 C C . LEU B 1 90 ? -11.641 -9.484 32.531 1 88.12 90 LEU B C 1
ATOM 6044 O O . LEU B 1 90 ? -11.023 -9.18 31.516 1 88.12 90 LEU B O 1
ATOM 6048 N N . MET B 1 91 ? -12.859 -9.844 32.625 1 88.44 91 MET B N 1
ATOM 6049 C CA . MET B 1 91 ? -13.555 -10.055 31.359 1 88.44 91 MET B CA 1
ATOM 6050 C C . MET B 1 91 ? -13.805 -8.727 30.656 1 88.44 91 MET B C 1
ATOM 6052 O O . MET B 1 91 ? -13.664 -8.641 29.422 1 88.44 91 MET B O 1
ATOM 6056 N N . GLU B 1 92 ? -14.125 -7.766 31.375 1 88.69 92 GLU B N 1
ATOM 6057 C CA . GLU B 1 92 ? -14.359 -6.441 30.812 1 88.69 92 GLU B CA 1
ATOM 6058 C C . GLU B 1 92 ? -13.062 -5.832 30.281 1 88.69 92 GLU B C 1
ATOM 6060 O O . GLU B 1 92 ? -13.062 -5.172 29.234 1 88.69 92 GLU B O 1
ATOM 6065 N N . ASP B 1 93 ? -12.047 -6.09 31 1 90.31 93 ASP B N 1
ATOM 6066 C CA . ASP B 1 93 ? -10.75 -5.586 30.547 1 90.31 93 ASP B CA 1
ATOM 6067 C C . ASP B 1 93 ? -10.289 -6.293 29.281 1 90.31 93 ASP B C 1
ATOM 6069 O O . ASP B 1 93 ? -9.688 -5.672 28.406 1 90.31 93 ASP B O 1
ATOM 6073 N N . LEU B 1 94 ? -10.555 -7.562 29.25 1 91.88 94 LEU B N 1
ATOM 6074 C CA . LEU B 1 94 ? -10.203 -8.328 28.062 1 91.88 94 LEU B CA 1
ATOM 6075 C C . LEU B 1 94 ? -11.023 -7.867 26.859 1 91.88 94 LEU B C 1
ATOM 6077 O O . LEU B 1 94 ? -10.523 -7.863 25.734 1 91.88 94 LEU B O 1
ATOM 6081 N N . ARG B 1 95 ? -12.227 -7.527 27.109 1 90.12 95 ARG B N 1
ATOM 6082 C CA . ARG B 1 95 ? -13.086 -6.992 26.047 1 90.12 95 ARG B CA 1
ATOM 6083 C C . ARG B 1 95 ? -12.516 -5.703 25.484 1 90.12 95 ARG B C 1
ATOM 6085 O O . ARG B 1 95 ? -12.492 -5.512 24.266 1 90.12 95 ARG B O 1
ATOM 6092 N N . GLU B 1 96 ? -12.062 -4.875 26.281 1 87.94 96 GLU B N 1
ATOM 6093 C CA . GLU B 1 96 ? -11.461 -3.621 25.844 1 87.94 96 GLU B CA 1
ATOM 6094 C C . GLU B 1 96 ? -10.18 -3.871 25.047 1 87.94 96 GLU B C 1
ATOM 6096 O O . GLU B 1 96 ? -9.93 -3.221 24.031 1 87.94 96 GLU B O 1
ATOM 6101 N N . TRP B 1 97 ? -9.43 -4.785 25.547 1 90.31 97 TRP B N 1
ATOM 6102 C CA . TRP B 1 97 ? -8.195 -5.164 24.875 1 90.31 97 TRP B CA 1
ATOM 6103 C C . TRP B 1 97 ? -8.484 -5.699 23.469 1 90.31 97 TRP B C 1
ATOM 6105 O O . TRP B 1 97 ? -7.785 -5.355 22.516 1 90.31 97 TRP B O 1
ATOM 6115 N N . ALA B 1 98 ? -9.492 -6.48 23.328 1 90.19 98 ALA B N 1
ATOM 6116 C CA . ALA B 1 98 ? -9.812 -7.176 22.094 1 90.19 98 ALA B CA 1
ATOM 6117 C C . ALA B 1 98 ? -10.492 -6.238 21.094 1 90.19 98 ALA B C 1
ATOM 6119 O O . ALA B 1 98 ? -10.586 -6.551 19.906 1 90.19 98 ALA B O 1
ATOM 6120 N N . SER B 1 99 ? -10.891 -5.121 21.531 1 84 99 SER B N 1
ATOM 6121 C CA . SER B 1 99 ? -11.703 -4.23 20.719 1 84 99 SER B CA 1
ATOM 6122 C C . SER B 1 99 ? -10.867 -3.545 19.641 1 84 99 SER B C 1
ATOM 6124 O O . SER B 1 99 ? -11.406 -3.016 18.672 1 84 99 SER B O 1
ATOM 6126 N N . SER B 1 100 ? -9.547 -3.572 19.812 1 81.38 100 SER B N 1
ATOM 6127 C CA . SER B 1 100 ? -8.727 -2.896 18.812 1 81.38 100 SER B CA 1
ATOM 6128 C C . SER B 1 100 ? -7.367 -3.57 18.672 1 81.38 100 SER B C 1
ATOM 6130 O O . SER B 1 100 ? -6.812 -4.07 19.656 1 81.38 100 SER B O 1
ATOM 6132 N N . GLY B 1 101 ? -6.93 -3.57 17.469 1 80 101 GLY B N 1
ATOM 6133 C CA . GLY B 1 101 ? -5.535 -3.918 17.234 1 80 101 GLY B CA 1
ATOM 6134 C C . GLY B 1 101 ? -5.312 -5.41 17.094 1 80 101 GLY B C 1
ATOM 6135 O O . GLY B 1 101 ? -4.188 -5.855 16.859 1 80 101 GLY B O 1
ATOM 6136 N N . VAL B 1 102 ? -6.254 -6.277 17.375 1 87.81 102 VAL B N 1
ATOM 6137 C CA . VAL B 1 102 ? -6.125 -7.727 17.25 1 87.81 102 VAL B CA 1
ATOM 6138 C C . VAL B 1 102 ? -7.266 -8.281 16.406 1 87.81 102 VAL B C 1
ATOM 6140 O O . VAL B 1 102 ? -8.406 -7.816 16.5 1 87.81 102 VAL B O 1
ATOM 6143 N N . THR B 1 103 ? -6.926 -9.242 15.633 1 87.5 103 THR B N 1
ATOM 6144 C CA . THR B 1 103 ? -7.949 -9.828 14.766 1 87.5 103 THR B CA 1
ATOM 6145 C C . THR B 1 103 ? -8.914 -10.695 15.57 1 87.5 103 THR B C 1
ATOM 6147 O O . THR B 1 103 ? -8.555 -11.188 16.641 1 87.5 103 THR B O 1
ATOM 6150 N N . LEU B 1 104 ? -10.133 -10.898 15.008 1 87.94 104 LEU B N 1
ATOM 6151 C CA . LEU B 1 104 ? -11.133 -11.734 15.664 1 87.94 104 LEU B CA 1
ATOM 6152 C C . LEU B 1 104 ? -10.656 -13.18 15.766 1 87.94 104 LEU B C 1
ATOM 6154 O O . LEU B 1 104 ? -10.93 -13.859 16.75 1 87.94 104 LEU B O 1
ATOM 6158 N N . THR B 1 105 ? -9.93 -13.594 14.781 1 88.81 105 THR B N 1
ATOM 6159 C CA . THR B 1 105 ? -9.406 -14.953 14.766 1 88.81 105 THR B CA 1
ATOM 6160 C C . THR B 1 105 ? -8.43 -15.172 15.922 1 88.81 105 THR B C 1
ATOM 6162 O O . THR B 1 105 ? -8.508 -16.172 16.625 1 88.81 105 THR B O 1
ATOM 6165 N N . LYS B 1 106 ? -7.539 -14.242 16.141 1 91.44 106 LYS B N 1
ATOM 6166 C CA . LYS B 1 106 ? -6.551 -14.352 17.203 1 91.44 106 LYS B CA 1
ATOM 6167 C C . LYS B 1 106 ? -7.207 -14.25 18.578 1 91.44 106 LYS B C 1
ATOM 6169 O O . LYS B 1 106 ? -6.777 -14.906 19.531 1 91.44 106 LYS B O 1
ATOM 6174 N N . VAL B 1 107 ? -8.25 -13.375 18.641 1 93.5 107 VAL B N 1
ATOM 6175 C CA . VAL B 1 107 ? -8.969 -13.258 19.906 1 93.5 107 VAL B CA 1
ATOM 6176 C C . VAL B 1 107 ? -9.688 -14.57 20.219 1 93.5 107 VAL B C 1
ATOM 6178 O O . VAL B 1 107 ? -9.656 -15.047 21.359 1 93.5 107 VAL B O 1
ATOM 6181 N N . SER B 1 108 ? -10.297 -15.141 19.234 1 93.44 108 SER B N 1
ATOM 6182 C CA . SER B 1 108 ? -11 -16.406 19.438 1 93.44 108 SER B CA 1
ATOM 6183 C C . SER B 1 108 ? -10.031 -17.516 19.828 1 93.44 108 SER B C 1
ATOM 6185 O O . SER B 1 108 ? -10.352 -18.344 20.672 1 93.44 108 SER B O 1
ATOM 6187 N N . GLN B 1 109 ? -8.867 -17.516 19.203 1 93.06 109 GLN B N 1
ATOM 6188 C CA . GLN B 1 109 ? -7.844 -18.5 19.562 1 93.06 109 GLN B CA 1
ATOM 6189 C C . GLN B 1 109 ? -7.402 -18.328 21.016 1 93.06 109 GLN B C 1
ATOM 6191 O O . GLN B 1 109 ? -7.191 -19.312 21.719 1 93.06 109 GLN B O 1
ATOM 6196 N N . LEU B 1 110 ? -7.246 -17.109 21.406 1 94 110 LEU B N 1
ATOM 6197 C CA . LEU B 1 110 ? -6.855 -16.812 22.781 1 94 110 LEU B CA 1
ATOM 6198 C C . LEU B 1 110 ? -7.918 -17.281 23.766 1 94 110 LEU B C 1
ATOM 6200 O O . LEU B 1 110 ? -7.594 -17.875 24.797 1 94 110 LEU B O 1
ATOM 6204 N N . LEU B 1 111 ? -9.188 -17.047 23.406 1 94.12 111 LEU B N 1
ATOM 6205 C CA . LEU B 1 111 ? -10.289 -17.438 24.281 1 94.12 111 LEU B CA 1
ATOM 6206 C C . LEU B 1 111 ? -10.336 -18.953 24.453 1 94.12 111 LEU B C 1
ATOM 6208 O O . LEU B 1 111 ? -10.578 -19.453 25.547 1 94.12 111 LEU B O 1
ATOM 6212 N N . LYS B 1 112 ? -10.125 -19.625 23.391 1 92.88 112 LYS B N 1
ATOM 6213 C CA . LYS B 1 112 ? -10.094 -21.078 23.453 1 92.88 112 LYS B CA 1
ATOM 6214 C C . LYS B 1 112 ? -8.953 -21.562 24.344 1 92.88 112 LYS B C 1
ATOM 6216 O O . LYS B 1 112 ? -9.117 -22.531 25.094 1 92.88 112 LYS B O 1
ATOM 6221 N N . LEU B 1 113 ? -7.816 -20.906 24.25 1 92.94 113 LEU B N 1
ATOM 6222 C CA . LEU B 1 113 ? -6.672 -21.234 25.078 1 92.94 113 LEU B CA 1
ATOM 6223 C C . LEU B 1 113 ? -6.977 -20.969 26.562 1 92.94 113 LEU B C 1
ATOM 6225 O O . LEU B 1 113 ? -6.68 -21.812 27.422 1 92.94 113 LEU B O 1
ATOM 6229 N N . LEU B 1 114 ? -7.566 -19.859 26.828 1 92.19 114 LEU B N 1
ATOM 6230 C CA . LEU B 1 114 ? -7.863 -19.484 28.219 1 92.19 114 LEU B CA 1
ATOM 6231 C C . LEU B 1 114 ? -8.93 -20.391 28.812 1 92.19 114 LEU B C 1
ATOM 6233 O O . LEU B 1 114 ? -8.898 -20.703 30 1 92.19 114 LEU B O 1
ATOM 6237 N N . ARG B 1 115 ? -9.797 -20.828 27.969 1 92.31 115 ARG B N 1
ATOM 6238 C CA . ARG B 1 115 ? -10.891 -21.688 28.422 1 92.31 115 ARG B CA 1
ATOM 6239 C C . ARG B 1 115 ? -10.367 -23.047 28.891 1 92.31 115 ARG B C 1
ATOM 6241 O O . ARG B 1 115 ? -11.039 -23.766 29.625 1 92.31 115 ARG B O 1
ATOM 6248 N N . SER B 1 116 ? -9.219 -23.391 28.406 1 90.81 116 SER B N 1
ATOM 6249 C CA . SER B 1 116 ? -8.617 -24.641 28.844 1 90.81 116 SER B CA 1
ATOM 6250 C C . SER B 1 116 ? -8.227 -24.578 30.328 1 90.81 116 SER B C 1
ATOM 6252 O O . SER B 1 116 ? -8.039 -25.625 30.969 1 90.81 116 SER B O 1
ATOM 6254 N N . HIS B 1 117 ? -8.055 -23.422 30.828 1 90.12 117 HIS B N 1
ATOM 6255 C CA . HIS B 1 117 ? -7.789 -23.234 32.25 1 90.12 117 HIS B CA 1
ATOM 6256 C C . HIS B 1 117 ? -9.078 -23.281 33.062 1 90.12 117 HIS B C 1
ATOM 6258 O O . HIS B 1 117 ? -10.109 -22.75 32.656 1 90.12 117 HIS B O 1
ATOM 6264 N N . HIS B 1 118 ? -9.016 -23.734 34.219 1 89.06 118 HIS B N 1
ATOM 6265 C CA . HIS B 1 118 ? -10.195 -23.984 35.031 1 89.06 118 HIS B CA 1
ATOM 6266 C C . HIS B 1 118 ? -10.859 -22.672 35.438 1 89.06 118 HIS B C 1
ATOM 6268 O O . HIS B 1 118 ? -12.086 -22.609 35.562 1 89.06 118 HIS B O 1
ATOM 6274 N N . CYS B 1 119 ? -10.133 -21.594 35.594 1 88.56 119 CYS B N 1
ATOM 6275 C CA . CYS B 1 119 ? -10.68 -20.312 36.031 1 88.56 119 CYS B CA 1
ATOM 6276 C C . CYS B 1 119 ? -11.516 -19.672 34.938 1 88.56 119 CYS B C 1
ATOM 6278 O O . CYS B 1 119 ? -12.352 -18.812 35.219 1 88.56 119 CYS B O 1
ATOM 6280 N N . PHE B 1 120 ? -11.289 -20.125 33.688 1 90.88 120 PHE B N 1
ATOM 6281 C CA . PHE B 1 120 ? -11.898 -19.391 32.562 1 90.88 120 PHE B CA 1
ATOM 6282 C C . PHE B 1 120 ? -12.734 -20.328 31.703 1 90.88 120 PHE B C 1
ATOM 6284 O O . PHE B 1 120 ? -12.992 -20.047 30.547 1 90.88 120 PHE B O 1
ATOM 6291 N N . SER B 1 121 ? -13.133 -21.359 32.156 1 90.12 121 SER B N 1
ATOM 6292 C CA . SER B 1 121 ? -13.844 -22.391 31.422 1 90.12 121 SER B CA 1
ATOM 6293 C C . SER B 1 121 ? -15.211 -21.891 30.953 1 90.12 121 SER B C 1
ATOM 6295 O O . SER B 1 121 ? -15.734 -22.359 29.938 1 90.12 121 SER B O 1
ATOM 6297 N N . GLU B 1 122 ? -15.781 -20.875 31.625 1 90.19 122 GLU B N 1
ATOM 6298 C CA . GLU B 1 122 ? -17.125 -20.406 31.297 1 90.19 122 GLU B CA 1
ATOM 6299 C C . GLU B 1 122 ? -17.062 -19.172 30.406 1 90.19 122 GLU B C 1
ATOM 6301 O O . GLU B 1 122 ? -18.094 -18.594 30.047 1 90.19 122 GLU B O 1
ATOM 6306 N N . TRP B 1 123 ? -15.891 -18.797 30.094 1 91.62 123 TRP B N 1
ATOM 6307 C CA . TRP B 1 123 ? -15.742 -17.625 29.219 1 91.62 123 TRP B CA 1
ATOM 6308 C C . TRP B 1 123 ? -16.219 -17.953 27.812 1 91.62 123 TRP B C 1
ATOM 6310 O O . TRP B 1 123 ? -16.297 -19.109 27.422 1 91.62 123 TRP B O 1
ATOM 6320 N N . PRO B 1 124 ? -16.656 -16.922 27.062 1 92.25 124 PRO B N 1
ATOM 6321 C CA . PRO B 1 124 ? -17.047 -17.156 25.672 1 92.25 124 PRO B CA 1
ATOM 6322 C C . PRO B 1 124 ? -15.914 -17.766 24.844 1 92.25 124 PRO B C 1
ATOM 6324 O O . PRO B 1 124 ? -14.742 -17.469 25.078 1 92.25 124 PRO B O 1
ATOM 6327 N N . ALA B 1 125 ? -16.219 -18.547 23.922 1 90.94 125 ALA B N 1
ATOM 6328 C CA . ALA B 1 125 ? -15.234 -19.188 23.062 1 90.94 125 ALA B CA 1
ATOM 6329 C C . ALA B 1 125 ? -14.969 -18.359 21.797 1 90.94 125 ALA B C 1
ATOM 6331 O O . ALA B 1 125 ? -13.953 -18.562 21.125 1 90.94 125 ALA B O 1
ATOM 6332 N N . ASP B 1 126 ? -15.961 -17.469 21.578 1 92.19 126 ASP B N 1
ATOM 6333 C CA . ASP B 1 126 ? -15.898 -16.688 20.344 1 92.19 126 ASP B CA 1
ATOM 6334 C C . ASP B 1 126 ? -15.703 -15.203 20.625 1 92.19 126 ASP B C 1
ATOM 6336 O O . ASP B 1 126 ? -16.297 -14.664 21.562 1 92.19 126 ASP B O 1
ATOM 6340 N N . ALA B 1 127 ? -14.844 -14.633 19.781 1 91.75 127 ALA B N 1
ATOM 6341 C CA . ALA B 1 127 ? -14.547 -13.211 19.938 1 91.75 127 ALA B CA 1
ATOM 6342 C C . ALA B 1 127 ? -15.812 -12.367 19.812 1 91.75 127 ALA B C 1
ATOM 6344 O O . ALA B 1 127 ? -15.961 -11.352 20.5 1 91.75 127 ALA B O 1
ATOM 6345 N N . ARG B 1 128 ? -16.828 -12.781 18.953 1 89.19 128 ARG B N 1
ATOM 6346 C CA . ARG B 1 128 ? -18.047 -12.016 18.719 1 89.19 128 ARG B CA 1
ATOM 6347 C C . ARG B 1 128 ? -18.922 -11.961 19.969 1 89.19 128 ARG B C 1
ATOM 6349 O O . ARG B 1 128 ? -19.547 -10.938 20.25 1 89.19 128 ARG B O 1
ATOM 6356 N N . THR B 1 129 ? -18.859 -13 20.641 1 90.38 129 THR B N 1
ATOM 6357 C CA . THR B 1 129 ? -19.625 -13.055 21.875 1 90.38 129 THR B CA 1
ATOM 6358 C C . THR B 1 129 ? -18.984 -12.18 22.953 1 90.38 129 THR B C 1
ATOM 6360 O O . THR B 1 129 ? -19.672 -11.461 23.672 1 90.38 129 THR B O 1
ATOM 6363 N N . LEU B 1 130 ? -17.703 -12.32 23.031 1 91.12 130 LEU B N 1
ATOM 6364 C CA . LEU B 1 130 ? -16.969 -11.5 24 1 91.12 130 LEU B CA 1
ATOM 6365 C C . LEU B 1 130 ? -17.234 -10.016 23.75 1 91.12 130 LEU B C 1
ATOM 6367 O O . LEU B 1 130 ? -17.453 -9.25 24.688 1 91.12 130 LEU B O 1
ATOM 6371 N N . LEU B 1 131 ? -17.25 -9.617 22.469 1 90.19 131 LEU B N 1
ATOM 6372 C CA . LEU B 1 131 ? -17.344 -8.219 22.078 1 90.19 131 LEU B CA 1
ATOM 6373 C C . LEU B 1 131 ? -18.797 -7.793 21.906 1 90.19 131 LEU B C 1
ATOM 6375 O O . LEU B 1 131 ? -19.078 -6.617 21.641 1 90.19 131 LEU B O 1
ATOM 6379 N N . SER B 1 132 ? -19.719 -8.672 22.047 1 86.75 132 SER B N 1
ATOM 6380 C CA . SER B 1 132 ? -21.141 -8.391 21.828 1 86.75 132 SER B CA 1
ATOM 6381 C C . SER B 1 132 ? -21.359 -7.742 20.453 1 86.75 132 SER B C 1
ATOM 6383 O O . SER B 1 132 ? -22 -6.695 20.359 1 86.75 132 SER B O 1
ATOM 6385 N N . THR B 1 133 ? -20.75 -8.391 19.438 1 87.31 133 THR B N 1
ATOM 6386 C CA . THR B 1 133 ? -20.844 -7.887 18.078 1 87.31 133 THR B CA 1
ATOM 6387 C C . THR B 1 133 ? -22.281 -7.906 17.578 1 87.31 133 THR B C 1
ATOM 6389 O O . THR B 1 133 ? -22.969 -8.922 17.688 1 87.31 133 THR B O 1
ATOM 6392 N N . PRO B 1 134 ? -22.734 -6.754 17.109 1 86.44 134 PRO B N 1
ATOM 6393 C CA . PRO B 1 134 ? -24.109 -6.73 16.594 1 86.44 134 PRO B CA 1
ATOM 6394 C C . PRO B 1 134 ? -24.312 -7.668 15.406 1 86.44 134 PRO B C 1
ATOM 6396 O O . PRO B 1 134 ? -23.438 -7.793 14.555 1 86.44 134 PRO B O 1
ATOM 6399 N N . ARG B 1 135 ? -25.344 -8.312 15.312 1 84.31 135 ARG B N 1
ATOM 6400 C CA . ARG B 1 135 ? -25.656 -9.273 14.258 1 84.31 135 ARG B CA 1
ATOM 6401 C C . ARG B 1 135 ? -26.234 -8.57 13.031 1 84.31 135 ARG B C 1
ATOM 6403 O O . ARG B 1 135 ? -26.031 -9.016 11.898 1 84.31 135 ARG B O 1
ATOM 6410 N N . GLU B 1 136 ? -26.891 -7.438 13.297 1 87.06 136 GLU B N 1
ATOM 6411 C CA . GLU B 1 136 ? -27.5 -6.703 12.188 1 87.06 136 GLU B CA 1
ATOM 6412 C C . GLU B 1 136 ? -26.812 -5.352 11.992 1 87.06 136 GLU B C 1
ATOM 6414 O O . GLU B 1 136 ? -26.484 -4.668 12.969 1 87.06 136 GLU B O 1
ATOM 6419 N N . THR B 1 137 ? -26.547 -5.094 10.766 1 89.94 137 THR B N 1
ATOM 6420 C CA . THR B 1 137 ? -25.938 -3.816 10.398 1 89.94 137 THR B CA 1
ATOM 6421 C C . THR B 1 137 ? -26.844 -3.059 9.422 1 89.94 137 THR B C 1
ATOM 6423 O O . THR B 1 137 ? -27.078 -3.527 8.305 1 89.94 137 THR B O 1
ATOM 6426 N N . PRO B 1 138 ? -27.406 -1.969 9.875 1 90.38 138 PRO B N 1
ATOM 6427 C CA . PRO B 1 138 ? -28.281 -1.19 9 1 90.38 138 PRO B CA 1
ATOM 6428 C C . PRO B 1 138 ? -27.547 -0.562 7.824 1 90.38 138 PRO B C 1
ATOM 6430 O O . PRO B 1 138 ? -26.734 0.344 8.016 1 90.38 138 PRO B O 1
ATOM 6433 N N . ILE B 1 139 ? -27.828 -1.08 6.609 1 94.38 139 ILE B N 1
ATOM 6434 C CA . ILE B 1 139 ? -27.188 -0.583 5.391 1 94.38 139 ILE B CA 1
ATOM 6435 C C . ILE B 1 139 ? -28.25 -0.376 4.312 1 94.38 139 ILE B C 1
ATOM 6437 O O . ILE B 1 139 ? -29.234 -1.121 4.242 1 94.38 139 ILE B O 1
ATOM 6441 N N . LYS B 1 140 ? -28.156 0.708 3.59 1 95.25 140 LYS B N 1
ATOM 6442 C CA . LYS B 1 140 ? -29.031 0.944 2.443 1 95.25 140 LYS B CA 1
ATOM 6443 C C . LYS B 1 140 ? -28.219 1.174 1.171 1 95.25 140 LYS B C 1
ATOM 6445 O O . LYS B 1 140 ? -27.062 1.6 1.233 1 95.25 140 LYS B O 1
ATOM 6450 N N . MET B 1 141 ? -28.812 0.901 0.046 1 95.38 141 MET B N 1
ATOM 6451 C CA . MET B 1 141 ? -28.156 1.104 -1.248 1 95.38 141 MET B CA 1
ATOM 6452 C C . MET B 1 141 ? -28.5 2.477 -1.817 1 95.38 141 MET B C 1
ATOM 6454 O O . MET B 1 141 ? -29.672 2.805 -1.992 1 95.38 141 MET B O 1
ATOM 6458 N N . ILE B 1 142 ? -27.453 3.26 -1.987 1 94.62 142 ILE B N 1
ATOM 6459 C CA . ILE B 1 142 ? -27.656 4.578 -2.58 1 94.62 142 ILE B CA 1
ATOM 6460 C C . ILE B 1 142 ? -26.531 4.879 -3.566 1 94.62 142 ILE B C 1
ATOM 6462 O O . ILE B 1 142 ? -25.391 4.438 -3.375 1 94.62 142 ILE B O 1
ATOM 6466 N N . ALA B 1 143 ? -26.844 5.656 -4.613 1 94.5 143 ALA B N 1
ATOM 6467 C CA . ALA B 1 143 ? -25.859 6.242 -5.52 1 94.5 143 ALA B CA 1
ATOM 6468 C C . ALA B 1 143 ? -24.891 5.18 -6.027 1 94.5 143 ALA B C 1
ATOM 6470 O O . ALA B 1 143 ? -23.688 5.434 -6.137 1 94.5 143 ALA B O 1
ATOM 6471 N N . GLY B 1 144 ? -25.328 4.004 -6.109 1 92.06 144 GLY B N 1
ATOM 6472 C CA . GLY B 1 144 ? -24.516 2.961 -6.723 1 92.06 144 GLY B CA 1
ATOM 6473 C C . GLY B 1 144 ? -23.688 2.184 -5.723 1 92.06 144 GLY B C 1
ATOM 6474 O O . GLY B 1 144 ? -22.859 1.349 -6.105 1 92.06 144 GLY B O 1
ATOM 6475 N N . GLY B 1 145 ? -23.859 2.443 -4.371 1 95.44 145 GLY B N 1
ATOM 6476 C CA . GLY B 1 145 ? -23.125 1.751 -3.32 1 95.44 145 GLY B CA 1
ATOM 6477 C C . GLY B 1 145 ? -23.922 1.583 -2.045 1 95.44 145 GLY B C 1
ATOM 6478 O O . GLY B 1 145 ? -25.141 1.774 -2.043 1 95.44 145 GLY B O 1
ATOM 6479 N N . SER B 1 146 ? -23.219 1.079 -1.031 1 97.12 146 SER B N 1
ATOM 6480 C CA . SER B 1 146 ? -23.844 0.89 0.273 1 97.12 146 SER B CA 1
ATOM 6481 C C . SER B 1 146 ? -23.594 2.092 1.18 1 97.12 146 SER B C 1
ATOM 6483 O O . SER B 1 146 ? -22.531 2.703 1.142 1 97.12 146 SER B O 1
ATOM 6485 N N . TYR B 1 147 ? -24.641 2.445 1.905 1 97.88 147 TYR B N 1
ATOM 6486 C CA . TYR B 1 147 ? -24.562 3.625 2.762 1 97.88 147 TYR B CA 1
ATOM 6487 C C . TYR B 1 147 ? -25.125 3.328 4.148 1 97.88 147 TYR B C 1
ATOM 6489 O O . TYR B 1 147 ? -26.109 2.602 4.285 1 97.88 147 TYR B O 1
ATOM 6497 N N . HIS B 1 148 ? -24.406 3.764 5.113 1 97.5 148 HIS B N 1
ATOM 6498 C CA . HIS B 1 148 ? -24.875 3.725 6.492 1 97.5 148 HIS B CA 1
ATOM 6499 C C . HIS B 1 148 ? -24.938 5.125 7.094 1 97.5 148 HIS B C 1
ATOM 6501 O O . HIS B 1 148 ? -23.922 5.809 7.195 1 97.5 148 HIS B O 1
ATOM 6507 N N . HIS B 1 149 ? -26.125 5.578 7.441 1 97.38 149 HIS B N 1
ATOM 6508 C CA . HIS B 1 149 ? -26.328 6.871 8.086 1 97.38 149 HIS B CA 1
ATOM 6509 C C . HIS B 1 149 ? -26.266 6.738 9.609 1 97.38 149 HIS B C 1
ATOM 6511 O O . HIS B 1 149 ? -27.203 6.242 10.227 1 97.38 149 HIS B O 1
ATOM 6517 N N . ILE B 1 150 ? -25.234 7.141 10.234 1 95.19 150 ILE B N 1
ATOM 6518 C CA . ILE B 1 150 ? -25.062 7.09 11.68 1 95.19 150 ILE B CA 1
ATOM 6519 C C . ILE B 1 150 ? -25.953 8.148 12.336 1 95.19 150 ILE B C 1
ATOM 6521 O O . ILE B 1 150 ? -26.672 7.852 13.289 1 95.19 150 ILE B O 1
ATOM 6525 N N . GLY B 1 151 ? -25.906 9.305 11.781 1 96 151 GLY B N 1
ATOM 6526 C CA . GLY B 1 151 ? -26.75 10.375 12.273 1 96 151 GLY B CA 1
ATOM 6527 C C . GLY B 1 151 ? -25.984 11.516 12.891 1 96 151 GLY B C 1
ATOM 6528 O O . GLY B 1 151 ? -25.109 11.297 13.742 1 96 151 GLY B O 1
ATOM 6529 N N . LEU B 1 152 ? -26.297 12.703 12.5 1 97.19 152 LEU B N 1
ATOM 6530 C CA . LEU B 1 152 ? -25.641 13.906 13.016 1 97.19 152 LEU B CA 1
ATOM 6531 C C . LEU B 1 152 ? -26.125 14.211 14.43 1 97.19 152 LEU B C 1
ATOM 6533 O O . LEU B 1 152 ? -25.312 14.422 15.336 1 97.19 152 LEU B O 1
ATOM 6537 N N . LYS B 1 153 ? -27.438 14.203 14.648 1 96.31 153 LYS B N 1
ATOM 6538 C CA . LYS B 1 153 ? -28.031 14.5 15.953 1 96.31 153 LYS B CA 1
ATOM 6539 C C . LYS B 1 153 ? -27.578 13.484 17 1 96.31 153 LYS B C 1
ATOM 6541 O O . LYS B 1 153 ? -27.234 13.859 18.125 1 96.31 153 LYS B O 1
ATOM 6546 N N . PHE B 1 154 ? -27.578 12.297 16.531 1 93.75 154 PHE B N 1
ATOM 6547 C CA . PHE B 1 154 ? -27.188 11.211 17.422 1 93.75 154 PHE B CA 1
ATOM 6548 C C . PHE B 1 154 ? -25.75 11.398 17.891 1 93.75 154 PHE B C 1
ATOM 6550 O O . PHE B 1 154 ? -25.469 11.32 19.094 1 93.75 154 PHE B O 1
ATOM 6557 N N . LYS B 1 155 ? -24.828 11.695 17.016 1 95.25 155 LYS B N 1
ATOM 6558 C CA . LYS B 1 155 ? -23.422 11.828 17.344 1 95.25 155 LYS B CA 1
ATOM 6559 C C . LYS B 1 155 ? -23.156 13.07 18.188 1 95.25 155 LYS B C 1
ATOM 6561 O O . LYS B 1 155 ? -22.312 13.062 19.078 1 95.25 155 LYS B O 1
ATOM 6566 N N . ILE B 1 156 ? -23.828 14.164 17.875 1 96.19 156 ILE B N 1
ATOM 6567 C CA . ILE B 1 156 ? -23.672 15.383 18.672 1 96.19 156 ILE B CA 1
ATOM 6568 C C . ILE B 1 156 ? -24.094 15.133 20.109 1 96.19 156 ILE B C 1
ATOM 6570 O O . ILE B 1 156 ? -23.391 15.508 21.047 1 96.19 156 ILE B O 1
ATOM 6574 N N . ASN B 1 157 ? -25.234 14.453 20.281 1 94.25 157 ASN B N 1
ATOM 6575 C CA . ASN B 1 157 ? -25.719 14.148 21.609 1 94.25 157 ASN B CA 1
ATOM 6576 C C . ASN B 1 157 ? -24.75 13.242 22.375 1 94.25 157 ASN B C 1
ATOM 6578 O O . ASN B 1 157 ? -24.547 13.422 23.578 1 94.25 157 ASN B O 1
ATOM 6582 N N . GLN B 1 158 ? -24.234 12.336 21.656 1 92 158 GLN B N 1
ATOM 6583 C CA . GLN B 1 158 ? -23.266 11.438 22.266 1 92 158 GLN B CA 1
ATOM 6584 C C . GLN B 1 158 ? -22.047 12.219 22.766 1 92 158 GLN B C 1
ATOM 6586 O O . GLN B 1 158 ? -21.531 11.93 23.844 1 92 158 GLN B O 1
ATOM 6591 N N . HIS B 1 159 ? -21.594 13.172 22.031 1 93.94 159 HIS B N 1
ATOM 6592 C CA . HIS B 1 159 ? -20.438 13.977 22.422 1 93.94 159 HIS B CA 1
ATOM 6593 C C . HIS B 1 159 ? -20.781 14.93 23.562 1 93.94 159 HIS B C 1
ATOM 6595 O O . HIS B 1 159 ? -19.938 15.219 24.406 1 93.94 159 HIS B O 1
ATOM 6601 N N . LEU B 1 160 ? -22.031 15.438 23.547 1 93.88 160 LEU B N 1
ATOM 6602 C CA . LEU B 1 160 ? -22.469 16.297 24.641 1 93.88 160 LEU B CA 1
ATOM 6603 C C . LEU B 1 160 ? -22.5 15.523 25.953 1 93.88 160 LEU B C 1
ATOM 6605 O O . LEU B 1 160 ? -22.219 16.094 27.016 1 93.88 160 LEU B O 1
ATOM 6609 N N . ASP B 1 161 ? -22.734 14.273 25.844 1 91.62 161 ASP B N 1
ATOM 6610 C CA . ASP B 1 161 ? -22.734 13.414 27.016 1 91.62 161 ASP B CA 1
ATOM 6611 C C . ASP B 1 161 ? -21.312 13.148 27.5 1 91.62 161 ASP B C 1
ATOM 6613 O O . ASP B 1 161 ? -21.062 13.055 28.703 1 91.62 161 ASP B O 1
ATOM 6617 N N . SER B 1 162 ? -20.422 13.094 26.578 1 89.25 162 SER B N 1
ATOM 6618 C CA . SER B 1 162 ? -19.078 12.617 26.891 1 89.25 162 SER B CA 1
ATOM 6619 C C . SER B 1 162 ? -18.156 13.766 27.266 1 89.25 162 SER B C 1
ATOM 6621 O O . SER B 1 162 ? -17.172 13.578 27.984 1 89.25 162 SER B O 1
ATOM 6623 N N . TYR B 1 163 ? -18.469 14.984 26.75 1 90.5 163 TYR B N 1
ATOM 6624 C CA . TYR B 1 163 ? -17.562 16.109 26.938 1 90.5 163 TYR B CA 1
ATOM 6625 C C . TYR B 1 163 ? -18.234 17.234 27.703 1 90.5 163 TYR B C 1
ATOM 6627 O O . TYR B 1 163 ? -19.078 17.953 27.156 1 90.5 163 TYR B O 1
ATOM 6635 N N . ARG B 1 164 ? -17.719 17.484 28.828 1 89.75 164 ARG B N 1
ATOM 6636 C CA . ARG B 1 164 ? -18.297 18.5 29.703 1 89.75 164 ARG B CA 1
ATOM 6637 C C . ARG B 1 164 ? -18.094 19.891 29.109 1 89.75 164 ARG B C 1
ATOM 6639 O O . ARG B 1 164 ? -18.938 20.766 29.281 1 89.75 164 ARG B O 1
ATOM 6646 N N . GLN B 1 165 ? -17.047 20.062 28.422 1 90.62 165 GLN B N 1
ATOM 6647 C CA . GLN B 1 165 ? -16.719 21.359 27.875 1 90.62 165 GLN B CA 1
ATOM 6648 C C . GLN B 1 165 ? -17.766 21.797 26.844 1 90.62 165 GL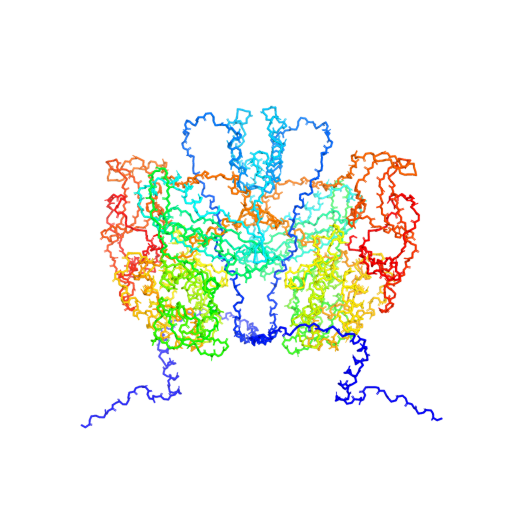N B C 1
ATOM 6650 O O . GLN B 1 165 ? -18.016 23 26.688 1 90.62 165 GLN B O 1
ATOM 6655 N N . LEU B 1 166 ? -18.375 20.891 26.219 1 92.62 166 LEU B N 1
ATOM 6656 C CA . LEU B 1 166 ? -19.391 21.188 25.219 1 92.62 166 LEU B CA 1
ATOM 6657 C C . LEU B 1 166 ? -20.688 21.672 25.891 1 92.62 166 LEU B C 1
ATOM 6659 O O . LEU B 1 166 ? -21.453 22.438 25.297 1 92.62 166 LEU B O 1
ATOM 6663 N N . GLN B 1 167 ? -20.891 21.219 27.062 1 91.81 167 GLN B N 1
ATOM 6664 C CA . GLN B 1 167 ? -22.109 21.547 27.781 1 91.81 167 GLN B CA 1
ATOM 6665 C C . GLN B 1 167 ? -22.078 22.984 28.297 1 91.81 167 GLN B C 1
ATOM 6667 O O . GLN B 1 167 ? -23.125 23.562 28.609 1 91.81 167 GLN B O 1
ATOM 6672 N N . LEU B 1 168 ? -20.906 23.469 28.297 1 92 168 LEU B N 1
ATOM 6673 C CA . LEU B 1 168 ? -20.734 24.797 28.875 1 92 168 LEU B CA 1
ATOM 6674 C C . LEU B 1 168 ? -21.016 25.891 27.844 1 92 168 LEU B C 1
ATOM 6676 O O . LEU B 1 168 ? -21.172 27.047 28.203 1 92 168 LEU B O 1
ATOM 6680 N N . VAL B 1 169 ? -21.203 25.516 26.625 1 93.31 169 VAL B N 1
ATOM 6681 C CA . VAL B 1 169 ? -21.422 26.516 25.578 1 93.31 169 VAL B CA 1
ATOM 6682 C C . VAL B 1 169 ? -22.875 26.5 25.141 1 93.31 169 VAL B C 1
ATOM 6684 O O . VAL B 1 169 ? -23.594 25.531 25.375 1 93.31 169 VAL B O 1
ATOM 6687 N N . ASP B 1 170 ? -23.234 27.672 24.484 1 93.38 170 ASP B N 1
ATOM 6688 C CA . ASP B 1 170 ? -24.609 27.781 24 1 93.38 170 ASP B CA 1
ATOM 6689 C C . ASP B 1 170 ? -24.672 27.562 22.5 1 93.38 170 ASP B C 1
ATOM 6691 O O . ASP B 1 170 ? -25.719 27.188 21.969 1 93.38 170 ASP B O 1
ATOM 6695 N N . ASN B 1 171 ? -23.578 27.859 21.891 1 95.06 171 ASN B N 1
ATOM 6696 C CA . ASN B 1 171 ? -23.484 27.734 20.438 1 95.06 171 ASN B CA 1
ATOM 6697 C C . ASN B 1 171 ? -22.469 26.672 20.031 1 95.06 171 ASN B C 1
ATOM 6699 O O . ASN B 1 171 ? -21.312 26.719 20.453 1 95.06 171 ASN B O 1
ATOM 6703 N N . LEU B 1 172 ? -22.938 25.734 19.234 1 95.88 172 LEU B N 1
ATOM 6704 C CA . LEU B 1 172 ? -22.047 24.703 18.703 1 95.88 172 LEU B CA 1
ATOM 6705 C C . LEU B 1 172 ? -21.672 25.016 17.266 1 95.88 172 LEU B C 1
ATOM 6707 O O . LEU B 1 172 ? -22.547 25.094 16.391 1 95.88 172 LEU B O 1
ATOM 6711 N N . LYS B 1 173 ? -20.438 25.266 17.047 1 96 173 LYS B N 1
ATOM 6712 C CA . LYS B 1 173 ? -19.938 25.5 15.688 1 96 173 LYS B CA 1
ATOM 6713 C C . LYS B 1 173 ? -19.359 24.219 15.094 1 96 173 LYS B C 1
ATOM 6715 O O . LYS B 1 173 ? -18.406 23.656 15.633 1 96 173 LYS B O 1
ATOM 6720 N N . LEU B 1 174 ? -19.875 23.828 13.922 1 96.62 174 LEU B N 1
ATOM 6721 C CA . LEU B 1 174 ? -19.484 22.562 13.312 1 96.62 174 LEU B CA 1
ATOM 6722 C C . LEU B 1 174 ? -18.719 22.812 12.016 1 96.62 174 LEU B C 1
ATOM 6724 O O . LEU B 1 174 ? -18.953 23.797 11.32 1 96.62 174 LEU B O 1
ATOM 6728 N N . GLN B 1 175 ? -17.828 21.969 11.773 1 97.44 175 GLN B N 1
ATOM 6729 C CA . GLN B 1 175 ? -17.156 21.859 10.484 1 97.44 175 GLN B CA 1
ATOM 6730 C C . GLN B 1 175 ? -17.422 20.5 9.844 1 97.44 175 GLN B C 1
ATOM 6732 O O . GLN B 1 175 ? -17.453 19.469 10.531 1 97.44 175 GLN B O 1
ATOM 6737 N N . CYS B 1 176 ? -17.578 20.5 8.531 1 97.62 176 CYS B N 1
ATOM 6738 C CA . CYS B 1 176 ? -17.906 19.266 7.824 1 97.62 176 CYS B CA 1
ATOM 6739 C C . CYS B 1 176 ? -16.844 18.953 6.773 1 97.62 176 CYS B C 1
ATOM 6741 O O . CYS B 1 176 ? -16.234 19.859 6.211 1 97.62 176 CYS B O 1
ATOM 6743 N N . CYS B 1 177 ? -16.609 17.688 6.562 1 97.94 177 CYS B N 1
ATOM 6744 C CA . CYS B 1 177 ? -15.648 17.25 5.566 1 97.94 177 CYS B CA 1
ATOM 6745 C C . CYS B 1 177 ? -16.125 15.961 4.883 1 97.94 177 CYS B C 1
ATOM 6747 O O . CYS B 1 177 ? -16.703 15.086 5.527 1 97.94 177 CYS B O 1
ATOM 6749 N N . VAL B 1 178 ? -15.977 15.891 3.572 1 96.75 178 VAL B N 1
ATOM 6750 C CA . VAL B 1 178 ? -16.219 14.695 2.775 1 96.75 178 VAL B CA 1
ATOM 6751 C C . VAL B 1 178 ? -14.969 14.336 1.981 1 96.75 178 VAL B C 1
ATOM 6753 O O . VAL B 1 178 ? -14.328 15.211 1.393 1 96.75 178 VAL B O 1
ATOM 6756 N N . ASP B 1 179 ? -14.617 13.078 2.045 1 94.06 179 ASP B N 1
ATOM 6757 C CA . ASP B 1 179 ? -13.422 12.672 1.312 1 94.06 179 ASP B CA 1
ATOM 6758 C C . ASP B 1 179 ? -13.477 11.188 0.97 1 94.06 179 ASP B C 1
ATOM 6760 O O . ASP B 1 179 ? -14.172 10.414 1.633 1 94.06 179 ASP B O 1
ATOM 6764 N N . GLY B 1 180 ? -12.797 10.867 -0.134 1 93.69 180 GLY B N 1
ATOM 6765 C CA . GLY B 1 180 ? -12.672 9.469 -0.527 1 93.69 180 GLY B CA 1
ATOM 6766 C C . GLY B 1 180 ? -11.477 8.781 0.103 1 93.69 180 GLY B C 1
ATOM 6767 O O . GLY B 1 180 ? -10.406 9.383 0.246 1 93.69 180 GLY B O 1
ATOM 6768 N N . LEU B 1 181 ? -11.672 7.504 0.491 1 93.69 181 LEU B N 1
ATOM 6769 C CA . LEU B 1 181 ? -10.633 6.707 1.132 1 93.69 181 LEU B CA 1
ATOM 6770 C C . LEU B 1 181 ? -10.508 5.344 0.464 1 93.69 181 LEU B C 1
ATOM 6772 O O . LEU B 1 181 ? -11.359 4.473 0.645 1 93.69 181 LEU B O 1
ATOM 6776 N N . PRO B 1 182 ? -9.438 5.102 -0.277 1 91.06 182 PRO B N 1
ATOM 6777 C CA . PRO B 1 182 ? -9.234 3.771 -0.855 1 91.06 182 PRO B CA 1
ATOM 6778 C C . PRO B 1 182 ? -8.953 2.705 0.201 1 91.06 182 PRO B C 1
ATOM 6780 O O . PRO B 1 182 ? -8.258 2.971 1.181 1 91.06 182 PRO B O 1
ATOM 6783 N N . LEU B 1 183 ? -9.453 1.55 0.064 1 89.31 183 LEU B N 1
ATOM 6784 C CA . LEU B 1 183 ? -9.32 0.494 1.061 1 89.31 183 LEU B CA 1
ATOM 6785 C C . LEU B 1 183 ? -8.258 -0.519 0.638 1 89.31 183 LEU B C 1
ATOM 6787 O O . LEU B 1 183 ? -7.645 -1.172 1.484 1 89.31 183 LEU B O 1
ATOM 6791 N N . SER B 1 184 ? -8.148 -0.754 -0.641 1 80.81 184 SER B N 1
ATOM 6792 C CA . SER B 1 184 ? -7.238 -1.793 -1.107 1 80.81 184 SER B CA 1
ATOM 6793 C C . SER B 1 184 ? -6.449 -1.33 -2.328 1 80.81 184 SER B C 1
ATOM 6795 O O . SER B 1 184 ? -6.875 -0.419 -3.041 1 80.81 184 SER B O 1
ATOM 6797 N N . ARG B 1 185 ? -5.328 -1.967 -2.445 1 72.56 185 ARG B N 1
ATOM 6798 C CA . ARG B 1 185 ? -4.516 -1.693 -3.625 1 72.56 185 ARG B CA 1
ATOM 6799 C C . ARG B 1 185 ? -4.965 -2.545 -4.809 1 72.56 185 ARG B C 1
ATOM 6801 O O . ARG B 1 185 ? -4.695 -2.203 -5.961 1 72.56 185 ARG B O 1
ATOM 6808 N N . SER B 1 186 ? -5.66 -3.582 -4.48 1 75.94 186 SER B N 1
ATOM 6809 C CA . SER B 1 186 ? -5.953 -4.578 -5.504 1 75.94 186 SER B CA 1
ATOM 6810 C C . SER B 1 186 ? -7.34 -4.359 -6.102 1 75.94 186 SER B C 1
ATOM 6812 O O . SER B 1 186 ? -7.66 -4.914 -7.156 1 75.94 186 SER B O 1
ATOM 6814 N N . THR B 1 187 ? -8.148 -3.561 -5.422 1 78.44 187 THR B N 1
ATOM 6815 C CA . THR B 1 187 ? -9.492 -3.279 -5.914 1 78.44 187 THR B CA 1
ATOM 6816 C C . THR B 1 187 ? -9.797 -1.784 -5.848 1 78.44 187 THR B C 1
ATOM 6818 O O . THR B 1 187 ? -9.047 -1.021 -5.234 1 78.44 187 THR B O 1
ATOM 6821 N N . ASN B 1 188 ? -10.789 -1.331 -6.484 1 84.25 188 ASN B N 1
ATOM 6822 C CA . ASN B 1 188 ? -11.219 0.061 -6.418 1 84.25 188 ASN B CA 1
ATOM 6823 C C . ASN B 1 188 ? -12.188 0.295 -5.258 1 84.25 188 ASN B C 1
ATOM 6825 O O . ASN B 1 188 ? -12.906 1.297 -5.234 1 84.25 188 ASN B O 1
ATOM 6829 N N . SER B 1 189 ? -12.203 -0.669 -4.352 1 89.81 189 SER B N 1
ATOM 6830 C CA . SER B 1 189 ? -13.031 -0.524 -3.16 1 89.81 189 SER B CA 1
ATOM 6831 C C . SER B 1 189 ? -12.625 0.704 -2.352 1 89.81 189 SER B C 1
ATOM 6833 O O . SER B 1 189 ? -11.445 0.9 -2.061 1 89.81 189 SER B O 1
ATOM 6835 N N . GLN B 1 190 ? -13.625 1.627 -2.082 1 93.62 190 GLN B N 1
ATOM 6836 C CA . GLN B 1 190 ? -13.289 2.855 -1.371 1 93.62 190 GLN B CA 1
ATOM 6837 C C . GLN B 1 190 ? -14.438 3.303 -0.47 1 93.62 190 GLN B C 1
ATOM 6839 O O . GLN B 1 190 ? -15.594 2.938 -0.699 1 93.62 190 GLN B O 1
ATOM 6844 N N . LEU B 1 191 ? -14.125 4.027 0.541 1 96.19 191 LEU B N 1
ATOM 6845 C CA . LEU B 1 191 ? -15.078 4.645 1.459 1 96.19 191 LEU B CA 1
ATOM 6846 C C . LEU B 1 191 ? -15.211 6.137 1.176 1 96.19 191 LEU B C 1
ATOM 6848 O O . LEU B 1 191 ? -14.258 6.785 0.747 1 96.19 191 LEU B O 1
ATOM 6852 N N . TRP B 1 192 ? -16.391 6.688 1.359 1 97.25 192 TRP B N 1
ATOM 6853 C CA . TRP B 1 192 ? -16.672 8.117 1.347 1 97.25 192 TRP B CA 1
ATOM 6854 C C . TRP B 1 192 ? -17.391 8.547 2.619 1 97.25 192 TRP B C 1
ATOM 6856 O O . TRP B 1 192 ? -18.609 8.711 2.619 1 97.25 192 TRP B O 1
ATOM 6866 N N . PRO B 1 193 ? -16.656 8.742 3.654 1 97.62 193 PRO B N 1
ATOM 6867 C CA . PRO B 1 193 ? -17.266 9.156 4.914 1 97.62 193 PRO B CA 1
ATOM 6868 C C . PRO B 1 193 ? -17.625 10.641 4.938 1 97.62 193 PRO B C 1
ATOM 6870 O O . PRO B 1 193 ? -16.953 11.453 4.289 1 97.62 193 PRO B O 1
ATOM 6873 N N . ILE B 1 194 ? -18.703 10.977 5.602 1 98.38 194 ILE B N 1
ATOM 6874 C CA . ILE B 1 194 ? -19.047 12.344 5.977 1 98.38 194 ILE B CA 1
ATOM 6875 C C . ILE B 1 194 ? -18.625 12.617 7.418 1 98.38 194 ILE B C 1
ATOM 6877 O O . ILE B 1 194 ? -19.172 12.031 8.359 1 98.38 194 ILE B O 1
ATOM 6881 N N . LEU B 1 195 ? -17.656 13.492 7.543 1 98.25 195 LEU B N 1
ATOM 6882 C CA . LEU B 1 195 ? -17.062 13.742 8.852 1 98.25 195 LEU B CA 1
ATOM 6883 C C . LEU B 1 195 ? -17.469 15.117 9.375 1 98.25 195 LEU B C 1
ATOM 6885 O O . LEU B 1 195 ? -17.688 16.047 8.594 1 98.25 195 LEU B O 1
ATOM 6889 N N . VAL B 1 196 ? -17.578 15.18 10.672 1 98.19 196 VAL B N 1
ATOM 6890 C CA . VAL B 1 196 ? -17.938 16.422 11.344 1 98.19 196 VAL B CA 1
ATOM 6891 C C . VAL B 1 196 ? -17 16.656 12.539 1 98.19 196 VAL B C 1
ATOM 6893 O O . VAL B 1 196 ? -16.531 15.688 13.148 1 98.19 196 VAL B O 1
ATOM 6896 N N . SER B 1 197 ? -16.625 17.859 12.758 1 97.5 197 SER B N 1
ATOM 6897 C CA . SER B 1 197 ? -15.812 18.234 13.906 1 97.5 197 SER B CA 1
ATOM 6898 C C . SER B 1 197 ? -16.344 19.5 14.578 1 97.5 197 SER B C 1
ATOM 6900 O O . SER B 1 197 ? -17.094 20.266 13.969 1 97.5 197 SER B O 1
ATOM 6902 N N . PHE B 1 198 ? -16.031 19.625 15.859 1 96.25 198 PHE B N 1
ATOM 6903 C CA . PHE B 1 198 ? -16.328 20.859 16.562 1 96.25 198 PHE B CA 1
ATOM 6904 C C . PHE B 1 198 ? -15.203 21.875 16.359 1 96.25 198 PHE B C 1
ATOM 6906 O O . PHE B 1 198 ? -14.055 21.625 16.734 1 96.25 198 PHE B O 1
ATOM 6913 N N . ASP B 1 199 ? -15.422 22.953 15.75 1 92.94 199 ASP B N 1
ATOM 6914 C CA . ASP B 1 199 ? -14.445 23.953 15.344 1 92.94 199 ASP B CA 1
ATOM 6915 C C . ASP B 1 199 ? -13.688 24.5 16.562 1 92.94 199 ASP B C 1
ATOM 6917 O O . ASP B 1 199 ? -12.477 24.734 16.484 1 92.94 199 ASP B O 1
ATOM 6921 N N . GLU B 1 200 ? -14.312 24.766 17.688 1 87.81 200 GLU B N 1
ATOM 6922 C CA . GLU B 1 200 ? -13.719 25.453 18.828 1 87.81 200 GLU B CA 1
ATOM 6923 C C . GLU B 1 200 ? -13.094 24.484 19.812 1 87.81 200 GLU B C 1
ATOM 6925 O O . GLU B 1 200 ? -12.477 24.891 20.797 1 87.81 200 GLU B O 1
ATOM 6930 N N . PHE B 1 201 ? -13.211 23.203 19.5 1 89.62 201 PHE B N 1
ATOM 6931 C CA . PHE B 1 201 ? -12.711 22.188 20.422 1 89.62 201 PHE B CA 1
ATOM 6932 C C . PHE B 1 201 ? -11.781 21.219 19.703 1 89.62 201 PHE B C 1
ATOM 6934 O O . PHE B 1 201 ? -12.188 20.125 19.328 1 89.62 201 PHE B O 1
ATOM 6941 N N . ASN B 1 202 ? -10.531 21.594 19.641 1 83.06 202 ASN B N 1
ATOM 6942 C CA . ASN B 1 202 ? -9.555 20.828 18.875 1 83.06 202 ASN B CA 1
ATOM 6943 C C . ASN B 1 202 ? -9.219 19.5 19.547 1 83.06 202 ASN B C 1
ATOM 6945 O O . ASN B 1 202 ? -8.688 18.594 18.922 1 83.06 202 ASN B O 1
ATOM 6949 N N . GLU B 1 203 ? -9.523 19.375 20.797 1 83.88 203 GLU B N 1
ATOM 6950 C CA . GLU B 1 203 ? -9.234 18.156 21.531 1 83.88 203 GLU B CA 1
ATOM 6951 C C . GLU B 1 203 ? -10.219 17.047 21.156 1 83.88 203 GLU B C 1
ATOM 6953 O O . GLU B 1 203 ? -9.945 15.859 21.391 1 83.88 203 GLU B O 1
ATOM 6958 N N . ILE B 1 204 ? -11.359 17.516 20.641 1 91.69 204 ILE B N 1
ATOM 6959 C CA . ILE B 1 204 ? -12.352 16.531 20.234 1 91.69 204 ILE B CA 1
ATOM 6960 C C . ILE B 1 204 ? -12.109 16.109 18.797 1 91.69 204 ILE B C 1
ATOM 6962 O O . ILE B 1 204 ? -12.141 16.938 17.875 1 91.69 204 ILE B O 1
ATOM 6966 N N . LYS B 1 205 ? -11.852 14.898 18.562 1 92.25 205 LYS B N 1
ATOM 6967 C CA . LYS B 1 205 ? -11.562 14.367 17.234 1 92.25 205 LYS B CA 1
ATOM 6968 C C . LYS B 1 205 ? -12.797 14.398 16.344 1 92.25 205 LYS B C 1
ATOM 6970 O O . LYS B 1 205 ? -13.922 14.289 16.828 1 92.25 205 LYS B O 1
ATOM 6975 N N . PRO B 1 206 ? -12.555 14.57 15.047 1 96.62 206 PRO B N 1
ATOM 6976 C CA . PRO B 1 206 ? -13.695 14.461 14.125 1 96.62 206 PRO B CA 1
ATOM 6977 C C . PRO B 1 206 ? -14.383 13.102 14.195 1 96.62 206 PRO B C 1
ATOM 6979 O O . PRO B 1 206 ? -13.773 12.125 14.641 1 96.62 206 PRO B O 1
ATOM 6982 N N . PHE B 1 207 ? -15.617 13.086 13.836 1 95.81 207 PHE B N 1
ATOM 6983 C CA . PHE B 1 207 ? -16.391 11.852 13.883 1 95.81 207 PHE B CA 1
ATOM 6984 C C . PHE B 1 207 ? -17.219 11.68 12.625 1 95.81 207 PHE B C 1
ATOM 6986 O O . PHE B 1 207 ? -17.594 12.664 11.984 1 95.81 207 PHE B O 1
ATOM 6993 N N . ALA B 1 208 ? -17.516 10.445 12.305 1 96.69 208 ALA B N 1
ATOM 6994 C CA . ALA B 1 208 ? -18.281 10.125 11.102 1 96.69 208 ALA B CA 1
ATOM 6995 C C . ALA B 1 208 ? -19.781 10.164 11.383 1 96.69 208 ALA B C 1
ATOM 6997 O O . ALA B 1 208 ? -20.234 9.703 12.438 1 96.69 208 ALA B O 1
ATOM 6998 N N . VAL B 1 209 ? -20.562 10.734 10.469 1 97.88 209 VAL B N 1
ATOM 6999 C CA . VAL B 1 209 ? -22.016 10.789 10.625 1 97.88 209 VAL B CA 1
ATOM 7000 C C . VAL B 1 209 ? -22.672 9.977 9.516 1 97.88 209 VAL B C 1
ATOM 7002 O O . VAL B 1 209 ? -23.859 9.656 9.602 1 97.88 209 VAL B O 1
ATOM 7005 N N . GLY B 1 210 ? -21.969 9.695 8.547 1 97.62 210 GLY B N 1
ATOM 7006 C CA . GLY B 1 210 ? -22.359 8.836 7.438 1 97.62 210 GLY B CA 1
ATOM 7007 C C . GLY B 1 210 ? -21.172 8.234 6.703 1 97.62 210 GLY B C 1
ATOM 7008 O O . GLY B 1 210 ? -20.125 8.867 6.574 1 97.62 210 GLY B O 1
ATOM 7009 N N . ILE B 1 211 ? -21.406 7 6.238 1 97.81 211 ILE B N 1
ATOM 7010 C CA . ILE B 1 211 ? -20.312 6.336 5.535 1 97.81 211 ILE B CA 1
ATOM 7011 C C . ILE B 1 211 ? -20.844 5.625 4.297 1 97.81 211 ILE B C 1
ATOM 7013 O O . ILE B 1 211 ? -21.781 4.824 4.391 1 97.81 211 ILE B O 1
ATOM 7017 N N . TYR B 1 212 ? -20.297 6.004 3.168 1 98 212 TYR B N 1
ATOM 7018 C CA . TYR B 1 212 ? -20.594 5.363 1.892 1 98 212 TYR B CA 1
ATOM 7019 C C . TYR B 1 212 ? -19.484 4.406 1.486 1 98 212 TYR B C 1
ATOM 7021 O O . TYR B 1 212 ? -18.297 4.707 1.68 1 98 212 TYR B O 1
ATOM 7029 N N . HIS B 1 213 ? -19.812 3.199 1.028 1 97.19 213 HIS B N 1
ATOM 7030 C CA . HIS B 1 213 ? -18.844 2.248 0.483 1 97.19 213 HIS B CA 1
ATOM 7031 C C . HIS B 1 213 ? -19.234 1.828 -0.932 1 97.19 213 HIS B C 1
ATOM 7033 O O . HIS B 1 213 ? -20.391 1.518 -1.2 1 97.19 213 HIS B O 1
ATOM 7039 N N . GLY B 1 214 ? -18.25 1.908 -1.797 1 94 214 GLY B N 1
ATOM 7040 C CA . GLY B 1 214 ? -18.453 1.447 -3.16 1 94 214 GLY B CA 1
ATOM 7041 C C . GLY B 1 214 ? -17.156 1.228 -3.914 1 94 214 GLY B C 1
ATOM 7042 O O . GLY B 1 214 ? -16.062 1.434 -3.367 1 94 214 GLY B O 1
ATOM 7043 N N . ASN B 1 215 ? -17.281 0.775 -5.145 1 88.69 215 ASN B N 1
ATOM 7044 C CA . ASN B 1 215 ? -16.109 0.567 -5.996 1 88.69 215 ASN B CA 1
ATOM 7045 C C . ASN B 1 215 ? -15.766 1.824 -6.789 1 88.69 215 ASN B C 1
ATOM 7047 O O . ASN B 1 215 ? -14.766 1.852 -7.516 1 88.69 215 ASN B O 1
ATOM 7051 N N . CYS B 1 216 ? -16.609 2.801 -6.719 1 88.88 216 CYS B N 1
ATOM 7052 C CA . CYS B 1 216 ? -16.391 4.117 -7.301 1 88.88 216 CYS B CA 1
ATOM 7053 C C . CYS B 1 216 ? -16.969 5.211 -6.414 1 88.88 216 CYS B C 1
ATOM 7055 O O . CYS B 1 216 ? -17.625 4.922 -5.418 1 88.88 216 CYS B O 1
ATOM 7057 N N . LYS B 1 217 ? -16.656 6.418 -6.695 1 92.31 217 LYS B N 1
ATOM 7058 C CA . LYS B 1 217 ? -17.266 7.555 -6.016 1 92.31 217 LYS B CA 1
ATOM 7059 C C . LYS B 1 217 ? -18.797 7.527 -6.18 1 92.31 217 LYS B C 1
ATOM 7061 O O . LYS B 1 217 ? -19.297 7.016 -7.176 1 92.31 217 LYS B O 1
ATOM 7066 N N . PRO B 1 218 ? -19.531 8.031 -5.125 1 95.69 218 PRO B N 1
ATOM 7067 C CA . PRO B 1 218 ? -20.984 8.07 -5.289 1 95.69 218 PRO B CA 1
ATOM 7068 C C . PRO B 1 218 ? -21.406 8.727 -6.602 1 95.69 218 PRO B C 1
ATOM 7070 O O . PRO B 1 218 ? -20.891 9.781 -6.969 1 95.69 218 PRO B O 1
ATOM 7073 N N . LYS B 1 219 ? -22.344 8.156 -7.266 1 93.94 219 LYS B N 1
ATOM 7074 C CA . LYS B 1 219 ? -22.766 8.609 -8.586 1 93.94 219 LYS B CA 1
ATOM 7075 C C . LYS B 1 219 ? -23.578 9.906 -8.492 1 93.94 219 LYS B C 1
ATOM 7077 O O . LYS B 1 219 ? -23.594 10.695 -9.438 1 93.94 219 LYS B O 1
ATOM 7082 N N . SER B 1 220 ? -24.203 10.086 -7.316 1 96.06 220 SER B N 1
ATOM 7083 C CA . SER B 1 220 ? -25.062 11.258 -7.133 1 96.06 220 SER B CA 1
ATOM 7084 C C . SER B 1 220 ? -24.781 11.938 -5.797 1 96.06 220 SER B C 1
ATOM 7086 O O . SER B 1 220 ? -24.953 11.328 -4.738 1 96.06 220 SER B O 1
ATOM 7088 N N . ALA B 1 221 ? -24.453 13.258 -5.898 1 96.5 221 ALA B N 1
ATOM 7089 C CA . ALA B 1 221 ? -24.219 14.023 -4.68 1 96.5 221 ALA B CA 1
ATOM 7090 C C . ALA B 1 221 ? -25.516 14.188 -3.883 1 96.5 221 ALA B C 1
ATOM 7092 O O . ALA B 1 221 ? -25.5 14.164 -2.65 1 96.5 221 ALA B O 1
ATOM 7093 N N . GLU B 1 222 ? -26.609 14.289 -4.586 1 96.31 222 GLU B N 1
ATOM 7094 C CA . GLU B 1 222 ? -27.906 14.492 -3.963 1 96.31 222 GLU B CA 1
ATOM 7095 C C . GLU B 1 222 ? -28.312 13.273 -3.139 1 96.31 222 GLU B C 1
ATOM 7097 O O . GLU B 1 222 ? -28.781 13.406 -2.002 1 96.31 222 GLU B O 1
ATOM 7102 N N . GLU B 1 223 ? -28.125 12.109 -3.678 1 96.62 223 GLU B N 1
ATOM 7103 C CA . GLU B 1 223 ? -28.453 10.875 -2.973 1 96.62 223 GLU B CA 1
ATOM 7104 C C . GLU B 1 223 ? -27.5 10.617 -1.815 1 96.62 223 GLU B C 1
ATOM 7106 O O . GLU B 1 223 ? -27.922 10.258 -0.716 1 96.62 223 GLU B O 1
ATOM 7111 N N . TYR B 1 224 ? -26.312 10.883 -2.088 1 97.12 224 TYR B N 1
ATOM 7112 C CA . TYR B 1 224 ? -25.25 10.625 -1.129 1 97.12 224 TYR B CA 1
ATOM 7113 C C . TYR B 1 224 ? -25.391 11.508 0.104 1 97.12 224 TYR B C 1
ATOM 7115 O O . TYR B 1 224 ? -25.281 11.031 1.235 1 97.12 224 TYR B O 1
ATOM 7123 N N . LEU B 1 225 ? -25.703 12.789 -0.064 1 97.81 225 LEU B N 1
ATOM 7124 C CA . LEU B 1 225 ? -25.75 13.75 1.03 1 97.81 225 LEU B CA 1
ATOM 7125 C C . LEU B 1 225 ? -27.188 13.914 1.533 1 97.81 225 LEU B C 1
ATOM 7127 O O . LEU B 1 225 ? -27.438 14.719 2.432 1 97.81 225 LEU B O 1
ATOM 7131 N N . GLY B 1 226 ? -28.094 13.141 1.024 1 97.06 226 GLY B N 1
ATOM 7132 C CA . GLY B 1 226 ? -29.516 13.344 1.294 1 97.06 226 GLY B CA 1
ATOM 7133 C C . GLY B 1 226 ? -29.859 13.258 2.77 1 97.06 226 GLY B C 1
ATOM 7134 O O . GLY B 1 226 ? -30.422 14.195 3.334 1 97.06 226 GLY B O 1
ATOM 7135 N N . ASP B 1 227 ? -29.469 12.148 3.426 1 97 227 ASP B N 1
ATOM 7136 C CA . ASP B 1 227 ? -29.781 11.945 4.84 1 97 227 ASP B CA 1
ATOM 7137 C C . ASP B 1 227 ? -29.062 12.992 5.707 1 97 227 ASP B C 1
ATOM 7139 O O . ASP B 1 227 ? -29.656 13.516 6.656 1 97 227 ASP B O 1
ATOM 7143 N N . PHE B 1 228 ? -27.922 13.242 5.41 1 97.5 228 PHE B N 1
ATOM 7144 C CA . PHE B 1 228 ? -27.125 14.211 6.164 1 97.5 228 PHE B CA 1
ATOM 7145 C C . PHE B 1 228 ? -27.703 15.609 6.027 1 97.5 228 PHE B C 1
ATOM 7147 O O . PHE B 1 228 ? -27.859 16.328 7.023 1 97.5 228 PHE B O 1
ATOM 7154 N N . LYS B 1 229 ? -28.016 16 4.766 1 96.88 229 LYS B N 1
ATOM 7155 C CA . LYS B 1 229 ? -28.594 17.312 4.488 1 96.88 229 LYS B CA 1
ATOM 7156 C C . LYS B 1 229 ? -29.891 17.516 5.254 1 96.88 229 LYS B C 1
ATOM 7158 O O . LYS B 1 229 ? -30.141 18.578 5.828 1 96.88 229 LYS B O 1
ATOM 7163 N N . ALA B 1 230 ? -30.719 16.5 5.262 1 96.38 230 ALA B N 1
ATOM 7164 C CA . ALA B 1 230 ? -32 16.578 5.949 1 96.38 230 ALA B CA 1
ATOM 7165 C C . ALA B 1 230 ? -31.812 16.812 7.445 1 96.38 230 ALA B C 1
ATOM 7167 O O . ALA B 1 230 ? -32.5 17.672 8.031 1 96.38 230 ALA B O 1
ATOM 7168 N N . GLU B 1 231 ? -30.906 16.156 8.016 1 96.62 231 GLU B N 1
ATOM 7169 C CA . GLU B 1 231 ? -30.625 16.328 9.445 1 96.62 231 GLU B CA 1
ATOM 7170 C C . GLU B 1 231 ? -29.984 17.688 9.711 1 96.62 231 GLU B C 1
ATOM 7172 O O . GLU B 1 231 ? -30.25 18.312 10.734 1 96.62 231 GLU B O 1
ATOM 7177 N N . LEU B 1 232 ? -29.125 18.016 8.844 1 96.38 232 LEU B N 1
ATOM 7178 C CA . LEU B 1 232 ? -28.422 19.281 9 1 96.38 232 LEU B CA 1
ATOM 7179 C C . LEU B 1 232 ? -29.406 20.453 8.969 1 96.38 232 LEU B C 1
ATOM 7181 O O . LEU B 1 232 ? -29.297 21.375 9.781 1 96.38 232 LEU B O 1
ATOM 7185 N N . LEU B 1 233 ? -30.328 20.391 8.062 1 95.38 233 LEU B N 1
ATOM 7186 C CA . LEU B 1 233 ? -31.359 21.406 7.957 1 95.38 233 LEU B CA 1
ATOM 7187 C C . LEU B 1 233 ? -32.156 21.5 9.25 1 95.38 233 LEU B C 1
ATOM 7189 O O . LEU B 1 233 ? -32.469 22.594 9.727 1 95.38 233 LEU B O 1
ATOM 7193 N N . GLU B 1 234 ? -32.469 20.406 9.781 1 94.94 234 GLU B N 1
ATOM 7194 C CA . GLU B 1 234 ? -33.219 20.359 11.023 1 94.94 234 GLU B CA 1
ATOM 7195 C C . GLU B 1 234 ? -32.438 20.953 12.188 1 94.94 234 GLU B C 1
ATOM 7197 O O . GLU B 1 234 ? -32.938 21.766 12.953 1 94.94 234 GLU B O 1
ATOM 7202 N N . VAL B 1 235 ? -31.219 20.547 12.25 1 95.06 235 VAL B N 1
ATOM 7203 C CA . VAL B 1 235 ? -30.359 20.953 13.352 1 95.06 235 VAL B CA 1
ATOM 7204 C C . VAL B 1 235 ? -30.062 22.453 13.242 1 95.06 235 VAL B C 1
ATOM 7206 O O . VAL B 1 235 ? -29.969 23.156 14.258 1 95.06 235 VAL B O 1
ATOM 7209 N N . LEU B 1 236 ? -29.891 22.984 12.078 1 95.19 236 LEU B N 1
ATOM 7210 C CA . LEU B 1 236 ? -29.578 24.391 11.875 1 95.19 236 LEU B CA 1
ATOM 7211 C C . LEU B 1 236 ? -30.781 25.266 12.188 1 95.19 236 LEU B C 1
ATOM 7213 O O . LEU B 1 236 ? -30.625 26.391 12.688 1 95.19 236 LEU B O 1
ATOM 7217 N N . ASN B 1 237 ? -32 24.797 12.008 1 93.38 237 ASN B N 1
ATOM 7218 C CA . ASN B 1 237 ? -33.219 25.578 12.211 1 93.38 237 ASN B CA 1
ATOM 7219 C C . ASN B 1 237 ? -33.719 25.453 13.648 1 93.38 237 ASN B C 1
ATOM 7221 O O . ASN B 1 237 ? -34.156 26.453 14.242 1 93.38 237 ASN B O 1
ATOM 7225 N N . LEU B 1 238 ? -33.656 24.219 14.188 1 93.5 238 LEU B N 1
ATOM 7226 C CA . LEU B 1 238 ? -34.312 23.953 15.469 1 93.5 238 LEU B CA 1
ATOM 7227 C C . LEU B 1 238 ? -33.281 23.859 16.594 1 93.5 238 LEU B C 1
ATOM 7229 O O . LEU B 1 238 ? -33.625 23.953 17.766 1 93.5 238 LEU B O 1
ATOM 7233 N N . GLY B 1 239 ? -32.094 23.688 16.188 1 94.38 239 GLY B N 1
ATOM 7234 C CA . GLY B 1 239 ? -31.078 23.422 17.219 1 94.38 239 GLY B CA 1
ATOM 7235 C C . GLY B 1 239 ? -31.141 22.016 17.781 1 94.38 239 GLY B C 1
ATOM 7236 O O . GLY B 1 239 ? -31.734 21.125 17.156 1 94.38 239 GLY B O 1
ATOM 7237 N N . ILE B 1 240 ? -30.391 21.828 18.844 1 95.38 240 ILE B N 1
ATOM 7238 C CA . ILE B 1 240 ? -30.359 20.531 19.5 1 95.38 240 ILE B CA 1
ATOM 7239 C C . ILE B 1 240 ? -30.781 20.656 20.953 1 95.38 240 ILE B C 1
ATOM 7241 O O . ILE B 1 240 ? -30.406 21.625 21.641 1 95.38 240 ILE B O 1
ATOM 7245 N N . GLN B 1 241 ? -31.641 19.766 21.312 1 93.94 241 GLN B N 1
ATOM 7246 C CA . GLN B 1 241 ? -32.062 19.703 22.719 1 93.94 241 GLN B CA 1
ATOM 7247 C C . GLN B 1 241 ? -31.391 18.547 23.438 1 93.94 241 GLN B C 1
ATOM 7249 O O . GLN B 1 241 ? -31.453 17.391 22.984 1 93.94 241 GLN B O 1
ATOM 7254 N N . HIS B 1 242 ? -30.672 18.859 24.5 1 93.44 242 HIS B N 1
ATOM 7255 C CA . HIS B 1 242 ? -30 17.844 25.281 1 93.44 242 HIS B CA 1
ATOM 7256 C C . HIS B 1 242 ? -30.109 18.125 26.766 1 93.44 242 HIS B C 1
ATOM 7258 O O . HIS B 1 242 ? -29.672 19.172 27.25 1 93.44 242 HIS B O 1
ATOM 7264 N N . ASN B 1 243 ? -30.656 17.188 27.516 1 92.06 243 ASN B N 1
ATOM 7265 C CA . ASN B 1 243 ? -30.812 17.25 28.953 1 92.06 243 ASN B CA 1
ATOM 7266 C C . ASN B 1 243 ? -31.438 18.562 29.391 1 92.06 243 ASN B C 1
ATOM 7268 O O . ASN B 1 243 ? -30.938 19.234 30.297 1 92.06 243 ASN B O 1
ATOM 7272 N N . GLY B 1 244 ? -32.406 19.094 28.688 1 89.81 244 GLY B N 1
ATOM 7273 C CA . GLY B 1 244 ? -33.188 20.266 29.062 1 89.81 244 GLY B CA 1
ATOM 7274 C C . GLY B 1 244 ? -32.594 21.562 28.531 1 89.81 244 GLY B C 1
ATOM 7275 O O . GLY B 1 244 ? -33.156 22.641 28.688 1 89.81 244 GLY B O 1
ATOM 7276 N N . LYS B 1 245 ? -31.453 21.516 27.969 1 93.81 245 LYS B N 1
ATOM 7277 C CA . LYS B 1 245 ? -30.797 22.688 27.422 1 93.81 245 LYS B CA 1
ATOM 7278 C C . LYS B 1 245 ? -30.859 22.688 25.891 1 93.81 245 LYS B C 1
ATOM 7280 O O . LYS B 1 245 ? -30.75 21.641 25.266 1 93.81 245 LYS B O 1
ATOM 7285 N N . SER B 1 246 ? -31.016 23.906 25.453 1 94.62 246 SER B N 1
ATOM 7286 C CA . SER B 1 246 ? -31.078 24.062 24 1 94.62 246 SER B CA 1
ATOM 7287 C C . SER B 1 246 ? -29.75 24.609 23.453 1 94.62 246 SER B C 1
ATOM 7289 O O . SER B 1 246 ? -29.219 25.594 23.984 1 94.62 246 SER B O 1
ATOM 7291 N N . TYR B 1 247 ? -29.25 24 22.422 1 96.56 247 TYR B N 1
ATOM 7292 C CA . TYR B 1 247 ? -28.016 24.422 21.781 1 96.56 247 TYR B CA 1
ATOM 7293 C C . TYR B 1 247 ? -28.266 24.922 20.359 1 96.56 247 TYR B C 1
ATOM 7295 O O . TYR B 1 247 ? -28.938 24.25 19.578 1 96.56 247 TYR B O 1
ATOM 7303 N N . LYS B 1 248 ? -27.797 26.078 20.078 1 96.19 248 LYS B N 1
ATOM 7304 C CA . LYS B 1 248 ? -27.812 26.547 18.703 1 96.19 248 LYS B CA 1
ATOM 7305 C C . LYS B 1 248 ? -26.625 25.984 17.922 1 96.19 248 LYS B C 1
ATOM 7307 O O . LYS B 1 248 ? -25.531 25.844 18.453 1 96.19 248 LYS B O 1
ATOM 7312 N N . VAL B 1 249 ? -26.844 25.641 16.703 1 95.62 249 VAL B N 1
ATOM 7313 C CA . VAL B 1 249 ? -25.812 25.031 15.883 1 95.62 249 VAL B CA 1
ATOM 7314 C C . VAL B 1 249 ? -25.516 25.906 14.664 1 95.62 249 VAL B C 1
ATOM 7316 O O . VAL B 1 249 ? -26.438 26.453 14.047 1 95.62 249 VAL B O 1
ATOM 7319 N N . HIS B 1 250 ? -24.25 26.141 14.391 1 95 250 HIS B N 1
ATOM 7320 C CA . HIS B 1 250 ? -23.797 26.875 13.219 1 95 250 HIS B CA 1
ATOM 7321 C C . HIS B 1 250 ? -22.734 26.094 12.461 1 95 250 HIS B C 1
ATOM 7323 O O . HIS B 1 250 ? -21.984 25.297 13.062 1 95 250 HIS B O 1
ATOM 7329 N N . ILE B 1 251 ? -22.688 26.281 11.164 1 95.31 251 ILE B N 1
ATOM 7330 C CA . ILE B 1 251 ? -21.625 25.688 10.352 1 95.31 251 ILE B CA 1
ATOM 7331 C C . ILE B 1 251 ? -20.516 26.719 10.117 1 95.31 251 ILE B C 1
ATOM 7333 O O . ILE B 1 251 ? -20.766 27.797 9.586 1 95.31 251 ILE B O 1
ATOM 7337 N N . SER B 1 252 ? -19.359 26.328 10.578 1 94.06 252 SER B N 1
ATOM 7338 C CA . SER B 1 252 ? -18.219 27.234 10.414 1 94.06 252 SER B CA 1
ATOM 7339 C C . SER B 1 252 ? -17.578 27.078 9.031 1 94.06 252 SER B C 1
ATOM 7341 O O . SER B 1 252 ? -16.953 28.016 8.531 1 94.06 252 SER B O 1
ATOM 7343 N N . GLY B 1 253 ? -17.703 25.906 8.539 1 95.69 253 GLY B N 1
ATOM 7344 C CA . GLY B 1 253 ? -17.141 25.734 7.211 1 95.69 253 GLY B CA 1
ATOM 7345 C C . GLY B 1 253 ? -17.156 24.297 6.742 1 95.69 253 GLY B C 1
ATOM 7346 O O . GLY B 1 253 ? -17.281 23.375 7.551 1 95.69 253 GLY B O 1
ATOM 7347 N N . PHE B 1 254 ? -17.078 24.109 5.43 1 97.44 254 PHE B N 1
ATOM 7348 C CA . PHE B 1 254 ? -16.906 22.828 4.766 1 97.44 254 PHE B CA 1
ATOM 7349 C C . PHE B 1 254 ? -15.477 22.672 4.254 1 97.44 254 PHE B C 1
ATOM 7351 O O . PHE B 1 254 ? -15.086 23.344 3.297 1 97.44 254 PHE B O 1
ATOM 7358 N N . ILE B 1 255 ? -14.75 21.812 4.918 1 97.81 255 ILE B N 1
ATOM 7359 C CA . ILE B 1 255 ? -13.344 21.625 4.57 1 97.81 255 ILE B CA 1
ATOM 7360 C C . ILE B 1 255 ? -13.219 20.5 3.541 1 97.81 255 ILE B C 1
ATOM 7362 O O . ILE B 1 255 ? -13.234 19.312 3.893 1 97.81 255 ILE B O 1
ATOM 7366 N N . LEU B 1 256 ? -12.992 20.891 2.291 1 97.12 256 LEU B N 1
ATOM 7367 C CA . LEU B 1 256 ? -12.992 19.938 1.188 1 97.12 256 LEU B CA 1
ATOM 7368 C C . LEU B 1 256 ? -11.789 20.156 0.277 1 97.12 256 LEU B C 1
ATOM 7370 O O . LEU B 1 256 ? -11.391 21.297 0.025 1 97.12 256 LEU B O 1
ATOM 7374 N N . ASP B 1 257 ? -11.242 19.047 -0.161 1 94.31 257 ASP B N 1
ATOM 7375 C CA . ASP B 1 257 ? -10.258 19.203 -1.231 1 94.31 257 ASP B CA 1
ATOM 7376 C C . ASP B 1 257 ? -10.945 19.562 -2.551 1 94.31 257 ASP B C 1
ATOM 7378 O O . ASP B 1 257 ? -12.172 19.641 -2.619 1 94.31 257 ASP B O 1
ATOM 7382 N N . THR B 1 258 ? -10.219 19.75 -3.557 1 94.31 258 THR B N 1
ATOM 7383 C CA . THR B 1 258 ? -10.773 20.297 -4.789 1 94.31 258 THR B CA 1
ATOM 7384 C C . THR B 1 258 ? -11.734 19.312 -5.438 1 94.31 258 THR B C 1
ATOM 7386 O O . THR B 1 258 ? -12.844 19.672 -5.82 1 94.31 258 THR B O 1
ATOM 7389 N N . PRO B 1 259 ? -11.375 18.062 -5.578 1 93.38 259 PRO B N 1
ATOM 7390 C CA . PRO B 1 259 ? -12.312 17.109 -6.172 1 93.38 259 PRO B CA 1
ATOM 7391 C C . PRO B 1 259 ? -13.594 16.953 -5.348 1 93.38 259 PRO B C 1
ATOM 7393 O O . PRO B 1 259 ? -14.688 16.891 -5.91 1 93.38 259 PRO B O 1
ATOM 7396 N N . ALA B 1 260 ? -13.477 16.875 -4.059 1 95.69 260 ALA B N 1
ATOM 7397 C CA . ALA B 1 260 ? -14.648 16.75 -3.195 1 95.69 260 ALA B CA 1
ATOM 7398 C C . ALA B 1 260 ? -15.516 18.016 -3.277 1 95.69 260 ALA B C 1
ATOM 7400 O O . ALA B 1 260 ? -16.75 17.922 -3.271 1 95.69 260 ALA B O 1
ATOM 7401 N N . TYR B 1 261 ? -14.844 19.172 -3.316 1 96.75 261 TYR B N 1
ATOM 7402 C CA . TYR B 1 261 ? -15.57 20.438 -3.48 1 96.75 261 TYR B CA 1
ATOM 7403 C C . TYR B 1 261 ? -16.391 20.422 -4.762 1 96.75 261 TYR B C 1
ATOM 7405 O O . TYR B 1 261 ? -17.594 20.75 -4.742 1 96.75 261 TYR B O 1
ATOM 7413 N N . SER B 1 262 ? -15.703 20.062 -5.863 1 96.38 262 SER B N 1
ATOM 7414 C CA . SER B 1 262 ? -16.391 20 -7.152 1 96.38 262 SER B CA 1
ATOM 7415 C C . SER B 1 262 ? -17.578 19.062 -7.105 1 96.38 262 SER B C 1
ATOM 7417 O O . SER B 1 262 ? -18.641 19.359 -7.648 1 96.38 262 SER B O 1
ATOM 7419 N N . PHE B 1 263 ? -17.453 17.984 -6.422 1 96.25 263 PHE B N 1
ATOM 7420 C CA . PHE B 1 263 ? -18.484 16.969 -6.324 1 96.25 263 PHE B CA 1
ATOM 7421 C C . PHE B 1 263 ? -19.672 17.484 -5.5 1 96.25 263 PHE B C 1
ATOM 7423 O O . PHE B 1 263 ? -20.812 17.406 -5.934 1 96.25 263 PHE B O 1
ATOM 7430 N N . VAL B 1 264 ? -19.391 18.078 -4.355 1 96.56 264 VAL B N 1
ATOM 7431 C CA . VAL B 1 264 ? -20.422 18.5 -3.402 1 96.56 264 VAL B CA 1
ATOM 7432 C C . VAL B 1 264 ? -21.141 19.734 -3.926 1 96.56 264 VAL B C 1
ATOM 7434 O O . VAL B 1 264 ? -22.344 19.875 -3.754 1 96.56 264 VAL B O 1
ATOM 7437 N N . THR B 1 265 ? -20.406 20.656 -4.562 1 97.06 265 THR B N 1
ATOM 7438 C CA . THR B 1 265 ? -20.984 21.922 -5.004 1 97.06 265 THR B CA 1
ATOM 7439 C C . THR B 1 265 ? -21.438 21.828 -6.461 1 97.06 265 THR B C 1
ATOM 7441 O O . THR B 1 265 ? -22.031 22.766 -6.992 1 97.06 265 THR B O 1
ATOM 7444 N N . GLN B 1 266 ? -21.125 20.672 -7.109 1 96.94 266 GLN B N 1
ATOM 7445 C CA . GLN B 1 266 ? -21.5 20.438 -8.5 1 96.94 266 GLN B CA 1
ATOM 7446 C C . GLN B 1 266 ? -20.906 21.5 -9.422 1 96.94 266 GLN B C 1
ATOM 7448 O O . GLN B 1 266 ? -21.625 22.109 -10.219 1 96.94 266 GLN B O 1
ATOM 7453 N N . THR B 1 267 ? -19.656 21.797 -9.242 1 97.12 267 THR B N 1
ATOM 7454 C CA . THR B 1 267 ? -18.891 22.719 -10.078 1 97.12 267 THR B CA 1
ATOM 7455 C C . THR B 1 267 ? -17.828 21.969 -10.883 1 97.12 267 THR B C 1
ATOM 7457 O O . THR B 1 267 ? -17.625 20.766 -10.68 1 97.12 267 THR B O 1
ATOM 7460 N N . VAL B 1 268 ? -17.188 22.641 -11.734 1 95.5 268 VAL B N 1
ATOM 7461 C CA . VAL B 1 268 ? -16.188 22.016 -12.602 1 95.5 268 VAL B CA 1
ATOM 7462 C C . VAL B 1 268 ? -14.922 21.703 -11.805 1 95.5 268 VAL B C 1
ATOM 7464 O O . VAL B 1 268 ? -14.703 22.281 -10.734 1 95.5 268 VAL B O 1
ATOM 7467 N N . SER B 1 269 ? -14.172 20.844 -12.297 1 92.12 269 SER B N 1
ATOM 7468 C CA . SER B 1 269 ? -12.977 20.375 -11.609 1 92.12 269 SER B CA 1
ATOM 7469 C C . SER B 1 269 ? -11.797 21.312 -11.828 1 92.12 269 SER B C 1
ATOM 7471 O O . SER B 1 269 ? -11.906 22.281 -12.586 1 92.12 269 SER B O 1
ATOM 7473 N N . HIS B 1 270 ? -10.703 21 -11.203 1 89.25 270 HIS B N 1
ATOM 7474 C CA . HIS B 1 270 ? -9.531 21.875 -11.141 1 89.25 270 HIS B CA 1
ATOM 7475 C C . HIS B 1 270 ? -8.883 22.016 -12.508 1 89.25 270 HIS B C 1
ATOM 7477 O O . HIS B 1 270 ? -8.102 22.953 -12.734 1 89.25 270 HIS B O 1
ATOM 7483 N N . THR B 1 271 ? -9.164 21.141 -13.43 1 89.5 271 THR B N 1
ATOM 7484 C CA . THR B 1 271 ? -8.523 21.188 -14.742 1 89.5 271 THR B CA 1
ATOM 7485 C C . THR B 1 271 ? -9.359 22 -15.727 1 89.5 271 THR B C 1
ATOM 7487 O O . THR B 1 271 ? -8.953 22.219 -16.859 1 89.5 271 THR B O 1
ATOM 7490 N N . ALA B 1 272 ? -10.484 22.516 -15.258 1 91.88 272 ALA B N 1
ATOM 7491 C CA . ALA B 1 272 ? -11.383 23.266 -16.125 1 91.88 272 ALA B CA 1
ATOM 7492 C C . ALA B 1 272 ? -10.961 24.734 -16.234 1 91.88 272 ALA B C 1
ATOM 7494 O O . ALA B 1 272 ? -10.211 25.219 -15.375 1 91.88 272 ALA B O 1
ATOM 7495 N N . TYR B 1 273 ? -11.477 25.484 -17.172 1 94 273 TYR B N 1
ATOM 7496 C CA . TYR B 1 273 ? -11.141 26.891 -17.438 1 94 273 TYR B CA 1
ATOM 7497 C C . TYR B 1 273 ? -11.719 27.797 -16.375 1 94 273 TYR B C 1
ATOM 7499 O O . TYR B 1 273 ? -11.188 28.891 -16.125 1 94 273 TYR B O 1
ATOM 7507 N N . TYR B 1 274 ? -12.812 27.422 -15.812 1 95.69 274 TYR B N 1
ATOM 7508 C CA . TYR B 1 274 ? -13.508 28.234 -14.82 1 95.69 274 TYR B CA 1
ATOM 7509 C C . TYR B 1 274 ? -13.562 27.516 -13.477 1 95.69 274 TYR B C 1
ATOM 7511 O O . TYR B 1 274 ? -14.617 27.453 -12.836 1 95.69 274 TYR B O 1
ATOM 7519 N N . SER B 1 275 ? -12.375 27.031 -13.039 1 94.94 275 SER B N 1
ATOM 7520 C CA . SER B 1 275 ? -12.336 26.094 -11.922 1 94.94 275 SER B CA 1
ATOM 7521 C C . SER B 1 275 ? -12.195 26.812 -10.594 1 94.94 275 SER B C 1
ATOM 7523 O O . SER B 1 275 ? -12.414 26.234 -9.531 1 94.94 275 SER B O 1
ATOM 7525 N N . CYS B 1 276 ? -11.859 28.141 -10.562 1 95.69 276 CYS B N 1
ATOM 7526 C CA . CYS B 1 276 ? -11.625 28.828 -9.305 1 95.69 276 CYS B CA 1
ATOM 7527 C C . CYS B 1 276 ? -12.922 29 -8.523 1 95.69 276 CYS B C 1
ATOM 7529 O O . CYS B 1 276 ? -13.922 29.469 -9.062 1 95.69 276 CYS B O 1
ATOM 7531 N N . ARG B 1 277 ? -12.953 28.656 -7.293 1 95.12 277 ARG B N 1
ATOM 7532 C CA . ARG B 1 277 ? -14.188 28.688 -6.516 1 95.12 277 ARG B CA 1
ATOM 7533 C C . ARG B 1 277 ? -14.438 30.078 -5.949 1 95.12 277 ARG B C 1
ATOM 7535 O O . ARG B 1 277 ? -15.547 30.391 -5.504 1 95.12 277 ARG B O 1
ATOM 7542 N N . ARG B 1 278 ? -13.508 31.047 -6.133 1 96.06 278 ARG B N 1
ATOM 7543 C CA . ARG B 1 278 ? -13.625 32.344 -5.469 1 96.06 278 ARG B CA 1
ATOM 7544 C C . ARG B 1 278 ? -13.836 33.469 -6.48 1 96.06 278 ARG B C 1
ATOM 7546 O O . ARG B 1 278 ? -14.336 34.531 -6.137 1 96.06 278 ARG B O 1
ATOM 7553 N N . CYS B 1 279 ? -13.383 33.312 -7.68 1 95.94 279 CYS B N 1
ATOM 7554 C CA . CYS B 1 279 ? -13.5 34.375 -8.656 1 95.94 279 CYS B CA 1
ATOM 7555 C C . CYS B 1 279 ? -13.898 33.844 -10.023 1 95.94 279 CYS B C 1
ATOM 7557 O O . CYS B 1 279 ? -13.984 32.625 -10.211 1 95.94 279 CYS B O 1
ATOM 7559 N N . VAL B 1 280 ? -14.156 34.719 -10.961 1 96.06 280 VAL B N 1
ATOM 7560 C CA . VAL B 1 280 ? -14.703 34.312 -12.258 1 96.06 280 VAL B CA 1
ATOM 7561 C C . VAL B 1 280 ? -13.578 34.25 -13.289 1 96.06 280 VAL B C 1
ATOM 7563 O O . VAL B 1 280 ? -13.828 34.281 -14.492 1 96.06 280 VAL B O 1
ATOM 7566 N N . CYS B 1 281 ? -12.344 34.219 -12.82 1 95 281 CYS B N 1
ATOM 7567 C CA . CYS B 1 281 ? -11.188 34.188 -13.711 1 95 281 CYS B CA 1
ATOM 7568 C C . CYS B 1 281 ? -11.242 33 -14.664 1 95 281 CYS B C 1
ATOM 7570 O O . CYS B 1 281 ? -11.555 31.891 -14.242 1 95 281 CYS B O 1
ATOM 7572 N N . LYS B 1 282 ? -10.969 33.25 -15.914 1 94.88 282 LYS B N 1
ATOM 7573 C CA . LYS B 1 282 ? -10.898 32.188 -16.922 1 94.88 282 LYS B CA 1
ATOM 7574 C C . LYS B 1 282 ? -9.453 31.734 -17.141 1 94.88 282 LYS B C 1
ATOM 7576 O O . LYS B 1 282 ? -8.578 32.562 -17.422 1 94.88 282 LYS B O 1
ATOM 7581 N N . GLY B 1 283 ? -9.289 30.438 -16.984 1 92.69 283 GLY B N 1
ATOM 7582 C CA . GLY B 1 283 ? -7.98 29.875 -17.281 1 92.69 283 GLY B CA 1
ATOM 7583 C C . GLY B 1 283 ? -7.707 29.781 -18.781 1 92.69 283 GLY B C 1
ATOM 7584 O O . GLY B 1 283 ? -8.633 29.859 -19.594 1 92.69 283 GLY B O 1
ATOM 7585 N N . LYS B 1 284 ? -6.426 29.719 -19.172 1 92.19 284 LYS B N 1
ATOM 7586 C CA . LYS B 1 284 ? -5.992 29.531 -20.547 1 92.19 284 LYS B CA 1
ATOM 7587 C C . LYS B 1 284 ? -5.191 28.234 -20.703 1 92.19 284 LYS B C 1
ATOM 7589 O O . LYS B 1 284 ? -4.406 27.875 -19.828 1 92.19 284 LYS B O 1
ATOM 7594 N N . TYR B 1 285 ? -5.508 27.641 -21.734 1 89.62 285 TYR B N 1
ATOM 7595 C CA . TYR B 1 285 ? -4.781 26.406 -22.016 1 89.62 285 TYR B CA 1
ATOM 7596 C C . TYR B 1 285 ? -3.365 26.703 -22.484 1 89.62 285 TYR B C 1
ATOM 7598 O O . TYR B 1 285 ? -3.176 27.375 -23.5 1 89.62 285 TYR B O 1
ATOM 7606 N N . GLU B 1 286 ? -2.424 26.359 -21.734 1 83.56 286 GLU B N 1
ATOM 7607 C CA . GLU B 1 286 ? -1.014 26.547 -22.047 1 83.56 286 GLU B CA 1
ATOM 7608 C C . GLU B 1 286 ? -0.233 25.25 -21.906 1 83.56 286 GLU B C 1
ATOM 7610 O O . GLU B 1 286 ? -0.022 24.766 -20.781 1 83.56 286 GLU B O 1
ATOM 7615 N N . ASP B 1 287 ? 0.381 24.594 -22.969 1 79.69 287 ASP B N 1
ATOM 7616 C CA . ASP B 1 287 ? 1.268 23.438 -22.969 1 79.69 287 ASP B CA 1
ATOM 7617 C C . ASP B 1 287 ? 0.665 22.281 -22.172 1 79.69 287 ASP B C 1
ATOM 7619 O O . ASP B 1 287 ? 1.279 21.781 -21.219 1 79.69 287 ASP B O 1
ATOM 7623 N N . SER B 1 288 ? -0.486 21.969 -22.344 1 79.5 288 SER B N 1
ATOM 7624 C CA . SER B 1 288 ? -1.152 20.781 -21.828 1 79.5 288 SER B CA 1
ATOM 7625 C C . SER B 1 288 ? -1.699 21.016 -20.422 1 79.5 288 SER B C 1
ATOM 7627 O O . SER B 1 288 ? -2.012 20.047 -19.719 1 79.5 288 SER B O 1
ATOM 7629 N N . ASN B 1 289 ? -1.691 22.281 -19.969 1 86.25 289 ASN B N 1
ATOM 7630 C CA . ASN B 1 289 ? -2.266 22.625 -18.672 1 86.25 289 ASN B CA 1
ATOM 7631 C C . ASN B 1 289 ? -3.121 23.891 -18.766 1 86.25 289 ASN B C 1
ATOM 7633 O O . ASN B 1 289 ? -2.961 24.688 -19.688 1 86.25 289 ASN B O 1
ATOM 7637 N N . VAL B 1 290 ? -4.008 24.031 -17.891 1 91.12 290 VAL B N 1
ATOM 7638 C CA . VAL B 1 290 ? -4.77 25.266 -17.75 1 91.12 290 VAL B CA 1
ATOM 7639 C C . VAL B 1 290 ? -4.07 26.203 -16.766 1 91.12 290 VAL B C 1
ATOM 7641 O O . VAL B 1 290 ? -3.811 25.812 -15.625 1 91.12 290 VAL B O 1
ATOM 7644 N N . ALA B 1 291 ? -3.699 27.328 -17.234 1 92.88 291 ALA B N 1
ATOM 7645 C CA . ALA B 1 291 ? -2.99 28.312 -16.406 1 92.88 291 ALA B CA 1
ATOM 7646 C C . ALA B 1 291 ? -3.848 29.547 -16.172 1 92.88 291 ALA B C 1
ATOM 7648 O O . ALA B 1 291 ? -4.602 29.969 -17.047 1 92.88 291 ALA B O 1
ATOM 7649 N N . PHE B 1 292 ? -3.771 30.141 -14.984 1 92.81 292 PHE B N 1
ATOM 7650 C CA . PHE B 1 292 ? -4.512 31.328 -14.594 1 92.81 292 PHE B CA 1
ATOM 7651 C C . PHE B 1 292 ? -3.574 32.531 -14.445 1 92.81 292 PHE B C 1
ATOM 7653 O O . PHE B 1 292 ? -2.977 32.719 -13.391 1 92.81 292 PHE B O 1
ATOM 7660 N N . ASN B 1 293 ? -3.559 33.375 -15.414 1 86.5 293 ASN B N 1
ATOM 7661 C CA . ASN B 1 293 ? -2.582 34.438 -15.445 1 86.5 293 ASN B CA 1
ATOM 7662 C C . ASN B 1 293 ? -3.213 35.781 -15.055 1 86.5 293 ASN B C 1
ATOM 7664 O O . ASN B 1 293 ? -2.504 36.75 -14.773 1 86.5 293 ASN B O 1
ATOM 7668 N N . GLU B 1 294 ? -4.504 35.812 -14.945 1 87.31 294 GLU B N 1
ATOM 7669 C CA . GLU B 1 294 ? -5.184 37.031 -14.492 1 87.31 294 GLU B CA 1
ATOM 7670 C C . GLU B 1 294 ? -5.438 36.969 -12.992 1 87.31 294 GLU B C 1
ATOM 7672 O O . GLU B 1 294 ? -6.004 36 -12.477 1 87.31 294 GLU B O 1
ATOM 7677 N N . LEU B 1 295 ? -5.008 38 -12.289 1 86.44 295 LEU B N 1
ATOM 7678 C CA . LEU B 1 295 ? -5.059 37.969 -10.828 1 86.44 295 LEU B CA 1
ATOM 7679 C C . LEU B 1 295 ? -6.168 38.875 -10.305 1 86.44 295 LEU B C 1
ATOM 7681 O O . LEU B 1 295 ? -6.562 38.75 -9.141 1 86.44 295 LEU B O 1
ATOM 7685 N N . HIS B 1 296 ? -6.652 39.75 -11.094 1 88.44 296 HIS B N 1
ATOM 7686 C CA . HIS B 1 296 ? -7.656 40.688 -10.617 1 88.44 296 HIS B CA 1
ATOM 7687 C C . HIS B 1 296 ? -9.008 40.438 -11.281 1 88.44 296 HIS B C 1
ATOM 7689 O O . HIS B 1 296 ? -9.422 41.219 -12.156 1 88.44 296 HIS B O 1
ATOM 7695 N N . CYS B 1 297 ? -9.609 39.438 -10.875 1 91.75 297 CYS B N 1
ATOM 7696 C CA . CYS B 1 297 ? -10.93 39.094 -11.398 1 91.75 297 CYS B CA 1
ATOM 7697 C C . CYS B 1 297 ? -12.008 39.344 -10.344 1 91.75 297 CYS B C 1
ATOM 7699 O O . CYS B 1 297 ? -11.711 39.469 -9.156 1 91.75 297 CYS B O 1
ATOM 7701 N N . GLU B 1 298 ? -13.188 39.531 -10.828 1 95.25 298 GLU B N 1
ATOM 7702 C CA . GLU B 1 298 ? -14.328 39.719 -9.938 1 95.25 298 GLU B CA 1
ATOM 7703 C C . GLU B 1 298 ? -14.531 38.5 -9.039 1 95.25 298 GLU B C 1
ATOM 7705 O O . GLU B 1 298 ? -14.414 37.344 -9.484 1 95.25 298 GLU B O 1
ATOM 7710 N N . LEU B 1 299 ? -14.82 38.812 -7.801 1 96.12 299 LEU B N 1
ATOM 7711 C CA . LEU B 1 299 ? -15.023 37.719 -6.828 1 96.12 299 LEU B CA 1
ATOM 7712 C C . LEU B 1 299 ? -16.453 37.188 -6.902 1 96.12 299 LEU B C 1
ATOM 7714 O O . LEU B 1 299 ? -17.391 37.938 -7.199 1 96.12 299 LEU B O 1
ATOM 7718 N N . ARG B 1 300 ? -16.547 35.969 -6.641 1 96.12 300 ARG B N 1
ATOM 7719 C CA . ARG B 1 300 ? -17.859 35.344 -6.551 1 96.12 300 ARG B CA 1
ATOM 7720 C C . ARG B 1 300 ? -18.547 35.688 -5.23 1 96.12 300 ARG B C 1
ATOM 7722 O O . ARG B 1 300 ? -17.875 35.875 -4.207 1 96.12 300 ARG B O 1
ATOM 7729 N N . THR B 1 301 ? -19.875 35.844 -5.27 1 96.12 301 THR B N 1
ATOM 7730 C CA . THR B 1 301 ? -20.688 36.031 -4.078 1 96.12 301 THR B CA 1
ATOM 7731 C C . THR B 1 301 ? -21.688 34.875 -3.908 1 96.12 301 THR B C 1
ATOM 7733 O O . THR B 1 301 ? -21.875 34.094 -4.82 1 96.12 301 THR B O 1
ATOM 7736 N N . ASP B 1 302 ? -22.234 34.812 -2.715 1 96.25 302 ASP B N 1
ATOM 7737 C CA . ASP B 1 302 ? -23.266 33.781 -2.471 1 96.25 302 ASP B CA 1
ATOM 7738 C C . ASP B 1 302 ? -24.391 33.906 -3.498 1 96.25 302 ASP B C 1
ATOM 7740 O O . ASP B 1 302 ? -24.828 32.875 -4.043 1 96.25 302 ASP B O 1
ATOM 7744 N N . GLU B 1 303 ? -24.812 35.094 -3.822 1 95.75 303 GLU B N 1
ATOM 7745 C CA . GLU B 1 303 ? -25.906 35.344 -4.762 1 95.75 303 GLU B CA 1
ATOM 7746 C C . GLU B 1 303 ? -25.516 34.906 -6.176 1 95.75 303 GLU B C 1
ATOM 7748 O O . GLU B 1 303 ? -26.297 34.25 -6.871 1 95.75 303 GLU B O 1
ATOM 7753 N N . SER B 1 304 ? -24.344 35.344 -6.551 1 96.38 304 SER B N 1
ATOM 7754 C CA . SER B 1 304 ? -23.906 35 -7.902 1 96.38 304 SER B CA 1
ATOM 7755 C C . SER B 1 304 ? -23.766 33.5 -8.062 1 96.38 304 SER B C 1
ATOM 7757 O O . SER B 1 304 ? -24.016 32.938 -9.141 1 96.38 304 SER B O 1
ATOM 7759 N N . PHE B 1 305 ? -23.328 32.812 -6.996 1 96.94 305 PHE B N 1
ATOM 7760 C CA . PHE B 1 305 ? -23.172 31.344 -7.031 1 96.94 305 PHE B CA 1
ATOM 7761 C C . PHE B 1 305 ? -24.531 30.672 -7.141 1 96.94 305 PHE B C 1
ATOM 7763 O O . PHE B 1 305 ? -24.734 29.797 -7.988 1 96.94 305 PHE B O 1
ATOM 7770 N N . ARG B 1 306 ? -25.5 31.078 -6.301 1 95.94 306 ARG B N 1
ATOM 7771 C CA . ARG B 1 306 ? -26.828 30.469 -6.262 1 95.94 306 ARG B CA 1
ATOM 7772 C C . ARG B 1 306 ? -27.562 30.703 -7.578 1 95.94 306 ARG B C 1
ATOM 7774 O O . ARG B 1 306 ? -28.328 29.828 -8.016 1 95.94 306 ARG B O 1
ATOM 7781 N N . ASN B 1 307 ? -27.25 31.812 -8.203 1 95.31 307 ASN B N 1
ATOM 7782 C CA . ASN B 1 307 ? -27.891 32.156 -9.469 1 95.31 307 ASN B CA 1
ATOM 7783 C C . ASN B 1 307 ? -27.125 31.578 -10.656 1 95.31 307 ASN B C 1
ATOM 7785 O O . ASN B 1 307 ? -27.562 31.719 -11.805 1 95.31 307 ASN B O 1
ATOM 7789 N N . GLN B 1 308 ? -26.016 30.984 -10.398 1 96.25 308 GLN B N 1
ATOM 7790 C CA . GLN B 1 308 ? -25.156 30.406 -11.43 1 96.25 308 GLN B CA 1
ATOM 7791 C C . GLN B 1 308 ? -24.859 31.438 -12.516 1 96.25 308 GLN B C 1
ATOM 7793 O O . GLN B 1 308 ? -25.016 31.141 -13.703 1 96.25 308 GLN B O 1
ATOM 7798 N N . GLN B 1 309 ? -24.5 32.594 -12.109 1 95 309 GLN B N 1
ATOM 7799 C CA . GLN B 1 309 ? -24.234 33.688 -13.039 1 95 309 GLN B CA 1
ATOM 7800 C C . GLN B 1 309 ? -23.172 33.312 -14.055 1 95 309 GLN B C 1
ATOM 7802 O O . GLN B 1 309 ? -23.266 33.688 -15.227 1 95 309 GLN B O 1
ATOM 7807 N N . GLN B 1 310 ? -22.094 32.625 -13.617 1 95.81 310 GLN B N 1
ATOM 7808 C CA . GLN B 1 310 ? -21.141 32.031 -14.547 1 95.81 310 GLN B CA 1
ATOM 7809 C C . GLN B 1 310 ? -21.469 30.547 -14.797 1 95.81 310 GLN B C 1
ATOM 7811 O O . GLN B 1 310 ? -20.922 29.672 -14.125 1 95.81 310 GLN B O 1
ATOM 7816 N N . GLU B 1 311 ? -22.156 30.297 -15.758 1 95.44 311 GLU B N 1
ATOM 7817 C CA . GLU B 1 311 ? -22.719 28.984 -16.031 1 95.44 311 GLU B CA 1
ATOM 7818 C C . GLU B 1 311 ? -21.609 27.953 -16.281 1 95.44 311 GLU B C 1
ATOM 7820 O O . GLU B 1 311 ? -21.766 26.781 -15.945 1 95.44 311 GLU B O 1
ATOM 7825 N N . GLU B 1 312 ? -20.547 28.406 -16.859 1 95.5 312 GLU B N 1
ATOM 7826 C CA . GLU B 1 312 ? -19.453 27.5 -17.234 1 95.5 312 GLU B CA 1
ATOM 7827 C C . GLU B 1 312 ? -18.781 26.906 -15.992 1 95.5 312 GLU B C 1
ATOM 7829 O O . GLU B 1 312 ? -18.125 25.875 -16.078 1 95.5 312 GLU B O 1
ATOM 7834 N N . HIS B 1 313 ? -18.969 27.609 -14.898 1 96.81 313 HIS B N 1
ATOM 7835 C CA . HIS B 1 313 ? -18.391 27.156 -13.641 1 96.81 313 HIS B CA 1
ATOM 7836 C C . HIS B 1 313 ? -19.219 26.031 -13.023 1 96.81 313 HIS B C 1
ATOM 7838 O O . HIS B 1 313 ? -18.703 25.25 -12.227 1 96.81 313 HIS B O 1
ATOM 7844 N N . HIS B 1 314 ? -20.469 25.875 -13.422 1 97 314 HIS B N 1
ATOM 7845 C CA . HIS B 1 314 ? -21.391 24.984 -12.75 1 97 314 HIS B CA 1
ATOM 7846 C C . HIS B 1 314 ? -21.719 23.781 -13.625 1 97 314 HIS B C 1
ATOM 7848 O O . HIS B 1 314 ? -21.828 23.891 -14.844 1 97 314 HIS B O 1
ATOM 7854 N N . LYS B 1 315 ? -21.766 22.594 -13.008 1 95 315 LYS B N 1
ATOM 7855 C CA . LYS B 1 315 ? -22.219 21.359 -13.656 1 95 315 LYS B CA 1
ATOM 7856 C C . LYS B 1 315 ? -23.688 21.062 -13.336 1 95 315 LYS B C 1
ATOM 7858 O O . LYS B 1 315 ? -24.359 20.344 -14.078 1 95 315 LYS B O 1
ATOM 7863 N N . GLY B 1 316 ? -24.125 21.516 -12.18 1 94.62 316 GLY B N 1
ATOM 7864 C CA . GLY B 1 316 ? -25.469 21.328 -11.672 1 94.62 316 GLY B CA 1
ATOM 7865 C C . GLY B 1 316 ? -25.734 22.109 -10.391 1 94.62 316 GLY B C 1
ATOM 7866 O O . GLY B 1 316 ? -25.047 23.078 -10.094 1 94.62 316 GLY B O 1
ATOM 7867 N N . HIS B 1 317 ? -26.812 21.766 -9.75 1 94.69 317 HIS B N 1
ATOM 7868 C CA . HIS B 1 317 ? -27.156 22.422 -8.492 1 94.69 317 HIS B CA 1
ATOM 7869 C C . HIS B 1 317 ? -26.656 21.625 -7.297 1 94.69 317 HIS B C 1
ATOM 7871 O O . HIS B 1 317 ? -26.859 20.422 -7.223 1 94.69 317 HIS B O 1
ATOM 7877 N N . SER B 1 318 ? -26.031 22.312 -6.43 1 95.62 318 SER B N 1
ATOM 7878 C CA . SER B 1 318 ? -25.531 21.688 -5.207 1 95.62 318 SER B CA 1
ATOM 7879 C C . SER B 1 318 ? -26.672 21.344 -4.258 1 95.62 318 SER B C 1
ATOM 7881 O O . SER B 1 318 ? -27.625 22.125 -4.109 1 95.62 318 SER B O 1
ATOM 7883 N N . PRO B 1 319 ? -26.625 20.141 -3.643 1 94.94 319 PRO B N 1
ATOM 7884 C CA . PRO B 1 319 ? -27.609 19.828 -2.605 1 94.94 319 PRO B CA 1
ATOM 7885 C C . PRO B 1 319 ? -27.594 20.812 -1.449 1 94.94 319 PRO B C 1
ATOM 7887 O O . PRO B 1 319 ? -28.594 20.984 -0.76 1 94.94 319 PRO B O 1
ATOM 7890 N N . PHE B 1 320 ? -26.484 21.562 -1.259 1 95.06 320 PHE B N 1
ATOM 7891 C CA . PHE B 1 320 ? -26.344 22.438 -0.104 1 95.06 320 PHE B CA 1
ATOM 7892 C C . PHE B 1 320 ? -26.891 23.828 -0.399 1 95.06 320 PHE B C 1
ATOM 7894 O O . PHE B 1 320 ? -27 24.656 0.499 1 95.06 320 PHE B O 1
ATOM 7901 N N . GLN B 1 321 ? -27.312 24.094 -1.628 1 94.25 321 GLN B N 1
ATOM 7902 C CA . GLN B 1 321 ? -27.922 25.375 -1.962 1 94.25 321 GLN B CA 1
ATOM 7903 C C . GLN B 1 321 ? -29.234 25.562 -1.23 1 94.25 321 GLN B C 1
ATOM 7905 O O . GLN B 1 321 ? -29.719 26.688 -1.065 1 94.25 321 GLN B O 1
ATOM 7910 N N . GLU B 1 322 ? -29.766 24.469 -0.769 1 91.19 322 GLU B N 1
ATOM 7911 C CA . GLU B 1 322 ? -31.031 24.5 -0.043 1 91.19 322 GLU B CA 1
ATOM 7912 C C . GLU B 1 322 ? -30.828 24.969 1.396 1 91.19 322 GLU B C 1
ATOM 7914 O O . GLU B 1 322 ? -31.797 25.359 2.066 1 91.19 322 GLU B O 1
ATOM 7919 N N . LEU B 1 323 ? -29.625 24.906 1.819 1 91.38 323 LEU B N 1
ATOM 7920 C CA . LEU B 1 323 ? -29.312 25.375 3.164 1 91.38 323 LEU B CA 1
ATOM 7921 C C . LEU B 1 323 ? -29.203 26.891 3.199 1 91.38 323 LEU B C 1
ATOM 7923 O O . LEU B 1 323 ? -28.156 27.469 2.859 1 91.38 323 LEU B O 1
ATOM 7927 N N . THR B 1 324 ? -30.141 27.578 3.658 1 84.88 324 THR B N 1
ATOM 7928 C CA . THR B 1 324 ? -30.234 29.031 3.598 1 84.88 324 THR B CA 1
ATOM 7929 C C . THR B 1 324 ? -29.281 29.672 4.605 1 84.88 324 THR B C 1
ATOM 7931 O O . THR B 1 324 ? -28.953 30.859 4.48 1 84.88 324 THR B O 1
ATOM 7934 N N . ASN B 1 325 ? -28.797 28.969 5.496 1 87.25 325 ASN B N 1
ATOM 7935 C CA . ASN B 1 325 ? -27.938 29.516 6.555 1 87.25 325 ASN B CA 1
ATOM 7936 C C . ASN B 1 325 ? -26.469 29.406 6.188 1 87.25 325 ASN B C 1
ATOM 7938 O O . ASN B 1 325 ? -25.609 29.828 6.961 1 87.25 325 ASN B O 1
ATOM 7942 N N . ILE B 1 326 ? -26.188 28.922 5.023 1 92.06 326 ILE B N 1
ATOM 7943 C CA . ILE B 1 326 ? -24.797 28.734 4.645 1 92.06 326 ILE B CA 1
ATOM 7944 C C . ILE B 1 326 ? -24.469 29.578 3.416 1 92.06 326 ILE B C 1
ATOM 7946 O O . ILE B 1 326 ? -25.312 29.734 2.521 1 92.06 326 ILE B O 1
ATOM 7950 N N . ASP B 1 327 ? -23.297 30.234 3.438 1 95.12 327 ASP B N 1
ATOM 7951 C CA . ASP B 1 327 ? -22.781 30.938 2.275 1 95.12 327 ASP B CA 1
ATOM 7952 C C . ASP B 1 327 ? -22.031 30 1.334 1 95.12 327 ASP B C 1
ATOM 7954 O O . ASP B 1 327 ? -21.078 29.344 1.733 1 95.12 327 ASP B O 1
ATOM 7958 N N . MET B 1 328 ? -22.453 29.938 0.128 1 96.5 328 MET B N 1
ATOM 7959 C CA . MET B 1 328 ? -21.953 28.953 -0.814 1 96.5 328 MET B CA 1
ATOM 7960 C C . MET B 1 328 ? -20.531 29.297 -1.26 1 96.5 328 MET B C 1
ATOM 7962 O O . MET B 1 328 ? -19.891 28.516 -1.971 1 96.5 328 MET B O 1
ATOM 7966 N N . VAL B 1 329 ? -20 30.406 -0.833 1 96 329 VAL B N 1
ATOM 7967 C CA . VAL B 1 329 ? -18.641 30.797 -1.19 1 96 329 VAL B CA 1
ATOM 7968 C C . VAL B 1 329 ? -17.766 30.844 0.061 1 96 329 VAL B C 1
ATOM 7970 O O . VAL B 1 329 ? -16.875 30 0.232 1 96 329 VAL B O 1
ATOM 7973 N N . ARG B 1 330 ? -18.188 31.562 1.043 1 94.25 330 ARG B N 1
ATOM 7974 C CA . ARG B 1 330 ? -17.391 31.812 2.24 1 94.25 330 ARG B CA 1
ATOM 7975 C C . ARG B 1 330 ? -17.344 30.562 3.127 1 94.25 330 ARG B C 1
ATOM 7977 O O . ARG B 1 330 ? -16.375 30.375 3.871 1 94.25 330 ARG B O 1
ATOM 7984 N N . SER B 1 331 ? -18.344 29.734 3.094 1 96.12 331 SER B N 1
ATOM 7985 C CA . SER B 1 331 ? -18.406 28.562 3.949 1 96.12 331 SER B CA 1
ATOM 7986 C C . SER B 1 331 ? -17.578 27.406 3.373 1 96.12 331 SER B C 1
ATOM 7988 O O . SER B 1 331 ? -17.469 26.359 3.99 1 96.12 331 SER B O 1
ATOM 7990 N N . PHE B 1 332 ? -16.969 27.625 2.221 1 97.19 332 PHE B N 1
ATOM 7991 C CA . PHE B 1 332 ? -16.156 26.609 1.563 1 97.19 332 PHE B CA 1
ATOM 7992 C C . PHE B 1 332 ? -14.734 27.109 1.352 1 97.19 332 PHE B C 1
ATOM 7994 O O . PHE B 1 332 ? -14.297 27.281 0.213 1 97.19 332 PHE B O 1
ATOM 8001 N N . PRO B 1 333 ? -13.992 27.219 2.42 1 97 333 PRO B N 1
ATOM 8002 C CA . PRO B 1 333 ? -12.633 27.75 2.322 1 97 333 PRO B CA 1
ATOM 8003 C C . PRO B 1 333 ? -11.664 26.781 1.652 1 97 333 PRO B C 1
ATOM 8005 O O . PRO B 1 333 ? -11.984 25.594 1.494 1 97 333 PRO B O 1
ATOM 8008 N N . TYR B 1 334 ? -10.539 27.297 1.201 1 96.88 334 TYR B N 1
ATOM 8009 C CA . TYR B 1 334 ? -9.43 26.469 0.746 1 96.88 334 TYR B CA 1
ATOM 8010 C C . TYR B 1 334 ? -8.672 25.859 1.927 1 96.88 334 TYR B C 1
ATOM 8012 O O . TYR B 1 334 ? -8.289 26.594 2.852 1 96.88 334 TYR B O 1
ATOM 8020 N N . ASP B 1 335 ? -8.531 24.609 1.964 1 95.25 335 ASP B N 1
ATOM 8021 C CA . ASP B 1 335 ? -7.684 24 2.982 1 95.25 335 ASP B CA 1
ATOM 8022 C C . ASP B 1 335 ? -6.207 24.078 2.592 1 95.25 335 ASP B C 1
ATOM 8024 O O . ASP B 1 335 ? -5.852 23.812 1.443 1 95.25 335 ASP B O 1
ATOM 8028 N N . TYR B 1 336 ? -5.371 24.453 3.51 1 96.5 336 TYR B N 1
ATOM 8029 C CA . TYR B 1 336 ? -3.992 24.719 3.121 1 96.5 336 TYR B CA 1
ATOM 8030 C C . TYR B 1 336 ? -3.195 23.422 3.01 1 96.5 336 TYR B C 1
ATOM 8032 O O . TYR B 1 336 ? -2.104 23.406 2.438 1 96.5 336 TYR B O 1
ATOM 8040 N N . MET B 1 337 ? -3.703 22.266 3.602 1 97.31 337 MET B N 1
ATOM 8041 C CA . MET B 1 337 ? -3.016 21 3.43 1 97.31 337 MET B CA 1
ATOM 8042 C C . MET B 1 337 ? -2.914 20.625 1.952 1 97.31 337 MET B C 1
ATOM 8044 O O . MET B 1 337 ? -1.835 20.281 1.467 1 97.31 337 MET B O 1
ATOM 8048 N N . HIS B 1 338 ? -4.008 20.75 1.267 1 97.06 338 HIS B N 1
ATOM 8049 C CA . HIS B 1 338 ? -4.055 20.359 -0.137 1 97.06 338 HIS B CA 1
ATOM 8050 C C . HIS B 1 338 ? -3.594 21.484 -1.044 1 97.06 338 HIS B C 1
ATOM 8052 O O . HIS B 1 338 ? -2.99 21.25 -2.09 1 97.06 338 HIS B O 1
ATOM 8058 N N . LEU B 1 339 ? -3.852 22.672 -0.696 1 97.62 339 LEU B N 1
ATOM 8059 C CA . LEU B 1 339 ? -3.551 23.812 -1.558 1 97.62 339 LEU B CA 1
ATOM 8060 C C . LEU B 1 339 ? -2.074 24.188 -1.471 1 97.62 339 LEU B C 1
ATOM 8062 O O . LEU B 1 339 ? -1.373 24.203 -2.484 1 97.62 339 LEU B O 1
ATOM 8066 N N . ALA B 1 340 ? -1.625 24.422 -0.246 1 98.12 340 ALA B N 1
ATOM 8067 C CA . ALA B 1 340 ? -0.279 24.969 -0.052 1 98.12 340 ALA B CA 1
ATOM 8068 C C . ALA B 1 340 ? 0.746 23.844 0.064 1 98.12 340 ALA B C 1
ATOM 8070 O O . ALA B 1 340 ? 1.756 23.828 -0.643 1 98.12 340 ALA B O 1
ATOM 8071 N N . CYS B 1 341 ? 0.471 22.859 0.921 1 98.19 341 CYS B N 1
ATOM 8072 C CA . CYS B 1 341 ? 1.454 21.812 1.21 1 98.19 341 CYS B CA 1
ATOM 8073 C C . CYS B 1 341 ? 1.548 20.812 0.063 1 98.19 341 CYS B C 1
ATOM 8075 O O . CYS B 1 341 ? 2.543 20.797 -0.663 1 98.19 341 CYS B O 1
ATOM 8077 N N . LEU B 1 342 ? 0.508 20.141 -0.23 1 97.44 342 LEU B N 1
ATOM 8078 C CA . LEU B 1 342 ? 0.515 19.109 -1.259 1 97.44 342 LEU B CA 1
ATOM 8079 C C . LEU B 1 342 ? 0.378 19.719 -2.648 1 97.44 342 LEU B C 1
ATOM 8081 O O . LEU B 1 342 ? 0.631 19.062 -3.654 1 97.44 342 LEU B O 1
ATOM 8085 N N . GLY B 1 343 ? -0.061 20.969 -2.688 1 97.19 343 GLY B N 1
ATOM 8086 C CA . GLY B 1 343 ? -0.238 21.656 -3.959 1 97.19 343 GLY B CA 1
ATOM 8087 C C . GLY B 1 343 ? 0.993 22.422 -4.402 1 97.19 343 GLY B C 1
ATOM 8088 O O . GLY B 1 343 ? 1.849 21.875 -5.105 1 97.19 343 GLY B O 1
ATOM 8089 N N . VAL B 1 344 ? 1.155 23.578 -3.873 1 97.94 344 VAL B N 1
ATOM 8090 C CA . VAL B 1 344 ? 2.123 24.531 -4.41 1 97.94 344 VAL B CA 1
ATOM 8091 C C . VAL B 1 344 ? 3.525 24.172 -3.918 1 97.94 344 VAL B C 1
ATOM 8093 O O . VAL B 1 344 ? 4.477 24.156 -4.703 1 97.94 344 VAL B O 1
ATOM 8096 N N . MET B 1 345 ? 3.691 23.906 -2.645 1 98.19 345 MET B N 1
ATOM 8097 C CA . MET B 1 345 ? 5.012 23.562 -2.123 1 98.19 345 MET B CA 1
ATOM 8098 C C . MET B 1 345 ? 5.562 22.328 -2.816 1 98.19 345 MET B C 1
ATOM 8100 O O . MET B 1 345 ? 6.734 22.297 -3.197 1 98.19 345 MET B O 1
ATOM 8104 N N . ARG B 1 346 ? 4.758 21.328 -2.854 1 97.75 346 ARG B N 1
ATOM 8105 C CA . ARG B 1 346 ? 5.156 20.125 -3.574 1 97.75 346 ARG B CA 1
ATOM 8106 C C . ARG B 1 346 ? 5.551 20.453 -5.008 1 97.75 346 ARG B C 1
ATOM 8108 O O . ARG B 1 346 ? 6.59 20 -5.492 1 97.75 346 ARG B O 1
ATOM 8115 N N . LYS B 1 347 ? 4.766 21.219 -5.699 1 96.12 347 LYS B N 1
ATOM 8116 C CA . LYS B 1 347 ? 5.043 21.625 -7.074 1 96.12 347 LYS B CA 1
ATOM 8117 C C . LYS B 1 347 ? 6.41 22.297 -7.188 1 96.12 347 LYS B C 1
ATOM 8119 O O . LYS B 1 347 ? 7.191 21.969 -8.086 1 96.12 347 LYS B O 1
ATOM 8124 N N . MET B 1 348 ? 6.695 23.203 -6.305 1 96.12 348 MET B N 1
ATOM 8125 C CA . MET B 1 348 ? 7.957 23.938 -6.328 1 96.12 348 MET B CA 1
ATOM 8126 C C . MET B 1 348 ? 9.141 22.984 -6.172 1 96.12 348 MET B C 1
ATOM 8128 O O . MET B 1 348 ? 10.109 23.062 -6.934 1 96.12 348 MET B O 1
ATOM 8132 N N . LEU B 1 349 ? 9.031 22.094 -5.238 1 96.56 349 LEU B N 1
ATOM 8133 C CA . LEU B 1 349 ? 10.141 21.172 -5.016 1 96.56 349 LEU B CA 1
ATOM 8134 C C . LEU B 1 349 ? 10.312 20.234 -6.207 1 96.56 349 LEU B C 1
ATOM 8136 O O . LEU B 1 349 ? 11.438 19.859 -6.551 1 96.56 349 LEU B O 1
ATOM 8140 N N . PHE B 1 350 ? 9.25 19.859 -6.766 1 94.44 350 PHE B N 1
ATOM 8141 C CA . PHE B 1 350 ? 9.336 19.016 -7.957 1 94.44 350 PHE B CA 1
ATOM 8142 C C . PHE B 1 350 ? 9.984 19.781 -9.109 1 94.44 350 PHE B C 1
ATOM 8144 O O . PHE B 1 350 ? 10.75 19.203 -9.883 1 94.44 350 PHE B O 1
ATOM 8151 N N . LEU B 1 351 ? 9.656 21.047 -9.227 1 93.06 351 LEU B N 1
ATOM 8152 C CA . LEU B 1 351 ? 10.281 21.875 -10.258 1 93.06 351 LEU B CA 1
ATOM 8153 C C . LEU B 1 351 ? 11.789 21.969 -10.039 1 93.06 351 LEU B C 1
ATOM 8155 O O . LEU B 1 351 ? 12.562 21.969 -10.992 1 93.06 351 LEU B O 1
ATOM 8159 N N . PHE B 1 352 ? 12.219 22 -8.766 1 93.56 352 PHE B N 1
ATOM 8160 C CA . PHE B 1 352 ? 13.633 22.078 -8.422 1 93.56 352 PHE B CA 1
ATOM 8161 C C . PHE B 1 352 ? 14.344 20.766 -8.773 1 93.56 352 PHE B C 1
ATOM 8163 O O . PHE B 1 352 ? 15.539 20.766 -9.07 1 93.56 352 PHE B O 1
ATOM 8170 N N . THR B 1 353 ? 13.641 19.625 -8.734 1 91.12 353 THR B N 1
ATOM 8171 C CA . THR B 1 353 ? 14.297 18.328 -8.828 1 91.12 353 THR B CA 1
ATOM 8172 C C . THR B 1 353 ? 14.148 17.75 -10.234 1 91.12 353 THR B C 1
ATOM 8174 O O . THR B 1 353 ? 15.117 17.25 -10.812 1 91.12 353 THR B O 1
ATOM 8177 N N . ILE B 1 354 ? 12.891 17.703 -10.812 1 84.44 354 ILE B N 1
ATOM 8178 C CA . ILE B 1 354 ? 12.656 17.031 -12.086 1 84.44 354 ILE B CA 1
ATOM 8179 C C . ILE B 1 354 ? 12 18 -13.07 1 84.44 354 ILE B C 1
ATOM 8181 O O . ILE B 1 354 ? 11.523 17.578 -14.133 1 84.44 354 ILE B O 1
ATOM 8185 N N . GLY B 1 355 ? 11.961 19.156 -12.773 1 77.19 355 GLY B N 1
ATOM 8186 C CA . GLY B 1 355 ? 11.297 20.125 -13.625 1 77.19 355 GLY B CA 1
ATOM 8187 C C . GLY B 1 355 ? 12.156 20.578 -14.789 1 77.19 355 GLY B C 1
ATOM 8188 O O . GLY B 1 355 ? 13.164 19.938 -15.117 1 77.19 355 GLY B O 1
ATOM 8189 N N . PRO B 1 356 ? 11.609 21.562 -15.43 1 75.31 356 PRO B N 1
ATOM 8190 C CA . PRO B 1 356 ? 12.359 22.109 -16.562 1 75.31 356 PRO B CA 1
ATOM 8191 C C . PRO B 1 356 ? 13.719 22.672 -16.141 1 75.31 356 PRO B C 1
ATOM 8193 O O . PRO B 1 356 ? 13.93 22.984 -14.961 1 75.31 356 PRO B O 1
ATOM 8196 N N . LEU B 1 357 ? 14.531 22.812 -17.062 1 71.25 357 LEU B N 1
ATOM 8197 C CA . LEU B 1 357 ? 15.922 23.203 -16.844 1 71.25 357 LEU B CA 1
ATOM 8198 C C . LEU B 1 357 ? 16.016 24.594 -16.234 1 71.25 357 LEU B C 1
ATOM 8200 O O . LEU B 1 357 ? 17 24.922 -15.578 1 71.25 357 LEU B O 1
ATOM 8204 N N . LEU B 1 358 ? 15 25.391 -16.406 1 69 358 LEU B N 1
ATOM 8205 C CA . LEU B 1 358 ? 15.016 26.766 -15.953 1 69 358 LEU B CA 1
ATOM 8206 C C . LEU B 1 358 ? 15.25 26.844 -14.445 1 69 358 LEU B C 1
ATOM 8208 O O . LEU B 1 358 ? 15.984 27.719 -13.969 1 69 358 LEU B O 1
ATOM 8212 N N . VAL B 1 359 ? 14.734 25.969 -13.719 1 80 359 VAL B N 1
ATOM 8213 C CA . VAL B 1 359 ? 14.812 26.094 -12.266 1 80 359 VAL B CA 1
ATOM 8214 C C . VAL B 1 359 ? 15.312 24.781 -11.664 1 80 359 VAL B C 1
ATOM 8216 O O . VAL B 1 359 ? 15.5 24.688 -10.453 1 80 359 VAL B O 1
ATOM 8219 N N . ARG B 1 360 ? 15.609 23.859 -12.523 1 88.69 360 ARG B N 1
ATOM 8220 C CA . ARG B 1 360 ? 16.078 22.562 -12.039 1 88.69 360 ARG B CA 1
ATOM 8221 C C . ARG B 1 360 ? 17.469 22.672 -11.43 1 88.69 360 ARG B C 1
ATOM 8223 O O . ARG B 1 360 ? 18.359 23.312 -12.008 1 88.69 360 ARG B O 1
ATOM 8230 N N . LEU B 1 361 ? 17.594 22.094 -10.344 1 92.56 361 LEU B N 1
ATOM 8231 C CA . LEU B 1 361 ? 18.875 22.156 -9.641 1 92.56 361 LEU B CA 1
ATOM 8232 C C . LEU B 1 361 ? 19.812 21.047 -10.109 1 92.56 361 LEU B C 1
ATOM 8234 O O . LEU B 1 361 ? 19.359 19.938 -10.375 1 92.56 361 LEU B O 1
ATOM 8238 N N . PRO B 1 362 ? 21.016 21.359 -10.211 1 91.88 362 PRO B N 1
ATOM 8239 C CA . PRO B 1 362 ? 21.984 20.312 -10.508 1 91.88 362 PRO B CA 1
ATOM 8240 C C . PRO B 1 362 ? 22.062 19.25 -9.422 1 91.88 362 PRO B C 1
ATOM 8242 O O . PRO B 1 362 ? 21.672 19.5 -8.281 1 91.88 362 PRO B O 1
ATOM 8245 N N . SER B 1 363 ? 22.547 18.141 -9.75 1 90.5 363 SER B N 1
ATOM 8246 C CA . SER B 1 363 ? 22.609 16.984 -8.859 1 90.5 363 SER B CA 1
ATOM 8247 C C . SER B 1 363 ? 23.438 17.281 -7.617 1 90.5 363 SER B C 1
ATOM 8249 O O . SER B 1 363 ? 23.141 16.781 -6.531 1 90.5 363 SER B O 1
ATOM 8251 N N . SER B 1 364 ? 24.422 18.047 -7.734 1 93.38 364 SER B N 1
ATOM 8252 C CA . SER B 1 364 ? 25.281 18.406 -6.609 1 93.38 364 SER B CA 1
ATOM 8253 C C . SER B 1 364 ? 24.516 19.234 -5.574 1 93.38 364 SER B C 1
ATOM 8255 O O . SER B 1 364 ? 24.641 18.984 -4.371 1 93.38 364 SER B O 1
ATOM 8257 N N . LEU B 1 365 ? 23.766 20.172 -6.078 1 94.19 365 LEU B N 1
ATOM 8258 C CA . LEU B 1 365 ? 22.984 21.016 -5.18 1 94.19 365 LEU B CA 1
ATOM 8259 C C . LEU B 1 365 ? 21.859 20.219 -4.531 1 94.19 365 LEU B C 1
ATOM 8261 O O . LEU B 1 365 ? 21.516 20.453 -3.367 1 94.19 365 LEU B O 1
ATOM 8265 N N . LEU B 1 366 ? 21.391 19.344 -5.316 1 94.81 366 LEU B N 1
ATOM 8266 C CA . LEU B 1 366 ? 20.344 18.469 -4.758 1 94.81 366 LEU B CA 1
ATOM 8267 C C . LEU B 1 366 ? 20.922 17.578 -3.66 1 94.81 366 LEU B C 1
ATOM 8269 O O . LEU B 1 366 ? 20.266 17.344 -2.643 1 94.81 366 LEU B O 1
ATOM 8273 N N . ALA B 1 367 ? 22.047 17.078 -3.898 1 94.62 367 ALA B N 1
ATOM 8274 C CA . ALA B 1 367 ? 22.734 16.281 -2.875 1 94.62 367 ALA B CA 1
ATOM 8275 C C . ALA B 1 367 ? 23.016 17.125 -1.634 1 94.62 367 ALA B C 1
ATOM 8277 O O . ALA B 1 367 ? 22.875 16.656 -0.505 1 94.62 367 ALA B O 1
ATOM 8278 N N . GLY B 1 368 ? 23.406 18.328 -1.857 1 95.06 368 GLY B N 1
ATOM 8279 C CA . GLY B 1 368 ? 23.625 19.25 -0.753 1 95.06 368 GLY B CA 1
ATOM 8280 C C . GLY B 1 368 ? 22.359 19.547 0.045 1 95.06 368 GLY B C 1
ATOM 8281 O O . GLY B 1 368 ? 22.406 19.578 1.277 1 95.06 368 GLY B O 1
ATOM 8282 N N . LEU B 1 369 ? 21.328 19.781 -0.682 1 96.31 369 LEU B N 1
ATOM 8283 C CA . LEU B 1 369 ? 20.031 20 -0.034 1 96.31 369 LEU B CA 1
ATOM 8284 C C . LEU B 1 369 ? 19.625 18.797 0.804 1 96.31 369 LEU B C 1
ATOM 8286 O O . LEU B 1 369 ? 19.172 18.938 1.941 1 96.31 369 LEU B O 1
ATOM 8290 N N . SER B 1 370 ? 19.812 17.641 0.251 1 95.69 370 SER B N 1
ATOM 8291 C CA . SER B 1 370 ? 19.484 16.406 0.948 1 95.69 370 SER B CA 1
ATOM 8292 C C . SER B 1 370 ? 20.328 16.234 2.207 1 95.69 370 SER B C 1
ATOM 8294 O O . SER B 1 370 ? 19.797 15.883 3.266 1 95.69 370 SER B O 1
ATOM 8296 N N . GLU B 1 371 ? 21.547 16.453 2.109 1 95.56 371 GLU B N 1
ATOM 8297 C CA . GLU B 1 371 ? 22.453 16.344 3.25 1 95.56 371 GLU B CA 1
ATOM 8298 C C . GLU B 1 371 ? 22.062 17.344 4.352 1 95.56 371 GLU B C 1
ATOM 8300 O O . GLU B 1 371 ? 22.109 17 5.535 1 95.56 371 GLU B O 1
ATOM 8305 N N . THR B 1 372 ? 21.75 18.516 3.93 1 95.75 372 THR B N 1
ATOM 8306 C CA . THR B 1 372 ? 21.312 19.547 4.879 1 95.75 372 THR B CA 1
ATOM 8307 C C . THR B 1 372 ? 20.078 19.094 5.637 1 95.75 372 THR B C 1
ATOM 8309 O O . THR B 1 372 ? 20.016 19.188 6.863 1 95.75 372 THR B O 1
ATOM 8312 N N . LEU B 1 373 ? 19.141 18.625 4.934 1 96.88 373 LEU B N 1
ATOM 8313 C CA . LEU B 1 373 ? 17.891 18.188 5.539 1 96.88 373 LEU B CA 1
ATOM 8314 C C . LEU B 1 373 ? 18.125 17.031 6.504 1 96.88 373 LEU B C 1
ATOM 8316 O O . LEU B 1 373 ? 17.594 17.016 7.613 1 96.88 373 LEU B O 1
ATOM 8320 N N . GLU B 1 374 ? 18.922 16.094 6.117 1 95.19 374 GLU B N 1
ATOM 8321 C CA . GLU B 1 374 ? 19.219 14.945 6.957 1 95.19 374 GLU B CA 1
ATOM 8322 C C . GLU B 1 374 ? 19.984 15.352 8.203 1 95.19 374 GLU B C 1
ATOM 8324 O O . GLU B 1 374 ? 19.797 14.781 9.281 1 95.19 374 GLU B O 1
ATOM 8329 N N . SER B 1 375 ? 20.828 16.312 8.086 1 95 375 SER B N 1
ATOM 8330 C CA . SER B 1 375 ? 21.656 16.766 9.211 1 95 375 SER B CA 1
ATOM 8331 C C . SER B 1 375 ? 20.812 17.469 10.266 1 95 375 SER B C 1
ATOM 8333 O O . SER B 1 375 ? 21.156 17.453 11.453 1 95 375 SER B O 1
ATOM 8335 N N . ILE B 1 376 ? 19.719 18.047 9.898 1 96.44 376 ILE B N 1
ATOM 8336 C CA . ILE B 1 376 ? 18.938 18.828 10.859 1 96.44 376 ILE B CA 1
ATOM 8337 C C . ILE B 1 376 ? 17.828 17.969 11.453 1 96.44 376 ILE B C 1
ATOM 8339 O O . ILE B 1 376 ? 17.109 18.422 12.352 1 96.44 376 ILE B O 1
ATOM 8343 N N . ALA B 1 377 ? 17.656 16.781 10.977 1 96.31 377 ALA B N 1
ATOM 8344 C CA . ALA B 1 377 ? 16.594 15.883 11.422 1 96.31 377 ALA B CA 1
ATOM 8345 C C . ALA B 1 377 ? 16.625 15.703 12.938 1 96.31 377 ALA B C 1
ATOM 8347 O O . ALA B 1 377 ? 15.57 15.648 13.578 1 96.31 377 ALA B O 1
ATOM 8348 N N . GLU B 1 378 ? 17.781 15.648 13.562 1 95.31 378 GLU B N 1
ATOM 8349 C CA . GLU B 1 378 ? 17.938 15.398 14.992 1 95.31 378 GLU B CA 1
ATOM 8350 C C . GLU B 1 378 ? 17.516 16.609 15.812 1 95.31 378 GLU B C 1
ATOM 8352 O O . GLU B 1 378 ? 17.266 16.5 17.016 1 95.31 378 GLU B O 1
ATOM 8357 N N . HIS B 1 379 ? 17.391 17.75 15.148 1 97.12 379 HIS B N 1
ATOM 8358 C CA . HIS B 1 379 ? 17.078 18.984 15.859 1 97.12 379 HIS B CA 1
ATOM 8359 C C . HIS B 1 379 ? 15.594 19.344 15.734 1 97.12 379 HIS B C 1
ATOM 8361 O O . HIS B 1 379 ? 15.172 20.422 16.141 1 97.12 379 HIS B O 1
ATOM 8367 N N . ILE B 1 380 ? 14.789 18.453 15.156 1 97.38 380 ILE B N 1
ATOM 8368 C CA . ILE B 1 380 ? 13.367 18.688 14.961 1 97.38 380 ILE B CA 1
ATOM 8369 C C . ILE B 1 380 ? 12.578 18.109 16.125 1 97.38 380 ILE B C 1
ATOM 8371 O O . ILE B 1 380 ? 12.734 16.938 16.469 1 97.38 380 ILE B O 1
ATOM 8375 N N . PRO B 1 381 ? 11.75 18.875 16.703 1 96.5 381 PRO B N 1
ATOM 8376 C CA . PRO B 1 381 ? 10.984 18.453 17.875 1 96.5 381 PRO B CA 1
ATOM 8377 C C . PRO B 1 381 ? 10.078 17.266 17.578 1 96.5 381 PRO B C 1
ATOM 8379 O O . PRO B 1 381 ? 9.844 16.922 16.422 1 96.5 381 PRO B O 1
ATOM 8382 N N . MET B 1 382 ? 9.508 16.703 18.609 1 94.31 382 MET B N 1
ATOM 8383 C CA . MET B 1 382 ? 8.781 15.445 18.531 1 94.31 382 MET B CA 1
ATOM 8384 C C . MET B 1 382 ? 7.379 15.648 17.969 1 94.31 382 MET B C 1
ATOM 8386 O O . MET B 1 382 ? 6.719 14.695 17.562 1 94.31 382 MET B O 1
ATOM 8390 N N . GLU B 1 383 ? 6.914 16.922 17.938 1 93.38 383 GLU B N 1
ATOM 8391 C CA . GLU B 1 383 ? 5.59 17.219 17.391 1 93.38 383 GLU B CA 1
ATOM 8392 C C . GLU B 1 383 ? 5.531 16.906 15.891 1 93.38 383 GLU B C 1
ATOM 8394 O O . GLU B 1 383 ? 4.445 16.828 15.312 1 93.38 383 GLU B O 1
ATOM 8399 N N . PHE B 1 384 ? 6.703 16.844 15.297 1 94.12 384 PHE B N 1
ATOM 8400 C CA . PHE B 1 384 ? 6.77 16.453 13.891 1 94.12 384 PHE B CA 1
ATOM 8401 C C . PHE B 1 384 ? 6.867 14.945 13.742 1 94.12 384 PHE B C 1
ATOM 8403 O O . PHE B 1 384 ? 7.883 14.344 14.102 1 94.12 384 PHE B O 1
ATOM 8410 N N . ALA B 1 385 ? 5.84 14.383 13.195 1 86.62 385 ALA B N 1
ATOM 8411 C CA . ALA B 1 385 ? 5.781 12.938 13.055 1 86.62 385 ALA B CA 1
ATOM 8412 C C . ALA B 1 385 ? 6.883 12.43 12.125 1 86.62 385 ALA B C 1
ATOM 8414 O O . ALA B 1 385 ? 7.422 11.336 12.328 1 86.62 385 ALA B O 1
ATOM 8415 N N . ARG B 1 386 ? 7.25 13.211 11.172 1 90.25 386 ARG B N 1
ATOM 8416 C CA . ARG B 1 386 ? 8.289 12.859 10.219 1 90.25 386 ARG B CA 1
ATOM 8417 C C . ARG B 1 386 ? 9.438 13.867 10.242 1 90.25 386 ARG B C 1
ATOM 8419 O O . ARG B 1 386 ? 9.195 15.078 10.219 1 90.25 386 ARG B O 1
ATOM 8426 N N . LYS B 1 387 ? 10.539 13.32 10.312 1 94 387 LYS B N 1
ATOM 8427 C CA . LYS B 1 387 ? 11.734 14.164 10.305 1 94 387 LYS B CA 1
ATOM 8428 C C . LYS B 1 387 ? 12.211 14.422 8.875 1 94 387 LYS B C 1
ATOM 8430 O O . LYS B 1 387 ? 11.875 13.672 7.957 1 94 387 LYS B O 1
ATOM 8435 N N . PRO B 1 388 ? 12.883 15.547 8.727 1 95.88 388 PRO B N 1
ATOM 8436 C CA . PRO B 1 388 ? 13.398 15.844 7.391 1 95.88 388 PRO B CA 1
ATOM 8437 C C . PRO B 1 388 ? 14.25 14.719 6.824 1 95.88 388 PRO B C 1
ATOM 8439 O O . PRO B 1 388 ? 15.031 14.102 7.551 1 95.88 388 PRO B O 1
ATOM 8442 N N . ARG B 1 389 ? 14.117 14.469 5.582 1 92.94 389 ARG B N 1
ATOM 8443 C CA . ARG B 1 389 ? 14.867 13.422 4.906 1 92.94 389 ARG B CA 1
ATOM 8444 C C . ARG B 1 389 ? 15.211 13.828 3.475 1 92.94 389 ARG B C 1
ATOM 8446 O O . ARG B 1 389 ? 14.922 14.953 3.059 1 92.94 389 ARG B O 1
ATOM 8453 N N . THR B 1 390 ? 15.75 12.953 2.723 1 92.75 390 THR B N 1
ATOM 8454 C CA . THR B 1 390 ? 16.328 13.234 1.411 1 92.75 390 THR B CA 1
ATOM 8455 C C . THR B 1 390 ? 15.227 13.617 0.417 1 92.75 390 THR B C 1
ATOM 8457 O O . THR B 1 390 ? 14.109 13.109 0.493 1 92.75 390 THR B O 1
ATOM 8460 N N . VAL B 1 391 ? 15.57 14.477 -0.531 1 93.44 391 VAL B N 1
ATOM 8461 C CA . VAL B 1 391 ? 14.641 14.914 -1.567 1 93.44 391 VAL B CA 1
ATOM 8462 C C . VAL B 1 391 ? 14.547 13.852 -2.658 1 93.44 391 VAL B C 1
ATOM 8464 O O . VAL B 1 391 ? 13.656 13.906 -3.514 1 93.44 391 VAL B O 1
ATOM 8467 N N . ARG B 1 392 ? 15.375 12.898 -2.582 1 87.25 392 ARG B N 1
ATOM 8468 C CA . ARG B 1 392 ? 15.273 11.781 -3.518 1 87.25 392 ARG B CA 1
ATOM 8469 C C . ARG B 1 392 ? 13.969 11.016 -3.326 1 87.25 392 ARG B C 1
ATOM 8471 O O . ARG B 1 392 ? 13.469 10.391 -4.262 1 87.25 392 ARG B O 1
ATOM 8478 N N . ASP B 1 393 ? 13.453 11.141 -2.105 1 89.12 393 ASP B N 1
ATOM 8479 C CA . ASP B 1 393 ? 12.188 10.484 -1.785 1 89.12 393 ASP B CA 1
ATOM 8480 C C . ASP B 1 393 ? 11.016 11.461 -1.879 1 89.12 393 ASP B C 1
ATOM 8482 O O . ASP B 1 393 ? 9.969 11.242 -1.265 1 89.12 393 ASP B O 1
ATOM 8486 N N . LEU B 1 394 ? 11.211 12.445 -2.637 1 93.25 394 LEU B N 1
ATOM 8487 C CA . LEU B 1 394 ? 10.227 13.531 -2.688 1 93.25 394 LEU B CA 1
ATOM 8488 C C . LEU B 1 394 ? 8.852 13 -3.076 1 93.25 394 LEU B C 1
ATOM 8490 O O . LEU B 1 394 ? 7.836 13.461 -2.555 1 93.25 394 LEU B O 1
ATOM 8494 N N . LYS B 1 395 ? 8.852 12.062 -3.98 1 90.38 395 LYS B N 1
ATOM 8495 C CA . LYS B 1 395 ? 7.594 11.484 -4.449 1 90.38 395 LYS B CA 1
ATOM 8496 C C . LYS B 1 395 ? 6.844 10.805 -3.312 1 90.38 395 LYS B C 1
ATOM 8498 O O . LYS B 1 395 ? 5.629 10.609 -3.391 1 90.38 395 LYS B O 1
ATOM 8503 N N . ARG B 1 396 ? 7.516 10.539 -2.26 1 90.75 396 ARG B N 1
ATOM 8504 C CA . ARG B 1 396 ? 6.922 9.789 -1.157 1 90.75 396 ARG B CA 1
ATOM 8505 C C . ARG B 1 396 ? 6.66 10.695 0.043 1 90.75 396 ARG B C 1
ATOM 8507 O O . ARG B 1 396 ? 6.129 10.25 1.061 1 90.75 396 ARG B O 1
ATOM 8514 N N . TRP B 1 397 ? 7.023 11.93 -0.042 1 94.62 397 TRP B N 1
ATOM 8515 C CA . TRP B 1 397 ? 6.781 12.867 1.053 1 94.62 397 TRP B CA 1
ATOM 8516 C C . TRP B 1 397 ? 5.285 13 1.326 1 94.62 397 TRP B C 1
ATOM 8518 O O . TRP B 1 397 ? 4.477 13.008 0.396 1 94.62 397 TRP B O 1
ATOM 8528 N N . LYS B 1 398 ? 4.953 13.141 2.527 1 93.5 398 LYS B N 1
ATOM 8529 C CA . LYS B 1 398 ? 3.566 13.344 2.939 1 93.5 398 LYS B CA 1
ATOM 8530 C C . LYS B 1 398 ? 3.281 14.82 3.199 1 93.5 398 LYS B C 1
ATOM 8532 O O . LYS B 1 398 ? 4.195 15.648 3.174 1 93.5 398 LYS B O 1
ATOM 8537 N N . ALA B 1 399 ? 2.027 15.172 3.414 1 96.25 399 ALA B N 1
ATOM 8538 C CA . ALA B 1 399 ? 1.597 16.562 3.617 1 96.25 399 ALA B CA 1
ATOM 8539 C C . ALA B 1 399 ? 2.346 17.203 4.781 1 96.25 399 ALA B C 1
ATOM 8541 O O . ALA B 1 399 ? 2.74 18.359 4.707 1 96.25 399 ALA B O 1
ATOM 8542 N N . THR B 1 400 ? 2.609 16.422 5.82 1 96.06 400 THR B N 1
ATOM 8543 C CA . THR B 1 400 ? 3.264 16.953 7.016 1 96.06 400 THR B CA 1
ATOM 8544 C C . THR B 1 400 ? 4.719 17.312 6.719 1 96.06 400 THR B C 1
ATOM 8546 O O . THR B 1 400 ? 5.27 18.234 7.324 1 96.06 400 THR B O 1
ATOM 8549 N N . GLU B 1 401 ? 5.309 16.562 5.82 1 96.62 401 GLU B N 1
ATOM 8550 C CA . GLU B 1 401 ? 6.688 16.859 5.453 1 96.62 401 GLU B CA 1
ATOM 8551 C C . GLU B 1 401 ? 6.777 18.156 4.633 1 96.62 401 GLU B C 1
ATOM 8553 O O . GLU B 1 401 ? 7.68 18.969 4.844 1 96.62 401 GLU B O 1
ATOM 8558 N N . PHE B 1 402 ? 5.805 18.359 3.775 1 98 402 PHE B N 1
ATOM 8559 C CA . PHE B 1 402 ? 5.762 19.594 3.01 1 98 402 PHE B CA 1
ATOM 8560 C C . PHE B 1 402 ? 5.457 20.781 3.916 1 98 402 PHE B C 1
ATOM 8562 O O . PHE B 1 402 ? 5.977 21.891 3.705 1 98 402 PHE B O 1
ATOM 8569 N N . ARG B 1 403 ? 4.645 20.531 4.855 1 97.88 403 ARG B N 1
ATOM 8570 C CA . ARG B 1 403 ? 4.352 21.578 5.832 1 97.88 403 ARG B CA 1
ATOM 8571 C C . ARG B 1 403 ? 5.605 21.953 6.617 1 97.88 403 ARG B C 1
ATOM 8573 O O . ARG B 1 403 ? 5.887 23.141 6.812 1 97.88 403 ARG B O 1
ATOM 8580 N N . GLN B 1 404 ? 6.297 20.922 7.059 1 97.81 404 GLN B N 1
ATOM 8581 C CA . GLN B 1 404 ? 7.527 21.156 7.805 1 97.81 404 GLN B CA 1
ATOM 8582 C C . GLN B 1 404 ? 8.539 21.938 6.977 1 97.81 404 GLN B C 1
ATOM 8584 O O . GLN B 1 404 ? 9.156 22.875 7.473 1 97.81 404 GLN B O 1
ATOM 8589 N N . PHE B 1 405 ? 8.656 21.672 5.738 1 98.12 405 PHE B N 1
ATOM 8590 C CA . PHE B 1 405 ? 9.594 22.344 4.848 1 98.12 405 PHE B CA 1
ATOM 8591 C C . PHE B 1 405 ? 9.156 23.781 4.609 1 98.12 405 PHE B C 1
ATOM 8593 O O . PHE B 1 405 ? 9.969 24.719 4.707 1 98.12 405 PHE B O 1
ATOM 8600 N N . LEU B 1 406 ? 7.918 23.953 4.379 1 98.5 406 LEU B N 1
ATOM 8601 C CA . LEU B 1 406 ? 7.363 25.266 4.039 1 98.5 406 LEU B CA 1
ATOM 8602 C C . LEU B 1 406 ? 7.457 26.219 5.219 1 98.5 406 LEU B C 1
ATOM 8604 O O . LEU B 1 406 ? 7.91 27.359 5.066 1 98.5 406 LEU B O 1
ATOM 8608 N N . LEU B 1 407 ? 7.145 25.75 6.363 1 98.06 407 LEU B N 1
ATOM 8609 C CA . LEU B 1 407 ? 6.938 26.656 7.484 1 98.06 407 LEU B CA 1
ATOM 8610 C C . LEU B 1 407 ? 8.195 26.766 8.336 1 98.06 407 LEU B C 1
ATOM 8612 O O . LEU B 1 407 ? 8.391 27.766 9.047 1 98.06 407 LEU B O 1
ATOM 8616 N N . TYR B 1 408 ? 9.07 25.781 8.258 1 98 408 TYR B N 1
ATOM 8617 C CA . TYR B 1 408 ? 10.078 25.75 9.312 1 98 408 TYR B CA 1
ATOM 8618 C C . TYR B 1 408 ? 11.477 25.594 8.719 1 98 408 TYR B C 1
ATOM 8620 O O . TYR B 1 408 ? 12.352 26.422 8.969 1 98 408 TYR B O 1
ATOM 8628 N N . THR B 1 409 ? 11.695 24.625 7.871 1 97.94 409 THR B N 1
ATOM 8629 C CA . THR B 1 409 ? 13.07 24.297 7.52 1 97.94 409 THR B CA 1
ATOM 8630 C C . THR B 1 409 ? 13.438 24.875 6.156 1 97.94 409 THR B C 1
ATOM 8632 O O . THR B 1 409 ? 14.617 25.062 5.855 1 97.94 409 THR B O 1
ATOM 8635 N N . GLY B 1 410 ? 12.477 25.188 5.348 1 97.88 410 GLY B N 1
ATOM 8636 C CA . GLY B 1 410 ? 12.719 25.656 3.994 1 97.88 410 GLY B CA 1
ATOM 8637 C C . GLY B 1 410 ? 13.602 26.891 3.938 1 97.88 410 GLY B C 1
ATOM 8638 O O . GLY B 1 410 ? 14.555 26.938 3.158 1 97.88 410 GLY B O 1
ATOM 8639 N N . PRO B 1 411 ? 13.289 27.938 4.738 1 97.81 411 PRO B N 1
ATOM 8640 C CA . PRO B 1 411 ? 14.109 29.156 4.719 1 97.81 411 PRO B CA 1
ATOM 8641 C C . PRO B 1 411 ? 15.586 28.875 5.012 1 97.81 411 PRO B C 1
ATOM 8643 O O . PRO B 1 411 ? 16.469 29.5 4.43 1 97.81 411 PRO B O 1
ATOM 8646 N N . PHE B 1 412 ? 15.781 27.906 5.855 1 96.38 412 PHE B N 1
ATOM 8647 C CA . PHE B 1 412 ? 17.141 27.531 6.227 1 96.38 412 PHE B CA 1
ATOM 8648 C C . PHE B 1 412 ? 17.781 26.688 5.133 1 96.38 412 PHE B C 1
ATOM 8650 O O . PHE B 1 412 ? 18.906 26.953 4.703 1 96.38 412 PHE B O 1
ATOM 8657 N N . ALA B 1 413 ? 17.094 25.734 4.656 1 96.81 413 ALA B N 1
ATOM 8658 C CA . ALA B 1 413 ? 17.656 24.703 3.777 1 96.81 413 ALA B CA 1
ATOM 8659 C C . ALA B 1 413 ? 17.891 25.25 2.373 1 96.81 413 ALA B C 1
ATOM 8661 O O . ALA B 1 413 ? 18.828 24.812 1.684 1 96.81 413 ALA B O 1
ATOM 8662 N N . LEU B 1 414 ? 17.094 26.188 1.955 1 96.5 414 LEU B N 1
ATOM 8663 C CA . LEU B 1 414 ? 17.172 26.656 0.578 1 96.5 414 LEU B CA 1
ATOM 8664 C C . LEU B 1 414 ? 18.172 27.797 0.449 1 96.5 414 LEU B C 1
ATOM 8666 O O . LEU B 1 414 ? 18.531 28.188 -0.663 1 96.5 414 LEU B O 1
ATOM 8670 N N . ARG B 1 415 ? 18.641 28.156 1.642 1 92.62 415 ARG B N 1
ATOM 8671 C CA . ARG B 1 415 ? 19.578 29.281 1.626 1 92.62 415 ARG B CA 1
ATOM 8672 C C . ARG B 1 415 ? 20.875 28.906 0.907 1 92.62 415 ARG B C 1
ATOM 8674 O O . ARG B 1 415 ? 21.531 27.922 1.27 1 92.62 415 ARG B O 1
ATOM 8681 N N . LYS B 1 416 ? 21.281 29.438 -0.139 1 89.56 416 LYS B N 1
ATOM 8682 C CA . LYS B 1 416 ? 22.5 29.25 -0.917 1 89.56 416 LYS B CA 1
ATOM 8683 C C . LYS B 1 416 ? 22.391 28.047 -1.843 1 89.56 416 LYS B C 1
ATOM 8685 O O . LYS B 1 416 ? 23.391 27.562 -2.361 1 89.56 416 LYS B O 1
ATOM 8690 N N . ILE B 1 417 ? 21.312 27.422 -1.819 1 93.31 417 ILE B N 1
ATOM 8691 C CA . ILE B 1 417 ? 21.078 26.297 -2.715 1 93.31 417 ILE B CA 1
ATOM 8692 C C . ILE B 1 417 ? 20.406 26.781 -3.998 1 93.31 417 ILE B C 1
ATOM 8694 O O . ILE B 1 417 ? 20.812 26.391 -5.102 1 93.31 417 ILE B O 1
ATOM 8698 N N . VAL B 1 418 ? 19.438 27.672 -3.814 1 93.62 418 VAL B N 1
ATOM 8699 C CA . VAL B 1 418 ? 18.75 28.234 -4.965 1 93.62 418 VAL B CA 1
ATOM 8700 C C . VAL B 1 418 ? 19.25 29.656 -5.223 1 93.62 418 VAL B C 1
ATOM 8702 O O . VAL B 1 418 ? 19.953 30.234 -4.391 1 93.62 418 VAL B O 1
ATOM 8705 N N . SER B 1 419 ? 18.906 30.234 -6.402 1 92.44 419 SER B N 1
ATOM 8706 C CA . SER B 1 419 ? 19.297 31.609 -6.734 1 92.44 419 SER B CA 1
ATOM 8707 C C . SER B 1 419 ? 18.609 32.594 -5.816 1 92.44 419 SER B C 1
ATOM 8709 O O . SER B 1 419 ? 17.594 32.281 -5.188 1 92.44 419 SER B O 1
ATOM 8711 N N . ASP B 1 420 ? 19.078 33.75 -5.672 1 94 420 ASP B N 1
ATOM 8712 C CA . ASP B 1 420 ? 18.562 34.781 -4.766 1 94 420 ASP B CA 1
ATOM 8713 C C . ASP B 1 420 ? 17.125 35.125 -5.109 1 94 420 ASP B C 1
ATOM 8715 O O . ASP B 1 420 ? 16.297 35.375 -4.215 1 94 420 ASP B O 1
ATOM 8719 N N . ASP B 1 421 ? 16.859 35.219 -6.355 1 93.44 421 ASP B N 1
ATOM 8720 C CA . ASP B 1 421 ? 15.508 35.562 -6.773 1 93.44 421 ASP B CA 1
ATOM 8721 C C . ASP B 1 421 ? 14.516 34.469 -6.367 1 93.44 421 ASP B C 1
ATOM 8723 O O . ASP B 1 421 ? 13.414 34.75 -5.887 1 93.44 421 ASP B O 1
ATOM 8727 N N . VAL B 1 422 ? 14.945 33.25 -6.602 1 94.94 422 VAL B N 1
ATOM 8728 C CA . VAL B 1 422 ? 14.102 32.125 -6.258 1 94.94 422 VAL B CA 1
ATOM 8729 C C . VAL B 1 422 ? 13.953 32.031 -4.742 1 94.94 422 VAL B C 1
ATOM 8731 O O . VAL B 1 422 ? 12.867 31.703 -4.238 1 94.94 422 VAL B O 1
ATOM 8734 N N . TYR B 1 423 ? 15.031 32.281 -4.094 1 96.62 423 TYR B N 1
ATOM 8735 C CA . TYR B 1 423 ? 15.008 32.281 -2.635 1 96.62 423 TYR B CA 1
ATOM 8736 C C . TYR B 1 423 ? 14.047 33.312 -2.088 1 96.62 423 TYR B C 1
ATOM 8738 O O . TYR B 1 423 ? 13.219 33.031 -1.225 1 96.62 423 TYR B O 1
ATOM 8746 N N . LEU B 1 424 ? 14.148 34.5 -2.6 1 97.25 424 LEU B N 1
ATOM 8747 C CA . LEU B 1 424 ? 13.258 35.562 -2.174 1 97.25 424 LEU B CA 1
ATOM 8748 C C . LEU B 1 424 ? 11.805 35.219 -2.486 1 97.25 424 LEU B C 1
ATOM 8750 O O . LEU B 1 424 ? 10.914 35.5 -1.681 1 97.25 424 LEU B O 1
ATOM 8754 N N . HIS B 1 425 ? 11.648 34.75 -3.658 1 97.38 425 HIS B N 1
ATOM 8755 C CA . HIS B 1 425 ? 10.312 34.312 -4.066 1 97.38 425 HIS B CA 1
ATOM 8756 C C . HIS B 1 425 ? 9.734 33.312 -3.09 1 97.38 425 HIS B C 1
ATOM 8758 O O . HIS B 1 425 ? 8.578 33.406 -2.68 1 97.38 425 HIS B O 1
ATOM 8764 N N . PHE B 1 426 ? 10.562 32.344 -2.686 1 97.81 426 PHE B N 1
ATOM 8765 C CA . PHE B 1 426 ? 10.148 31.328 -1.713 1 97.81 426 PHE B CA 1
ATOM 8766 C C . PHE B 1 426 ? 9.852 31.969 -0.364 1 97.81 426 PHE B C 1
ATOM 8768 O O . PHE B 1 426 ? 8.875 31.609 0.302 1 97.81 426 PHE B O 1
ATOM 8775 N N . LEU B 1 427 ? 10.641 32.875 0.048 1 98.5 427 LEU B N 1
ATOM 8776 C CA . LEU B 1 427 ? 10.469 33.5 1.344 1 98.5 427 LEU B CA 1
ATOM 8777 C C . LEU B 1 427 ? 9.148 34.281 1.396 1 98.5 427 LEU B C 1
ATOM 8779 O O . LEU B 1 427 ? 8.531 34.375 2.457 1 98.5 427 LEU B O 1
ATOM 8783 N N . CYS B 1 428 ? 8.695 34.844 0.245 1 98.44 428 CYS B N 1
ATOM 8784 C CA . CYS B 1 428 ? 7.387 35.469 0.195 1 98.44 428 CYS B CA 1
ATOM 8785 C C . CYS B 1 428 ? 6.281 34.5 0.534 1 98.44 428 CYS B C 1
ATOM 8787 O O . CYS B 1 428 ? 5.355 34.812 1.279 1 98.44 428 CYS B O 1
ATOM 8789 N N . PHE B 1 429 ? 6.43 33.375 -0.012 1 98.5 429 PHE B N 1
ATOM 8790 C CA . PHE B 1 429 ? 5.48 32.281 0.239 1 98.5 429 PHE B CA 1
ATOM 8791 C C . PHE B 1 429 ? 5.539 31.844 1.694 1 98.5 429 PHE B C 1
ATOM 8793 O O . PHE B 1 429 ? 4.508 31.734 2.361 1 98.5 429 PHE B O 1
ATOM 8800 N N . ASN B 1 430 ? 6.754 31.578 2.17 1 98.19 430 ASN B N 1
ATOM 8801 C CA . ASN B 1 430 ? 6.969 31.172 3.557 1 98.19 430 ASN B CA 1
ATOM 8802 C C . ASN B 1 430 ? 6.398 32.188 4.535 1 98.19 430 ASN B C 1
ATOM 8804 O O . ASN B 1 430 ? 5.66 31.844 5.453 1 98.19 430 ASN B O 1
ATOM 8808 N N . PHE B 1 431 ? 6.699 33.469 4.305 1 98.06 431 PHE B N 1
ATOM 8809 C CA . PHE B 1 431 ? 6.258 34.531 5.18 1 98.06 431 PHE B CA 1
ATOM 8810 C C . PHE B 1 431 ? 4.734 34.594 5.234 1 98.06 431 PHE B C 1
ATOM 8812 O O . PHE B 1 431 ? 4.148 34.656 6.316 1 98.06 431 PHE B O 1
ATOM 8819 N N . ALA B 1 432 ? 4.16 34.594 4.105 1 98.12 432 ALA B N 1
ATOM 8820 C CA . ALA B 1 432 ? 2.705 34.688 4.031 1 98.12 432 ALA B CA 1
ATOM 8821 C C . ALA B 1 432 ? 2.031 33.531 4.734 1 98.12 432 ALA B C 1
ATOM 8823 O O . ALA B 1 432 ? 1.097 33.719 5.52 1 98.12 432 ALA B O 1
ATOM 8824 N N . MET B 1 433 ? 2.506 32.344 4.477 1 98.06 433 MET B N 1
ATOM 8825 C CA . MET B 1 433 ? 1.887 31.141 5.059 1 98.06 433 MET B CA 1
ATOM 8826 C C . MET B 1 433 ? 2.068 31.125 6.574 1 98.06 433 MET B C 1
ATOM 8828 O O . MET B 1 433 ? 1.169 30.703 7.301 1 98.06 433 MET B O 1
ATOM 8832 N N . ARG B 1 434 ? 3.197 31.547 7.07 1 97.38 434 ARG B N 1
ATOM 8833 C CA . ARG B 1 434 ? 3.408 31.578 8.516 1 97.38 434 ARG B CA 1
ATOM 8834 C C . ARG B 1 434 ? 2.48 32.594 9.18 1 97.38 434 ARG B C 1
ATOM 8836 O O . ARG B 1 434 ? 2.051 32.406 10.312 1 97.38 434 ARG B O 1
ATOM 8843 N N . CYS B 1 435 ? 2.146 33.625 8.453 1 96.44 435 CYS B N 1
ATOM 8844 C CA . CYS B 1 435 ? 1.2 34.625 8.953 1 96.44 435 CYS B CA 1
ATOM 8845 C C . CYS B 1 435 ? -0.212 34.062 9 1 96.44 435 CYS B C 1
ATOM 8847 O O . CYS B 1 435 ? -0.983 34.375 9.906 1 96.44 435 CYS B O 1
ATOM 8849 N N . PHE B 1 436 ? -0.445 33.25 8.047 1 96.81 436 PHE B N 1
ATOM 8850 C CA . PHE B 1 436 ? -1.821 32.812 7.855 1 96.81 436 PHE B CA 1
ATOM 8851 C C . PHE B 1 436 ? -2.105 31.562 8.672 1 96.81 436 PHE B C 1
ATOM 8853 O O . PHE B 1 436 ? -3.248 31.312 9.07 1 96.81 436 PHE B O 1
ATOM 8860 N N . VAL B 1 437 ? -1.165 30.672 8.93 1 95.44 437 VAL B N 1
ATOM 8861 C CA . VAL B 1 437 ? -1.395 29.328 9.484 1 95.44 437 VAL B CA 1
ATOM 8862 C C . VAL B 1 437 ? -1.665 29.438 10.984 1 95.44 437 VAL B C 1
ATOM 8864 O O . VAL B 1 437 ? -2.633 28.859 11.484 1 95.44 437 VAL B O 1
ATOM 8867 N N . GLY B 1 438 ? -0.847 30.203 11.672 1 88.19 438 GLY B N 1
ATOM 8868 C CA . GLY B 1 438 ? -1.019 30.328 13.109 1 88.19 438 GLY B CA 1
ATOM 8869 C C . GLY B 1 438 ? -1.792 31.578 13.516 1 88.19 438 GLY B C 1
ATOM 8870 O O . GLY B 1 438 ? -1.898 32.531 12.734 1 88.19 438 GLY B O 1
ATOM 8871 N N . SER B 1 439 ? -2.293 31.578 14.719 1 86.31 439 SER B N 1
ATOM 8872 C CA . SER B 1 439 ? -3.066 32.719 15.219 1 86.31 439 SER B CA 1
ATOM 8873 C C . SER B 1 439 ? -2.156 33.781 15.797 1 86.31 439 SER B C 1
ATOM 8875 O O . SER B 1 439 ? -2.545 34.938 15.891 1 86.31 439 SER B O 1
ATOM 8877 N N . ARG B 1 440 ? -0.988 33.5 15.977 1 87.19 440 ARG B N 1
ATOM 8878 C CA . ARG B 1 440 ? -0.093 34.375 16.703 1 87.19 440 ARG B CA 1
ATOM 8879 C C . ARG B 1 440 ? 0.393 35.531 15.805 1 87.19 440 ARG B C 1
ATOM 8881 O O . ARG B 1 440 ? 0.647 36.625 16.281 1 87.19 440 ARG B O 1
ATOM 8888 N N . TYR B 1 441 ? 0.471 35.25 14.547 1 91.12 441 TYR B N 1
ATOM 8889 C CA . TYR B 1 441 ? 1.112 36.219 13.672 1 91.12 441 TYR B CA 1
ATOM 8890 C C . TYR B 1 441 ? 0.124 36.75 12.648 1 91.12 441 TYR B C 1
ATOM 8892 O O . TYR B 1 441 ? 0.526 37.312 11.617 1 91.12 441 TYR B O 1
ATOM 8900 N N . THR B 1 442 ? -1.083 36.719 12.922 1 88.56 442 THR B N 1
ATOM 8901 C CA . THR B 1 442 ? -2.123 37.125 11.984 1 88.56 442 THR B CA 1
ATOM 8902 C C . THR B 1 442 ? -2.191 38.656 11.867 1 88.56 442 THR B C 1
ATOM 8904 O O . THR B 1 442 ? -2.82 39.188 10.953 1 88.56 442 THR B O 1
ATOM 8907 N N . ASN B 1 443 ? -1.49 39.344 12.695 1 88.12 443 ASN B N 1
ATOM 8908 C CA . ASN B 1 443 ? -1.509 40.812 12.656 1 88.12 443 ASN B CA 1
ATOM 8909 C C . ASN B 1 443 ? -0.868 41.344 11.383 1 88.12 443 ASN B C 1
ATOM 8911 O O . ASN B 1 443 ? -1.117 42.469 10.984 1 88.12 443 ASN B O 1
ATOM 8915 N N . HIS B 1 444 ? -0.128 40.562 10.711 1 90.94 444 HIS B N 1
ATOM 8916 C CA . HIS B 1 444 ? 0.561 40.969 9.492 1 90.94 444 HIS B CA 1
ATOM 8917 C C . HIS B 1 444 ? -0.138 40.406 8.258 1 90.94 444 HIS B C 1
ATOM 8919 O O . HIS B 1 444 ? 0.504 40.188 7.23 1 90.94 444 HIS B O 1
ATOM 8925 N N . GLN B 1 445 ? -1.405 40.219 8.391 1 92.12 445 GLN B N 1
ATOM 8926 C CA . GLN B 1 445 ? -2.133 39.531 7.328 1 92.12 445 GLN B CA 1
ATOM 8927 C C . GLN B 1 445 ? -2.182 40.375 6.055 1 92.12 445 GLN B C 1
ATOM 8929 O O . GLN B 1 445 ? -2.184 39.844 4.945 1 92.12 445 GLN B O 1
ATOM 8934 N N . ASN B 1 446 ? -2.186 41.688 6.203 1 93.12 446 ASN B N 1
ATOM 8935 C CA . ASN B 1 446 ? -2.238 42.531 5.023 1 93.12 446 ASN B CA 1
ATOM 8936 C C . ASN B 1 446 ? -0.95 42.438 4.211 1 93.12 446 ASN B C 1
ATOM 8938 O O . ASN B 1 446 ? -0.992 42.344 2.982 1 93.12 446 ASN B O 1
ATOM 8942 N N . ILE B 1 447 ? 0.12 42.5 4.906 1 95.06 447 ILE B N 1
ATOM 8943 C CA . ILE B 1 447 ? 1.409 42.344 4.246 1 95.06 447 ILE B CA 1
ATOM 8944 C C . ILE B 1 447 ? 1.481 40.969 3.602 1 95.06 447 ILE B C 1
ATOM 8946 O O . ILE B 1 447 ? 1.955 40.812 2.471 1 95.06 447 ILE B O 1
ATOM 8950 N N . ALA B 1 448 ? 0.972 39.969 4.34 1 96.88 448 ALA B N 1
ATOM 8951 C CA . ALA B 1 448 ? 0.982 38.594 3.844 1 96.88 448 ALA B CA 1
ATOM 8952 C C . ALA B 1 448 ? 0.169 38.469 2.557 1 96.88 448 ALA B C 1
ATOM 8954 O O . ALA B 1 448 ? 0.588 37.812 1.613 1 96.88 448 ALA B O 1
ATOM 8955 N N . GLY B 1 449 ? -0.981 39.125 2.533 1 96.06 449 GLY B N 1
ATOM 8956 C CA . GLY B 1 449 ? -1.806 39.125 1.336 1 96.06 449 GLY B CA 1
ATOM 8957 C C . GLY B 1 449 ? -1.107 39.688 0.125 1 96.06 449 GLY B C 1
ATOM 8958 O O . GLY B 1 449 ? -1.188 39.156 -0.975 1 96.06 449 GLY B O 1
ATOM 8959 N N . LYS B 1 450 ? -0.405 40.781 0.319 1 96.19 450 LYS B N 1
ATOM 8960 C CA . LYS B 1 450 ? 0.332 41.438 -0.758 1 96.19 450 LYS B CA 1
ATOM 8961 C C . LYS B 1 450 ? 1.483 40.562 -1.246 1 96.19 450 LYS B C 1
ATOM 8963 O O . LYS B 1 450 ? 1.763 40.5 -2.445 1 96.19 450 LYS B O 1
ATOM 8968 N N . LEU B 1 451 ? 2.09 39.938 -0.307 1 97 451 LEU B N 1
ATOM 8969 C CA . LEU B 1 451 ? 3.217 39.094 -0.66 1 97 451 LEU B CA 1
ATOM 8970 C C . LEU B 1 451 ? 2.75 37.875 -1.475 1 97 451 LEU B C 1
ATOM 8972 O O . LEU B 1 451 ? 3.451 37.438 -2.383 1 97 451 LEU B O 1
ATOM 8976 N N . LEU B 1 452 ? 1.56 37.312 -1.123 1 96.56 452 LEU B N 1
ATOM 8977 C CA . LEU B 1 452 ? 1.036 36.188 -1.892 1 96.56 452 LEU B CA 1
ATOM 8978 C C . LEU B 1 452 ? 0.675 36.625 -3.309 1 96.56 452 LEU B C 1
ATOM 8980 O O . LEU B 1 452 ? 0.856 35.844 -4.262 1 96.56 452 LEU B O 1
ATOM 8984 N N . LEU B 1 453 ? 0.161 37.812 -3.42 1 95.69 453 LEU B N 1
ATOM 8985 C CA . LEU B 1 453 ? -0.123 38.344 -4.75 1 95.69 453 LEU B CA 1
ATOM 8986 C C . LEU B 1 453 ? 1.155 38.469 -5.57 1 95.69 453 LEU B C 1
ATOM 8988 O O . LEU B 1 453 ? 1.185 38.094 -6.742 1 95.69 453 LEU B O 1
ATOM 8992 N N . TYR B 1 454 ? 2.154 39.031 -4.957 1 96.12 454 TYR B N 1
ATOM 8993 C CA . TYR B 1 454 ? 3.463 39.125 -5.594 1 96.12 454 TYR B CA 1
ATOM 8994 C C . TYR B 1 454 ? 3.977 37.75 -5.988 1 96.12 454 TYR B C 1
ATOM 8996 O O . TYR B 1 454 ? 4.496 37.562 -7.094 1 96.12 454 TYR B O 1
ATOM 9004 N N . PHE B 1 455 ? 3.859 36.844 -5.074 1 97.56 455 PHE B N 1
ATOM 9005 C CA . PHE B 1 455 ? 4.316 35.469 -5.289 1 97.56 455 PHE B CA 1
ATOM 9006 C C . PHE B 1 455 ? 3.658 34.875 -6.523 1 97.56 455 PHE B C 1
ATOM 9008 O O . PHE B 1 455 ? 4.34 34.312 -7.391 1 97.56 455 PHE B O 1
ATOM 9015 N N . VAL B 1 456 ? 2.354 34.938 -6.637 1 96.62 456 VAL B N 1
ATOM 9016 C CA . VAL B 1 456 ? 1.616 34.344 -7.742 1 96.62 456 VAL B CA 1
ATOM 9017 C C . VAL B 1 456 ? 1.942 35.062 -9.039 1 96.62 456 VAL B C 1
ATOM 9019 O O . VAL B 1 456 ? 2.135 34.438 -10.086 1 96.62 456 VAL B O 1
ATOM 9022 N N . GLU B 1 457 ? 2.053 36.344 -8.992 1 94.31 457 GLU B N 1
ATOM 9023 C CA . GLU B 1 457 ? 2.363 37.156 -10.172 1 94.31 457 GLU B CA 1
ATOM 9024 C C . GLU B 1 457 ? 3.719 36.781 -10.758 1 94.31 457 GLU B C 1
ATOM 9026 O O . GLU B 1 457 ? 3.879 36.75 -11.984 1 94.31 457 GLU B O 1
ATOM 9031 N N . ASN B 1 458 ? 4.641 36.531 -9.883 1 94.88 458 ASN B N 1
ATOM 9032 C CA . ASN B 1 458 ? 6 36.281 -10.336 1 94.88 458 ASN B CA 1
ATOM 9033 C C . ASN B 1 458 ? 6.242 34.781 -10.539 1 94.88 458 ASN B C 1
ATOM 9035 O O . ASN B 1 458 ? 7.309 34.375 -11.016 1 94.88 458 ASN B O 1
ATOM 9039 N N . PHE B 1 459 ? 5.297 33.969 -10.18 1 94.75 459 PHE B N 1
ATOM 9040 C CA . PHE B 1 459 ? 5.461 32.531 -10.367 1 94.75 459 PHE B CA 1
ATOM 9041 C C . PHE B 1 459 ? 5.695 32.219 -11.836 1 94.75 459 PHE B C 1
ATOM 9043 O O . PHE B 1 459 ? 6.562 31.406 -12.172 1 94.75 459 PHE B O 1
ATOM 9050 N N . LYS B 1 460 ? 4.969 32.844 -12.734 1 88.44 460 LYS B N 1
ATOM 9051 C CA . LYS B 1 460 ? 5.078 32.625 -14.172 1 88.44 460 LYS B CA 1
ATOM 9052 C C . LYS B 1 460 ? 6.445 33.062 -14.695 1 88.44 460 LYS B C 1
ATOM 9054 O O . LYS B 1 460 ? 6.996 32.406 -15.602 1 88.44 460 LYS B O 1
ATOM 9059 N N . ASN B 1 461 ? 6.93 34.094 -14.078 1 88.88 461 ASN B N 1
ATOM 9060 C CA . ASN B 1 461 ? 8.211 34.625 -14.531 1 88.88 461 ASN B CA 1
ATOM 9061 C C . ASN B 1 461 ? 9.367 33.719 -14.125 1 88.88 461 ASN B C 1
ATOM 9063 O O . ASN B 1 461 ? 10.336 33.562 -14.867 1 88.88 461 ASN B O 1
ATOM 9067 N N . ILE B 1 462 ? 9.227 33.125 -13.039 1 90.94 462 ILE B N 1
ATOM 9068 C CA . ILE B 1 462 ? 10.328 32.344 -12.484 1 90.94 462 ILE B CA 1
ATOM 9069 C C . ILE B 1 462 ? 10.234 30.906 -12.992 1 90.94 462 ILE B C 1
ATOM 9071 O O . ILE B 1 462 ? 11.25 30.312 -13.367 1 90.94 462 ILE B O 1
ATOM 9075 N N . TYR B 1 463 ? 9.023 30.391 -12.977 1 90.38 463 TYR B N 1
ATOM 9076 C CA . TYR B 1 463 ? 8.883 28.969 -13.242 1 90.38 463 TYR B CA 1
ATOM 9077 C C . TYR B 1 463 ? 8.227 28.734 -14.594 1 90.38 463 TYR B C 1
ATOM 9079 O O . TYR B 1 463 ? 8.109 27.594 -15.047 1 90.38 463 TYR B O 1
ATOM 9087 N N . GLY B 1 464 ? 7.727 29.688 -15.273 1 84.69 464 GLY B N 1
ATOM 9088 C CA . GLY B 1 464 ? 7.086 29.562 -16.578 1 84.69 464 GLY B CA 1
ATOM 9089 C C . GLY B 1 464 ? 5.594 29.812 -16.531 1 84.69 464 GLY B C 1
ATOM 9090 O O . GLY B 1 464 ? 4.938 29.531 -15.531 1 84.69 464 GLY B O 1
ATOM 9091 N N . LYS B 1 465 ? 5.031 30.203 -17.609 1 78.19 465 LYS B N 1
ATOM 9092 C CA . LYS B 1 465 ? 3.631 30.594 -17.703 1 78.19 465 LYS B CA 1
ATOM 9093 C C . LYS B 1 465 ? 2.707 29.406 -17.484 1 78.19 465 LYS B C 1
ATOM 9095 O O . LYS B 1 465 ? 1.617 29.547 -16.922 1 78.19 465 LYS B O 1
ATOM 9100 N N . LYS B 1 466 ? 3.137 28.328 -17.844 1 83.31 466 LYS B N 1
ATOM 9101 C CA . LYS B 1 466 ? 2.303 27.125 -17.766 1 83.31 466 LYS B CA 1
ATOM 9102 C C . LYS B 1 466 ? 2.203 26.625 -16.328 1 83.31 466 LYS B C 1
ATOM 9104 O O . LYS B 1 466 ? 1.356 25.781 -16.016 1 83.31 466 LYS B O 1
ATOM 9109 N N . SER B 1 467 ? 2.922 27.281 -15.5 1 84.81 467 SER B N 1
ATOM 9110 C CA . SER B 1 467 ? 3.062 26.719 -14.164 1 84.81 467 SER B CA 1
ATOM 9111 C C . SER B 1 467 ? 2.02 27.281 -13.211 1 84.81 467 SER B C 1
ATOM 9113 O O . SER B 1 467 ? 1.864 26.797 -12.086 1 84.81 467 SER B O 1
ATOM 9115 N N . VAL B 1 468 ? 1.28 28.312 -13.641 1 92.06 468 VAL B N 1
ATOM 9116 C CA . VAL B 1 468 ? 0.289 28.906 -12.75 1 92.06 468 VAL B CA 1
ATOM 9117 C C . VAL B 1 468 ? -1.008 28.109 -12.805 1 92.06 468 VAL B C 1
ATOM 9119 O O . VAL B 1 468 ? -2.008 28.562 -13.359 1 92.06 468 VAL B O 1
ATOM 9122 N N . SER B 1 469 ? -0.96 27.031 -12.164 1 93.31 469 SER B N 1
ATOM 9123 C CA . SER B 1 469 ? -2.092 26.109 -12.102 1 93.31 469 SER B CA 1
ATOM 9124 C C . SER B 1 469 ? -3.201 26.656 -11.211 1 93.31 469 SER B C 1
ATOM 9126 O O . SER B 1 469 ? -3.053 27.719 -10.609 1 93.31 469 SER B O 1
ATOM 9128 N N . HIS B 1 470 ? -4.285 25.969 -11.125 1 94.31 470 HIS B N 1
ATOM 9129 C CA . HIS B 1 470 ? -5.418 26.281 -10.273 1 94.31 470 HIS B CA 1
ATOM 9130 C C . HIS B 1 470 ? -4.973 26.516 -8.828 1 94.31 470 HIS B C 1
ATOM 9132 O O . HIS B 1 470 ? -5.379 27.5 -8.203 1 94.31 470 HIS B O 1
ATOM 9138 N N . ASN B 1 471 ? -4.125 25.656 -8.305 1 95.19 471 ASN B N 1
ATOM 9139 C CA . ASN B 1 471 ? -3.67 25.75 -6.922 1 95.19 471 ASN B CA 1
ATOM 9140 C C . ASN B 1 471 ? -2.82 27 -6.695 1 95.19 471 ASN B C 1
ATOM 9142 O O . ASN B 1 471 ? -2.93 27.641 -5.656 1 95.19 471 ASN B O 1
ATOM 9146 N N . VAL B 1 472 ? -1.964 27.328 -7.672 1 96.69 472 VAL B N 1
ATOM 9147 C CA . VAL B 1 472 ? -1.124 28.516 -7.547 1 96.69 472 VAL B CA 1
ATOM 9148 C C . VAL B 1 472 ? -1.998 29.766 -7.523 1 96.69 472 VAL B C 1
ATOM 9150 O O . VAL B 1 472 ? -1.85 30.625 -6.645 1 96.69 472 VAL B O 1
ATOM 9153 N N . HIS B 1 473 ? -2.912 29.812 -8.391 1 95.75 473 HIS B N 1
ATOM 9154 C CA . HIS B 1 473 ? -3.834 30.938 -8.461 1 95.75 473 HIS B CA 1
ATOM 9155 C C . HIS B 1 473 ? -4.641 31.078 -7.176 1 95.75 473 HIS B C 1
ATOM 9157 O O . HIS B 1 473 ? -4.844 32.188 -6.684 1 95.75 473 HIS B O 1
ATOM 9163 N N . ALA B 1 474 ? -5.066 29.953 -6.656 1 96.69 474 ALA B N 1
ATOM 9164 C CA . ALA B 1 474 ? -5.973 29.922 -5.512 1 96.69 474 ALA B CA 1
ATOM 9165 C C . ALA B 1 474 ? -5.312 30.516 -4.27 1 96.69 474 ALA B C 1
ATOM 9167 O O . ALA B 1 474 ? -5.996 30.891 -3.318 1 96.69 474 ALA B O 1
ATOM 9168 N N . LEU B 1 475 ? -4 30.672 -4.27 1 97.44 475 LEU B N 1
ATOM 9169 C CA . LEU B 1 475 ? -3.277 31.219 -3.121 1 97.44 475 LEU B CA 1
ATOM 9170 C C . LEU B 1 475 ? -3.707 32.656 -2.834 1 97.44 475 LEU B C 1
ATOM 9172 O O . LEU B 1 475 ? -3.689 33.094 -1.682 1 97.44 475 LEU B O 1
ATOM 9176 N N . ILE B 1 476 ? -4.129 33.406 -3.832 1 95.62 476 ILE B N 1
ATOM 9177 C CA . ILE B 1 476 ? -4.426 34.812 -3.68 1 95.62 476 ILE B CA 1
ATOM 9178 C C . ILE B 1 476 ? -5.703 34.969 -2.861 1 95.62 476 ILE B C 1
ATOM 9180 O O . ILE B 1 476 ? -5.996 36.094 -2.385 1 95.62 476 ILE B O 1
ATOM 9184 N N . HIS B 1 477 ? -6.406 33.906 -2.73 1 96 477 HIS B N 1
ATOM 9185 C CA . HIS B 1 477 ? -7.691 34 -2.051 1 96 477 HIS B CA 1
ATOM 9186 C C . HIS B 1 477 ? -7.57 33.594 -0.583 1 96 477 HIS B C 1
ATOM 9188 O O . HIS B 1 477 ? -8.539 33.719 0.175 1 96 477 HIS B O 1
ATOM 9194 N N . LEU B 1 478 ? -6.395 33.156 -0.138 1 96.88 478 LEU B N 1
ATOM 9195 C CA . LEU B 1 478 ? -6.207 32.688 1.231 1 96.88 478 LEU B CA 1
ATOM 9196 C C . LEU B 1 478 ? -6.414 33.844 2.225 1 96.88 478 LEU B C 1
ATOM 9198 O O . LEU B 1 478 ? -6.895 33.594 3.34 1 96.88 478 LEU B O 1
ATOM 9202 N N . HIS B 1 479 ? -6.047 35.062 1.797 1 95.62 479 HIS B N 1
ATOM 9203 C CA . HIS B 1 479 ? -6.203 36.219 2.682 1 95.62 479 HIS B CA 1
ATOM 9204 C C . HIS B 1 479 ? -7.656 36.375 3.109 1 95.62 479 HIS B C 1
ATOM 9206 O O . HIS B 1 479 ? -7.934 36.656 4.281 1 95.62 479 HIS B O 1
ATOM 9212 N N . HIS B 1 480 ? -8.508 36.188 2.195 1 94.5 480 HIS B N 1
ATOM 9213 C CA . HIS B 1 480 ? -9.938 36.312 2.48 1 94.5 480 HIS B CA 1
ATOM 9214 C C . HIS B 1 480 ? -10.406 35.219 3.436 1 94.5 480 HIS B C 1
ATOM 9216 O O . HIS B 1 480 ? -11.188 35.5 4.352 1 94.5 480 HIS B O 1
ATOM 9222 N N . ASP B 1 481 ? -9.945 34.062 3.248 1 95.38 481 ASP B N 1
ATOM 9223 C CA . ASP B 1 481 ? -10.32 32.938 4.121 1 95.38 481 ASP B CA 1
ATOM 9224 C C . ASP B 1 481 ? -9.844 33.188 5.551 1 95.38 481 ASP B C 1
ATOM 9226 O O . ASP B 1 481 ? -10.562 32.906 6.508 1 95.38 481 ASP B O 1
ATOM 9230 N N . VAL B 1 482 ? -8.648 33.688 5.66 1 95.44 482 VAL B N 1
ATOM 9231 C CA . VAL B 1 482 ? -8.078 33.969 6.977 1 95.44 482 VAL B CA 1
ATOM 9232 C C . VAL B 1 482 ? -8.867 35.062 7.668 1 95.44 482 VAL B C 1
ATOM 9234 O O . VAL B 1 482 ? -9.109 35 8.875 1 95.44 482 VAL B O 1
ATOM 9237 N N . SER B 1 483 ? -9.258 36.062 6.918 1 93.5 483 SER B N 1
ATOM 9238 C CA . SER B 1 483 ? -10.023 37.156 7.477 1 93.5 483 SER B CA 1
ATOM 9239 C C . SER B 1 483 ? -11.367 36.688 8.008 1 93.5 483 SER B C 1
ATOM 9241 O O . SER B 1 483 ? -11.867 37.219 9.016 1 93.5 483 SER B O 1
ATOM 9243 N N . PHE B 1 484 ? -11.852 35.719 7.402 1 92.69 484 PHE B N 1
ATOM 9244 C CA . PHE B 1 484 ? -13.188 35.25 7.754 1 92.69 484 PHE B CA 1
ATOM 9245 C C . PHE B 1 484 ? -13.117 34.156 8.812 1 92.69 484 PHE B C 1
ATOM 9247 O O . PHE B 1 484 ? -13.945 34.094 9.719 1 92.69 484 PHE B O 1
ATOM 9254 N N . HIS B 1 485 ? -12.18 33.312 8.766 1 93.25 485 HIS B N 1
ATOM 9255 C CA . HIS B 1 485 ? -12.156 32.094 9.609 1 93.25 485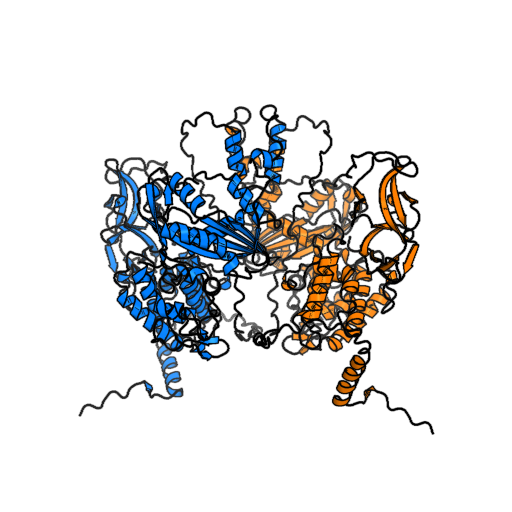 HIS B CA 1
ATOM 9256 C C . HIS B 1 485 ? -11.109 32.25 10.711 1 93.25 485 HIS B C 1
ATOM 9258 O O . HIS B 1 485 ? -11.062 31.406 11.625 1 93.25 485 HIS B O 1
ATOM 9264 N N . GLY B 1 486 ? -10.25 33.219 10.648 1 91.75 486 GLY B N 1
ATOM 9265 C CA . GLY B 1 486 ? -9.25 33.469 11.672 1 91.75 486 GLY B CA 1
ATOM 9266 C C . GLY B 1 486 ? -7.855 33.031 11.25 1 91.75 486 GLY B C 1
ATOM 9267 O O . GLY B 1 486 ? -6.973 33.875 11.078 1 91.75 486 GLY B O 1
ATOM 9268 N N . CYS B 1 487 ? -7.602 31.766 11.109 1 93.81 487 CYS B N 1
ATOM 9269 C CA . CYS B 1 487 ? -6.324 31.25 10.633 1 93.81 487 CYS B CA 1
ATOM 9270 C C . CYS B 1 487 ? -6.516 29.953 9.859 1 93.81 487 CYS B C 1
ATOM 9272 O O . CYS B 1 487 ? -7.59 29.359 9.898 1 93.81 487 CYS B O 1
ATOM 9274 N N . LEU B 1 488 ? -5.508 29.562 9.219 1 95.62 488 LEU B N 1
ATOM 9275 C CA . LEU B 1 488 ? -5.645 28.438 8.297 1 95.62 488 LEU B CA 1
ATOM 9276 C C . LEU B 1 488 ? -5.645 27.109 9.055 1 95.62 488 LEU B C 1
ATOM 9278 O O . LEU B 1 488 ? -6.199 26.125 8.578 1 95.62 488 LEU B O 1
ATOM 9282 N N . GLU B 1 489 ? -5.023 27.031 10.18 1 93.25 489 GLU B N 1
ATOM 9283 C CA . GLU B 1 489 ? -5.012 25.797 10.961 1 93.25 489 GLU B CA 1
ATOM 9284 C C . GLU B 1 489 ? -6.422 25.391 11.391 1 93.25 489 GLU B C 1
ATOM 9286 O O . GLU B 1 489 ? -6.715 24.219 11.562 1 93.25 489 GLU B O 1
ATOM 9291 N N . ARG B 1 490 ? -7.254 26.391 11.531 1 91.75 490 ARG B N 1
ATOM 9292 C CA . ARG B 1 490 ? -8.633 26.156 11.953 1 91.75 490 ARG B CA 1
ATOM 9293 C C . ARG B 1 490 ? -9.445 25.516 10.828 1 91.75 490 ARG B C 1
ATOM 9295 O O . ARG B 1 490 ? -10.461 24.859 11.086 1 91.75 490 ARG B O 1
ATOM 9302 N N . ILE B 1 491 ? -9.031 25.766 9.625 1 93.75 491 ILE B N 1
ATOM 9303 C CA . ILE B 1 491 ? -9.781 25.234 8.484 1 93.75 491 ILE B CA 1
ATOM 9304 C C . ILE B 1 491 ? -8.914 24.25 7.707 1 93.75 491 ILE B C 1
ATOM 9306 O O . ILE B 1 491 ? -8.883 24.281 6.477 1 93.75 491 ILE B O 1
ATOM 9310 N N . SER B 1 492 ? -8.234 23.453 8.414 1 93.88 492 SER B N 1
ATOM 9311 C CA . SER B 1 492 ? -7.305 22.516 7.785 1 93.88 492 SER B CA 1
ATOM 9312 C C . SER B 1 492 ? -7.902 21.125 7.691 1 93.88 492 SER B C 1
ATOM 9314 O O . SER B 1 492 ? -8.664 20.703 8.57 1 93.88 492 SER B O 1
ATOM 9316 N N . ALA B 1 493 ? -7.473 20.359 6.684 1 96.31 493 ALA B N 1
ATOM 9317 C CA . ALA B 1 493 ? -7.953 19 6.469 1 96.31 493 ALA B CA 1
ATOM 9318 C C . ALA B 1 493 ? -7.129 17.984 7.266 1 96.31 493 ALA B C 1
ATOM 9320 O O . ALA B 1 493 ? -7.453 16.797 7.293 1 96.31 493 ALA B O 1
ATOM 9321 N N . PHE B 1 494 ? -6.07 18.359 7.973 1 95.25 494 PHE B N 1
ATOM 9322 C CA . PHE B 1 494 ? -5.168 17.453 8.68 1 95.25 494 PHE B CA 1
ATOM 9323 C C . PHE B 1 494 ? -5.926 16.625 9.703 1 95.25 494 PHE B C 1
ATOM 9325 O O . PHE B 1 494 ? -5.738 15.406 9.789 1 95.25 494 PHE B O 1
ATOM 9332 N N . LYS B 1 495 ? -6.832 17.25 10.5 1 94.06 495 LYS B N 1
ATOM 9333 C CA . LYS B 1 495 ? -7.566 16.531 11.531 1 94.06 495 LYS B CA 1
ATOM 9334 C C . LYS B 1 495 ? -8.516 15.5 10.914 1 94.06 495 LYS B C 1
ATOM 9336 O O . LYS B 1 495 ? -8.703 14.414 11.469 1 94.06 495 LYS B O 1
ATOM 9341 N N . PHE B 1 496 ? -9.062 15.82 9.789 1 96.75 496 PHE B N 1
ATOM 9342 C CA . PHE B 1 496 ? -10 14.914 9.133 1 96.75 496 PHE B CA 1
ATOM 9343 C C . PHE B 1 496 ? -9.258 13.734 8.516 1 96.75 496 PHE B C 1
ATOM 9345 O O . PHE B 1 496 ? -9.773 12.609 8.5 1 96.75 496 PHE B O 1
ATOM 9352 N N . GLU B 1 497 ? -8.047 14.008 7.984 1 94.5 497 GLU B N 1
ATOM 9353 C CA . GLU B 1 497 ? -7.23 12.93 7.434 1 94.5 497 GLU B CA 1
ATOM 9354 C C . GLU B 1 497 ? -6.883 11.898 8.5 1 94.5 497 GLU B C 1
ATOM 9356 O O . GLU B 1 497 ? -6.848 10.695 8.227 1 94.5 497 GLU B O 1
ATOM 9361 N N . ASP B 1 498 ? -6.656 12.359 9.664 1 92.62 498 ASP B N 1
ATOM 9362 C CA . ASP B 1 498 ? -6.367 11.461 10.773 1 92.62 498 ASP B CA 1
ATOM 9363 C C . ASP B 1 498 ? -7.555 10.539 11.062 1 92.62 498 ASP B C 1
ATOM 9365 O O . ASP B 1 498 ? -7.375 9.352 11.336 1 92.62 498 ASP B O 1
ATOM 9369 N N . GLU B 1 499 ? -8.695 11.094 11.039 1 94.38 499 GLU B N 1
ATOM 9370 C CA . GLU B 1 499 ? -9.891 10.297 11.289 1 94.38 499 GLU B CA 1
ATOM 9371 C C . GLU B 1 499 ? -10.133 9.297 10.164 1 94.38 499 GLU B C 1
ATOM 9373 O O . GLU B 1 499 ? -10.602 8.18 10.414 1 94.38 499 GLU B O 1
ATOM 9378 N N . LEU B 1 500 ? -9.836 9.703 8.961 1 95.44 500 LEU B N 1
ATOM 9379 C CA . LEU B 1 500 ? -9.961 8.789 7.828 1 95.44 500 LEU B CA 1
ATOM 9380 C C . LEU B 1 500 ? -9.062 7.566 8.016 1 95.44 500 LEU B C 1
ATOM 9382 O O . LEU B 1 500 ? -9.484 6.438 7.758 1 95.44 500 LEU B O 1
ATOM 9386 N N . GLN B 1 501 ? -7.93 7.77 8.438 1 92.31 501 GLN B N 1
ATOM 9387 C CA . GLN B 1 501 ? -7 6.672 8.68 1 92.31 501 GLN B CA 1
ATOM 9388 C C . GLN B 1 501 ? -7.5 5.762 9.797 1 92.31 501 GLN B C 1
ATOM 9390 O O . GLN B 1 501 ? -7.312 4.543 9.742 1 92.31 501 GLN B O 1
ATOM 9395 N N . ARG B 1 502 ? -8.047 6.379 10.766 1 91 502 ARG B N 1
ATOM 9396 C CA . ARG B 1 502 ? -8.625 5.59 11.852 1 91 502 ARG B CA 1
ATOM 9397 C C . ARG B 1 502 ? -9.727 4.668 11.336 1 91 502 ARG B C 1
ATOM 9399 O O . ARG B 1 502 ? -9.789 3.498 11.711 1 91 502 ARG B O 1
ATOM 9406 N N . LEU B 1 503 ? -10.57 5.207 10.492 1 93.12 503 LEU B N 1
ATOM 9407 C CA . LEU B 1 503 ? -11.648 4.422 9.906 1 93.12 503 LEU B CA 1
ATOM 9408 C C . LEU B 1 503 ? -11.094 3.264 9.086 1 93.12 503 LEU B C 1
ATOM 9410 O O . LEU B 1 503 ? -11.633 2.154 9.125 1 93.12 503 LEU B O 1
ATOM 9414 N N . LYS B 1 504 ? -10.062 3.508 8.391 1 92.69 504 LYS B N 1
ATOM 9415 C CA . LYS B 1 504 ? -9.445 2.482 7.559 1 92.69 504 LYS B CA 1
ATOM 9416 C C . LYS B 1 504 ? -8.922 1.327 8.406 1 92.69 504 LYS B C 1
ATOM 9418 O O . LYS B 1 504 ? -9.016 0.164 8.008 1 92.69 504 LYS B O 1
ATOM 9423 N N . ARG B 1 505 ? -8.406 1.612 9.586 1 88.88 505 ARG B N 1
ATOM 9424 C CA . ARG B 1 505 ? -7.82 0.609 10.469 1 88.88 505 ARG B CA 1
ATOM 9425 C C . ARG B 1 505 ? -8.891 -0.31 11.047 1 88.88 505 ARG B C 1
ATOM 9427 O O . ARG B 1 505 ? -8.586 -1.401 11.531 1 88.88 505 ARG B O 1
ATOM 9434 N N . LEU B 1 506 ? -10.117 0.161 10.977 1 90.31 506 LEU B N 1
ATOM 9435 C CA . LEU B 1 506 ? -11.211 -0.656 11.492 1 90.31 506 LEU B CA 1
ATOM 9436 C C . LEU B 1 506 ? -11.562 -1.778 10.523 1 90.31 506 LEU B C 1
ATOM 9438 O O . LEU B 1 506 ? -12.242 -2.734 10.891 1 90.31 506 LEU B O 1
ATOM 9442 N N . VAL B 1 507 ? -11.141 -1.623 9.312 1 89.5 507 VAL B N 1
ATOM 9443 C CA . VAL B 1 507 ? -11.391 -2.645 8.305 1 89.5 507 VAL B CA 1
ATOM 9444 C C . VAL B 1 507 ? -10.273 -3.688 8.336 1 89.5 507 VAL B C 1
ATOM 9446 O O . VAL B 1 507 ? -9.117 -3.383 8.008 1 89.5 507 VAL B O 1
ATOM 9449 N N . ARG B 1 508 ? -10.602 -4.855 8.672 1 82 508 ARG B N 1
ATOM 9450 C CA . ARG B 1 508 ? -9.602 -5.898 8.852 1 82 508 ARG B CA 1
ATOM 9451 C C . ARG B 1 508 ? -9.523 -6.805 7.625 1 82 508 ARG B C 1
ATOM 9453 O O . ARG B 1 508 ? -8.484 -7.414 7.355 1 82 508 ARG B O 1
ATOM 9460 N N . LYS B 1 509 ? -10.625 -6.992 6.965 1 81.81 509 LYS B N 1
ATOM 9461 C CA . LYS B 1 509 ? -10.68 -7.801 5.75 1 81.81 509 LYS B CA 1
ATOM 9462 C C . LYS B 1 509 ? -11.359 -7.039 4.613 1 81.81 509 LYS B C 1
ATOM 9464 O O . LYS B 1 509 ? -12.078 -6.07 4.852 1 81.81 509 LYS B O 1
ATOM 9469 N N . LYS B 1 510 ? -11.102 -7.457 3.453 1 81.25 510 LYS B N 1
ATOM 9470 C CA . LYS B 1 510 ? -11.57 -6.727 2.279 1 81.25 510 LYS B CA 1
ATOM 9471 C C . LYS B 1 510 ? -13.078 -6.906 2.084 1 81.25 510 LYS B C 1
ATOM 9473 O O . LYS B 1 510 ? -13.719 -6.094 1.413 1 81.25 510 LYS B O 1
ATOM 9478 N N . ASP B 1 511 ? -13.57 -7.871 2.814 1 84.75 511 ASP B N 1
ATOM 9479 C CA . ASP B 1 511 ? -14.984 -8.18 2.629 1 84.75 511 ASP B CA 1
ATOM 9480 C C . ASP B 1 511 ? -15.859 -7.332 3.553 1 84.75 511 ASP B C 1
ATOM 9482 O O . ASP B 1 511 ? -15.539 -7.164 4.734 1 84.75 511 ASP B O 1
ATOM 9486 N N . LYS B 1 512 ? -16.906 -6.77 3.021 1 90.94 512 LYS B N 1
ATOM 9487 C CA . LYS B 1 512 ? -17.922 -6.031 3.758 1 90.94 512 LYS B CA 1
ATOM 9488 C C . LYS B 1 512 ? -17.297 -4.984 4.668 1 90.94 512 LYS B C 1
ATOM 9490 O O . LYS B 1 512 ? -17.562 -4.957 5.871 1 90.94 512 LYS B O 1
ATOM 9495 N N . PRO B 1 513 ? -16.547 -4.098 4.066 1 93.25 513 PRO B N 1
ATOM 9496 C CA . PRO B 1 513 ? -15.828 -3.1 4.867 1 93.25 513 PRO B CA 1
ATOM 9497 C C . PRO B 1 513 ? -16.781 -2.213 5.676 1 93.25 513 PRO B C 1
ATOM 9499 O O . PRO B 1 513 ? -16.5 -1.912 6.84 1 93.25 513 PRO B O 1
ATOM 9502 N N . LEU B 1 514 ? -17.938 -1.797 5.105 1 95.62 514 LEU B N 1
ATOM 9503 C CA . LEU B 1 514 ? -18.875 -0.92 5.797 1 95.62 514 LEU B CA 1
ATOM 9504 C C . LEU B 1 514 ? -19.453 -1.605 7.031 1 95.62 514 LEU B C 1
ATOM 9506 O O . LEU B 1 514 ? -19.516 -1.002 8.102 1 95.62 514 LEU B O 1
ATOM 9510 N N . GLN B 1 515 ? -19.828 -2.83 6.887 1 94.19 515 GLN B N 1
ATOM 9511 C CA . GLN B 1 515 ? -20.375 -3.592 8 1 94.19 515 GLN B CA 1
ATOM 9512 C C . GLN B 1 515 ? -19.359 -3.758 9.117 1 94.19 515 GLN B C 1
ATOM 9514 O O . GLN B 1 515 ? -19.703 -3.713 10.297 1 94.19 515 GLN B O 1
ATOM 9519 N N . GLN B 1 516 ? -18.141 -4.023 8.727 1 92.12 516 GLN B N 1
ATOM 9520 C CA . GLN B 1 516 ? -17.078 -4.148 9.719 1 92.12 516 GLN B CA 1
ATOM 9521 C C . GLN B 1 516 ? -16.938 -2.873 10.547 1 92.12 516 GLN B C 1
ATOM 9523 O O . GLN B 1 516 ? -16.828 -2.932 11.773 1 92.12 516 GLN B O 1
ATOM 9528 N N . ILE B 1 517 ? -16.953 -1.73 9.891 1 93.31 517 ILE B N 1
ATOM 9529 C CA . ILE B 1 517 ? -16.797 -0.449 10.57 1 93.31 517 ILE B CA 1
ATOM 9530 C C . ILE B 1 517 ? -17.953 -0.235 11.547 1 93.31 517 ILE B C 1
ATOM 9532 O O . ILE B 1 517 ? -17.734 0.171 12.695 1 93.31 517 ILE B O 1
ATOM 9536 N N . ILE B 1 518 ? -19.188 -0.552 11.102 1 92.31 518 ILE B N 1
ATOM 9537 C CA . ILE B 1 518 ? -20.359 -0.399 11.945 1 92.31 518 ILE B CA 1
ATOM 9538 C C . ILE B 1 518 ? -20.234 -1.277 13.188 1 92.31 518 ILE B C 1
ATOM 9540 O O . ILE B 1 518 ? -20.453 -0.812 14.305 1 92.31 518 ILE B O 1
ATOM 9544 N N . ARG B 1 519 ? -19.828 -2.461 12.953 1 90.69 519 ARG B N 1
ATOM 9545 C CA . ARG B 1 519 ? -19.688 -3.414 14.055 1 90.69 519 ARG B CA 1
ATOM 9546 C C . ARG B 1 519 ? -18.594 -2.982 15.016 1 90.69 519 ARG B C 1
ATOM 9548 O O . ARG B 1 519 ? -18.766 -3.023 16.234 1 90.69 519 ARG B O 1
ATOM 9555 N N . ARG B 1 520 ? -17.438 -2.611 14.484 1 89.5 520 ARG B N 1
ATOM 9556 C CA . ARG B 1 520 ? -16.312 -2.219 15.32 1 89.5 520 ARG B CA 1
ATOM 9557 C C . ARG B 1 520 ? -16.641 -0.973 16.141 1 89.5 520 ARG B C 1
ATOM 9559 O O . ARG B 1 520 ? -16.266 -0.867 17.312 1 89.5 520 ARG B O 1
ATOM 9566 N N . GLN B 1 521 ? -17.281 -0.038 15.523 1 86.81 521 GLN B N 1
ATOM 9567 C CA . GLN B 1 521 ? -17.688 1.17 16.234 1 86.81 521 GLN B CA 1
ATOM 9568 C C . GLN B 1 521 ? -18.625 0.841 17.391 1 86.81 521 GLN B C 1
ATOM 9570 O O . GLN B 1 521 ? -18.547 1.443 18.469 1 86.81 521 GLN B O 1
ATOM 9575 N N . ARG B 1 522 ? -19.5 -0.089 17.188 1 85.12 522 ARG B N 1
ATOM 9576 C CA . ARG B 1 522 ? -20.438 -0.501 18.219 1 85.12 522 ARG B CA 1
ATOM 9577 C C . ARG B 1 522 ? -19.734 -1.235 19.344 1 85.12 522 ARG B C 1
ATOM 9579 O O . ARG B 1 522 ? -20.094 -1.097 20.516 1 85.12 522 ARG B O 1
ATOM 9586 N N . GLU B 1 523 ? -18.781 -2.049 18.922 1 86.12 523 GLU B N 1
ATOM 9587 C CA . GLU B 1 523 ? -17.984 -2.77 19.906 1 86.12 523 GLU B CA 1
ATOM 9588 C C . GLU B 1 523 ? -17.219 -1.808 20.812 1 86.12 523 GLU B C 1
ATOM 9590 O O . GLU B 1 523 ? -17.109 -2.037 22.016 1 86.12 523 GLU B O 1
ATOM 9595 N N . MET B 1 524 ? -16.578 -0.774 20.25 1 79.12 524 MET B N 1
ATOM 9596 C CA . MET B 1 524 ? -15.773 0.189 21 1 79.12 524 MET B CA 1
ATOM 9597 C C . MET B 1 524 ? -16.641 1.06 21.891 1 79.12 524 MET B C 1
ATOM 9599 O O . MET B 1 524 ? -16.172 1.546 22.922 1 79.12 524 MET B O 1
ATOM 9603 N N . GLY B 1 525 ? -17.906 0.86 21.797 1 64.25 525 GLY B N 1
ATOM 9604 C CA . GLY B 1 525 ? -18.734 1.741 22.609 1 64.25 525 GLY B CA 1
ATOM 9605 C C . GLY B 1 525 ? -18.234 3.174 22.641 1 64.25 525 GLY B C 1
ATOM 9606 O O . GLY B 1 525 ? -17.266 3.514 21.953 1 64.25 525 GLY B O 1
ATOM 9607 N N . LEU B 1 526 ? -18.969 4.195 23.031 1 54.31 526 LEU B N 1
ATOM 9608 C CA . LEU B 1 526 ? -18.578 5.59 23.188 1 54.31 526 LEU B CA 1
ATOM 9609 C C . LEU B 1 526 ? -17.594 5.75 24.344 1 54.31 526 LEU B C 1
ATOM 9611 O O . LEU B 1 526 ? -17.953 6.277 25.406 1 54.31 526 LEU B O 1
ATOM 9615 N N . LYS B 1 527 ? -16.922 4.578 24.719 1 51.44 527 LYS B N 1
ATOM 9616 C CA . LYS B 1 527 ? -16.125 5.051 25.844 1 51.44 527 LYS B CA 1
ATOM 9617 C C . LYS B 1 527 ? -15.234 6.223 25.422 1 51.44 527 LYS B C 1
ATOM 9619 O O . LYS B 1 527 ? -14.68 6.227 24.328 1 51.44 527 LYS B O 1
ATOM 9624 N N . ALA B 1 528 ? -15.633 7.363 25.906 1 46.22 528 ALA B N 1
ATOM 9625 C CA . ALA B 1 528 ? -14.812 8.57 25.781 1 46.22 528 ALA B CA 1
ATOM 9626 C C . ALA B 1 528 ? -13.336 8.219 25.672 1 46.22 528 ALA B C 1
ATOM 9628 O O . ALA B 1 528 ? -12.781 7.531 26.531 1 46.22 528 ALA B O 1
ATOM 9629 N N . THR B 1 529 ? -12.914 7.727 24.547 1 47.19 529 THR B N 1
ATOM 9630 C CA . THR B 1 529 ? -11.469 7.566 24.438 1 47.19 529 THR B CA 1
ATOM 9631 C C . THR B 1 529 ? -10.742 8.562 25.344 1 47.19 529 THR B C 1
ATOM 9633 O O . THR B 1 529 ? -10.797 9.773 25.109 1 47.19 529 THR B O 1
ATOM 9636 N N . GLY B 1 530 ? -10.883 8.383 26.562 1 42.69 530 GLY B N 1
ATOM 9637 C CA . GLY B 1 530 ? -10.109 9.297 27.391 1 42.69 530 GLY B CA 1
ATOM 9638 C C . GLY B 1 530 ? -8.773 9.68 26.766 1 42.69 530 GLY B C 1
ATOM 9639 O O . GLY B 1 530 ? -8.086 8.836 26.203 1 42.69 530 GLY B O 1
ATOM 9640 N N . VAL B 1 531 ? -8.805 10.852 26.188 1 44.72 531 VAL B N 1
ATOM 9641 C CA . VAL B 1 531 ? -7.52 11.406 25.797 1 44.72 531 VAL B CA 1
ATOM 9642 C C . VAL B 1 531 ? -6.422 10.883 26.719 1 44.72 531 VAL B C 1
ATOM 9644 O O . VAL B 1 531 ? -6.461 11.109 27.922 1 44.72 531 VAL B O 1
ATOM 9647 N N . THR B 1 532 ? -5.902 9.82 26.547 1 43.97 532 THR B N 1
ATOM 9648 C CA . THR B 1 532 ? -4.73 9.461 27.328 1 43.97 532 THR B CA 1
ATOM 9649 C C . THR B 1 532 ? -3.799 10.656 27.5 1 43.97 532 THR B C 1
ATOM 9651 O O . THR B 1 532 ? -3.145 11.078 26.547 1 43.97 532 THR B O 1
ATOM 9654 N N . GLN B 1 533 ? -4.254 11.688 28.172 1 46.91 533 GLN B N 1
ATOM 9655 C CA . GLN B 1 533 ? -3.285 12.719 28.531 1 46.91 533 GLN B CA 1
ATOM 9656 C C . GLN B 1 533 ? -1.962 12.102 28.969 1 46.91 533 GLN B C 1
ATOM 9658 O O . GLN B 1 533 ? -1.935 11.258 29.875 1 46.91 533 GLN B O 1
ATOM 9663 N N . CYS B 1 534 ? -1.127 11.914 28.031 1 49.22 534 CYS B N 1
ATOM 9664 C CA . CYS B 1 534 ? 0.212 11.5 28.438 1 49.22 534 CYS B CA 1
ATOM 9665 C C . CYS B 1 534 ? 0.636 12.195 29.719 1 49.22 534 CYS B C 1
ATOM 9667 O O . CYS B 1 534 ? 0.667 13.422 29.797 1 49.22 534 CYS B O 1
ATOM 9669 N N . SER B 1 535 ? 0.573 11.539 30.781 1 58.28 535 SER B N 1
ATOM 9670 C CA . SER B 1 535 ? 0.978 12.031 32.094 1 58.28 535 SER B CA 1
ATOM 9671 C C . SER B 1 535 ? 2.404 12.578 32.062 1 58.28 535 SER B C 1
ATOM 9673 O O . SER B 1 535 ? 3.219 12.148 31.25 1 58.28 535 SER B O 1
ATOM 9675 N N . ASP B 1 536 ? 2.623 13.742 32.719 1 69.19 536 ASP B N 1
ATOM 9676 C CA . ASP B 1 536 ? 3.936 14.312 33 1 69.19 536 ASP B CA 1
ATOM 9677 C C . ASP B 1 536 ? 4.91 13.25 33.5 1 69.19 536 ASP B C 1
ATOM 9679 O O . ASP B 1 536 ? 4.527 12.344 34.219 1 69.19 536 ASP B O 1
ATOM 9683 N N . LEU B 1 537 ? 6.035 13.133 32.812 1 69.06 537 LEU B N 1
ATOM 9684 C CA . LEU B 1 537 ? 7.043 12.141 33.156 1 69.06 537 LEU B CA 1
ATOM 9685 C C . LEU B 1 537 ? 7.941 12.648 34.281 1 69.06 537 LEU B C 1
ATOM 9687 O O . LEU B 1 537 ? 8.602 13.68 34.125 1 69.06 537 LEU B O 1
ATOM 9691 N N . VAL B 1 538 ? 7.879 11.992 35.469 1 70.19 538 VAL B N 1
ATOM 9692 C CA . VAL B 1 538 ? 8.68 12.367 36.625 1 70.19 538 VAL B CA 1
ATOM 9693 C C . VAL B 1 538 ? 10.094 11.82 36.469 1 70.19 538 VAL B C 1
ATOM 9695 O O . VAL B 1 538 ? 10.281 10.68 36.062 1 70.19 538 VAL B O 1
ATOM 9698 N N . LYS B 1 539 ? 11.031 12.695 36.531 1 72.62 539 LYS B N 1
ATOM 9699 C CA . LYS B 1 539 ? 12.43 12.289 36.531 1 72.62 539 LYS B CA 1
ATOM 9700 C C . LYS B 1 539 ? 12.812 11.594 37.812 1 72.62 539 LYS B C 1
ATOM 9702 O O . LYS B 1 539 ? 12.539 12.094 38.906 1 72.62 539 LYS B O 1
ATOM 9707 N N . LYS B 1 540 ? 13.219 10.43 37.812 1 59.22 540 LYS B N 1
ATOM 9708 C CA . LYS B 1 540 ? 13.523 9.633 39 1 59.22 540 LYS B CA 1
ATOM 9709 C C . LYS B 1 540 ? 14.805 10.109 39.656 1 59.22 540 LYS B C 1
ATOM 9711 O O . LYS B 1 540 ? 14.961 9.984 40.875 1 59.22 540 LYS B O 1
ATOM 9716 N N . ASN B 1 541 ? 15.805 10.445 38.906 1 60.34 541 ASN B N 1
ATOM 9717 C CA . ASN B 1 541 ? 17.094 10.656 39.562 1 60.34 541 ASN B CA 1
ATOM 9718 C C . ASN B 1 541 ? 17.219 12.07 40.125 1 60.34 541 ASN B C 1
ATOM 9720 O O . ASN B 1 541 ? 17 13.047 39.406 1 60.34 541 ASN B O 1
ATOM 9724 N N . ILE B 1 542 ? 17.281 12.125 41.469 1 57.53 542 ILE B N 1
ATOM 9725 C CA . ILE B 1 542 ? 17.203 13.305 42.312 1 57.53 542 ILE B CA 1
ATOM 9726 C C . ILE B 1 542 ? 18.516 14.086 42.219 1 57.53 542 ILE B C 1
ATOM 9728 O O . ILE B 1 542 ? 19.578 13.578 42.594 1 57.53 542 ILE B O 1
ATOM 9732 N N . GLU B 1 543 ? 18.766 14.719 41.125 1 62.41 543 GLU B N 1
ATOM 9733 C CA . GLU B 1 543 ? 19.875 15.656 41.219 1 62.41 543 GLU B CA 1
ATOM 9734 C C . GLU B 1 543 ? 19.5 16.922 41.969 1 62.41 543 GLU B C 1
ATOM 9736 O O . GLU B 1 543 ? 18.312 17.219 42.125 1 62.41 543 GLU B O 1
ATOM 9741 N N . THR B 1 544 ? 20.422 17.438 42.656 1 75.5 544 THR B N 1
ATOM 9742 C CA . THR B 1 544 ? 20.219 18.719 43.344 1 75.5 544 THR B CA 1
ATOM 9743 C C . THR B 1 544 ? 19.688 19.766 42.375 1 75.5 544 THR B C 1
ATOM 9745 O O . THR B 1 544 ? 20.297 20.031 41.344 1 75.5 544 THR B O 1
ATOM 9748 N N . LEU B 1 545 ? 18.516 20.234 42.625 1 82.38 545 LEU B N 1
ATOM 9749 C CA . LEU B 1 545 ? 17.844 21.188 41.781 1 82.38 545 LEU B CA 1
ATOM 9750 C C . LEU B 1 545 ? 18.266 22.609 42.094 1 82.38 545 LEU B C 1
ATOM 9752 O O . LEU B 1 545 ? 18.5 22.938 43.281 1 82.38 545 LEU B O 1
ATOM 9756 N N . PRO B 1 546 ? 18.453 23.391 41.156 1 83.75 546 PRO B N 1
ATOM 9757 C CA . PRO B 1 546 ? 18.906 24.766 41.344 1 83.75 546 PRO B CA 1
ATOM 9758 C C . PRO B 1 546 ? 17.766 25.703 41.812 1 83.75 546 PRO B C 1
ATOM 9760 O O . PRO B 1 546 ? 16.594 25.359 41.656 1 83.75 546 PRO B O 1
ATOM 9763 N N . MET B 1 547 ? 18.188 26.906 42.5 1 85.62 547 MET B N 1
ATOM 9764 C CA . MET B 1 547 ? 17.375 28.078 42.75 1 85.62 547 MET B CA 1
ATOM 9765 C C . MET B 1 547 ? 16.141 27.719 43.594 1 85.62 547 MET B C 1
ATOM 9767 O O . MET B 1 547 ? 15.031 28.172 43.281 1 85.62 547 MET B O 1
ATOM 9771 N N . GLY B 1 548 ? 16.219 26.719 44.438 1 81.38 548 GLY B N 1
ATOM 9772 C CA . GLY B 1 548 ? 15.133 26.422 45.375 1 81.38 548 GLY B CA 1
ATOM 9773 C C . GLY B 1 548 ? 14.086 25.5 44.781 1 81.38 548 GLY B C 1
ATOM 9774 O O . GLY B 1 548 ? 13.047 25.25 45.406 1 81.38 548 GLY B O 1
ATOM 9775 N N . LEU B 1 549 ? 14.297 25.031 43.625 1 87.06 549 LEU B N 1
ATOM 9776 C CA . LEU B 1 549 ? 13.367 24.078 43.031 1 87.06 549 LEU B CA 1
ATOM 9777 C C . LEU B 1 549 ? 13.305 22.781 43.844 1 87.06 549 LEU B C 1
ATOM 9779 O O . LEU B 1 549 ? 14.312 22.375 44.406 1 87.06 549 LEU B O 1
ATOM 9783 N N . LEU B 1 550 ? 12.117 22.328 43.969 1 83.06 550 LEU B N 1
ATOM 9784 C CA . LEU B 1 550 ? 11.898 21.141 44.75 1 83.06 550 LEU B CA 1
ATOM 9785 C C . LEU B 1 550 ? 11.367 20 43.906 1 83.06 550 LEU B C 1
ATOM 9787 O O . LEU B 1 550 ? 10.961 20.203 42.75 1 83.06 550 LEU B O 1
ATOM 9791 N N . GLU B 1 551 ? 11.328 18.953 44.469 1 80.88 551 GLU B N 1
ATOM 9792 C CA . GLU B 1 551 ? 10.711 17.781 43.844 1 80.88 551 GLU B CA 1
ATOM 9793 C C . GLU B 1 551 ? 9.188 17.891 43.875 1 80.88 551 GLU B C 1
ATOM 9795 O O . GLU B 1 551 ? 8.617 18.594 44.688 1 80.88 551 GLU B O 1
ATOM 9800 N N . PRO B 1 552 ? 8.617 17.25 42.812 1 83 552 PRO B N 1
ATOM 9801 C CA . PRO B 1 552 ? 9.109 16.344 41.781 1 83 552 PRO B CA 1
ATOM 9802 C C . PRO B 1 552 ? 9.711 17.078 40.562 1 83 552 PRO B C 1
ATOM 9804 O O . PRO B 1 552 ? 9.25 18.172 40.219 1 83 552 PRO B O 1
ATOM 9807 N N . GLU B 1 553 ? 10.75 16.484 40.094 1 86.44 553 GLU B N 1
ATOM 9808 C CA . GLU B 1 553 ? 11.336 16.922 38.812 1 86.44 553 GLU B CA 1
ATOM 9809 C C . GLU B 1 553 ? 10.734 16.156 37.656 1 86.44 553 GLU B C 1
ATOM 9811 O O . GLU B 1 553 ? 10.531 14.938 37.719 1 86.44 553 GLU B O 1
ATOM 9816 N N . PHE B 1 554 ? 10.477 17 36.688 1 88.94 554 PHE B N 1
ATOM 9817 C CA . PHE B 1 554 ? 9.836 16.391 35.531 1 88.94 554 PHE B CA 1
ATOM 9818 C C . PHE B 1 554 ? 10.805 16.312 34.344 1 88.94 554 PHE B C 1
ATOM 9820 O O . PHE B 1 554 ? 11.586 17.234 34.125 1 88.94 554 PHE B O 1
ATOM 9827 N N . SER B 1 555 ? 10.789 15.18 33.656 1 90.38 555 SER B N 1
ATOM 9828 C CA . SER B 1 555 ? 11.578 15.062 32.438 1 90.38 555 SER B CA 1
ATOM 9829 C C . SER B 1 555 ? 10.836 15.656 31.25 1 90.38 555 SER B C 1
ATOM 9831 O O . SER B 1 555 ? 11.461 16.078 30.281 1 90.38 555 SER B O 1
ATOM 9833 N N . ARG B 1 556 ? 9.562 15.641 31.344 1 91.94 556 ARG B N 1
ATOM 9834 C CA . ARG B 1 556 ? 8.719 16.156 30.266 1 91.94 556 ARG B CA 1
ATOM 9835 C C . ARG B 1 556 ? 7.363 16.609 30.797 1 91.94 556 ARG B C 1
ATOM 9837 O O . ARG B 1 556 ? 6.793 15.977 31.688 1 91.94 556 ARG B O 1
ATOM 9844 N N . VAL B 1 557 ? 6.934 17.656 30.25 1 90.56 557 VAL B N 1
ATOM 9845 C CA . VAL B 1 557 ? 5.625 18.156 30.641 1 90.56 557 VAL B CA 1
ATOM 9846 C C . VAL B 1 557 ? 4.836 18.562 29.391 1 90.56 557 VAL B C 1
ATOM 9848 O O . VAL B 1 557 ? 5.422 18.938 28.375 1 90.56 557 VAL B O 1
ATOM 9851 N N . THR B 1 558 ? 3.562 18.391 29.438 1 89.19 558 THR B N 1
ATOM 9852 C CA . THR B 1 558 ? 2.688 18.797 28.344 1 89.19 558 THR B CA 1
ATOM 9853 C C . THR B 1 558 ? 2.037 20.141 28.656 1 89.19 558 THR B C 1
ATOM 9855 O O . THR B 1 558 ? 1.366 20.297 29.688 1 89.19 558 THR B O 1
ATOM 9858 N N . VAL B 1 559 ? 2.375 21.094 27.781 1 85.69 559 VAL B N 1
ATOM 9859 C CA . VAL B 1 559 ? 1.802 22.438 27.938 1 85.69 559 VAL B CA 1
ATOM 9860 C C . VAL B 1 559 ? 1.052 22.812 26.656 1 85.69 559 VAL B C 1
ATOM 9862 O O . VAL B 1 559 ? 1.643 22.875 25.578 1 85.69 559 VAL B O 1
ATOM 9865 N N . LYS B 1 560 ? -0.237 23.188 26.688 1 78.12 560 LYS B N 1
ATOM 9866 C CA . LYS B 1 560 ? -1.042 23.625 25.562 1 78.12 560 LYS B CA 1
ATOM 9867 C C . LYS B 1 560 ? -0.899 22.656 24.375 1 78.12 560 LYS B C 1
ATOM 9869 O O . LYS B 1 560 ? -0.611 23.078 23.25 1 78.12 560 LYS B O 1
ATOM 9874 N N . ASN B 1 561 ? -0.796 21.453 24.469 1 78.69 561 ASN B N 1
ATOM 9875 C CA . ASN B 1 561 ? -0.785 20.391 23.469 1 78.69 561 ASN B CA 1
ATOM 9876 C C . ASN B 1 561 ? 0.615 20.172 22.906 1 78.69 561 ASN B C 1
ATOM 9878 O O . ASN B 1 561 ? 0.771 19.578 21.844 1 78.69 561 ASN B O 1
ATOM 9882 N N . VAL B 1 562 ? 1.614 20.812 23.562 1 89.12 562 VAL B N 1
ATOM 9883 C CA . VAL B 1 562 ? 2.992 20.578 23.141 1 89.12 562 VAL B CA 1
ATOM 9884 C C . VAL B 1 562 ? 3.768 19.906 24.266 1 89.12 562 VAL B C 1
ATOM 9886 O O . VAL B 1 562 ? 3.475 20.125 25.453 1 89.12 562 VAL B O 1
ATOM 9889 N N . LYS B 1 563 ? 4.719 19.172 23.922 1 92.44 563 LYS B N 1
ATOM 9890 C CA . LYS B 1 563 ? 5.539 18.469 24.891 1 92.44 563 LYS B CA 1
ATOM 9891 C C . LYS B 1 563 ? 6.895 19.141 25.062 1 92.44 563 LYS B C 1
ATOM 9893 O O . LYS B 1 563 ? 7.676 19.234 24.125 1 92.44 563 LYS B O 1
ATOM 9898 N N . VAL B 1 564 ? 7.082 19.594 26.266 1 94.5 564 VAL B N 1
ATOM 9899 C CA . VAL B 1 564 ? 8.344 20.25 26.594 1 94.5 564 VAL B CA 1
ATOM 9900 C C . VAL B 1 564 ? 9.203 19.312 27.438 1 94.5 564 VAL B C 1
ATOM 9902 O O . VAL B 1 564 ? 8.727 18.766 28.438 1 94.5 564 VAL B O 1
ATOM 9905 N N . SER B 1 565 ? 10.414 19.094 27.016 1 94.62 565 SER B N 1
ATOM 9906 C CA . SER B 1 565 ? 11.328 18.203 27.703 1 94.62 565 SER B CA 1
ATOM 9907 C C . SER B 1 565 ? 12.617 18.922 28.094 1 94.62 565 SER B C 1
ATOM 9909 O O . SER B 1 565 ? 12.836 20.062 27.688 1 94.62 565 SER B O 1
ATOM 9911 N N . VAL B 1 566 ? 13.344 18.25 28.984 1 93.38 566 VAL B N 1
ATOM 9912 C CA . VAL B 1 566 ? 14.633 18.797 29.391 1 93.38 566 VAL B CA 1
ATOM 9913 C C . VAL B 1 566 ? 15.711 18.375 28.391 1 93.38 566 VAL B C 1
ATOM 9915 O O . VAL B 1 566 ? 16.797 18.953 28.359 1 93.38 566 VAL B O 1
ATOM 9918 N N . MET B 1 567 ? 15.367 17.531 27.531 1 94.62 567 MET B N 1
ATOM 9919 C CA . MET B 1 567 ? 16.328 17.031 26.562 1 94.62 567 MET B CA 1
ATOM 9920 C C . MET B 1 567 ? 16.109 17.672 25.203 1 94.62 567 MET B C 1
ATOM 9922 O O . MET B 1 567 ? 14.969 17.906 24.797 1 94.62 567 MET B O 1
ATOM 9926 N N . LYS B 1 568 ? 17.156 17.891 24.484 1 93.38 568 LYS B N 1
ATOM 9927 C CA . LYS B 1 568 ? 17.078 18.328 23.094 1 93.38 568 LYS B CA 1
ATOM 9928 C C . LYS B 1 568 ? 16.422 17.266 22.219 1 93.38 568 LYS B C 1
ATOM 9930 O O . LYS B 1 568 ? 16.625 16.062 22.438 1 93.38 568 LYS B O 1
ATOM 9935 N N . PRO B 1 569 ? 15.68 17.609 21.25 1 96.5 569 PRO B N 1
ATOM 9936 C CA . PRO B 1 569 ? 15.406 18.953 20.766 1 96.5 569 PRO B CA 1
ATOM 9937 C C . PRO B 1 569 ? 14.102 19.531 21.312 1 96.5 569 PRO B C 1
ATOM 9939 O O . PRO B 1 569 ? 13.57 20.5 20.766 1 96.5 569 PRO B O 1
ATOM 9942 N N . ASP B 1 570 ? 13.602 19.047 22.359 1 96.75 570 ASP B N 1
ATOM 9943 C CA . ASP B 1 570 ? 12.281 19.422 22.859 1 96.75 570 ASP B CA 1
ATOM 9944 C C . ASP B 1 570 ? 12.398 20.375 24.047 1 96.75 570 ASP B C 1
ATOM 9946 O O . ASP B 1 570 ? 11.453 20.531 24.828 1 96.75 570 ASP B O 1
ATOM 9950 N N . ASN B 1 571 ? 13.555 21.078 24.266 1 97.38 571 ASN B N 1
ATOM 9951 C CA . ASN B 1 571 ? 13.781 21.875 25.469 1 97.38 571 ASN B CA 1
ATOM 9952 C C . ASN B 1 571 ? 13.883 23.359 25.141 1 97.38 571 ASN B C 1
ATOM 9954 O O . ASN B 1 571 ? 14.5 24.125 25.891 1 97.38 571 ASN B O 1
ATOM 9958 N N . TYR B 1 572 ? 13.383 23.797 24.031 1 97.88 572 TYR B N 1
ATOM 9959 C CA . TYR B 1 572 ? 13.406 25.219 23.688 1 97.88 572 TYR B CA 1
ATOM 9960 C C . TYR B 1 572 ? 11.992 25.781 23.641 1 97.88 572 TYR B C 1
ATOM 9962 O O . TYR B 1 572 ? 11.117 25.219 22.969 1 97.88 572 TYR B O 1
ATOM 9970 N N . VAL B 1 573 ? 11.773 26.922 24.297 1 97.31 573 VAL B N 1
ATOM 9971 C CA . VAL B 1 573 ? 10.43 27.469 24.375 1 97.31 573 VAL B CA 1
ATOM 9972 C C . VAL B 1 573 ? 10.492 29 24.266 1 97.31 573 VAL B C 1
ATOM 9974 O O . VAL B 1 573 ? 11.516 29.609 24.594 1 97.31 573 VAL B O 1
ATOM 9977 N N . PHE B 1 5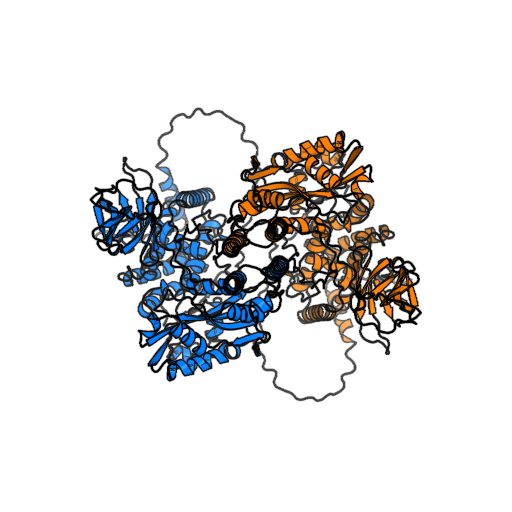74 ? 9.453 29.547 23.734 1 96 574 PHE B N 1
ATOM 9978 C CA . PHE B 1 574 ? 9.211 30.984 23.812 1 96 574 PHE B CA 1
ATOM 9979 C C . PHE B 1 574 ? 8.328 31.328 25 1 96 574 PHE B C 1
ATOM 9981 O O . PHE B 1 574 ? 7.316 30.672 25.234 1 96 574 PHE B O 1
ATOM 9988 N N . LEU B 1 575 ? 8.711 32.281 25.703 1 95.38 575 LEU B N 1
ATOM 9989 C CA . LEU B 1 575 ? 7.902 32.781 26.812 1 95.38 575 LEU B CA 1
ATOM 9990 C C . LEU B 1 575 ? 6.988 33.906 26.359 1 95.38 575 LEU B C 1
ATOM 9992 O O . LEU B 1 575 ? 7.145 34.438 25.266 1 95.38 575 LEU B O 1
ATOM 9996 N N . ARG B 1 576 ? 6.074 34.281 27.156 1 93.12 576 ARG B N 1
ATOM 9997 C CA . ARG B 1 576 ? 5.078 35.312 26.828 1 93.12 576 ARG B CA 1
ATOM 9998 C C . ARG B 1 576 ? 5.73 36.656 26.594 1 93.12 576 ARG B C 1
ATOM 10000 O O . ARG B 1 576 ? 5.238 37.469 25.797 1 93.12 576 ARG B O 1
ATOM 10007 N N . ASP B 1 577 ? 6.863 36.906 27.234 1 91.38 577 ASP B N 1
ATOM 10008 C CA . ASP B 1 577 ? 7.539 38.188 27.094 1 91.38 577 ASP B CA 1
ATOM 10009 C C . ASP B 1 577 ? 8.453 38.188 25.875 1 91.38 577 ASP B C 1
ATOM 10011 O O . ASP B 1 577 ? 9.164 39.156 25.625 1 91.38 577 ASP B O 1
ATOM 10015 N N . GLY B 1 578 ? 8.445 37.094 25.125 1 90.38 578 GLY B N 1
ATOM 10016 C CA . GLY B 1 578 ? 9.234 37.062 23.906 1 90.38 578 GLY B CA 1
ATOM 10017 C C . GLY B 1 578 ? 10.594 36.406 24.109 1 90.38 578 GLY B C 1
ATOM 10018 O O . GLY B 1 578 ? 11.328 36.188 23.141 1 90.38 578 GLY B O 1
ATOM 10019 N N . THR B 1 579 ? 10.844 36.031 25.344 1 94.81 579 THR B N 1
ATOM 10020 C CA . THR B 1 579 ? 12.141 35.438 25.656 1 94.81 579 THR B CA 1
ATOM 10021 C C . THR B 1 579 ? 12.227 34.031 25.125 1 94.81 579 THR B C 1
ATOM 10023 O O . THR B 1 579 ? 11.297 33.219 25.297 1 94.81 579 THR B O 1
ATOM 10026 N N . LEU B 1 580 ? 13.297 33.781 24.375 1 97 580 LEU B N 1
ATOM 10027 C CA . LEU B 1 580 ? 13.633 32.406 23.984 1 97 580 LEU B CA 1
ATOM 10028 C C . LEU B 1 580 ? 14.531 31.766 25.031 1 97 580 LEU B C 1
ATOM 10030 O O . LEU B 1 580 ? 15.578 32.312 25.391 1 97 580 LEU B O 1
ATOM 10034 N N . CYS B 1 581 ? 14.086 30.578 25.484 1 96.38 581 CYS B N 1
ATOM 10035 C CA . CYS B 1 581 ? 14.789 29.969 26.594 1 96.38 581 CYS B CA 1
ATOM 10036 C C . CYS B 1 581 ? 15.078 28.5 26.328 1 96.38 581 CYS B C 1
ATOM 10038 O O . CYS B 1 581 ? 14.227 27.781 25.766 1 96.38 581 CYS B O 1
ATOM 10040 N N . GLN B 1 582 ? 16.266 28.047 26.703 1 97.44 582 GLN B N 1
ATOM 10041 C CA . GLN B 1 582 ? 16.594 26.625 26.734 1 97.44 582 GLN B CA 1
ATOM 10042 C C . GLN B 1 582 ? 16.297 26.031 28.109 1 97.44 582 GLN B C 1
ATOM 10044 O O . GLN B 1 582 ? 16.891 26.406 29.109 1 97.44 582 GLN B O 1
ATOM 10049 N N . VAL B 1 583 ? 15.414 25.094 28.156 1 96.62 583 VAL B N 1
ATOM 10050 C CA . VAL B 1 583 ? 14.969 24.516 29.406 1 96.62 583 VAL B CA 1
ATOM 10051 C C . VAL B 1 583 ? 15.977 23.469 29.875 1 96.62 583 VAL B C 1
ATOM 10053 O O . VAL B 1 583 ? 16.328 22.547 29.125 1 96.62 583 VAL B O 1
ATOM 10056 N N . LEU B 1 584 ? 16.359 23.562 31.078 1 94.81 584 LEU B N 1
ATOM 10057 C CA . LEU B 1 584 ? 17.328 22.641 31.656 1 94.81 584 LEU B CA 1
ATOM 10058 C C . LEU B 1 584 ? 16.656 21.703 32.656 1 94.81 584 LEU B C 1
ATOM 10060 O O . LEU B 1 584 ? 17 20.516 32.719 1 94.81 584 LEU B O 1
ATOM 10064 N N . HIS B 1 585 ? 15.75 22.344 33.438 1 93 585 HIS B N 1
ATOM 10065 C CA . HIS B 1 585 ? 15.023 21.562 34.438 1 93 585 HIS B CA 1
ATOM 10066 C C . HIS B 1 585 ? 13.555 21.969 34.5 1 93 585 HIS B C 1
ATOM 10068 O O . HIS B 1 585 ? 13.211 23.109 34.188 1 93 585 HIS B O 1
ATOM 10074 N N . ILE B 1 586 ? 12.758 21.078 34.906 1 93.38 586 ILE B N 1
ATOM 10075 C CA . ILE B 1 586 ? 11.344 21.297 35.188 1 93.38 586 ILE B CA 1
ATOM 10076 C C . ILE B 1 586 ? 11.008 20.75 36.562 1 93.38 586 ILE B C 1
ATOM 10078 O O . ILE B 1 586 ? 11.141 19.547 36.812 1 93.38 586 ILE B O 1
ATOM 10082 N N . ALA B 1 587 ? 10.609 21.625 37.406 1 91.94 587 ALA B N 1
ATOM 10083 C CA . ALA B 1 587 ? 10.352 21.188 38.781 1 91.94 587 ALA B CA 1
ATOM 10084 C C . ALA B 1 587 ? 9.344 22.109 39.438 1 91.94 587 ALA B C 1
ATOM 10086 O O . ALA B 1 587 ? 8.711 22.938 38.781 1 91.94 587 ALA B O 1
ATOM 10087 N N . THR B 1 588 ? 9.141 21.797 40.719 1 89.06 588 THR B N 1
ATOM 10088 C CA . THR B 1 588 ? 8.109 22.531 41.469 1 89.06 588 THR B CA 1
ATOM 10089 C C . THR B 1 588 ? 8.742 23.578 42.344 1 89.06 588 THR B C 1
ATOM 10091 O O . THR B 1 588 ? 9.789 23.344 42.969 1 89.06 588 THR B O 1
ATOM 10094 N N . LEU B 1 589 ? 8.141 24.781 42.281 1 88.38 589 LEU B N 1
ATOM 10095 C CA . LEU B 1 589 ? 8.469 25.891 43.156 1 88.38 589 LEU B CA 1
ATOM 10096 C C . LEU B 1 589 ? 7.211 26.484 43.781 1 88.38 589 LEU B C 1
ATOM 10098 O O . LEU B 1 589 ? 6.297 26.891 43.062 1 88.38 589 LEU B O 1
ATOM 10102 N N . ASN B 1 590 ? 7.109 26.562 45.094 1 84.81 590 ASN B N 1
ATOM 10103 C CA . ASN B 1 590 ? 5.957 27.094 45.812 1 84.81 590 ASN B CA 1
ATOM 10104 C C . ASN B 1 590 ? 4.664 26.406 45.375 1 84.81 590 ASN B C 1
ATOM 10106 O O . ASN B 1 590 ? 3.65 27.078 45.156 1 84.81 590 ASN B O 1
ATOM 10110 N N . GLY B 1 591 ? 4.672 25.109 44.969 1 81.5 591 GLY B N 1
ATOM 10111 C CA . GLY B 1 591 ? 3.488 24.312 44.688 1 81.5 591 GLY B CA 1
ATOM 10112 C C . GLY B 1 591 ? 3.102 24.359 43.219 1 81.5 591 GLY B C 1
ATOM 10113 O O . GLY B 1 591 ? 2.16 23.688 42.781 1 81.5 591 GLY B O 1
ATOM 10114 N N . GLU B 1 592 ? 3.869 25.172 42.5 1 88.31 592 GLU B N 1
ATOM 10115 C CA . GLU B 1 592 ? 3.564 25.297 41.062 1 88.31 592 GLU B CA 1
ATOM 10116 C C . GLU B 1 592 ? 4.734 24.812 40.219 1 88.31 592 GLU B C 1
ATOM 10118 O O . GLU B 1 592 ? 5.887 24.859 40.656 1 88.31 592 GLU B O 1
ATOM 10123 N N . CYS B 1 593 ? 4.422 24.406 39.125 1 91.06 593 CYS B N 1
ATOM 10124 C CA . CYS B 1 593 ? 5.457 23.922 38.219 1 91.06 593 CYS B CA 1
ATOM 10125 C C . CYS B 1 593 ? 6.211 25.078 37.562 1 91.06 593 CYS B C 1
ATOM 10127 O O . CYS B 1 593 ? 5.602 26.047 37.125 1 91.06 593 CYS B O 1
ATOM 10129 N N . HIS B 1 594 ? 7.5 25 37.656 1 93.62 594 HIS B N 1
ATOM 10130 C CA . HIS B 1 594 ? 8.367 26.031 37.094 1 93.62 594 HIS B CA 1
ATOM 10131 C C . HIS B 1 594 ? 9.414 25.406 36.156 1 93.62 594 HIS B C 1
ATOM 10133 O O . HIS B 1 594 ? 9.711 24.219 36.25 1 93.62 594 HIS B O 1
ATOM 10139 N N . ILE B 1 595 ? 9.906 26.234 35.25 1 94.19 595 ILE B N 1
ATOM 10140 C CA . ILE B 1 595 ? 11.016 25.828 34.406 1 94.19 595 ILE B CA 1
ATOM 10141 C C . ILE B 1 595 ? 12.273 26.594 34.781 1 94.19 595 ILE B C 1
ATOM 10143 O O . ILE B 1 595 ? 12.211 27.781 35.125 1 94.19 595 ILE B O 1
ATOM 10147 N N . TYR B 1 596 ? 13.336 25.906 34.906 1 94.56 596 TYR B N 1
ATOM 10148 C CA . TYR B 1 596 ? 14.68 26.453 35.031 1 94.56 596 TYR B CA 1
ATOM 10149 C C . TYR B 1 596 ? 15.445 26.359 33.719 1 94.56 596 TYR B C 1
ATOM 10151 O O . TYR B 1 596 ? 15.664 25.266 33.188 1 94.56 596 TYR B O 1
ATOM 10159 N N . GLY B 1 597 ? 15.766 27.562 33.188 1 95.81 597 GLY B N 1
ATOM 10160 C CA . GLY B 1 597 ? 16.406 27.516 31.875 1 95.81 597 GLY B CA 1
ATOM 10161 C C . GLY B 1 597 ? 17.297 28.734 31.609 1 95.81 597 GLY B C 1
ATOM 10162 O O . GLY B 1 597 ? 17.422 29.609 32.469 1 95.81 597 GLY B O 1
ATOM 10163 N N . GLN B 1 598 ? 17.953 28.719 30.469 1 97 598 GLN B N 1
ATOM 10164 C CA . GLN B 1 598 ? 18.859 29.781 30.031 1 97 598 GLN B CA 1
ATOM 10165 C C . GLN B 1 598 ? 18.266 30.562 28.859 1 97 598 GLN B C 1
ATOM 10167 O O . GLN B 1 598 ? 17.984 29.984 27.812 1 97 598 GLN B O 1
ATOM 10172 N N . PRO B 1 599 ? 18.094 31.891 29.031 1 97.25 599 PRO B N 1
ATOM 10173 C CA . PRO B 1 599 ? 17.594 32.688 27.922 1 97.25 599 PRO B CA 1
ATOM 10174 C C . PRO B 1 599 ? 18.672 33.062 26.906 1 97.25 599 PRO B C 1
ATOM 10176 O O . PRO B 1 599 ? 19.844 33.156 27.266 1 97.25 599 PRO B O 1
ATOM 10179 N N . PHE B 1 600 ? 18.281 33.188 25.703 1 96.69 600 PHE B N 1
ATOM 10180 C CA . PHE B 1 600 ? 19.188 33.719 24.703 1 96.69 600 PHE B CA 1
ATOM 10181 C C . PHE B 1 600 ? 19.281 35.219 24.812 1 96.69 600 PHE B C 1
ATOM 10183 O O . PHE B 1 600 ? 18.266 35.906 24.984 1 96.69 600 PHE B O 1
ATOM 10190 N N . LYS B 1 601 ? 20.406 35.75 24.656 1 94.94 601 LYS B N 1
ATOM 10191 C CA . LYS B 1 601 ? 20.609 37.188 24.844 1 94.94 601 LYS B CA 1
ATOM 10192 C C . LYS B 1 601 ? 20.484 37.938 23.516 1 94.94 601 LYS B C 1
ATOM 10194 O O . LYS B 1 601 ? 19.953 39.031 23.484 1 94.94 601 LYS B O 1
ATOM 10199 N N . ASP B 1 602 ? 21.016 37.312 22.516 1 93.56 602 ASP B N 1
ATOM 10200 C CA . ASP B 1 602 ? 20.984 37.969 21.219 1 93.56 602 ASP B CA 1
ATOM 10201 C C . ASP B 1 602 ? 19.984 37.281 20.281 1 93.56 602 ASP B C 1
ATOM 10203 O O . ASP B 1 602 ? 20.141 36.125 19.938 1 93.56 602 ASP B O 1
ATOM 10207 N N . ILE B 1 603 ? 18.969 38 19.953 1 95.31 603 ILE B N 1
ATOM 10208 C CA . ILE B 1 603 ? 17.938 37.531 19.016 1 95.31 603 ILE B CA 1
ATOM 10209 C C . ILE B 1 603 ? 17.734 38.562 17.906 1 95.31 603 ILE B C 1
ATOM 10211 O O . ILE B 1 603 ? 17.438 39.719 18.188 1 95.31 603 ILE B O 1
ATOM 10215 N N . THR B 1 604 ? 18.016 38.188 16.641 1 95.38 604 THR B N 1
ATOM 10216 C CA . THR B 1 604 ? 17.891 39.062 15.484 1 95.38 604 THR B CA 1
ATOM 10217 C C . THR B 1 604 ? 17.109 38.406 14.367 1 95.38 604 THR B C 1
ATOM 10219 O O . THR B 1 604 ? 16.672 37.25 14.508 1 95.38 604 THR B O 1
ATOM 10222 N N . ASP B 1 605 ? 16.859 39.219 13.328 1 97.12 605 ASP B N 1
ATOM 10223 C CA . ASP B 1 605 ? 16.156 38.688 12.164 1 97.12 605 ASP B CA 1
ATOM 10224 C C . ASP B 1 605 ? 17.047 37.719 11.375 1 97.12 605 ASP B C 1
ATOM 10226 O O . ASP B 1 605 ? 18.25 38 11.211 1 97.12 605 ASP B O 1
ATOM 10230 N N . PHE B 1 606 ? 16.5 36.656 10.938 1 96.75 606 PHE B N 1
ATOM 10231 C CA . PHE B 1 606 ? 17.234 35.719 10.07 1 96.75 606 PHE B CA 1
ATOM 10232 C C . PHE B 1 606 ? 17.344 36.281 8.656 1 96.75 606 PHE B C 1
ATOM 10234 O O . PHE B 1 606 ? 18.375 36.125 8 1 96.75 606 PHE B O 1
ATOM 10241 N N . TYR B 1 607 ? 16.297 36.875 8.164 1 96.12 607 TYR B N 1
ATOM 10242 C CA . TYR B 1 607 ? 16.328 37.594 6.891 1 96.12 607 TYR B CA 1
ATOM 10243 C C . TYR B 1 607 ? 15.562 38.906 6.992 1 96.12 607 TYR B C 1
ATOM 10245 O O . TYR B 1 607 ? 14.703 39.062 7.855 1 96.12 607 TYR B O 1
ATOM 10253 N N . ALA B 1 608 ? 15.828 39.781 6.09 1 95.5 608 ALA B N 1
ATOM 10254 C CA . ALA B 1 608 ? 15.227 41.125 6.113 1 95.5 608 ALA B CA 1
ATOM 10255 C C . ALA B 1 608 ? 14.172 41.25 5.02 1 95.5 608 ALA B C 1
ATOM 10257 O O . ALA B 1 608 ? 13.164 41.969 5.203 1 95.5 608 ALA B O 1
ATOM 10258 N N . ALA B 1 609 ? 14.492 40.719 3.941 1 93.75 609 ALA B N 1
ATOM 10259 C CA . ALA B 1 609 ? 13.555 40.719 2.82 1 93.75 609 ALA B CA 1
ATOM 10260 C C . ALA B 1 609 ? 12.836 39.375 2.719 1 93.75 609 ALA B C 1
ATOM 10262 O O . ALA B 1 609 ? 13.438 38.312 2.941 1 93.75 609 ALA B O 1
ATOM 10263 N N . PRO B 1 610 ? 11.594 39.406 2.414 1 94.69 610 PRO B N 1
ATOM 10264 C CA . PRO B 1 610 ? 10.68 40.438 1.964 1 94.69 610 PRO B CA 1
ATOM 10265 C C . PRO B 1 610 ? 10.172 41.312 3.111 1 94.69 610 PRO B C 1
ATOM 10267 O O . PRO B 1 610 ? 9.75 42.469 2.887 1 94.69 610 PRO B O 1
ATOM 10270 N N . ALA B 1 611 ? 10.141 40.781 4.254 1 95 611 ALA B N 1
ATOM 10271 C CA . ALA B 1 611 ? 9.891 41.438 5.531 1 95 611 ALA B CA 1
ATOM 10272 C C . ALA B 1 611 ? 10.695 40.781 6.652 1 95 611 ALA B C 1
ATOM 10274 O O . ALA B 1 611 ? 11.125 39.656 6.535 1 95 611 ALA B O 1
ATOM 10275 N N . ARG B 1 612 ? 10.852 41.594 7.688 1 95.81 612 ARG B N 1
ATOM 10276 C CA . ARG B 1 612 ? 11.664 41.062 8.781 1 95.81 612 ARG B CA 1
ATOM 10277 C C . ARG B 1 612 ? 11.117 39.75 9.273 1 95.81 612 ARG B C 1
ATOM 10279 O O . ARG B 1 612 ? 9.93 39.625 9.57 1 95.81 612 ARG B O 1
ATOM 10286 N N . SER B 1 613 ? 12.055 38.781 9.352 1 96.81 613 SER B N 1
ATOM 10287 C CA . SER B 1 613 ? 11.641 37.406 9.68 1 96.81 613 SER B CA 1
ATOM 10288 C C . SER B 1 613 ? 11.086 37.344 11.102 1 96.81 613 SER B C 1
ATOM 10290 O O . SER B 1 613 ? 10.297 36.438 11.414 1 96.81 613 SER B O 1
ATOM 10292 N N . SER B 1 614 ? 11.414 38.281 12 1 94.94 614 SER B N 1
ATOM 10293 C CA . SER B 1 614 ? 10.922 38.281 13.375 1 94.94 614 SER B CA 1
ATOM 10294 C C . SER B 1 614 ? 9.414 38.5 13.422 1 94.94 614 SER B C 1
ATOM 10296 O O . SER B 1 614 ? 8.758 38.094 14.391 1 94.94 614 SER B O 1
ATOM 10298 N N . LYS B 1 615 ? 8.867 39.062 12.375 1 95 615 LYS B N 1
ATOM 10299 C CA . LYS B 1 615 ? 7.43 39.312 12.305 1 95 615 LYS B CA 1
ATOM 10300 C C . LYS B 1 615 ? 6.637 38.031 12.188 1 95 615 LYS B C 1
ATOM 10302 O O . LYS B 1 615 ? 5.43 38 12.453 1 95 615 LYS B O 1
ATOM 10307 N N . VAL B 1 616 ? 7.359 37 11.789 1 95.94 616 VAL B N 1
ATOM 10308 C CA . VAL B 1 616 ? 6.645 35.719 11.617 1 95.94 616 VAL B CA 1
ATOM 10309 C C . VAL B 1 616 ? 7.312 34.656 12.445 1 95.94 616 VAL B C 1
ATOM 10311 O O . VAL B 1 616 ? 7.203 33.469 12.133 1 95.94 616 VAL B O 1
ATOM 10314 N N . GLY B 1 617 ? 8.094 34.969 13.43 1 95.81 617 GLY B N 1
ATOM 10315 C CA . GLY B 1 617 ? 8.617 34.062 14.414 1 95.81 617 GLY B CA 1
ATOM 10316 C C . GLY B 1 617 ? 9.844 33.312 13.938 1 95.81 617 GLY B C 1
ATOM 10317 O O . GLY B 1 617 ? 10.047 32.156 14.297 1 95.81 617 GLY B O 1
ATOM 10318 N N . ILE B 1 618 ? 10.625 33.812 12.992 1 97.56 618 ILE B N 1
ATOM 10319 C CA . ILE B 1 618 ? 11.891 33.25 12.555 1 97.56 618 ILE B CA 1
ATOM 10320 C C . ILE B 1 618 ? 13.039 34.156 13.016 1 97.56 618 ILE B C 1
ATOM 10322 O O . ILE B 1 618 ? 13.062 35.344 12.719 1 97.56 618 ILE B O 1
ATOM 10326 N N . TYR B 1 619 ? 14.031 33.531 13.688 1 97.69 619 TYR B N 1
ATOM 10327 C CA . TYR B 1 619 ? 15.055 34.344 14.336 1 97.69 619 TYR B CA 1
ATOM 10328 C C . TYR B 1 619 ? 16.438 33.719 14.156 1 97.69 619 TYR B C 1
ATOM 10330 O O . TYR B 1 619 ? 16.547 32.562 13.75 1 97.69 619 TYR B O 1
ATOM 10338 N N . LEU B 1 620 ? 17.375 34.562 14.305 1 96.5 620 LEU B N 1
ATOM 10339 C CA . LEU B 1 620 ? 18.75 34.188 14.578 1 96.5 620 LEU B CA 1
ATOM 10340 C C . LEU B 1 620 ? 19.125 34.469 16.031 1 96.5 620 LEU B C 1
ATOM 10342 O O . LEU B 1 620 ? 19.016 35.594 16.484 1 96.5 620 LEU B O 1
ATOM 10346 N N . ALA B 1 621 ? 19.438 33.406 16.719 1 96.5 621 ALA B N 1
ATOM 10347 C CA . ALA B 1 621 ? 19.734 33.562 18.141 1 96.5 621 ALA B CA 1
ATOM 10348 C C . ALA B 1 621 ? 21.172 33.156 18.453 1 96.5 621 ALA B C 1
ATOM 10350 O O . ALA B 1 621 ? 21.75 32.312 17.766 1 96.5 621 ALA B O 1
ATOM 10351 N N . SER B 1 622 ? 21.719 33.812 19.5 1 94.31 622 SER B N 1
ATOM 10352 C CA . SER B 1 622 ? 23.062 33.438 19.953 1 94.31 622 SER B CA 1
ATOM 10353 C C . SER B 1 622 ? 23.266 33.812 21.422 1 94.31 622 SER B C 1
ATOM 10355 O O . SER B 1 622 ? 22.453 34.562 22 1 94.31 622 SER B O 1
ATOM 10357 N N . LYS B 1 623 ? 24.188 33.219 22.031 1 90.94 623 LYS B N 1
ATOM 10358 C CA . LYS B 1 623 ? 24.672 33.562 23.375 1 90.94 623 LYS B CA 1
ATOM 10359 C C . LYS B 1 623 ? 23.609 33.219 24.422 1 90.94 623 LYS B C 1
ATOM 10361 O O . LYS B 1 623 ? 22.562 33.875 24.484 1 90.94 623 LYS B O 1
ATOM 10366 N N . LEU B 1 624 ? 23.875 32.25 25.172 1 92.94 624 LEU B N 1
ATOM 10367 C CA . LEU B 1 624 ? 23 31.875 26.281 1 92.94 624 LEU B CA 1
ATOM 10368 C C . LEU B 1 624 ? 23.359 32.656 27.531 1 92.94 624 LEU B C 1
ATOM 10370 O O . LEU B 1 624 ? 24.531 32.812 27.859 1 92.94 624 LEU B O 1
ATOM 10374 N N . GLY B 1 625 ? 22.359 33.219 28.125 1 93.56 625 GLY B N 1
ATOM 10375 C CA . GLY B 1 625 ? 22.562 34 29.344 1 93.56 625 GLY B CA 1
ATOM 10376 C C . GLY B 1 625 ? 22.516 33.156 30.594 1 93.56 625 GLY B C 1
ATOM 10377 O O . GLY B 1 625 ? 22.641 31.938 30.531 1 93.56 625 GLY B O 1
ATOM 10378 N N . ASP B 1 626 ? 22.375 33.906 31.734 1 94.12 626 ASP B N 1
ATOM 10379 C CA . ASP B 1 626 ? 22.328 33.219 33.031 1 94.12 626 ASP B CA 1
ATOM 10380 C C . ASP B 1 626 ? 20.984 32.531 33.219 1 94.12 626 ASP B C 1
ATOM 10382 O O . ASP B 1 626 ? 19.938 33.062 32.844 1 94.12 626 ASP B O 1
ATOM 10386 N N . PRO B 1 627 ? 21.047 31.422 33.812 1 94.75 627 PRO B N 1
ATOM 10387 C CA . PRO B 1 627 ? 19.812 30.672 34.031 1 94.75 627 PRO B CA 1
ATOM 10388 C C . PRO B 1 627 ? 18.828 31.406 34.938 1 94.75 627 PRO B C 1
ATOM 10390 O O . PRO B 1 627 ? 19.25 32.094 35.844 1 94.75 627 PRO B O 1
ATOM 10393 N N . ARG B 1 628 ? 17.594 31.234 34.656 1 94.44 628 ARG B N 1
ATOM 10394 C CA . ARG B 1 628 ? 16.5 31.812 35.438 1 94.44 628 ARG B CA 1
ATOM 10395 C C . ARG B 1 628 ? 15.344 30.828 35.562 1 94.44 628 ARG B C 1
ATOM 10397 O O . ARG B 1 628 ? 15.367 29.75 34.969 1 94.44 628 ARG B O 1
ATOM 10404 N N . VAL B 1 629 ? 14.43 31.234 36.469 1 94.81 629 VAL B N 1
ATOM 10405 C CA . VAL B 1 629 ? 13.266 30.406 36.688 1 94.81 629 VAL B CA 1
ATOM 10406 C C . VAL B 1 629 ? 12 31.125 36.219 1 94.81 629 VAL B C 1
ATOM 10408 O O . VAL B 1 629 ? 11.859 32.344 36.438 1 94.81 629 VAL B O 1
ATOM 10411 N N . TRP B 1 630 ? 11.188 30.484 35.531 1 94.88 630 TRP B N 1
ATOM 10412 C CA . TRP B 1 630 ? 9.898 31 35.094 1 94.88 630 TRP B CA 1
ATOM 10413 C C . TRP B 1 630 ? 8.781 30.016 35.406 1 94.88 630 TRP B C 1
ATOM 10415 O O . TRP B 1 630 ? 8.992 28.797 35.375 1 94.88 630 TRP B O 1
ATOM 10425 N N . PRO B 1 631 ? 7.59 30.531 35.719 1 93.69 631 PRO B N 1
ATOM 10426 C CA . PRO B 1 631 ? 6.453 29.625 35.844 1 93.69 631 PRO B CA 1
ATOM 10427 C C . PRO B 1 631 ? 6.121 28.922 34.5 1 93.69 631 PRO B C 1
ATOM 10429 O O . PRO B 1 631 ? 6.266 29.531 33.438 1 93.69 631 PRO B O 1
ATOM 10432 N N . ILE B 1 632 ? 5.648 27.797 34.594 1 92.25 632 ILE B N 1
ATOM 10433 C CA . ILE B 1 632 ? 5.352 26.984 33.406 1 92.25 632 ILE B CA 1
ATOM 10434 C C . ILE B 1 632 ? 4.285 27.688 32.562 1 92.25 632 ILE B C 1
ATOM 10436 O O . ILE B 1 632 ? 4.281 27.562 31.344 1 92.25 632 ILE B O 1
ATOM 10440 N N . ASN B 1 633 ? 3.408 28.406 33.125 1 91.12 633 ASN B N 1
ATOM 10441 C CA . ASN B 1 633 ? 2.303 29.078 32.438 1 91.12 633 ASN B CA 1
ATOM 10442 C C . ASN B 1 633 ? 2.791 30.25 31.594 1 91.12 633 ASN B C 1
ATOM 10444 O O . ASN B 1 633 ? 2.049 30.766 30.75 1 91.12 633 ASN B O 1
ATOM 10448 N N . ASP B 1 634 ? 4.039 30.594 31.766 1 93.62 634 ASP B N 1
ATOM 10449 C CA . ASP B 1 634 ? 4.617 31.688 30.984 1 93.62 634 ASP B CA 1
ATOM 10450 C C . ASP B 1 634 ? 5.039 31.203 29.594 1 93.62 634 ASP B C 1
ATOM 10452 O O . ASP B 1 634 ? 5.336 32.031 28.719 1 93.62 634 ASP B O 1
ATOM 10456 N N . ILE B 1 635 ? 4.977 29.953 29.438 1 94.38 635 ILE B N 1
ATOM 10457 C CA . ILE B 1 635 ? 5.367 29.422 28.141 1 94.38 635 ILE B CA 1
ATOM 10458 C C . ILE B 1 635 ? 4.316 29.781 27.094 1 94.38 635 ILE B C 1
ATOM 10460 O O . ILE B 1 635 ? 3.133 29.484 27.266 1 94.38 635 ILE B O 1
ATOM 10464 N N . ALA B 1 636 ? 4.793 30.422 26.078 1 92.75 636 ALA B N 1
ATOM 10465 C CA . ALA B 1 636 ? 3.893 30.828 25 1 92.75 636 ALA B CA 1
ATOM 10466 C C . ALA B 1 636 ? 3.848 29.766 23.891 1 92.75 636 ALA B C 1
ATOM 10468 O O . ALA B 1 636 ? 2.775 29.453 23.375 1 92.75 636 ALA B O 1
ATOM 10469 N N . SER B 1 637 ? 4.977 29.328 23.5 1 93.88 637 SER B N 1
ATOM 10470 C CA . SER B 1 637 ? 5.066 28.344 22.438 1 93.88 637 SER B CA 1
ATOM 10471 C C . SER B 1 637 ? 6.395 27.594 22.484 1 93.88 637 SER B C 1
ATOM 10473 O O . SER B 1 637 ? 7.289 27.953 23.25 1 93.88 637 SER B O 1
ATOM 10475 N N . LYS B 1 638 ? 6.441 26.531 21.781 1 95.75 638 LYS B N 1
ATOM 10476 C CA . LYS B 1 638 ? 7.676 25.766 21.609 1 95.75 638 LYS B CA 1
ATOM 10477 C C . LYS B 1 638 ? 8.461 26.234 20.391 1 95.75 638 LYS B C 1
ATOM 10479 O O . LYS B 1 638 ? 7.898 26.875 19.5 1 95.75 638 LYS B O 1
ATOM 10484 N N . ALA B 1 639 ? 9.773 25.984 20.375 1 97.19 639 ALA B N 1
ATOM 10485 C CA . ALA B 1 639 ? 10.609 26.5 19.281 1 97.19 639 ALA B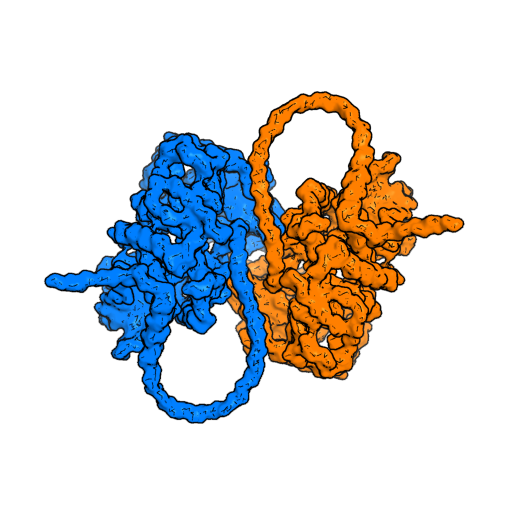 CA 1
ATOM 10486 C C . ALA B 1 639 ? 11.383 25.359 18.625 1 97.19 639 ALA B C 1
ATOM 10488 O O . ALA B 1 639 ? 11.719 24.375 19.266 1 97.19 639 ALA B O 1
ATOM 10489 N N . VAL B 1 640 ? 11.586 25.484 17.359 1 97.56 640 VAL B N 1
ATOM 10490 C CA . VAL B 1 640 ? 12.531 24.672 16.625 1 97.56 640 VAL B CA 1
ATOM 10491 C C . VAL B 1 640 ? 13.883 25.375 16.547 1 97.56 640 VAL B C 1
ATOM 10493 O O . VAL B 1 640 ? 13.977 26.5 16.047 1 97.56 640 VAL B O 1
ATOM 10496 N N . VAL B 1 641 ? 14.906 24.734 17.016 1 98 641 VAL B N 1
ATOM 10497 C CA . VAL B 1 641 ? 16.219 25.359 17.062 1 98 641 VAL B CA 1
ATOM 10498 C C . VAL B 1 641 ? 17.234 24.484 16.312 1 98 641 VAL B C 1
ATOM 10500 O O . VAL B 1 641 ? 17.422 23.312 16.656 1 98 641 VAL B O 1
ATOM 10503 N N . ILE B 1 642 ? 17.875 25.047 15.336 1 97.19 642 ILE B N 1
ATOM 10504 C CA . ILE B 1 642 ? 18.891 24.375 14.523 1 97.19 642 ILE B CA 1
ATOM 10505 C C . ILE B 1 642 ? 20.219 25.094 14.656 1 97.19 642 ILE B C 1
ATOM 10507 O O . ILE B 1 642 ? 20.328 26.281 14.359 1 97.19 642 ILE B O 1
ATOM 10511 N N . PRO B 1 643 ? 21.234 24.406 15.07 1 94.94 643 PRO B N 1
ATOM 10512 C CA . PRO B 1 643 ? 22.547 25.062 15.188 1 94.94 643 PRO B CA 1
ATOM 10513 C C . PRO B 1 643 ? 23.156 25.375 13.828 1 94.94 643 PRO B C 1
ATOM 10515 O O . PRO B 1 643 ? 23.078 24.578 12.898 1 94.94 643 PRO B O 1
ATOM 10518 N N . LEU B 1 644 ? 23.656 26.562 13.727 1 92.56 644 LEU B N 1
ATOM 10519 C CA . LEU B 1 644 ? 24.375 26.984 12.531 1 92.56 644 LEU B CA 1
ATOM 10520 C C . LEU B 1 644 ? 25.875 26.859 12.727 1 92.56 644 LEU B C 1
ATOM 10522 O O . LEU B 1 644 ? 26.344 26.422 13.789 1 92.56 644 LEU B O 1
ATOM 10526 N N . LYS B 1 645 ? 26.594 27.031 11.648 1 81.62 645 LYS B N 1
ATOM 10527 C CA . LYS B 1 645 ? 28.047 27.016 11.742 1 81.62 645 LYS B CA 1
ATOM 10528 C C . LYS B 1 645 ? 28.547 28.141 12.648 1 81.62 645 LYS B C 1
ATOM 10530 O O . LYS B 1 645 ? 27.922 29.203 12.727 1 81.62 645 LYS B O 1
ATOM 10535 N N . ARG B 1 646 ? 29.609 27.859 13.344 1 84 646 ARG B N 1
ATOM 10536 C CA . ARG B 1 646 ? 30.203 28.844 14.242 1 84 646 ARG B CA 1
ATOM 10537 C C . ARG B 1 646 ? 30.812 30 13.453 1 84 646 ARG B C 1
ATOM 10539 O O . ARG B 1 646 ? 31.484 29.797 12.445 1 84 646 ARG B O 1
ATOM 10546 N N . VAL B 1 647 ? 30.328 31.156 13.719 1 74.38 647 VAL B N 1
ATOM 10547 C CA . VAL B 1 647 ? 30.875 32.375 13.117 1 74.38 647 VAL B CA 1
ATOM 10548 C C . VAL B 1 647 ? 31.656 33.156 14.164 1 74.38 647 VAL B C 1
ATOM 10550 O O . VAL B 1 647 ? 31.094 33.594 15.172 1 74.38 647 VAL B O 1
ATOM 10553 N N . HIS B 1 648 ? 32.938 33.406 13.922 1 83.81 648 HIS B N 1
ATOM 10554 C CA . HIS B 1 648 ? 33.812 34.156 14.797 1 83.81 648 HIS B CA 1
ATOM 10555 C C . HIS B 1 648 ? 33.781 33.625 16.219 1 83.81 648 HIS B C 1
ATOM 10557 O O . HIS B 1 648 ? 33.688 34.375 17.188 1 83.81 648 HIS B O 1
ATOM 10563 N N . GLY B 1 649 ? 33.594 32.281 16.406 1 81.81 649 GLY B N 1
ATOM 10564 C CA . GLY B 1 649 ? 33.656 31.625 17.688 1 81.81 649 GLY B CA 1
ATOM 10565 C C . GLY B 1 649 ? 32.312 31.578 18.406 1 81.81 649 GLY B C 1
ATOM 10566 O O . GLY B 1 649 ? 32.188 30.953 19.469 1 81.81 649 GLY B O 1
ATOM 10567 N N . ILE B 1 650 ? 31.344 32.281 17.797 1 88.06 650 ILE B N 1
ATOM 10568 C CA . ILE B 1 650 ? 30.031 32.281 18.422 1 88.06 650 ILE B CA 1
ATOM 10569 C C . ILE B 1 650 ? 29.094 31.328 17.703 1 88.06 650 ILE B C 1
ATOM 10571 O O . ILE B 1 650 ? 29.016 31.328 16.469 1 88.06 650 ILE B O 1
ATOM 10575 N N . GLN B 1 651 ? 28.469 30.547 18.562 1 91.56 651 GLN B N 1
ATOM 10576 C CA . GLN B 1 651 ? 27.484 29.625 18 1 91.56 651 GLN B CA 1
ATOM 10577 C C . GLN B 1 651 ? 26.156 30.328 17.75 1 91.56 651 GLN B C 1
ATOM 10579 O O . GLN B 1 651 ? 25.562 30.891 18.672 1 91.56 651 GLN B O 1
ATOM 10584 N N . GLU B 1 652 ? 25.734 30.297 16.531 1 94.06 652 GLU B N 1
ATOM 10585 C CA . GLU B 1 652 ? 24.438 30.859 16.172 1 94.06 652 GLU B CA 1
ATOM 10586 C C . GLU B 1 652 ? 23.422 29.75 15.922 1 94.06 652 GLU B C 1
ATOM 10588 O O . GLU B 1 652 ? 23.781 28.609 15.609 1 94.06 652 GLU B O 1
ATOM 10593 N N . TYR B 1 653 ? 22.172 30.141 16.188 1 97.12 653 TYR B N 1
ATOM 10594 C CA . TYR B 1 653 ? 21.094 29.172 16.016 1 97.12 653 TYR B CA 1
ATOM 10595 C C . TYR B 1 653 ? 19.984 29.75 15.141 1 97.12 653 TYR B C 1
ATOM 10597 O O . TYR B 1 653 ? 19.625 30.922 15.266 1 97.12 653 TYR B O 1
ATOM 10605 N N . TYR B 1 654 ? 19.562 28.953 14.141 1 97.75 654 TYR B N 1
ATOM 10606 C CA . TYR B 1 654 ? 18.328 29.234 13.422 1 97.75 654 TYR B CA 1
ATOM 10607 C C . TYR B 1 654 ? 17.125 28.812 14.25 1 97.75 654 TYR B C 1
ATOM 10609 O O . TYR B 1 654 ? 17.016 27.656 14.672 1 97.75 654 TYR B O 1
ATOM 10617 N N . VAL B 1 655 ? 16.219 29.766 14.531 1 98.19 655 VAL B N 1
ATOM 10618 C CA . VAL B 1 655 ? 15.117 29.5 15.445 1 98.19 655 VAL B CA 1
ATOM 10619 C C . VAL B 1 655 ? 13.789 29.812 14.758 1 98.19 655 VAL B C 1
ATOM 10621 O O . VAL B 1 655 ? 13.656 30.859 14.109 1 98.19 655 VAL B O 1
ATOM 10624 N N . THR B 1 656 ? 12.867 28.922 14.859 1 97.62 656 THR B N 1
ATOM 10625 C CA . THR B 1 656 ? 11.523 29.156 14.344 1 97.62 656 THR B CA 1
ATOM 10626 C C . THR B 1 656 ? 10.477 28.797 15.383 1 97.62 656 THR B C 1
ATOM 10628 O O . THR B 1 656 ? 10.625 27.797 16.109 1 97.62 656 THR B O 1
ATOM 10631 N N . ASP B 1 657 ? 9.492 29.625 15.461 1 96.31 657 ASP B N 1
ATOM 10632 C CA . ASP B 1 657 ? 8.359 29.391 16.359 1 96.31 657 ASP B CA 1
ATOM 10633 C C . ASP B 1 657 ? 7.438 28.297 15.805 1 96.31 657 ASP B C 1
ATOM 10635 O O . ASP B 1 657 ? 7.152 28.266 14.609 1 96.31 657 ASP B O 1
ATOM 10639 N N . LEU B 1 658 ? 7.051 27.406 16.672 1 95.25 658 LEU B N 1
ATOM 10640 C CA . LEU B 1 658 ? 6.086 26.375 16.281 1 95.25 658 LEU B CA 1
ATOM 10641 C C . LEU B 1 658 ? 4.68 26.953 16.203 1 95.25 658 LEU B C 1
ATOM 10643 O O . LEU B 1 658 ? 4.09 27.328 17.234 1 95.25 658 LEU B O 1
ATOM 10647 N N . ILE B 1 659 ? 4.074 26.922 15.023 1 93.12 659 ILE B N 1
ATOM 10648 C CA . ILE B 1 659 ? 2.873 27.75 14.867 1 93.12 659 ILE B CA 1
ATOM 10649 C C . ILE B 1 659 ? 1.698 26.859 14.461 1 93.12 659 ILE B C 1
ATOM 10651 O O . ILE B 1 659 ? 0.543 27.281 14.516 1 93.12 659 ILE B O 1
ATOM 10655 N N . HIS B 1 660 ? 1.861 25.594 14.031 1 87.31 660 HIS B N 1
ATOM 10656 C CA . HIS B 1 660 ? 0.764 24.812 13.461 1 87.31 660 HIS B CA 1
ATOM 10657 C C . HIS B 1 660 ? 0.036 24.031 14.539 1 87.31 660 HIS B C 1
ATOM 10659 O O . HIS B 1 660 ? -0.817 23.188 14.234 1 87.31 660 HIS B O 1
ATOM 10665 N N . LEU B 1 661 ? 0.288 24.203 15.75 1 78.38 661 LEU B N 1
ATOM 10666 C CA . LEU B 1 661 ? -0.363 23.469 16.828 1 78.38 661 LEU B CA 1
ATOM 10667 C C . LEU B 1 661 ? -1.354 24.359 17.578 1 78.38 661 LEU B C 1
ATOM 10669 O O . LEU B 1 661 ? -1.168 25.562 17.656 1 78.38 661 LEU B O 1
#

Secondary structure (DSSP, 8-state):
-------GGG--HHHHHHHHHHHTTSS---------------------------------------S----------------------HHHHHHHHHTSSS-HHHHHHHHHHHHTSGGGTTS-SSHHHHHT--S----EEETTEEEEE--HHHHHHHHHHH-HHHHT-SEEEEEEEE--EE--SSS--EEEEEEEEETT-TTSPPEEEEEEEESSS-S-HHHHTHHHHHHHHHHHHH-EEETTEEEEEEEEEE-B-HHHHHHHHTB--TTSTT--SSB-PPPEEETTEEE------PBP-HHHHHTTSSGGGBSS--GGGG-TTS-TTTTSPBPHIIIIIIIIIHHHHHHHHHS-TTTPPPHHHHHHHHHHHHHHGGGS-TT-SS----GGGGGG--HHHHHHIIIIIHHHHTTTTS-HHHHHHHHHHHHHHHHHHSSTTGGGHHHHHHHHHHHHHHHHHHH-GGG--HHHHHGGGHHHHHHHHS-GGGG-SHHHHHHHHHHHHT--SSSSHHHHHHHHHHHHTT----------EE--S----STT-EEEEEEEEEETTEEEESSTTS-EEEETTS-EEEEEEEEEETTEEEEEEEEEEEEEES--SSS-GGGGTEEEEEEE---EEEEGGGEEEEEEEEEPPPBTTB-EEEEEE----/-------GGG--HHHHHHHHHHHTTSTT--------------------------------------S----------------------HHHHHHHHHTSSS-HHHHHHHHHHHHTSGGGTTS-SSHHHHHT--S----EEETTEEEEE--HHHHHHHHHHH-HHHHT-SEEEEEEEE--EE--SSS--EEEEEEEEETT-TTSPPEEEEEEEESSS-S-HHHHTHHHHHHHHHHHHH-EEETTEEEEEEEEEE---HHHHHHHHTB--TTSTT--SSB-PPPEEETTEEE------PBP-HHHHHTTSSGGGBSS--GGGG-TTS-TTTTSPPPHIIIIIIIIIHHHHHHHHHS-TTTPPPHHHHHHHHHHHHHHGGGS-TT-SS----GGGGGG--HHHHHHIIIIIHHHHTTTTS-HHHHHHHHHHHHHHHHHHSSTTGGGHHHHHHHHHHHHHHHHHHH-GGG--HHHHHGGGHHHHHHHHS-GGGG-SHHHHHHHHHHHHT--SSS-HHHHHHHHHHHHTT----------EE--S-PPPSTT-EEEEEEEEEETTEEEESSTTS-EEEETTS-EEEEEEEEEETTEEEEEEEEEEEEEES--SSS-GGGGTEEEEEEE---EEEEGGGEEEEEEEEEPPPBTTB-EEEEEE----

Radius of gyration: 35.41 Å; Cα contacts (8 Å, |Δi|>4): 2116; chains: 2; bounding box: 94×120×116 Å

pLDDT: mean 82.97, std 23.58, range [16.72, 98.56]

Solvent-accessible surface area (backbone atoms only — not comparable to full-atom values): 74271 Å² total; per-residue (Å²): 138,79,87,75,83,82,66,82,84,71,67,57,80,71,61,61,60,57,57,66,62,58,72,74,57,71,84,65,69,94,71,81,82,76,78,76,82,82,80,84,83,72,86,79,78,82,75,81,75,77,78,64,82,74,71,76,74,69,76,60,79,66,71,72,65,66,59,77,66,73,66,72,68,78,67,76,72,70,83,70,79,80,65,86,67,67,91,70,58,62,65,60,53,49,36,59,55,54,60,53,92,49,52,60,67,59,45,19,52,48,30,49,57,46,29,71,38,84,93,34,52,83,52,58,56,43,38,53,64,61,45,61,50,65,88,74,72,80,68,45,80,46,41,88,24,42,33,32,77,70,34,61,70,56,52,53,52,52,46,47,72,66,31,69,74,60,65,74,51,56,66,47,44,32,29,36,33,49,50,80,41,76,73,47,86,64,48,60,41,27,36,40,41,35,33,37,29,48,66,89,37,80,87,52,72,51,44,73,28,29,40,33,36,26,64,59,76,69,75,30,57,55,59,65,43,39,68,57,50,56,50,47,53,48,33,56,73,72,27,46,81,53,96,91,41,72,31,43,44,45,78,67,29,38,45,34,50,67,68,45,40,18,53,53,49,20,31,42,43,71,79,43,46,40,33,53,81,55,34,70,45,65,34,40,84,32,96,91,33,42,15,43,84,72,83,85,53,61,67,61,42,46,66,46,57,76,65,43,70,59,53,80,30,45,75,53,80,30,67,62,71,74,42,81,90,56,47,81,37,78,30,49,44,79,22,47,48,59,34,44,16,58,31,42,50,44,49,52,53,43,32,33,67,73,36,62,75,84,56,33,51,54,70,66,49,49,51,48,45,20,51,50,33,45,67,48,29,76,30,51,37,79,89,48,88,63,63,53,53,51,63,90,47,50,91,40,58,26,47,67,49,37,42,45,32,51,69,60,44,34,75,64,56,42,57,84,63,49,57,72,68,57,42,46,47,47,41,25,47,32,49,23,48,42,15,37,34,15,76,86,26,39,87,47,40,66,60,23,40,53,32,33,43,50,38,51,65,44,40,30,74,66,70,33,64,52,62,26,26,56,51,46,49,51,51,60,52,48,50,60,46,25,72,72,66,61,21,40,59,77,44,40,48,64,63,54,51,53,44,51,52,54,56,54,68,50,40,84,52,88,67,61,42,64,55,38,38,55,34,47,55,60,46,52,46,85,59,64,71,65,74,74,68,76,69,64,39,71,46,81,76,84,64,92,58,67,95,74,39,36,79,66,34,36,46,29,41,73,52,97,91,37,72,42,25,43,48,85,36,29,18,35,34,28,30,72,88,68,48,43,30,40,35,62,42,32,27,23,45,97,90,36,57,27,34,34,24,28,34,51,69,42,76,44,59,64,41,60,71,84,49,53,25,56,68,56,40,27,30,30,35,31,57,73,48,72,68,46,77,43,55,53,83,42,56,63,38,47,34,39,55,40,80,48,73,67,54,98,85,42,59,34,28,44,34,31,56,62,47,85,118,136,78,81,75,79,78,64,83,86,72,66,56,81,70,61,61,59,57,55,63,62,56,69,74,56,65,86,62,65,90,69,80,73,83,72,79,82,79,79,82,78,76,81,76,81,82,77,81,77,75,81,72,73,76,74,76,77,72,75,61,79,66,72,72,62,66,58,76,66,72,66,74,67,76,68,76,73,70,85,72,76,82,66,87,67,66,92,71,58,63,66,60,53,49,34,60,56,56,59,52,93,49,52,62,68,59,46,18,52,50,32,48,58,45,31,72,38,83,94,31,54,84,53,59,56,42,39,53,65,61,45,60,50,64,88,74,72,82,67,44,80,44,40,89,25,43,32,32,78,69,32,62,70,59,52,52,52,54,45,48,72,67,31,68,74,59,62,74,50,57,67,47,45,31,30,36,34,49,50,80,42,76,74,47,86,66,48,59,39,27,36,40,39,36,32,38,32,48,67,90,39,80,86,51,71,51,43,74,28,28,40,32,35,26,64,57,77,68,75,30,56,54,60,66,42,39,68,58,50,56,49,47,54,46,33,56,74,71,28,45,81,54,97,91,40,71,31,44,46,46,78,68,29,40,42,36,52,67,69,44,39,17,53,54,50,21,31,42,44,72,77,42,47,41,33,53,81,54,33,72,44,66,36,41,84,33,96,88,34,44,14,43,84,72,84,86,52,61,68,61,43,48,64,46,57,79,65,44,69,59,53,80,30,45,76,54,80,30,67,62,71,75,42,82,90,56,47,81,38,78,29,49,43,81,22,47,48,58,34,44,15,58,31,42,52,43,48,52,53,41,32,34,68,74,37,59,77,86,56,33,50,56,70,68,50,49,50,48,43,20,51,50,32,46,68,47,28,75,30,51,36,78,89,49,90,62,63,54,53,50,63,89,48,49,90,40,57,26,45,66,49,38,42,44,32,51,68,61,44,34,76,64,56,42,59,86,63,49,55,68,68,56,41,46,46,48,41,26,48,33,50,23,48,42,15,37,35,14,76,86,26,39,88,48,40,67,61,23,40,52,32,33,43,50,37,50,67,45,40,30,75,65,69,32,65,53,61,25,27,55,50,45,50,53,52,60,52,48,49,60,45,26,72,72,66,61,21,40,58,77,46,40,47,64,62,53,52,54,44,51,53,53,55,54,67,49,40,85,52,90,67,61,43,65,55,38,37,56,34,46,54,60,47,53,45,84,59,64,71,64,73,75,67,75,69,64,39,70,45,80,78,83,62,92,56,67,97,75,39,37,81,66,34,36,45,29,41,74,54,96,92,39,71,42,25,43,48,84,35,28,18,34,33,28,31,72,87,66,49,43,30,42,35,61,42,32,26,22,45,98,91,36,56,26,33,35,25,26,34,52,69,42,75,44,58,64,41,61,72,86,49,52,25,56,70,55,42,27,30,29,33,30,57,74,48,74,69,47,75,44,55,53,85,43,55,63,40,46,35,37,54,41,80,47,74,66,56,96,86,41,59,32,28,45,33,31,56,61,46,86,118

Nearest PDB structures (foldseek):
  6pqn-assembly1_A  TM=3.724E-01  e=2.227E-04  Helicoverpa zea
  4mu5-assembly1_A  TM=2.405E-01  e=7.102E+00  Mus musculus
  3e00-assembly1_A  TM=1.651E-01  e=7.102E+00  Homo sapiens
  6pqn-assembly1_A  TM=3.757E-01  e=3.775E-04  Helicoverpa zea
  3e00-assembly1_A  TM=1.221E-01  e=8.008E+00  Homo sapiens

Foldseek 3Di:
DDPDDPDPVPDDPVVVVVVVVPVVPPPPDDDPDPVDDDDDPPDPPDDPPPPQPPPDPPPPVPQQPFPPPVPVPCPVLDDPDPDVDDPDPPLVVLLLVLLADDDQVVSLVVLCVCCVDPVRVPPDNGNCVSLVFDPDDDWDDWLAFIKDFQADLVVVQLVVVLDVVVVVDQEFEKEWEWDKAQQDPVALKIKIFIWMDGLVCPVDFIDTRMMTIDSDPRNALCRRCVRVLVRVLVCQVQNHDYPNGGHHYHYQAYQYAQVVLCRQAQWDGQQAQQSALFFRFGFDDDPNGTFGQDQDGHTDWLVCSLVCVPVNGHRDGHPCNPVPRDRSRLRYDYACLVQPQVNPLLLLLCCCDSNDPLRHADPVLLVQLQVVQVVCQQLDDVVQVDGGHHCVCSVVDHSSNSVCCLAPCVLPSCVPSGDPVVSLLSVLSNQLQLCAQFLPLVVCNVVNLVSLVVSLNCCCVRRNRRSRGSSSSNSNCSSVNCVSNVHNLSSHCSSVVVVSVVLSSQQDDPPPSVSSSSRSPVSVPPPVPPPVPSDFAFDPDDDDDPPQFDDRKTQWDDDPNAIAGLDPPRQWFAFQVRWIWGFNTWGDDPRAIKTKTWTFDDWAFPDPPPHGNVSSFKIKTWDTHDIDMDGPVRTDFTKRWGWDDDDPNTIIITIGTDGSD/DDPPPDDPVPDDPVVVVVVVVPVVPPVPDDPPDPPDDDPDPPPPDDDPPPPPPPPDDPPPVPQQPAPPPVPPPCPVLDDPDPDPDDPDPVLVVLLLVLLADDDQVVSLVVLCVCCVDPVRVPPDNGNCVSLVFDPDDDWDDWLAFIKDFQADLVVVQLVVVQDVVVVVDQEFEKEWEWDWAQQDPVALKIKIFIWMDGLVCPVDFIDTRMMTIDSDDRNALCRRCVRVLVRVLVCQVQNHDYPRGGHHYHYQAYQYDQVVLCRQAQWDGQQAQQSALFFRFGFDDDSNGTFGQDQDGHTDWLVCSLVPVPVNGHRDGHNCNPVPRDRSRLRYDYACLVQPQVNPLLLLLCCCDPNDPLNHADPVLLVQLQVVQVVCQQLDDVVQVDGGHHCVCSVVDHSSNSVCCLAPCVLPSCVVSGDPVVSLLSVLSNQLQLCAQFLPLVVCLVVNLVSLVVSLNCCCVRRNRRSRGSSSSNSNCSSVNCVSNVHNLSSHCSSVVVVSVVLSSQQDDPPPSVSSSSRSPVSVPPPVPPPVPSDFAFDDDDDDDPPQFDDRKTQWDDDPNAIAGLDPPRQWFAFQVRWIWGFNTWGDDPRAIKTKTWTFDDWAFPDPPPHGNVSSFKIKTWDTHDIDMGGPVRTDFTKRWGWDDDDPNTIIITIGTDGSD